Protein AF-A0A8S3QRK7-F1 (afdb_monomer_lite)

Radius of gyration: 41.33 Å; chains: 1; bounding box: 120×88×128 Å

pLDDT: mean 77.32, std 17.97, range [23.8, 95.69]

Organism: Mytilus edulis (NCBI:txid6550)

Sequence (782 aa):
MSKAIRRMPQVSPADESDDGESGDDTVDPDEPVIAGEGIGENAKVAPPQDMGSVPGYPNVKFDASLLPPPPSIVPKASDYKQPEFTKVPVITEETARTALLDYVEDQFCWGKGTAKKLQFTNLQSSTSYHYILETYTETRSTKYENVAFKGQPIDGPQYGIPPGPWDIITNPCDIFSDEIRKMEVPHTASVKPCHRCKATGYLICSSCSGRGRKRCGGCNGRGRKRRRVKRKNGWRTVTRTCGGCHGTGKRRCHRCSGTGRVVCGTCEGTTQLKWFIQLTITWKNNLGHHIVEKTDLPDELIKDVAGTLGFQDTQPRVLPIAMFPEPEINQASHRLVNEHSRFPNCRILMQRHVIRMVPVTQCDYQHKETTLNYFVYGLDCKVHAPTYPDQCCWGCTILPNAGGPDSVDKNDPVILEGIGENDKVGLPTDLQVIPGYSIEGGSLPPPMPPLATSVPDKASYKQPEMQEVPVISHERAKKALLDHIETQCCWGKGTANKITTFENLESSTTYHYTLETFTETRSTQWQMEPFRGQFIDGPENGIPVHPWGIPLTSVEQFRDFETRSVEVPHTASVRPCHRCQAGGFLICAGCEGRGRLHCGMCKGKGRRQQRVKDSQGVWRSGVHRCDICDGSGKKPCSRCNGTARVTCPSCQGQTRLKWYIQLLVTWKTYKGDHAVGKSNVPKVLVTRVPGTIAFEDVQPMLYPITKSPDPEIMTASARLLAEHKFPHSLILMQRHKIKVVPVTKCEYRHNNKLMSYYVYGLDCRVHAPDYPDQCCYGCEIM

InterPro domains:
  IPR036410 Heat shock protein DnaJ, cysteine-rich domain superfamily [SSF57938] (203-262)
  IPR052789 Protein SSUH2 homolog [PTHR48465] (41-399)

Foldseek 3Di:
DDDDDDDDDDDDDDDDDDDDDDPDPDDDPPDDDPPDVWAAPPDDFDDDPDLDAAVLCRPAAQDKDWDFDDPDPQDDFPDADAFDDDDFDAQDPVNLLVQVLVVQVVVPQFDCVCSVPWDFPDKDKDKKKKKKKKWKWKIKIKHKDKAACPPFDFQAQVNHHFDHLNRPDDDALDTLDKDKDKDFTGRFKDKDFDRNTSLQQKGQHPQCRLQQKAFDPQPRLQQWDWDWDQDPVGTDIDIGGDPQCRSRRIGGDPQCRSRSIGGDPRNRSNRMMIMTMMMMMIIHIDMDIDMDDDDPDDRVVVVPAAFAWRDKDKALAHDQHCDDPPRVSSVSSVVVSVVSVDDGSIDGRMMMITMTIKMKMWTWTDDPPDIAIKMFIHPVRHIGGPPRPRNRDPDDDDDDDDDDDDDDDDDDDDDDDDDDPDDDDDDPSHQDDAPQADAPKDWRRDDDDPPPPDPDPPVPFDAFDDDDDDFDDPVRLLVQVVVQQVVPPFFDCVVSVPCPDFPDKDKWKKKKKKKKFKWKIKIKYKDKAADPPDDFQALVNHRFDNLNRDDDDDDDTPDAKDKDKDFTGRFKDKDFDPQCRLQQKDQPPLPRLQQKDFDPQCRLQQWHFDFDQDPVRDTDTDTGGPPVCRSRRIGGRPRCRSRRIGGDPRNRSSRMMMMTMMMMMMIHMDMDMDMDIDDPPPRVVQNPAAFAWSDKDKDLDDDQRPDDPDVVSSVSSNVVSVVPDDSSIRGRMMMITMGMKMKIWTWDDDPNDIAIKIQIHPVRHIDGPPRPSRRDPDDDDD

Structure (mmCIF, N/CA/C/O backbone):
data_AF-A0A8S3QRK7-F1
#
_entry.id   AF-A0A8S3QRK7-F1
#
loop_
_atom_site.group_PDB
_atom_site.id
_atom_site.type_symbol
_atom_site.label_atom_id
_atom_site.label_alt_id
_atom_site.label_comp_id
_atom_site.label_asym_id
_atom_site.label_entity_id
_atom_site.label_seq_id
_atom_site.pdbx_PDB_ins_code
_atom_site.Cartn_x
_atom_site.Cartn_y
_atom_site.Cartn_z
_atom_site.occupancy
_atom_site.B_iso_or_equiv
_atom_site.auth_seq_id
_atom_site.auth_comp_id
_atom_site.auth_asym_id
_atom_site.auth_atom_id
_atom_site.pdbx_PDB_model_num
ATOM 1 N N . MET A 1 1 ? 40.173 -3.203 51.740 1.00 38.53 1 MET A N 1
ATOM 2 C CA . MET A 1 1 ? 41.051 -4.299 51.277 1.00 38.53 1 MET A CA 1
ATOM 3 C C . MET A 1 1 ? 41.452 -4.013 49.841 1.00 38.53 1 MET A C 1
ATOM 5 O O . MET A 1 1 ? 40.620 -3.571 49.062 1.00 38.53 1 MET A O 1
ATOM 9 N N . SER A 1 2 ? 42.746 -4.119 49.567 1.00 25.12 2 SER A N 1
ATOM 10 C CA . SER A 1 2 ? 43.460 -3.431 48.489 1.00 25.12 2 SER A CA 1
ATOM 11 C C . SER A 1 2 ? 43.555 -4.206 47.167 1.00 25.12 2 SER A C 1
ATOM 13 O O . SER A 1 2 ? 43.561 -5.431 47.175 1.00 25.12 2 SER A O 1
ATOM 15 N N . LYS A 1 3 ? 43.853 -3.426 46.111 1.00 26.28 3 LYS A N 1
ATOM 16 C CA . LYS A 1 3 ? 44.486 -3.738 44.803 1.00 26.28 3 LYS A CA 1
ATOM 17 C C . LYS A 1 3 ? 43.565 -4.320 43.718 1.00 26.28 3 LYS A C 1
ATOM 19 O O . LYS A 1 3 ? 42.946 -5.346 43.926 1.00 26.28 3 LYS A O 1
ATOM 24 N N . ALA A 1 4 ? 43.340 -3.674 42.567 1.00 27.09 4 ALA A N 1
ATOM 25 C CA . ALA A 1 4 ? 44.208 -3.007 41.572 1.00 27.09 4 ALA A CA 1
ATOM 26 C C . ALA A 1 4 ? 44.928 -3.967 40.599 1.00 27.09 4 ALA A C 1
ATOM 28 O O . ALA A 1 4 ? 45.833 -4.691 40.999 1.00 27.09 4 ALA A O 1
ATOM 29 N N . ILE A 1 5 ? 44.501 -3.874 39.327 1.00 33.59 5 ILE A N 1
ATOM 30 C CA . ILE A 1 5 ? 45.236 -3.864 38.042 1.00 33.59 5 ILE A CA 1
ATOM 31 C C . ILE A 1 5 ? 46.516 -4.707 37.950 1.00 33.59 5 ILE A C 1
ATOM 33 O O . ILE A 1 5 ? 47.474 -4.441 38.672 1.00 33.59 5 ILE A O 1
ATOM 37 N N . ARG A 1 6 ? 46.638 -5.529 36.890 1.00 24.94 6 ARG A N 1
ATOM 38 C CA . ARG A 1 6 ? 47.936 -5.721 36.214 1.00 24.94 6 ARG A CA 1
ATOM 39 C C . ARG A 1 6 ? 47.849 -6.117 34.736 1.00 24.94 6 ARG A C 1
ATOM 41 O O . ARG A 1 6 ? 47.090 -6.994 34.343 1.00 24.94 6 ARG A O 1
ATOM 48 N N . ARG A 1 7 ? 48.682 -5.411 33.962 1.00 23.80 7 ARG A N 1
ATOM 49 C CA . ARG A 1 7 ? 49.132 -5.651 32.583 1.00 23.80 7 ARG A CA 1
ATOM 50 C C . ARG A 1 7 ? 50.128 -6.829 32.501 1.00 23.80 7 ARG A C 1
ATOM 52 O O . ARG A 1 7 ? 50.676 -7.237 33.520 1.00 23.80 7 ARG A O 1
ATOM 59 N N . MET A 1 8 ? 50.352 -7.254 31.250 1.00 27.61 8 MET A N 1
ATOM 60 C CA . MET A 1 8 ? 51.307 -8.218 30.650 1.00 27.61 8 MET A CA 1
ATOM 61 C C . MET A 1 8 ? 52.702 -8.384 31.291 1.00 27.61 8 MET A C 1
ATOM 63 O O . MET A 1 8 ? 53.181 -7.476 31.970 1.00 27.61 8 MET A O 1
ATOM 67 N N . PRO A 1 9 ? 53.392 -9.507 30.988 1.00 28.62 9 PRO A N 1
ATOM 68 C CA . PRO A 1 9 ? 54.599 -9.471 30.121 1.00 28.62 9 PRO A CA 1
ATOM 69 C C . PRO A 1 9 ? 54.679 -10.665 29.120 1.00 28.62 9 PRO A C 1
ATOM 71 O O . PRO A 1 9 ? 54.172 -11.740 29.411 1.00 28.62 9 PRO A O 1
ATOM 74 N N . GLN A 1 10 ? 55.092 -10.492 27.852 1.00 26.31 10 GLN A N 1
ATOM 75 C CA . GLN A 1 10 ? 56.479 -10.488 27.317 1.00 26.31 10 GLN A CA 1
ATOM 76 C C . GLN A 1 10 ? 57.283 -11.768 27.614 1.00 26.31 10 GLN A C 1
ATOM 78 O O . GLN A 1 10 ? 57.706 -11.895 28.753 1.00 26.31 10 GLN A O 1
ATOM 83 N N . VAL A 1 11 ? 57.557 -12.606 26.591 1.00 27.70 11 VAL A N 1
ATOM 84 C CA . VAL A 1 11 ? 58.864 -13.264 26.312 1.00 27.70 11 VAL A CA 1
ATOM 85 C C . VAL A 1 11 ? 58.927 -13.726 24.833 1.00 27.70 11 VAL A C 1
ATOM 87 O O . VAL A 1 11 ? 58.122 -14.547 24.403 1.00 27.70 11 VAL A O 1
ATOM 90 N N . SER A 1 12 ? 59.920 -13.228 24.094 1.00 24.08 12 SER A N 1
ATOM 91 C CA . SER A 1 12 ? 60.694 -13.930 23.036 1.00 24.08 12 SER A CA 1
ATOM 92 C C . SER A 1 12 ? 62.141 -14.088 23.579 1.00 24.08 12 SER A C 1
ATOM 94 O O . SER A 1 12 ? 62.391 -13.474 24.624 1.00 24.08 12 SER A O 1
ATOM 96 N N . PRO A 1 13 ? 63.134 -14.766 22.942 1.00 36.44 13 PRO A N 1
ATOM 97 C CA . PRO A 1 13 ? 63.190 -15.387 21.599 1.00 36.44 13 PRO A CA 1
ATOM 98 C C . PRO A 1 13 ? 63.900 -16.778 21.524 1.00 36.44 13 PRO A C 1
ATOM 100 O O . PRO A 1 13 ? 64.480 -17.226 22.509 1.00 36.44 13 PRO A O 1
ATOM 103 N N . ALA A 1 14 ? 63.869 -17.423 20.341 1.00 26.25 14 ALA A N 1
ATOM 104 C CA . ALA A 1 14 ? 65.021 -17.966 19.572 1.00 26.25 14 ALA A CA 1
ATOM 105 C C . ALA A 1 14 ? 64.597 -19.101 18.597 1.00 26.25 14 ALA A C 1
ATOM 107 O O . ALA A 1 14 ? 64.141 -20.147 19.052 1.00 26.25 14 ALA A O 1
ATOM 108 N N . ASP A 1 15 ? 64.685 -18.813 17.286 1.00 26.77 15 ASP A N 1
ATOM 109 C CA . ASP A 1 15 ? 65.333 -19.545 16.163 1.00 26.77 15 ASP A CA 1
ATOM 110 C C . ASP A 1 15 ? 65.410 -21.097 16.222 1.00 26.77 15 ASP A C 1
ATOM 112 O O . ASP A 1 15 ? 65.725 -21.666 17.258 1.00 26.77 15 ASP A O 1
ATOM 116 N N . GLU A 1 16 ? 65.213 -21.907 15.169 1.00 27.02 16 GLU A N 1
ATOM 117 C CA . GLU A 1 16 ? 65.354 -21.729 13.712 1.00 27.02 16 GLU A CA 1
ATOM 118 C C . GLU A 1 16 ? 64.815 -22.990 12.965 1.00 27.02 16 GLU A C 1
ATOM 120 O O . GLU A 1 16 ? 64.745 -24.071 13.555 1.00 27.02 16 GLU A O 1
ATOM 125 N N . SER A 1 17 ? 64.576 -22.853 11.646 1.00 28.77 17 SER A N 1
ATOM 126 C CA . SER A 1 17 ? 64.361 -23.870 10.574 1.00 28.77 17 SER A CA 1
ATOM 127 C C . SER A 1 17 ? 62.949 -24.471 10.371 1.00 28.77 17 SER A C 1
ATOM 129 O O . SER A 1 17 ? 62.286 -24.861 11.324 1.00 28.77 17 SER A O 1
ATOM 131 N N . ASP A 1 18 ? 62.412 -24.683 9.165 1.00 29.08 18 ASP A N 1
ATOM 132 C CA . ASP A 1 18 ? 62.626 -24.141 7.813 1.00 29.08 18 ASP A CA 1
ATOM 133 C C . ASP A 1 18 ? 61.410 -24.572 6.950 1.00 29.08 18 ASP A C 1
ATOM 135 O O . ASP A 1 18 ? 60.822 -25.632 7.183 1.00 29.08 18 ASP A O 1
ATOM 139 N N . ASP A 1 19 ? 61.052 -23.725 5.988 1.00 30.27 19 ASP A N 1
ATOM 140 C CA . ASP A 1 19 ? 60.281 -23.935 4.751 1.00 30.27 19 ASP A CA 1
ATOM 141 C C . ASP A 1 19 ? 58.889 -24.616 4.714 1.00 30.27 19 ASP A C 1
ATOM 143 O O . ASP A 1 19 ? 58.715 -25.835 4.652 1.00 30.27 19 ASP A O 1
ATOM 147 N N . GLY A 1 20 ? 57.871 -23.765 4.511 1.00 29.98 20 GLY A N 1
ATOM 148 C CA . GLY A 1 20 ? 56.581 -24.096 3.899 1.00 29.98 20 GLY A CA 1
ATOM 149 C C . GLY A 1 20 ? 56.244 -23.100 2.782 1.00 29.98 20 GLY A C 1
ATOM 150 O O . GLY A 1 20 ? 55.612 -22.076 3.037 1.00 29.98 20 GLY A O 1
ATOM 151 N N . GLU A 1 21 ? 56.680 -23.404 1.555 1.00 30.44 21 GLU A N 1
ATOM 152 C CA . GLU A 1 21 ? 56.497 -22.592 0.343 1.00 30.44 21 GLU A CA 1
ATOM 153 C C . GLU A 1 21 ? 55.028 -22.236 0.043 1.00 30.44 21 GLU A C 1
ATOM 155 O O . GLU A 1 21 ? 54.152 -23.086 -0.156 1.00 30.44 21 GLU A O 1
ATOM 160 N N . SER A 1 22 ? 54.804 -20.932 -0.093 1.00 33.75 22 SER A N 1
ATOM 161 C CA . SER A 1 22 ? 53.692 -20.301 -0.788 1.00 33.75 22 SER A CA 1
ATOM 162 C C . SER A 1 22 ? 53.735 -20.631 -2.284 1.00 33.75 22 SER A C 1
ATOM 164 O O . SER A 1 22 ? 54.725 -20.397 -2.971 1.00 33.75 22 SER A O 1
ATOM 166 N N . GLY A 1 23 ? 52.625 -21.145 -2.818 1.00 29.89 23 GLY A N 1
ATOM 167 C CA . GLY A 1 23 ? 52.457 -21.378 -4.251 1.00 29.89 23 GLY A CA 1
ATOM 168 C C . GLY A 1 23 ? 52.388 -20.066 -5.032 1.00 29.89 23 GLY A C 1
ATOM 169 O O . GLY A 1 23 ? 51.312 -19.490 -5.178 1.00 29.89 23 GLY A O 1
ATOM 170 N N . ASP A 1 24 ? 53.543 -19.638 -5.527 1.00 31.92 24 ASP A N 1
ATOM 171 C CA . ASP A 1 24 ? 53.763 -18.535 -6.457 1.00 31.92 24 ASP A CA 1
ATOM 172 C C . ASP A 1 24 ? 53.063 -18.788 -7.810 1.00 31.92 24 ASP A C 1
ATOM 174 O O . ASP A 1 24 ? 53.354 -19.747 -8.540 1.00 31.92 24 ASP A O 1
ATOM 178 N N . ASP A 1 25 ? 52.111 -17.914 -8.148 1.00 37.47 25 ASP A N 1
ATOM 179 C CA . ASP A 1 25 ? 51.519 -17.787 -9.481 1.00 37.47 25 ASP A CA 1
ATOM 180 C C . ASP A 1 25 ? 52.553 -17.137 -10.420 1.00 37.47 25 ASP A C 1
ATOM 182 O O . ASP A 1 25 ? 52.428 -15.985 -10.837 1.00 37.47 25 ASP A O 1
ATOM 186 N N . THR A 1 26 ? 53.575 -17.911 -10.791 1.00 36.44 26 THR A N 1
ATOM 187 C CA . THR A 1 26 ? 54.553 -17.519 -11.810 1.00 36.44 26 THR A CA 1
ATOM 188 C C . THR A 1 26 ? 53.845 -17.220 -13.133 1.00 36.44 26 THR A C 1
ATOM 190 O O . THR A 1 26 ? 53.310 -18.095 -13.829 1.00 36.44 26 THR A O 1
ATOM 193 N N . VAL A 1 27 ? 53.813 -15.932 -13.466 1.00 41.88 27 VAL A N 1
ATOM 194 C CA . VAL A 1 27 ? 53.479 -15.415 -14.789 1.00 41.88 27 VAL A CA 1
ATOM 195 C C . VAL A 1 27 ? 54.663 -15.718 -15.703 1.00 41.88 27 VAL A C 1
ATOM 197 O O . VAL A 1 27 ? 55.794 -15.362 -15.399 1.00 41.88 27 VAL A O 1
ATOM 200 N N . ASP A 1 28 ? 54.391 -16.397 -16.814 1.00 41.81 28 ASP A N 1
ATOM 201 C CA . ASP A 1 28 ? 55.352 -16.623 -17.896 1.00 41.81 28 ASP A CA 1
ATOM 202 C C . ASP A 1 28 ? 55.795 -15.251 -18.467 1.00 41.81 28 ASP A C 1
ATOM 204 O O . ASP A 1 28 ? 54.913 -14.512 -18.925 1.00 41.81 28 ASP A O 1
ATOM 208 N N . PRO A 1 29 ? 57.086 -14.855 -18.401 1.00 43.78 29 PRO A N 1
ATOM 209 C CA . PRO A 1 29 ? 57.529 -13.500 -18.754 1.00 43.78 29 PRO A CA 1
ATOM 210 C C . PRO A 1 29 ? 57.492 -13.186 -20.260 1.00 43.78 29 PRO A C 1
ATOM 212 O O . PRO A 1 29 ? 57.568 -12.017 -20.628 1.00 43.78 29 PRO A O 1
ATOM 215 N N . ASP A 1 30 ? 57.339 -14.196 -21.125 1.00 47.94 30 ASP A N 1
ATOM 216 C CA . ASP A 1 30 ? 57.608 -14.069 -22.567 1.00 47.94 30 ASP A CA 1
ATOM 217 C C . ASP A 1 30 ? 56.362 -14.086 -23.482 1.00 47.94 30 ASP A C 1
ATOM 219 O O . ASP A 1 30 ? 56.488 -14.152 -24.706 1.00 47.94 30 ASP A O 1
ATOM 223 N N . GLU A 1 31 ? 55.136 -14.000 -22.948 1.00 45.09 31 GLU A N 1
ATOM 224 C CA . GLU A 1 31 ? 53.922 -13.885 -23.780 1.00 45.09 31 GLU A CA 1
ATOM 225 C C . GLU A 1 31 ? 53.383 -12.440 -23.760 1.00 45.09 31 GLU A C 1
ATOM 227 O O . GLU A 1 31 ? 53.051 -11.934 -22.683 1.00 45.09 31 GLU A O 1
ATOM 232 N N . PRO A 1 32 ? 53.243 -11.756 -24.917 1.00 42.19 32 PRO A N 1
ATOM 233 C CA . PRO A 1 32 ? 52.868 -10.349 -24.951 1.00 42.19 32 PRO A CA 1
ATOM 234 C C . PRO A 1 32 ? 51.498 -10.150 -24.303 1.00 42.19 32 PRO A C 1
ATOM 236 O O . PRO A 1 32 ? 50.467 -10.644 -24.774 1.00 42.19 32 PRO A O 1
ATOM 239 N N . VAL A 1 33 ? 51.487 -9.384 -23.213 1.00 41.53 33 VAL A N 1
ATOM 240 C CA . VAL A 1 33 ? 50.273 -8.773 -22.687 1.00 41.53 33 VAL A CA 1
ATOM 241 C C . VAL A 1 33 ? 49.735 -7.906 -23.817 1.00 41.53 33 VAL A C 1
ATOM 243 O O . VAL A 1 33 ? 50.352 -6.906 -24.177 1.00 41.53 33 VAL A O 1
ATOM 246 N N . ILE A 1 34 ? 48.594 -8.274 -24.403 1.00 44.50 34 ILE A N 1
ATOM 247 C CA . ILE A 1 34 ? 47.823 -7.313 -25.193 1.00 44.50 34 ILE A CA 1
ATOM 248 C C . ILE A 1 34 ? 47.352 -6.273 -24.177 1.00 44.50 34 ILE A C 1
ATOM 250 O O . ILE A 1 34 ? 46.317 -6.443 -23.528 1.00 44.50 34 ILE A O 1
ATOM 254 N N . ALA A 1 35 ? 48.177 -5.248 -23.977 1.00 42.56 35 ALA A N 1
ATOM 255 C CA . ALA A 1 35 ? 47.887 -4.065 -23.195 1.00 42.56 35 ALA A CA 1
ATOM 256 C C . ALA A 1 35 ? 46.782 -3.297 -23.926 1.00 42.56 35 ALA A C 1
ATOM 258 O O . ALA A 1 35 ? 47.019 -2.340 -24.651 1.00 42.56 35 ALA A O 1
ATOM 259 N N . GLY A 1 36 ? 45.549 -3.780 -23.797 1.00 49.16 36 GLY A N 1
ATOM 260 C CA . GLY A 1 36 ? 44.389 -2.946 -24.038 1.00 49.16 36 GLY A CA 1
ATOM 261 C C . GLY A 1 36 ? 44.282 -1.978 -22.870 1.00 49.16 36 GLY A C 1
ATOM 262 O O . GLY A 1 36 ? 44.277 -2.422 -21.722 1.00 49.16 36 GLY A O 1
ATOM 263 N N . GLU A 1 37 ? 44.189 -0.685 -23.163 1.00 57.41 37 GLU A N 1
ATOM 264 C CA . GLU A 1 37 ? 43.936 0.423 -22.231 1.00 57.41 37 GLU A CA 1
ATOM 265 C C . GLU A 1 37 ? 42.558 0.289 -21.537 1.00 57.41 37 GLU A C 1
ATOM 267 O O . GLU A 1 37 ? 41.652 1.099 -21.711 1.00 57.41 37 GLU A O 1
ATOM 272 N N . GLY A 1 38 ? 42.342 -0.791 -20.789 1.00 61.28 38 GLY A N 1
ATOM 273 C CA . GLY A 1 38 ? 41.076 -1.124 -20.147 1.00 61.28 38 GLY A CA 1
ATOM 274 C C . GLY A 1 38 ? 41.192 -1.133 -18.628 1.00 61.28 38 GLY A C 1
ATOM 275 O O . GLY A 1 38 ? 42.216 -1.497 -18.056 1.00 61.28 38 GLY A O 1
ATOM 276 N N . ILE A 1 39 ? 40.111 -0.760 -17.949 1.00 80.25 39 ILE A N 1
ATOM 277 C CA . ILE A 1 39 ? 40.047 -0.793 -16.486 1.00 80.25 39 ILE A CA 1
ATOM 278 C C . ILE A 1 39 ? 39.768 -2.225 -16.020 1.00 80.25 39 ILE A C 1
ATOM 280 O O . ILE A 1 39 ? 38.842 -2.876 -16.507 1.00 80.25 39 ILE A O 1
ATOM 284 N N . GLY A 1 40 ? 40.555 -2.717 -15.060 1.00 81.69 40 GLY A N 1
ATOM 285 C CA . GLY A 1 40 ? 40.331 -4.005 -14.401 1.00 81.69 40 GLY A CA 1
ATOM 286 C C . GLY A 1 40 ? 39.002 -4.065 -13.649 1.00 81.69 40 GLY A C 1
ATOM 287 O O . GLY A 1 40 ? 38.612 -3.111 -12.989 1.00 81.69 40 GLY A O 1
ATOM 288 N N . GLU A 1 41 ? 38.324 -5.211 -13.688 1.00 81.56 41 GLU A N 1
ATOM 289 C CA . GLU A 1 41 ? 37.039 -5.433 -13.002 1.00 81.56 41 GLU A CA 1
ATOM 290 C C . GLU A 1 41 ? 37.052 -5.099 -11.494 1.00 81.56 41 GLU A C 1
ATOM 292 O O . GLU A 1 41 ? 36.041 -4.637 -10.965 1.00 81.56 41 GLU A O 1
ATOM 297 N N . ASN A 1 42 ? 38.199 -5.281 -10.828 1.00 81.94 42 ASN A N 1
ATOM 298 C CA . ASN A 1 42 ? 38.391 -5.007 -9.397 1.00 81.94 42 ASN A CA 1
ATOM 299 C C . ASN A 1 42 ? 38.954 -3.603 -9.104 1.00 81.94 42 ASN A C 1
ATOM 301 O O . ASN A 1 42 ? 39.226 -3.284 -7.947 1.00 81.94 42 ASN A O 1
ATOM 305 N N . ALA A 1 43 ? 39.177 -2.772 -10.123 1.00 79.62 43 ALA A N 1
ATOM 306 C CA . ALA A 1 43 ? 39.686 -1.424 -9.916 1.00 79.62 43 ALA A CA 1
ATOM 307 C C . ALA A 1 43 ? 38.621 -0.558 -9.227 1.00 79.62 43 ALA A C 1
ATOM 309 O O . ALA A 1 43 ? 37.479 -0.467 -9.685 1.00 79.62 43 ALA A O 1
ATOM 310 N N . LYS A 1 44 ? 39.004 0.103 -8.131 1.00 74.25 44 LYS A N 1
ATOM 311 C CA . LYS A 1 44 ? 38.175 1.127 -7.490 1.00 74.25 44 LYS A CA 1
ATOM 312 C C . LYS A 1 44 ? 38.301 2.411 -8.304 1.00 74.25 44 LYS A C 1
ATOM 314 O O . LYS A 1 44 ? 39.379 2.991 -8.373 1.00 74.25 44 LYS A O 1
ATOM 319 N N . VAL A 1 45 ? 37.209 2.831 -8.932 1.00 81.06 45 VAL A N 1
ATOM 320 C CA . VAL A 1 45 ? 37.145 4.080 -9.695 1.00 81.06 45 VAL A CA 1
ATOM 321 C C . VAL A 1 45 ? 36.178 5.010 -8.984 1.00 81.06 45 VAL A C 1
ATOM 323 O O . VAL A 1 45 ? 35.024 4.643 -8.777 1.00 81.06 45 VAL A O 1
ATOM 326 N N . ALA A 1 46 ? 36.661 6.184 -8.582 1.00 74.12 46 ALA A N 1
ATOM 327 C CA . ALA A 1 46 ? 35.828 7.186 -7.934 1.00 74.12 46 ALA A CA 1
ATOM 328 C C . ALA A 1 46 ? 34.799 7.776 -8.924 1.00 74.12 46 ALA A C 1
ATOM 330 O O . ALA A 1 46 ? 35.068 7.819 -10.132 1.00 74.12 46 ALA A O 1
ATOM 331 N N . PRO A 1 47 ? 33.635 8.241 -8.436 1.00 74.44 47 PRO A N 1
ATOM 332 C CA . PRO A 1 47 ? 32.715 9.059 -9.221 1.00 74.44 47 PRO A CA 1
ATOM 333 C C . PRO A 1 47 ? 33.398 10.327 -9.769 1.00 74.44 47 PRO A C 1
ATOM 335 O O . PRO A 1 47 ? 34.442 10.732 -9.248 1.00 74.44 47 PRO A O 1
ATOM 338 N N . PRO A 1 48 ? 32.829 10.977 -10.804 1.00 75.44 48 PRO A N 1
ATOM 339 C CA . PRO A 1 48 ? 33.341 12.252 -11.308 1.00 75.44 48 PRO A CA 1
ATOM 340 C C . PRO A 1 48 ? 33.467 13.285 -10.178 1.00 75.44 48 PRO A C 1
ATOM 342 O O . PRO A 1 48 ? 32.526 13.468 -9.418 1.00 75.44 48 PRO A O 1
ATOM 345 N N . GLN A 1 49 ? 34.613 13.961 -10.056 1.00 65.50 49 GLN A N 1
ATOM 346 C CA . GLN A 1 49 ? 34.833 14.934 -8.973 1.00 65.50 49 GLN A CA 1
ATOM 347 C C . GLN A 1 49 ? 34.071 16.250 -9.179 1.00 65.50 49 GLN A C 1
ATOM 349 O O . GLN A 1 49 ? 33.741 16.911 -8.200 1.00 65.50 49 GLN A O 1
ATOM 354 N N . ASP A 1 50 ? 33.763 16.603 -10.429 1.00 68.94 50 ASP A N 1
ATOM 355 C CA . ASP A 1 50 ? 33.022 17.814 -10.766 1.00 68.94 50 ASP A CA 1
ATOM 356 C C . ASP A 1 50 ? 31.668 17.460 -11.392 1.00 68.94 50 ASP A C 1
ATOM 358 O O . ASP A 1 50 ? 31.566 16.923 -12.505 1.00 68.94 50 ASP A O 1
ATOM 362 N N . MET A 1 51 ? 30.607 17.735 -10.634 1.00 78.44 51 MET A N 1
ATOM 363 C CA . MET A 1 51 ? 29.241 17.564 -11.106 1.00 78.44 51 MET A CA 1
ATOM 364 C C . MET A 1 51 ? 28.650 18.829 -11.737 1.00 78.44 51 MET A C 1
ATOM 366 O O . MET A 1 51 ? 27.623 18.706 -12.408 1.00 78.44 51 MET A O 1
ATOM 370 N N . GLY A 1 52 ? 29.339 19.971 -11.645 1.00 71.50 52 GLY A N 1
ATOM 371 C CA . GLY A 1 52 ? 28.806 21.301 -11.928 1.00 71.50 52 GLY A CA 1
ATOM 372 C C . GLY A 1 52 ? 27.979 21.854 -10.761 1.00 71.50 52 GLY A C 1
ATOM 373 O O . GLY A 1 52 ? 27.507 21.107 -9.903 1.00 71.50 52 GLY A O 1
ATOM 374 N N . SER A 1 53 ? 27.799 23.177 -10.726 1.00 75.56 53 SER A N 1
ATOM 375 C CA . SER A 1 53 ? 26.895 23.837 -9.773 1.00 75.56 53 SER A CA 1
ATOM 376 C C . SER A 1 53 ? 25.468 23.835 -10.319 1.00 75.56 53 SER A C 1
ATOM 378 O O . SER A 1 53 ? 25.239 24.276 -11.446 1.00 75.56 53 SER A O 1
ATOM 380 N N . VAL A 1 54 ? 24.510 23.346 -9.529 1.00 83.06 54 VAL A N 1
ATOM 381 C CA . VAL A 1 54 ? 23.084 23.340 -9.879 1.00 83.06 54 VAL A CA 1
ATOM 382 C C . VAL A 1 54 ? 22.371 24.436 -9.072 1.00 83.06 54 VAL A C 1
ATOM 384 O O . VAL A 1 54 ? 22.474 24.434 -7.840 1.00 83.06 54 VAL A O 1
ATOM 387 N N . PRO A 1 55 ? 21.649 25.378 -9.716 1.00 78.44 55 PRO A N 1
ATOM 388 C CA . PRO A 1 55 ? 20.906 26.428 -9.017 1.00 78.44 55 PRO A CA 1
ATOM 389 C C . PRO A 1 55 ? 19.958 25.848 -7.959 1.00 78.44 55 PRO A C 1
ATOM 391 O O . PRO A 1 55 ? 19.234 24.900 -8.238 1.00 78.44 55 PRO A O 1
ATOM 394 N N . GLY A 1 56 ? 19.988 26.387 -6.736 1.00 77.94 56 GLY A N 1
ATOM 395 C CA . GLY A 1 56 ? 19.196 25.879 -5.602 1.00 77.94 56 GLY A CA 1
ATOM 396 C C . GLY A 1 56 ? 19.802 24.672 -4.866 1.00 77.94 56 GLY A C 1
ATOM 397 O O . GLY A 1 56 ? 19.324 24.316 -3.790 1.00 77.94 56 GLY A O 1
ATOM 398 N N . TYR A 1 57 ? 20.889 24.089 -5.386 1.00 85.94 57 TYR A N 1
ATOM 399 C CA . TYR A 1 57 ? 21.536 22.879 -4.861 1.00 85.94 57 TYR A CA 1
ATOM 400 C C . TYR A 1 57 ? 23.073 23.016 -4.743 1.00 85.94 57 TYR A C 1
ATOM 402 O O . TYR A 1 57 ? 23.812 22.145 -5.206 1.00 85.94 57 TYR A O 1
ATOM 410 N N . PRO A 1 58 ? 23.606 24.075 -4.098 1.00 75.69 58 PRO A N 1
ATOM 411 C CA . PRO A 1 58 ? 25.043 24.378 -4.122 1.00 75.69 58 PRO A CA 1
ATOM 412 C C . PRO A 1 58 ? 25.928 23.364 -3.374 1.00 75.69 58 PRO A C 1
ATOM 414 O O . PRO A 1 58 ? 27.130 23.320 -3.608 1.00 75.69 58 PRO A O 1
ATOM 417 N N . ASN A 1 59 ? 25.355 22.552 -2.476 1.00 78.25 59 ASN A N 1
ATOM 418 C CA . ASN A 1 59 ? 26.100 21.692 -1.544 1.00 78.25 59 ASN A CA 1
ATOM 419 C C . ASN A 1 59 ? 25.806 20.190 -1.711 1.00 78.25 59 ASN A C 1
ATOM 421 O O . ASN A 1 59 ? 26.020 19.417 -0.775 1.00 78.25 59 ASN A O 1
ATOM 425 N N . VAL A 1 60 ? 25.278 19.762 -2.862 1.00 84.75 60 VAL A N 1
ATOM 426 C CA . VAL A 1 60 ? 24.946 18.345 -3.080 1.00 84.75 60 VAL A CA 1
ATOM 427 C C . VAL A 1 60 ? 26.219 17.518 -3.222 1.00 84.75 60 VAL A C 1
ATOM 429 O O . VAL A 1 60 ? 27.117 17.846 -3.994 1.00 84.75 60 VAL A O 1
ATOM 432 N N . LYS A 1 61 ? 26.286 16.421 -2.466 1.00 86.56 61 LYS A N 1
ATOM 433 C CA . LYS A 1 61 ? 27.403 15.470 -2.456 1.00 86.56 61 LYS A CA 1
ATOM 434 C C . LYS A 1 61 ? 26.955 14.119 -3.016 1.00 86.56 61 LYS A C 1
ATOM 436 O O . LYS A 1 61 ? 25.782 13.912 -3.321 1.00 86.56 61 LYS A O 1
ATOM 441 N N . PHE A 1 62 ? 27.895 13.187 -3.155 1.00 85.31 62 PHE A N 1
ATOM 442 C CA . PHE A 1 62 ? 27.574 11.786 -3.459 1.00 85.31 62 PHE A CA 1
ATOM 443 C C . PHE A 1 62 ? 26.936 11.063 -2.263 1.00 85.31 62 PHE A C 1
ATOM 445 O O . PHE A 1 62 ? 26.146 10.140 -2.450 1.00 85.31 62 PHE A O 1
ATOM 452 N N . ASP A 1 63 ? 27.213 11.544 -1.049 1.00 85.31 63 ASP A N 1
ATOM 453 C CA . ASP A 1 63 ? 26.545 11.109 0.174 1.00 85.31 63 ASP A CA 1
ATOM 454 C C . ASP A 1 63 ? 25.321 11.977 0.482 1.00 85.31 63 ASP A C 1
ATOM 456 O O . ASP A 1 63 ? 25.271 13.169 0.154 1.00 85.31 63 ASP A O 1
ATOM 460 N N . ALA A 1 64 ? 24.334 11.374 1.147 1.00 83.50 64 ALA A N 1
ATOM 461 C CA . ALA A 1 64 ? 23.116 12.062 1.557 1.00 83.50 64 ALA A CA 1
ATOM 462 C C . ALA A 1 64 ? 23.440 13.242 2.481 1.00 83.50 64 ALA A C 1
ATOM 464 O O . ALA A 1 64 ? 24.008 13.075 3.559 1.00 83.50 64 ALA A O 1
ATOM 465 N N . SER A 1 65 ? 23.050 14.439 2.053 1.00 85.06 65 SER A N 1
ATOM 466 C CA . SER A 1 65 ? 23.216 15.675 2.814 1.00 85.06 65 SER A CA 1
ATOM 467 C C . SER A 1 65 ? 21.851 16.147 3.306 1.00 85.06 65 SER A C 1
ATOM 469 O O . SER A 1 65 ? 20.957 16.385 2.492 1.00 85.06 65 SER A O 1
ATOM 471 N N . LEU A 1 66 ? 21.676 16.244 4.629 1.00 87.12 66 LEU A N 1
ATOM 472 C CA . LEU A 1 66 ? 20.442 16.748 5.238 1.00 87.12 66 LEU A CA 1
ATOM 473 C C . LEU A 1 66 ? 20.254 18.231 4.921 1.00 87.12 66 LEU A C 1
ATOM 475 O O . LEU A 1 66 ? 21.211 19.006 4.914 1.00 87.12 66 LEU A O 1
ATOM 479 N N . LEU A 1 67 ? 19.006 18.611 4.679 1.00 87.25 67 LEU A N 1
ATOM 480 C CA . LEU A 1 67 ? 18.623 19.965 4.320 1.00 87.25 67 LEU A CA 1
ATOM 481 C C . LEU A 1 67 ? 17.849 20.600 5.476 1.00 87.25 67 LEU A C 1
ATOM 483 O O . LEU A 1 67 ? 16.853 20.024 5.920 1.00 87.25 67 LEU A O 1
ATOM 487 N N . PRO A 1 68 ? 18.268 21.779 5.966 1.00 85.44 68 PRO A N 1
ATOM 488 C CA . PRO A 1 68 ? 17.533 22.460 7.018 1.00 85.44 68 PRO A CA 1
ATOM 489 C C . PRO A 1 68 ? 16.153 22.888 6.493 1.00 85.44 68 PRO A C 1
ATOM 491 O O . PRO A 1 68 ? 16.057 23.351 5.351 1.00 85.44 68 PRO A O 1
ATOM 494 N N . PRO A 1 69 ? 15.079 22.731 7.287 1.00 84.25 69 PRO A N 1
ATOM 495 C CA . PRO A 1 69 ? 13.758 23.208 6.909 1.00 84.25 69 PRO A CA 1
ATOM 496 C C . PRO A 1 69 ? 13.711 24.739 6.857 1.00 84.25 69 PRO A C 1
ATOM 498 O O . PRO A 1 69 ? 14.417 25.399 7.628 1.00 84.25 69 PRO A O 1
ATOM 501 N N . PRO A 1 70 ? 12.870 25.327 5.986 1.00 80.50 70 PRO A N 1
ATOM 502 C CA . PRO A 1 70 ? 12.644 26.762 5.992 1.00 80.50 70 PRO A CA 1
ATOM 503 C C . PRO A 1 70 ? 12.023 27.188 7.334 1.00 80.50 70 PRO A C 1
ATOM 505 O O . PRO A 1 70 ? 11.306 26.397 7.962 1.00 80.50 70 PRO A O 1
ATOM 508 N N . PRO A 1 71 ? 12.264 28.430 7.791 1.00 69.62 71 PRO A N 1
ATOM 509 C CA . PRO A 1 71 ? 11.623 28.958 8.989 1.00 69.62 71 PRO A CA 1
ATOM 510 C C . PRO A 1 71 ? 10.098 28.939 8.806 1.00 69.62 71 PRO A C 1
ATOM 512 O O . PRO A 1 71 ? 9.538 29.680 8.005 1.00 69.62 71 PRO A O 1
ATOM 515 N N . SER A 1 72 ? 9.420 28.041 9.522 1.00 58.06 72 SER A N 1
ATOM 516 C CA . SER A 1 72 ? 7.969 27.873 9.429 1.00 58.06 72 SER A CA 1
ATOM 517 C C . SER A 1 72 ? 7.261 28.889 10.325 1.00 58.06 72 SER A C 1
ATOM 519 O O . SER A 1 72 ? 7.569 28.979 11.513 1.00 58.06 72 SER A O 1
ATOM 521 N N . ILE A 1 73 ? 6.241 29.574 9.797 1.00 55.94 73 ILE A N 1
ATOM 522 C CA . ILE A 1 73 ? 5.198 30.200 10.621 1.00 55.94 73 ILE A CA 1
ATOM 523 C C . ILE A 1 73 ? 4.383 29.038 11.184 1.00 55.94 73 ILE A C 1
ATOM 525 O O . ILE A 1 73 ? 3.622 28.394 10.467 1.00 55.94 73 ILE A O 1
ATOM 529 N N . VAL A 1 74 ? 4.652 28.661 12.428 1.00 57.25 74 VAL A N 1
ATOM 530 C CA . VAL A 1 74 ? 3.954 27.551 13.074 1.00 57.25 74 VAL A CA 1
ATOM 531 C C . VAL A 1 74 ? 2.546 28.038 13.428 1.00 57.25 74 VAL A C 1
ATOM 533 O O . VAL A 1 74 ? 2.441 29.028 14.160 1.00 57.25 74 VAL A O 1
ATOM 536 N N . PRO A 1 75 ? 1.468 27.401 12.931 1.00 58.69 75 PRO A N 1
ATOM 537 C CA . PRO A 1 75 ? 0.124 27.718 13.390 1.00 58.69 75 PRO A CA 1
ATOM 538 C C . PRO A 1 75 ? 0.075 27.510 14.902 1.00 58.69 75 PRO A C 1
ATOM 540 O O . PRO A 1 75 ? 0.507 26.467 15.402 1.00 58.69 75 PRO A O 1
ATOM 543 N N . LYS A 1 76 ? -0.395 28.518 15.638 1.00 58.50 76 LYS A N 1
ATOM 544 C CA . LYS A 1 76 ? -0.651 28.359 17.071 1.00 58.50 76 LYS A CA 1
ATOM 545 C C . LYS A 1 76 ? -1.770 27.328 17.244 1.00 58.50 76 LYS A C 1
ATOM 547 O O . LYS A 1 76 ? -2.636 27.224 16.376 1.00 58.50 76 LYS A O 1
ATOM 552 N N . ALA A 1 77 ? -1.722 26.568 18.339 1.00 62.91 77 ALA A N 1
ATOM 553 C CA . ALA A 1 77 ? -2.813 25.678 18.725 1.00 62.91 77 ALA A CA 1
ATOM 554 C C . ALA A 1 77 ? -4.136 26.455 18.669 1.00 62.91 77 ALA A C 1
ATOM 556 O O . ALA A 1 77 ? -4.188 27.605 19.115 1.00 62.91 77 ALA A O 1
ATOM 557 N N . SER A 1 78 ? -5.143 25.859 18.035 1.00 59.44 78 SER A N 1
ATOM 558 C CA . SER A 1 78 ? -6.358 26.589 17.647 1.00 59.44 78 SER A CA 1
ATOM 559 C C . SER A 1 78 ? -7.430 26.565 18.727 1.00 59.44 78 SER A C 1
ATOM 561 O O . SER A 1 78 ? -8.130 27.557 18.830 1.00 59.44 78 SER A O 1
ATOM 563 N N . ASP A 1 79 ? -7.465 25.535 19.585 1.00 64.06 79 ASP A N 1
ATOM 564 C CA . ASP A 1 79 ? -8.332 25.447 20.768 1.00 64.06 79 ASP A CA 1
ATOM 565 C C . ASP A 1 79 ? -7.778 24.436 21.793 1.00 64.06 79 ASP A C 1
ATOM 567 O O . ASP A 1 79 ? -7.120 23.454 21.432 1.00 64.06 79 ASP A O 1
ATOM 571 N N . TYR A 1 80 ? -8.040 24.662 23.086 1.00 61.53 80 TYR A N 1
ATOM 572 C CA . TYR A 1 80 ? -7.644 23.751 24.168 1.00 61.53 80 TYR A CA 1
ATOM 573 C C . TYR A 1 80 ? -8.734 22.692 24.385 1.00 61.53 80 TYR A C 1
ATOM 575 O O . TYR A 1 80 ? -9.786 22.992 24.950 1.00 61.53 80 TYR A O 1
ATOM 583 N N . LYS A 1 81 ? -8.500 21.448 23.950 1.00 63.94 81 LYS A N 1
ATOM 584 C CA . LYS A 1 81 ? -9.417 20.329 24.217 1.00 63.94 81 LYS A CA 1
ATOM 585 C C . LYS A 1 81 ? -9.075 19.670 25.546 1.00 63.94 81 LYS A C 1
ATOM 587 O O . LYS A 1 81 ? -7.955 19.205 25.736 1.00 63.94 81 LYS A O 1
ATOM 592 N N . GLN A 1 82 ? -10.050 19.610 26.450 1.00 62.44 82 GLN A N 1
ATOM 593 C CA . GLN A 1 82 ? -9.910 18.878 27.707 1.00 62.44 82 GLN A CA 1
ATOM 594 C C . GLN A 1 82 ? -10.479 17.457 27.598 1.00 62.44 82 GLN A C 1
ATOM 596 O O . GLN A 1 82 ? -11.436 17.239 26.854 1.00 62.44 82 GLN A O 1
ATOM 601 N N . PRO A 1 83 ? -9.898 16.487 28.321 1.00 62.25 83 PRO A N 1
ATOM 602 C CA . PRO A 1 83 ? -10.406 15.124 28.353 1.00 62.25 83 PRO A CA 1
ATOM 603 C C . PRO A 1 83 ? -11.782 15.033 29.021 1.00 62.25 83 PRO A C 1
ATOM 605 O O . PRO A 1 83 ? -11.958 15.476 30.153 1.00 62.25 83 PRO A O 1
ATOM 608 N N . GLU A 1 84 ? -12.744 14.412 28.335 1.00 61.94 84 GLU A N 1
ATOM 609 C CA . GLU A 1 84 ? -14.033 14.017 28.913 1.00 61.94 84 GLU A CA 1
ATOM 610 C C . GLU A 1 84 ? -13.900 12.645 29.591 1.00 61.94 84 GLU A C 1
ATOM 612 O O . GLU A 1 84 ? -13.502 11.663 28.962 1.00 61.94 84 GLU A O 1
ATOM 617 N N . PHE A 1 85 ? -14.252 12.554 30.876 1.00 58.97 85 PHE A N 1
ATOM 618 C CA . PHE A 1 85 ? -14.117 11.310 31.636 1.00 58.97 85 PHE A CA 1
ATOM 619 C C . PHE A 1 85 ? -15.206 10.304 31.281 1.00 58.97 85 PHE A C 1
ATOM 621 O O . PHE A 1 85 ? -16.391 10.528 31.526 1.00 58.97 85 PHE A O 1
ATOM 628 N N . THR A 1 86 ? -14.786 9.154 30.754 1.00 60.66 86 THR A N 1
ATOM 629 C CA . THR A 1 86 ? -15.643 7.980 30.560 1.00 60.66 86 THR A CA 1
ATOM 630 C C . THR A 1 86 ? -15.321 6.930 31.621 1.00 60.66 86 THR A C 1
ATOM 632 O O . THR A 1 86 ? -14.161 6.740 31.982 1.00 60.66 86 THR A O 1
ATOM 635 N N . LYS A 1 87 ? -16.342 6.241 32.145 1.00 58.94 87 LYS A N 1
ATOM 636 C CA . LYS A 1 87 ? -16.137 5.148 33.107 1.00 58.94 87 LYS A CA 1
ATOM 637 C C . LYS A 1 87 ? -15.454 3.969 32.407 1.00 58.94 87 LYS A C 1
ATOM 639 O O . LYS A 1 87 ? -15.937 3.509 31.376 1.00 58.94 87 LYS A O 1
ATOM 644 N N . VAL A 1 88 ? -14.344 3.500 32.970 1.00 64.12 88 VAL A N 1
ATOM 645 C CA . VAL A 1 88 ? -13.563 2.369 32.449 1.00 64.12 88 VAL A CA 1
ATOM 646 C C . VAL A 1 88 ? -14.270 1.053 32.803 1.00 64.12 88 VAL A C 1
ATOM 648 O O . VAL A 1 88 ? -14.801 0.940 33.912 1.00 64.12 88 VAL A O 1
ATOM 651 N N . PRO A 1 89 ? -14.311 0.061 31.895 1.00 65.25 89 PRO A N 1
ATOM 652 C CA . PRO A 1 89 ? -14.838 -1.262 32.212 1.00 65.25 89 PRO A CA 1
ATOM 653 C C . PRO A 1 89 ? -14.017 -1.927 33.324 1.00 65.25 89 PRO A C 1
ATOM 655 O O . PRO A 1 89 ? -12.790 -1.955 33.278 1.00 65.25 89 PRO A O 1
ATOM 658 N N . VAL A 1 90 ? -14.716 -2.459 34.325 1.00 78.19 90 VAL A N 1
ATOM 659 C CA . VAL A 1 90 ? -14.128 -3.183 35.457 1.00 78.19 90 VAL A CA 1
ATOM 660 C C . VAL A 1 90 ? -14.071 -4.667 35.108 1.00 78.19 90 VAL A C 1
ATOM 662 O O . VAL A 1 90 ? -15.062 -5.226 34.634 1.00 78.19 90 VAL A O 1
ATOM 665 N N . ILE A 1 91 ? -12.925 -5.310 35.339 1.00 82.31 91 ILE A N 1
ATOM 666 C CA . ILE A 1 91 ? -12.783 -6.758 35.157 1.00 82.31 91 ILE A CA 1
ATOM 667 C C . ILE A 1 91 ? -13.545 -7.440 36.294 1.00 82.31 91 ILE A C 1
ATOM 669 O O . ILE A 1 91 ? -13.273 -7.199 37.469 1.00 82.31 91 ILE A O 1
ATOM 673 N N . THR A 1 92 ? -14.536 -8.263 35.948 1.00 85.94 92 THR A N 1
ATOM 674 C CA . THR A 1 92 ? -15.333 -8.983 36.951 1.00 85.94 92 THR A CA 1
ATOM 675 C C . THR A 1 92 ? -14.556 -10.165 37.524 1.00 85.94 92 THR A C 1
ATOM 677 O O . THR A 1 92 ? -13.653 -10.693 36.876 1.00 85.94 92 THR A O 1
ATOM 680 N N . GLU A 1 93 ? -14.942 -10.625 38.714 1.00 86.31 93 GLU A N 1
ATOM 681 C CA . GLU A 1 93 ? -14.356 -11.814 39.343 1.00 86.31 93 GLU A CA 1
ATOM 682 C C . GLU A 1 93 ? -14.409 -13.048 38.427 1.00 86.31 93 GLU A C 1
ATOM 684 O O . GLU A 1 93 ? -13.428 -13.781 38.301 1.00 86.31 93 GLU A O 1
ATOM 689 N N . GLU A 1 94 ? -15.531 -13.247 37.732 1.00 86.25 94 GLU A N 1
ATOM 690 C CA . GLU A 1 94 ? -15.713 -14.369 36.810 1.00 86.25 94 GLU A CA 1
ATOM 691 C C . GLU A 1 94 ? -14.768 -14.269 35.604 1.00 86.25 94 GLU A C 1
ATOM 693 O O . GLU A 1 94 ? -14.136 -15.252 35.209 1.00 86.25 94 GLU A O 1
ATOM 698 N N . THR A 1 95 ? -14.601 -13.059 35.061 1.00 86.00 95 THR A N 1
ATOM 699 C CA . THR A 1 95 ? -13.637 -12.785 33.986 1.00 86.00 95 THR A CA 1
ATOM 700 C C . THR A 1 95 ? -12.206 -13.040 34.456 1.00 86.00 95 THR A C 1
ATOM 702 O O . THR A 1 95 ? -11.438 -13.687 33.748 1.00 86.00 95 THR A O 1
ATOM 705 N N . ALA A 1 96 ? -11.851 -12.592 35.663 1.00 87.62 96 ALA A N 1
ATOM 706 C CA . ALA A 1 96 ? -10.513 -12.771 36.215 1.00 87.62 96 ALA A CA 1
ATOM 707 C C . ALA A 1 96 ? -10.178 -14.244 36.502 1.00 87.62 96 ALA A C 1
ATOM 709 O O . ALA A 1 96 ? -9.038 -14.674 36.300 1.00 87.62 96 ALA A O 1
ATOM 710 N N . ARG A 1 97 ? -11.168 -15.028 36.947 1.00 88.25 97 ARG A N 1
ATOM 711 C CA . ARG A 1 97 ? -11.045 -16.478 37.148 1.00 88.25 97 ARG A CA 1
ATOM 712 C C . ARG A 1 97 ? -10.848 -17.211 35.825 1.00 88.25 97 ARG A C 1
ATOM 714 O O . ARG A 1 97 ? -9.956 -18.051 35.722 1.00 88.25 97 ARG A O 1
ATOM 721 N N . THR A 1 98 ? -11.661 -16.876 34.826 1.00 88.25 98 THR A N 1
ATOM 722 C CA . THR A 1 98 ? -11.601 -17.492 33.493 1.00 88.25 98 THR A CA 1
ATOM 723 C C . THR A 1 98 ? -10.258 -17.203 32.823 1.00 88.25 98 THR A C 1
ATOM 725 O O . THR A 1 98 ? -9.576 -18.132 32.407 1.00 88.25 98 THR A O 1
ATOM 728 N N . ALA A 1 99 ? -9.806 -15.945 32.850 1.00 88.94 99 ALA A N 1
ATOM 729 C CA . ALA A 1 99 ? -8.524 -15.545 32.272 1.00 88.94 99 ALA A CA 1
ATOM 730 C C . ALA A 1 99 ? -7.331 -16.310 32.875 1.00 88.94 99 ALA A C 1
ATOM 732 O O . ALA A 1 99 ? -6.426 -16.724 32.152 1.00 88.94 99 ALA A O 1
ATOM 733 N N . LEU A 1 100 ? -7.325 -16.539 34.196 1.00 89.00 100 LEU A N 1
ATOM 734 C CA . LEU A 1 100 ? -6.271 -17.327 34.841 1.00 89.00 100 LEU A CA 1
ATOM 735 C C . LEU A 1 100 ? -6.305 -18.801 34.417 1.00 89.00 100 LEU A C 1
ATOM 737 O O . LEU A 1 100 ? -5.246 -19.403 34.250 1.00 89.00 100 LEU A O 1
ATOM 741 N N . LEU A 1 101 ? -7.492 -19.394 34.265 1.00 87.81 101 LEU A N 1
ATOM 742 C CA . LEU A 1 101 ? -7.626 -20.783 33.818 1.00 87.81 101 LEU A CA 1
ATOM 743 C C . LEU A 1 101 ? -7.081 -20.968 32.401 1.00 87.81 101 LEU A C 1
ATOM 745 O O . LEU A 1 101 ? -6.293 -21.892 32.194 1.00 87.81 101 LEU A O 1
ATOM 749 N N . ASP A 1 102 ? -7.435 -20.065 31.486 1.00 87.88 102 ASP A N 1
ATOM 750 C CA . ASP A 1 102 ? -6.948 -20.067 30.104 1.00 87.88 102 ASP A CA 1
ATOM 751 C C . ASP A 1 102 ? -5.421 -19.888 30.070 1.00 87.88 102 ASP A C 1
ATOM 753 O O . ASP A 1 102 ? -4.701 -20.666 29.444 1.00 87.88 102 ASP A O 1
ATOM 757 N N . TYR A 1 103 ? -4.894 -18.935 30.846 1.00 87.31 103 TYR A N 1
ATOM 758 C CA . TYR A 1 103 ? -3.453 -18.692 30.937 1.00 87.31 103 TYR A CA 1
ATOM 759 C C . TYR A 1 103 ? -2.669 -19.911 31.440 1.00 87.31 103 TYR A C 1
ATOM 761 O O . TYR A 1 103 ? -1.620 -20.237 30.889 1.00 87.31 103 TYR A O 1
ATOM 769 N N . VAL A 1 104 ? -3.161 -20.602 32.475 1.00 87.75 104 VAL A N 1
ATOM 770 C CA . VAL A 1 104 ? -2.517 -21.815 33.013 1.00 87.75 104 VAL A CA 1
ATOM 771 C C . VAL A 1 104 ? -2.645 -22.990 32.037 1.00 87.75 104 VAL A C 1
ATOM 773 O O . VAL A 1 104 ? -1.768 -23.851 32.007 1.00 87.75 104 VAL A O 1
ATOM 776 N N . GLU A 1 105 ? -3.710 -23.049 31.236 1.00 83.94 105 GLU A N 1
ATOM 777 C CA . GLU A 1 105 ? -3.878 -24.062 30.191 1.00 83.94 105 GLU A CA 1
ATOM 778 C C . GLU A 1 105 ? -2.853 -23.934 29.062 1.00 83.94 105 GLU A C 1
ATOM 780 O O . GLU A 1 105 ? -2.347 -24.961 28.601 1.00 83.94 105 GLU A O 1
ATOM 785 N N . ASP A 1 106 ? -2.470 -22.710 28.711 1.00 82.12 106 ASP A N 1
ATOM 786 C CA . ASP A 1 106 ? -1.424 -22.443 27.721 1.00 82.12 106 ASP A CA 1
ATOM 787 C C . ASP A 1 106 ? -0.001 -22.751 28.231 1.00 82.12 106 ASP A C 1
ATOM 789 O O . ASP A 1 106 ? 0.930 -22.918 27.436 1.00 82.12 106 ASP A O 1
ATOM 793 N N . GLN A 1 107 ? 0.203 -22.873 29.549 1.00 78.69 107 GLN A N 1
ATOM 794 C CA . GLN A 1 107 ? 1.500 -23.229 30.132 1.00 78.69 107 GLN A CA 1
ATOM 795 C C . GLN A 1 107 ? 1.632 -24.750 30.308 1.00 78.69 107 GLN A C 1
ATOM 797 O O . GLN A 1 107 ? 1.184 -25.329 31.297 1.00 78.69 107 GLN A O 1
ATOM 802 N N . PHE A 1 108 ? 2.334 -25.401 29.372 1.00 70.50 108 PHE A N 1
ATOM 803 C CA . PHE A 1 108 ? 2.501 -26.866 29.291 1.00 70.50 108 PHE A CA 1
ATOM 804 C C . PHE A 1 108 ? 2.930 -27.562 30.603 1.00 70.50 108 PHE A C 1
ATOM 806 O O . PHE A 1 108 ? 2.597 -28.725 30.823 1.00 70.50 108 PHE A O 1
ATOM 813 N N . CYS A 1 109 ? 3.651 -26.862 31.484 1.00 74.06 109 CYS A N 1
ATOM 814 C CA . CYS A 1 109 ? 4.221 -27.422 32.713 1.00 74.06 109 CYS A CA 1
ATOM 815 C C . CYS A 1 109 ? 3.526 -26.958 34.010 1.00 74.06 109 CYS A C 1
ATOM 817 O O . CYS A 1 109 ? 4.036 -27.221 35.101 1.00 74.06 109 CYS A O 1
ATOM 819 N N . TRP A 1 110 ? 2.415 -26.218 33.931 1.00 80.69 110 TRP A N 1
ATOM 820 C CA . TRP A 1 110 ? 1.766 -25.648 35.117 1.00 80.69 110 TRP A CA 1
ATOM 821 C C . TRP A 1 110 ? 0.575 -26.494 35.580 1.00 80.69 110 TRP A C 1
ATOM 823 O O . TRP A 1 110 ? -0.232 -26.985 34.788 1.00 80.69 110 TRP A O 1
ATOM 833 N N . GLY A 1 111 ? 0.449 -26.687 36.892 1.00 76.94 111 GLY A N 1
ATOM 834 C CA . GLY A 1 111 ? -0.655 -27.450 37.470 1.00 76.94 111 GLY A CA 1
ATOM 835 C C . GLY A 1 111 ? -1.953 -26.641 37.509 1.00 76.94 111 GLY A C 1
ATOM 836 O O . GLY A 1 111 ? -2.019 -25.595 38.133 1.00 76.94 111 GLY A O 1
ATOM 837 N N . LYS A 1 112 ? -3.040 -27.164 36.927 1.00 81.81 112 LYS A N 1
ATOM 838 C CA . LYS A 1 112 ? -4.378 -26.521 36.943 1.00 81.81 112 LYS A CA 1
ATOM 839 C C . LYS A 1 112 ? -5.098 -26.605 38.301 1.00 81.81 112 LYS A C 1
ATOM 841 O O . LYS A 1 112 ? -6.203 -26.082 38.458 1.00 81.81 112 LYS A O 1
ATOM 846 N N . GLY A 1 113 ? -4.524 -27.328 39.265 1.00 80.31 113 GLY A N 1
ATOM 847 C CA . GLY A 1 113 ? -5.156 -27.654 40.544 1.00 80.31 113 GLY A CA 1
ATOM 848 C C . GLY A 1 113 ? -5.442 -26.417 41.389 1.00 80.31 113 GLY A C 1
ATOM 849 O O . GLY A 1 113 ? -6.559 -26.277 41.892 1.00 80.31 113 GLY A O 1
ATOM 850 N N . THR A 1 114 ? -4.470 -25.507 41.487 1.00 81.88 114 THR A N 1
ATOM 851 C CA . THR A 1 114 ? -4.639 -24.244 42.214 1.00 81.88 114 THR A CA 1
ATOM 852 C C . THR A 1 114 ? -5.614 -23.304 41.507 1.00 81.88 114 THR A C 1
ATOM 854 O O . THR A 1 114 ? -6.497 -22.763 42.163 1.00 81.88 114 THR A O 1
ATOM 857 N N . ALA A 1 115 ? -5.547 -23.180 40.174 1.00 82.44 115 ALA A N 1
ATOM 858 C CA . ALA A 1 115 ? -6.433 -22.288 39.408 1.00 82.44 115 ALA A CA 1
ATOM 859 C C . ALA A 1 115 ? -7.923 -22.641 39.568 1.00 82.44 115 ALA A C 1
ATOM 861 O O . ALA A 1 115 ? -8.764 -21.759 39.698 1.00 82.44 115 ALA A O 1
ATOM 862 N N . LYS A 1 116 ? -8.257 -23.938 39.617 1.00 83.06 116 LYS A N 1
ATOM 863 C CA . LYS A 1 116 ? -9.646 -24.412 39.765 1.00 83.06 116 LYS A CA 1
ATOM 864 C C . LYS A 1 116 ? -10.216 -24.269 41.177 1.00 83.06 116 LYS A C 1
ATOM 866 O O . LYS A 1 116 ? -11.432 -24.277 41.333 1.00 83.06 116 LYS A O 1
ATOM 871 N N . LYS A 1 117 ? -9.357 -24.241 42.200 1.00 81.50 117 LYS A N 1
ATOM 872 C CA . LYS A 1 117 ? -9.763 -24.297 43.616 1.00 81.50 117 LYS A CA 1
ATOM 873 C C . LYS A 1 117 ? -9.538 -22.990 44.369 1.00 81.50 117 LYS A C 1
ATOM 875 O O . LYS A 1 117 ? -9.953 -22.904 45.522 1.00 81.50 117 LYS A O 1
ATOM 880 N N . LEU A 1 118 ? -8.863 -22.012 43.765 1.00 83.31 118 LEU A N 1
ATOM 881 C CA . LEU A 1 118 ? -8.589 -20.745 44.429 1.00 83.31 118 LEU A CA 1
ATOM 882 C C . LEU A 1 118 ? -9.885 -19.993 44.736 1.00 83.31 118 LEU A C 1
ATOM 884 O O . LEU A 1 118 ? -10.821 -19.955 43.934 1.00 83.31 118 LEU A O 1
ATOM 888 N N . GLN A 1 119 ? -9.904 -19.388 45.916 1.00 81.62 119 GLN A N 1
ATOM 889 C CA . GLN A 1 119 ? -10.930 -18.454 46.350 1.00 81.62 119 GLN A CA 1
ATOM 890 C C . GLN A 1 119 ? -10.269 -17.093 46.512 1.00 81.62 119 GLN A C 1
ATOM 892 O O . GLN A 1 119 ? -9.225 -16.980 47.162 1.00 81.62 119 GLN A O 1
ATOM 897 N N . PHE A 1 120 ? -10.862 -16.077 45.895 1.00 85.25 120 PHE A N 1
ATOM 898 C CA . PHE A 1 120 ? -10.353 -14.722 46.001 1.00 85.25 120 PHE A CA 1
ATOM 899 C C . PHE A 1 120 ? -10.594 -14.188 47.406 1.00 85.25 120 PHE A C 1
ATOM 901 O O . PHE A 1 120 ? -11.707 -14.267 47.926 1.00 85.25 120 PHE A O 1
ATOM 908 N N . THR A 1 121 ? -9.554 -13.631 48.014 1.00 86.75 121 THR A N 1
ATOM 909 C CA . THR A 1 121 ? -9.679 -12.888 49.269 1.00 86.75 121 THR A CA 1
ATOM 910 C C . THR A 1 121 ? -9.966 -11.419 49.010 1.00 86.75 121 THR A C 1
ATOM 912 O O . THR A 1 121 ? -10.646 -10.781 49.811 1.00 86.75 121 THR A O 1
ATOM 915 N N . ASN A 1 122 ? -9.450 -10.878 47.907 1.00 86.88 122 ASN A N 1
ATOM 916 C CA . ASN A 1 122 ? -9.582 -9.473 47.559 1.00 86.88 122 ASN A CA 1
ATOM 917 C C . ASN A 1 122 ? -9.359 -9.265 46.049 1.00 86.88 122 ASN A C 1
ATOM 919 O O . ASN A 1 122 ? -8.479 -9.890 45.457 1.00 86.88 122 ASN A O 1
ATOM 923 N N . LEU A 1 123 ? -10.150 -8.381 45.433 1.00 88.88 123 LEU A N 1
ATOM 924 C CA . LEU A 1 123 ? -9.965 -7.936 44.050 1.00 88.88 123 LEU A CA 1
ATOM 925 C C . LEU A 1 123 ? -9.799 -6.418 44.044 1.00 88.88 123 LEU A C 1
ATOM 927 O O . LEU A 1 123 ? -10.747 -5.681 44.319 1.00 88.88 123 LEU A O 1
ATOM 931 N N . GLN A 1 124 ? -8.600 -5.947 43.713 1.00 88.56 124 GLN A N 1
ATOM 932 C CA . GLN A 1 124 ? -8.306 -4.522 43.596 1.00 88.56 124 GLN A CA 1
ATOM 933 C C . GLN A 1 124 ? -8.294 -4.129 42.125 1.00 88.56 124 GLN A C 1
ATOM 935 O O . GLN A 1 124 ? -7.302 -4.317 41.419 1.00 88.56 124 GLN A O 1
ATOM 940 N N . SER A 1 125 ? -9.415 -3.590 41.654 1.00 88.19 125 SER A N 1
ATOM 941 C CA . SER A 1 125 ? -9.502 -3.021 40.313 1.00 88.19 125 SER A CA 1
ATOM 942 C C . SER A 1 125 ? -8.945 -1.601 40.293 1.00 88.19 125 SER A C 1
ATOM 944 O O . SER A 1 125 ? -9.346 -0.742 41.080 1.00 88.19 125 SER A O 1
ATOM 946 N N . SER A 1 126 ? -8.049 -1.344 39.352 1.00 88.44 126 SER A N 1
ATOM 947 C CA . SER A 1 126 ? -7.445 -0.047 39.078 1.00 88.44 126 SER A CA 1
ATOM 948 C C . SER A 1 126 ? -7.472 0.233 37.569 1.00 88.44 126 SER A C 1
ATOM 950 O O . SER A 1 126 ? -7.894 -0.584 36.746 1.00 88.44 126 SER A O 1
ATOM 952 N N . THR A 1 127 ? -7.088 1.446 37.184 1.00 88.94 127 THR A N 1
ATOM 953 C CA . THR A 1 127 ? -6.913 1.825 35.780 1.00 88.94 127 THR A CA 1
ATOM 954 C C . THR A 1 127 ? -5.496 2.328 35.608 1.00 88.94 127 THR A C 1
ATOM 956 O O . THR A 1 127 ? -5.105 3.291 36.267 1.00 88.94 127 THR A O 1
ATOM 959 N N . SER A 1 128 ? -4.760 1.698 34.700 1.00 90.94 128 SER A N 1
ATOM 960 C CA . SER A 1 128 ? -3.482 2.203 34.227 1.00 90.94 128 SER A CA 1
ATOM 961 C C . SER A 1 128 ? -3.701 3.176 33.069 1.00 90.94 128 SER A C 1
ATOM 963 O O . SER A 1 128 ? -4.550 2.952 32.197 1.00 90.94 128 SER A O 1
ATOM 965 N N . TYR A 1 129 ? -2.940 4.267 33.049 1.00 90.62 129 TYR A N 1
ATOM 966 C CA . TYR A 1 129 ? -2.983 5.263 31.982 1.00 90.62 129 TYR A CA 1
ATOM 967 C C . TYR A 1 129 ? -1.715 5.181 31.140 1.00 90.62 129 TYR A C 1
ATOM 969 O O . TYR A 1 129 ? -0.620 5.456 31.620 1.00 90.62 129 TYR A O 1
ATOM 977 N N . HIS A 1 130 ? -1.867 4.865 29.855 1.00 90.81 130 HIS A N 1
ATOM 978 C CA . HIS A 1 130 ? -0.786 4.899 28.874 1.00 90.81 130 HIS A CA 1
ATOM 979 C C . HIS A 1 130 ? -0.909 6.164 28.033 1.00 90.81 130 HIS A C 1
ATOM 981 O O . HIS A 1 130 ? -1.729 6.246 27.115 1.00 90.81 130 HIS A O 1
ATOM 987 N N . TYR A 1 131 ? -0.103 7.164 28.374 1.00 93.56 131 TYR A N 1
ATOM 988 C CA . TYR A 1 131 ? 0.007 8.409 27.634 1.00 93.56 131 TYR A CA 1
ATOM 989 C C . TYR A 1 131 ? 1.079 8.303 26.549 1.00 93.56 131 TYR A C 1
ATOM 991 O O . TYR A 1 131 ? 2.212 7.879 26.789 1.00 93.56 131 TYR A O 1
ATOM 999 N N . ILE A 1 132 ? 0.706 8.706 25.340 1.00 92.75 132 ILE A N 1
ATOM 1000 C CA . ILE A 1 132 ? 1.551 8.724 24.158 1.00 92.75 132 ILE A CA 1
ATOM 1001 C C . ILE A 1 132 ? 1.471 10.125 23.551 1.00 92.75 132 ILE A C 1
ATOM 1003 O O . ILE A 1 132 ? 0.383 10.618 23.240 1.00 92.75 132 ILE A O 1
ATOM 1007 N N . LEU A 1 133 ? 2.627 10.760 23.375 1.00 94.88 133 LEU A N 1
ATOM 1008 C CA . LEU A 1 133 ? 2.777 11.935 22.529 1.00 94.88 133 LEU A CA 1
ATOM 1009 C C . LEU A 1 133 ? 3.394 11.508 21.204 1.00 94.88 133 LEU A C 1
ATOM 1011 O O . LEU A 1 133 ? 4.559 11.119 21.142 1.00 94.88 133 LEU A O 1
ATOM 1015 N N . GLU A 1 134 ? 2.629 11.634 20.134 1.00 94.44 134 GLU A N 1
ATOM 1016 C CA . GLU A 1 134 ? 3.097 11.378 18.779 1.00 94.44 134 GLU A CA 1
ATOM 1017 C C . GLU A 1 134 ? 3.519 12.699 18.148 1.00 94.44 134 GLU A C 1
ATOM 1019 O O . GLU A 1 134 ? 2.762 13.670 18.151 1.00 94.44 134 GLU A O 1
ATOM 1024 N N . THR A 1 135 ? 4.742 12.780 17.629 1.00 93.69 135 THR A N 1
ATOM 1025 C CA . THR A 1 135 ? 5.238 13.963 16.919 1.00 93.69 135 THR A CA 1
ATOM 1026 C C . THR A 1 135 ? 5.726 13.583 15.538 1.00 93.69 135 THR A C 1
ATOM 1028 O O . THR A 1 135 ? 6.779 12.965 15.368 1.00 93.69 135 THR A O 1
ATOM 1031 N N . TYR A 1 136 ? 4.947 13.989 14.544 1.00 94.00 136 TYR A N 1
ATOM 1032 C CA . TYR A 1 136 ? 5.165 13.636 13.159 1.00 94.00 136 TYR A CA 1
ATOM 1033 C C . TYR A 1 136 ? 6.050 14.667 12.471 1.00 94.00 136 TYR A C 1
ATOM 1035 O O . TYR A 1 136 ? 5.712 15.852 12.383 1.00 94.00 136 TYR A O 1
ATOM 1043 N N . THR A 1 137 ? 7.207 14.213 12.005 1.00 92.06 137 THR A N 1
ATOM 1044 C CA . THR A 1 137 ? 8.268 15.065 11.470 1.00 92.06 137 THR A CA 1
ATOM 1045 C C . THR A 1 137 ? 8.627 14.691 10.047 1.00 92.06 137 THR A C 1
ATOM 1047 O O . THR A 1 137 ? 8.644 13.515 9.709 1.00 92.06 137 THR A O 1
ATOM 1050 N N . GLU A 1 138 ? 9.003 15.686 9.256 1.00 92.38 138 GLU A N 1
ATOM 1051 C CA . GLU A 1 138 ? 9.556 15.545 7.916 1.00 92.38 138 GLU A CA 1
ATOM 1052 C C . GLU A 1 138 ? 11.025 15.980 7.901 1.00 92.38 138 GLU A C 1
ATOM 1054 O O . GLU A 1 138 ? 11.380 17.053 8.400 1.00 92.38 138 GLU A O 1
ATOM 1059 N N . THR A 1 139 ? 11.877 15.172 7.279 1.00 92.38 139 THR A N 1
ATOM 1060 C CA . THR A 1 139 ? 13.260 15.529 6.945 1.00 92.38 139 THR A CA 1
ATOM 1061 C C . THR A 1 139 ? 13.489 15.364 5.454 1.00 92.38 139 THR A C 1
ATOM 1063 O O . THR A 1 139 ? 12.909 14.484 4.818 1.00 92.38 139 THR A O 1
ATOM 1066 N N . ARG A 1 140 ? 14.349 16.210 4.886 1.00 93.00 140 ARG A N 1
ATOM 1067 C CA . ARG A 1 140 ? 14.742 16.132 3.479 1.00 93.00 140 ARG A CA 1
ATOM 1068 C C . ARG A 1 140 ? 16.251 16.021 3.369 1.00 93.00 140 ARG A C 1
ATOM 1070 O O . ARG A 1 140 ? 16.991 16.670 4.106 1.00 93.00 140 ARG A O 1
ATOM 1077 N N . SER A 1 141 ? 16.710 15.202 2.436 1.00 93.12 141 SER A N 1
ATOM 1078 C CA . SER A 1 141 ? 18.123 15.088 2.089 1.00 93.12 141 SER A CA 1
ATOM 1079 C C . SER A 1 141 ? 18.305 14.955 0.589 1.00 93.12 141 SER A C 1
ATOM 1081 O O . SER A 1 141 ? 17.422 14.464 -0.115 1.00 93.12 141 SER A O 1
ATOM 1083 N N . THR A 1 142 ? 19.456 15.397 0.096 1.00 93.75 142 THR A N 1
ATOM 1084 C CA . THR A 1 142 ? 19.804 15.305 -1.324 1.00 93.75 142 THR A CA 1
ATOM 1085 C C . THR A 1 142 ? 21.148 14.633 -1.517 1.00 93.75 142 THR A C 1
ATOM 1087 O O . THR A 1 142 ? 22.040 14.744 -0.672 1.00 93.75 142 THR A O 1
ATOM 1090 N N . LYS A 1 143 ? 21.281 13.921 -2.633 1.00 93.56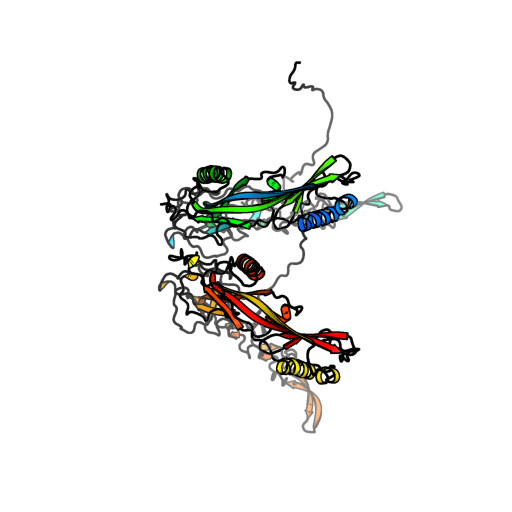 143 LYS A N 1
ATOM 1091 C CA . LYS A 1 143 ? 22.550 13.375 -3.115 1.00 93.56 143 LYS A CA 1
ATOM 1092 C C . LYS A 1 143 ? 22.536 13.236 -4.629 1.00 93.56 143 LYS A C 1
ATOM 1094 O O . LYS A 1 143 ? 21.465 13.162 -5.232 1.00 93.56 143 LYS A O 1
ATOM 1099 N N . TYR A 1 144 ? 23.715 13.140 -5.226 1.00 93.00 144 TYR A N 1
ATOM 1100 C CA . TYR A 1 144 ? 23.836 12.688 -6.604 1.00 93.00 144 TYR A CA 1
ATOM 1101 C C . TYR A 1 144 ? 23.569 11.189 -6.700 1.00 93.00 144 TYR A C 1
ATOM 1103 O O . TYR A 1 144 ? 24.144 10.395 -5.957 1.00 93.00 144 TYR A O 1
ATOM 1111 N N . GLU A 1 145 ? 22.729 10.811 -7.653 1.00 93.44 145 GLU A N 1
ATOM 1112 C CA . GLU A 1 145 ? 22.449 9.422 -7.994 1.00 93.44 145 GLU A CA 1
ATOM 1113 C C . GLU A 1 145 ? 22.644 9.217 -9.499 1.00 93.44 145 GLU A C 1
ATOM 1115 O O . GLU A 1 145 ? 22.617 10.173 -10.285 1.00 93.44 145 GLU A O 1
ATOM 1120 N N . ASN A 1 146 ? 22.907 7.974 -9.904 1.00 92.62 146 ASN A N 1
ATOM 1121 C CA . ASN A 1 146 ? 23.082 7.637 -11.311 1.00 92.62 146 ASN A CA 1
ATOM 1122 C C . ASN A 1 146 ? 22.459 6.298 -11.687 1.00 92.62 146 ASN A C 1
ATOM 1124 O O . ASN A 1 146 ? 22.418 5.363 -10.892 1.00 92.62 146 ASN A O 1
ATOM 1128 N N . VAL A 1 147 ? 22.024 6.207 -12.941 1.00 91.69 147 VAL A N 1
ATOM 1129 C CA . VAL A 1 147 ? 21.513 4.980 -13.559 1.00 91.69 147 VAL A CA 1
ATOM 1130 C C . VAL A 1 147 ? 22.113 4.800 -14.953 1.00 91.69 147 VAL A C 1
ATOM 1132 O O . VAL A 1 147 ? 22.542 5.767 -15.588 1.00 91.69 147 VAL A O 1
ATOM 1135 N N . ALA A 1 148 ? 22.147 3.562 -15.453 1.00 92.00 148 ALA A N 1
ATOM 1136 C CA . ALA A 1 148 ? 22.596 3.268 -16.813 1.00 92.00 148 ALA A CA 1
ATOM 1137 C C . ALA A 1 148 ? 21.765 4.051 -17.840 1.00 92.00 148 ALA A C 1
ATOM 1139 O O . ALA A 1 148 ? 20.534 3.987 -17.816 1.00 92.00 148 ALA A O 1
ATOM 1140 N N . PHE A 1 149 ? 22.421 4.772 -18.752 1.00 90.56 149 PHE A N 1
ATOM 1141 C CA . PHE A 1 149 ? 21.718 5.539 -19.776 1.00 90.56 149 PHE A CA 1
ATOM 1142 C C . PHE A 1 149 ? 21.384 4.651 -20.979 1.00 90.56 149 PHE A C 1
ATOM 1144 O O . PHE A 1 149 ? 22.256 4.296 -21.764 1.00 90.56 149 PHE A O 1
ATOM 1151 N N . LYS A 1 150 ? 20.110 4.295 -21.133 1.00 86.62 150 LYS A N 1
ATOM 1152 C CA . LYS A 1 150 ? 19.591 3.414 -22.194 1.00 86.62 150 LYS A CA 1
ATOM 1153 C C . LYS A 1 150 ? 18.823 4.186 -23.276 1.00 86.62 150 LYS A C 1
ATOM 1155 O O . LYS A 1 150 ? 18.047 3.586 -24.010 1.00 86.62 150 LYS A O 1
ATOM 1160 N N . GLY A 1 151 ? 19.016 5.506 -23.345 1.00 77.69 151 GLY A N 1
ATOM 1161 C CA . GLY A 1 151 ? 18.214 6.405 -24.180 1.00 77.69 151 GLY A CA 1
ATOM 1162 C C . GLY A 1 151 ? 16.940 6.907 -23.496 1.00 77.69 151 GLY A C 1
ATOM 1163 O O . GLY A 1 151 ? 15.997 7.263 -24.183 1.00 77.69 151 GLY A O 1
ATOM 1164 N N . GLN A 1 152 ? 16.883 6.910 -22.157 1.00 78.62 152 GLN A N 1
ATOM 1165 C CA . GLN A 1 152 ? 15.745 7.492 -21.434 1.00 78.62 152 GLN A CA 1
ATOM 1166 C C . GLN A 1 152 ? 15.678 9.014 -21.667 1.00 78.62 152 GLN A C 1
ATOM 1168 O O . GLN A 1 152 ? 16.724 9.637 -21.863 1.00 78.62 152 GLN A O 1
ATOM 1173 N N . PRO A 1 153 ? 14.503 9.660 -21.569 1.00 69.88 153 PRO A N 1
ATOM 1174 C CA . PRO A 1 153 ? 14.423 11.119 -21.574 1.00 69.88 153 PRO A CA 1
ATOM 1175 C C . PRO A 1 153 ? 15.234 11.733 -20.421 1.00 69.88 153 PRO A C 1
ATOM 1177 O O . PRO A 1 153 ? 15.286 11.202 -19.306 1.00 69.88 153 PRO A O 1
ATOM 1180 N N . ILE A 1 154 ? 15.852 12.880 -20.698 1.00 78.06 154 ILE A N 1
ATOM 1181 C CA . ILE A 1 154 ? 16.699 13.615 -19.756 1.00 78.06 154 ILE A CA 1
ATOM 1182 C C . ILE A 1 154 ? 16.053 14.961 -19.477 1.00 78.06 154 ILE A C 1
ATOM 1184 O O . ILE A 1 154 ? 16.058 15.838 -20.337 1.00 78.06 154 ILE A O 1
ATOM 1188 N N . ASP A 1 155 ? 15.526 15.114 -18.269 1.00 80.06 155 ASP A N 1
ATOM 1189 C CA . ASP A 1 155 ? 15.029 16.389 -17.766 1.00 80.06 155 ASP A CA 1
ATOM 1190 C C . ASP A 1 155 ? 16.186 17.211 -17.177 1.00 80.06 155 ASP A C 1
ATOM 1192 O O . ASP A 1 155 ? 16.457 17.185 -15.976 1.00 80.06 155 ASP A O 1
ATOM 1196 N N . GLY A 1 156 ? 16.951 17.847 -18.064 1.00 76.25 156 GLY A N 1
ATOM 1197 C CA . GLY A 1 156 ? 18.097 18.674 -17.695 1.00 76.25 156 GLY A CA 1
ATOM 1198 C C . GLY A 1 156 ? 17.788 20.168 -17.557 1.00 76.25 156 GLY A C 1
ATOM 1199 O O . GLY A 1 156 ? 16.668 20.600 -17.834 1.00 76.25 156 GLY A O 1
ATOM 1200 N N . PRO A 1 157 ? 18.801 20.981 -17.200 1.00 76.19 157 PRO A N 1
ATOM 1201 C CA . PRO A 1 157 ? 18.647 22.420 -16.951 1.00 76.19 157 PRO A CA 1
ATOM 1202 C C . PRO A 1 157 ? 18.098 23.224 -18.138 1.00 76.19 157 PRO A C 1
ATOM 1204 O O . PRO A 1 157 ? 17.609 24.336 -17.970 1.00 76.19 157 PRO A O 1
ATOM 1207 N N . GLN A 1 158 ? 18.169 22.678 -19.354 1.00 75.19 158 GLN A N 1
ATOM 1208 C CA . GLN A 1 158 ? 17.596 23.288 -20.552 1.00 75.19 158 GLN A CA 1
ATOM 1209 C C . GLN A 1 158 ? 16.056 23.320 -20.560 1.00 75.19 158 GLN A C 1
ATOM 1211 O O . GLN A 1 158 ? 15.484 24.046 -21.367 1.00 75.19 158 GLN A O 1
ATOM 1216 N N . TYR A 1 159 ? 15.391 22.545 -19.696 1.00 67.50 159 TYR A N 1
ATOM 1217 C CA . TYR A 1 159 ? 13.926 22.464 -19.616 1.00 67.50 159 TYR A CA 1
ATOM 1218 C C . TYR A 1 159 ? 13.320 23.293 -18.477 1.00 67.50 159 TYR A C 1
ATOM 1220 O O . TYR A 1 159 ? 12.097 23.373 -18.377 1.00 67.50 159 TYR A O 1
ATOM 1228 N N . GLY A 1 160 ? 14.145 23.932 -17.643 1.00 76.19 160 GLY A N 1
ATOM 1229 C CA . GLY A 1 160 ? 13.674 24.777 -16.552 1.00 76.19 160 GLY A CA 1
ATOM 1230 C C . GLY A 1 160 ? 14.708 24.979 -15.450 1.00 76.19 160 GLY A C 1
ATOM 1231 O O . GLY A 1 160 ? 15.788 24.390 -15.451 1.00 76.19 160 GLY A O 1
ATOM 1232 N N . ILE A 1 161 ? 14.363 25.831 -14.484 1.00 79.06 161 ILE A N 1
ATOM 1233 C CA . ILE A 1 161 ? 15.158 26.027 -13.268 1.00 79.06 161 ILE A CA 1
ATOM 1234 C C . ILE A 1 161 ? 14.733 24.959 -12.252 1.00 79.06 161 ILE A C 1
ATOM 1236 O O . ILE A 1 161 ? 13.535 24.851 -11.980 1.00 79.06 161 ILE A O 1
ATOM 1240 N N . PRO A 1 162 ? 15.669 24.188 -11.666 1.00 82.31 162 PRO A N 1
ATOM 1241 C CA . PRO A 1 162 ? 15.335 23.221 -10.627 1.00 82.31 162 PRO A CA 1
ATOM 1242 C C . PRO A 1 162 ? 14.608 23.886 -9.445 1.00 82.31 162 PRO A C 1
ATOM 1244 O O . PRO A 1 162 ? 15.103 24.891 -8.926 1.00 82.31 162 PRO A O 1
ATOM 1247 N N . PRO A 1 163 ? 13.463 23.347 -8.985 1.00 85.81 163 PRO A N 1
ATOM 1248 C CA . PRO A 1 163 ? 12.772 23.878 -7.813 1.00 85.81 163 PRO A CA 1
ATOM 1249 C C . PRO A 1 163 ? 13.617 23.672 -6.553 1.00 85.81 163 PRO A C 1
ATOM 1251 O O . PRO A 1 163 ? 14.351 22.684 -6.449 1.00 85.81 163 PRO A O 1
ATOM 1254 N N . GLY A 1 164 ? 13.490 24.565 -5.568 1.00 85.50 164 GLY A N 1
ATOM 1255 C CA . GLY A 1 164 ? 14.170 24.405 -4.289 1.00 85.50 164 GLY A CA 1
ATOM 1256 C C . GLY A 1 164 ? 13.737 23.114 -3.578 1.00 85.50 164 GLY A C 1
ATOM 1257 O O . GLY A 1 164 ? 12.606 22.651 -3.759 1.00 85.50 164 GLY A O 1
ATOM 1258 N N . PRO A 1 165 ? 14.592 22.516 -2.728 1.00 86.06 165 PRO A N 1
ATOM 1259 C CA . PRO A 1 165 ? 14.292 21.219 -2.131 1.00 86.06 165 PRO A CA 1
ATOM 1260 C C . PRO A 1 165 ? 13.004 21.170 -1.312 1.00 86.06 165 PRO A C 1
ATOM 1262 O O . PRO A 1 165 ? 12.447 20.089 -1.164 1.00 86.06 165 PRO A O 1
ATOM 1265 N N . TRP A 1 166 ? 12.558 22.304 -0.759 1.00 85.56 166 TRP A N 1
ATOM 1266 C CA . TRP A 1 166 ? 11.329 22.444 0.033 1.00 85.56 166 TRP A CA 1
ATOM 1267 C C . TRP A 1 166 ? 10.141 22.999 -0.765 1.00 85.56 166 TRP A C 1
ATOM 1269 O O . TRP A 1 166 ? 9.015 22.918 -0.280 1.00 85.56 166 TRP A O 1
ATOM 1279 N N . ASP A 1 167 ? 10.373 23.488 -1.987 1.00 83.56 167 ASP A N 1
ATOM 1280 C CA . ASP A 1 167 ? 9.323 23.952 -2.908 1.00 83.56 167 ASP A CA 1
ATOM 1281 C C . ASP A 1 167 ? 8.650 22.777 -3.634 1.00 83.56 167 ASP A C 1
ATOM 1283 O O . ASP A 1 167 ? 7.559 22.900 -4.187 1.00 83.56 167 ASP A O 1
ATOM 1287 N N . ILE A 1 168 ? 9.286 21.600 -3.604 1.00 77.94 168 ILE A N 1
ATOM 1288 C CA . ILE A 1 168 ? 8.708 20.352 -4.099 1.00 77.94 168 ILE A CA 1
ATOM 1289 C C . ILE A 1 168 ? 7.621 19.903 -3.113 1.00 77.94 168 ILE A C 1
ATOM 1291 O O . ILE A 1 168 ? 7.908 19.381 -2.032 1.00 77.94 168 ILE A O 1
ATOM 1295 N N . ILE A 1 169 ? 6.360 20.126 -3.472 1.00 76.19 169 ILE A N 1
ATOM 1296 C CA . ILE A 1 169 ? 5.218 19.775 -2.626 1.00 76.19 169 ILE A CA 1
ATOM 1297 C C . ILE A 1 169 ? 5.017 18.259 -2.628 1.00 76.19 169 ILE A C 1
ATOM 1299 O O . ILE A 1 169 ? 4.773 17.645 -3.664 1.00 76.19 169 ILE A O 1
ATOM 1303 N N . THR A 1 170 ? 5.095 17.654 -1.446 1.00 68.50 170 THR A N 1
ATOM 1304 C CA . THR A 1 170 ? 4.893 16.217 -1.245 1.00 68.50 170 THR A CA 1
ATOM 1305 C C . THR A 1 170 ? 4.200 15.984 0.084 1.00 68.50 170 THR A C 1
ATOM 1307 O O . THR A 1 170 ? 4.668 16.483 1.106 1.00 68.50 170 THR A O 1
ATOM 1310 N N . ASN A 1 171 ? 3.141 15.179 0.079 1.00 75.12 171 ASN A N 1
ATOM 1311 C CA . ASN A 1 171 ? 2.437 14.786 1.295 1.00 75.12 171 ASN A CA 1
ATOM 1312 C C . ASN A 1 171 ? 2.679 13.300 1.590 1.00 75.12 171 ASN A C 1
ATOM 1314 O O . ASN A 1 171 ? 2.746 12.519 0.630 1.00 75.12 171 ASN A O 1
ATOM 1318 N N . PRO A 1 172 ? 2.803 12.910 2.867 1.00 76.00 172 PRO A N 1
ATOM 1319 C CA . PRO A 1 172 ? 2.834 11.504 3.252 1.00 76.00 172 PRO A CA 1
ATOM 1320 C C . PRO A 1 172 ? 1.490 10.832 2.955 1.00 76.00 172 PRO A C 1
ATOM 1322 O O . PRO A 1 172 ? 0.457 11.504 2.911 1.00 76.00 172 PRO A O 1
ATOM 1325 N N . CYS A 1 173 ? 1.506 9.517 2.745 1.00 65.81 173 CYS A N 1
ATOM 1326 C CA . CYS A 1 173 ? 0.296 8.730 2.483 1.00 65.81 173 CYS A CA 1
ATOM 1327 C C . CYS A 1 173 ? -0.600 8.610 3.724 1.00 65.81 173 CYS A C 1
ATOM 1329 O O . CYS A 1 173 ? -1.820 8.558 3.597 1.00 65.81 173 CYS A O 1
ATOM 1331 N N . ASP A 1 174 ? 0.004 8.582 4.915 1.00 76.12 174 ASP A N 1
ATOM 1332 C CA . ASP A 1 174 ? -0.692 8.526 6.199 1.00 76.12 174 ASP A CA 1
ATOM 1333 C C . ASP A 1 174 ? 0.029 9.394 7.244 1.00 76.12 174 ASP A C 1
ATOM 1335 O O . ASP A 1 174 ? 1.256 9.557 7.226 1.00 76.12 174 ASP A O 1
ATOM 1339 N N . ILE A 1 175 ? -0.738 10.002 8.146 1.00 79.56 175 ILE A N 1
ATOM 1340 C CA . ILE A 1 175 ? -0.205 10.860 9.208 1.00 79.56 175 ILE A CA 1
ATOM 1341 C C . ILE A 1 175 ? 0.094 9.972 10.417 1.00 79.56 175 ILE A C 1
ATOM 1343 O O . ILE A 1 175 ? -0.728 9.141 10.785 1.00 79.56 175 ILE A O 1
ATOM 1347 N N . PHE A 1 176 ? 1.243 10.190 11.066 1.00 83.25 176 PHE A N 1
ATOM 1348 C CA . PHE A 1 176 ? 1.744 9.360 12.175 1.00 83.25 176 PHE A CA 1
ATOM 1349 C C . PHE A 1 176 ? 2.235 7.959 11.761 1.00 83.25 176 PHE A C 1
ATOM 1351 O O . PHE A 1 176 ? 2.390 7.085 12.612 1.00 83.25 176 PHE A O 1
ATOM 1358 N N . SER A 1 177 ? 2.571 7.778 10.483 1.00 83.12 177 SER A N 1
ATOM 1359 C CA . SER A 1 177 ? 3.163 6.549 9.944 1.00 83.12 177 SER A CA 1
ATOM 1360 C C . SER A 1 177 ? 4.527 6.843 9.314 1.00 83.12 177 SER A C 1
ATOM 1362 O O . SER A 1 177 ? 4.681 7.837 8.610 1.00 83.12 177 SER A O 1
ATOM 1364 N N . ASP A 1 178 ? 5.525 5.998 9.571 1.00 85.12 178 ASP A N 1
ATOM 1365 C CA . ASP A 1 178 ? 6.873 6.176 9.018 1.00 85.12 178 ASP A CA 1
ATOM 1366 C C . ASP A 1 178 ? 6.881 5.906 7.504 1.00 85.12 178 ASP A C 1
ATOM 1368 O O . ASP A 1 178 ? 6.433 4.856 7.042 1.00 85.12 178 ASP A O 1
ATOM 1372 N N . GLU A 1 179 ? 7.427 6.837 6.718 1.00 89.69 179 GLU A N 1
ATOM 1373 C CA . GLU A 1 179 ? 7.490 6.730 5.256 1.00 89.69 179 GLU A CA 1
ATOM 1374 C C . GLU A 1 179 ? 8.796 7.332 4.717 1.00 89.69 179 GLU A C 1
ATOM 1376 O O . GLU A 1 179 ? 9.233 8.402 5.140 1.00 89.69 179 GLU A O 1
ATOM 1381 N N . ILE A 1 180 ? 9.407 6.671 3.727 1.00 88.81 180 ILE A N 1
ATOM 1382 C CA . ILE A 1 180 ? 10.536 7.217 2.963 1.00 88.81 180 ILE A CA 1
ATOM 1383 C C . ILE A 1 180 ? 10.157 7.288 1.490 1.00 88.81 180 ILE A C 1
ATOM 1385 O O . ILE A 1 180 ? 9.862 6.269 0.865 1.00 88.81 180 ILE A O 1
ATOM 1389 N N . ARG A 1 181 ? 10.271 8.480 0.903 1.00 87.88 181 ARG A N 1
ATOM 1390 C CA . ARG A 1 181 ? 10.039 8.716 -0.523 1.00 87.88 181 ARG A CA 1
ATOM 1391 C C . ARG A 1 181 ? 11.293 9.245 -1.196 1.00 87.88 181 ARG A C 1
ATOM 1393 O O . ARG A 1 181 ? 11.931 10.177 -0.715 1.00 87.88 181 ARG A O 1
ATOM 1400 N N . LYS A 1 182 ? 11.643 8.638 -2.328 1.00 89.56 182 LYS A N 1
ATOM 1401 C CA . LYS A 1 182 ? 12.790 9.016 -3.158 1.00 89.56 182 LYS A CA 1
ATOM 1402 C C . LYS A 1 182 ? 12.286 9.472 -4.514 1.00 89.56 182 LYS A C 1
ATOM 1404 O O . LYS A 1 182 ? 11.469 8.785 -5.120 1.00 89.56 182 LYS A O 1
ATOM 1409 N N . MET A 1 183 ? 12.784 10.604 -4.985 1.00 86.62 183 MET A N 1
ATOM 1410 C CA . MET A 1 183 ? 12.419 11.144 -6.289 1.00 86.62 183 MET A CA 1
ATOM 1411 C C . MET A 1 183 ? 13.577 11.912 -6.912 1.00 86.62 183 MET A C 1
ATOM 1413 O O . MET A 1 183 ? 14.452 12.427 -6.219 1.00 86.62 183 MET A O 1
ATOM 1417 N N . GLU A 1 184 ? 13.574 11.973 -8.235 1.00 86.31 184 GLU A N 1
ATOM 1418 C CA . GLU A 1 184 ? 14.469 12.829 -9.003 1.00 86.31 184 GLU A CA 1
ATOM 1419 C C . GLU A 1 184 ? 14.009 14.287 -8.889 1.00 86.31 184 GLU A C 1
ATOM 1421 O O . GLU A 1 184 ? 12.816 14.577 -8.995 1.00 86.31 184 GLU A O 1
ATOM 1426 N N . VAL A 1 185 ? 14.948 15.201 -8.640 1.00 87.00 185 VAL A N 1
ATOM 1427 C CA . VAL A 1 185 ? 14.672 16.639 -8.657 1.00 87.00 185 VAL A CA 1
ATOM 1428 C C . VAL A 1 185 ? 14.522 17.089 -10.117 1.00 87.00 185 VAL A C 1
ATOM 1430 O O . VAL A 1 185 ? 15.456 16.868 -10.899 1.00 87.00 185 VAL A O 1
ATOM 1433 N N . PRO A 1 186 ? 13.406 17.749 -10.483 1.00 85.00 186 PRO A N 1
ATOM 1434 C CA . PRO A 1 186 ? 13.188 18.242 -11.841 1.00 85.00 186 PRO A CA 1
ATOM 1435 C C . PRO A 1 186 ? 14.328 19.127 -12.352 1.00 85.00 186 PRO A C 1
ATOM 1437 O O . PRO A 1 186 ? 14.920 19.895 -11.590 1.00 85.00 186 PRO A O 1
ATOM 1440 N N . HIS A 1 187 ? 14.616 19.027 -13.646 1.00 83.88 187 HIS A N 1
ATOM 1441 C CA . HIS A 1 187 ? 15.624 19.805 -14.376 1.00 83.88 187 HIS A CA 1
ATOM 1442 C C . HIS A 1 187 ? 17.080 19.614 -13.907 1.00 83.88 187 HIS A C 1
ATOM 1444 O O . HIS A 1 187 ? 17.956 20.413 -14.244 1.00 83.88 187 HIS A O 1
ATOM 1450 N N . THR A 1 188 ? 17.380 18.566 -13.130 1.00 87.25 188 THR A N 1
ATOM 1451 C CA . THR A 1 188 ? 18.748 18.285 -12.639 1.00 87.25 188 THR A CA 1
ATOM 1452 C C . THR A 1 188 ? 19.463 17.171 -13.398 1.00 87.25 188 THR A C 1
ATOM 1454 O O . THR A 1 188 ? 20.631 16.880 -13.117 1.00 87.25 188 THR A O 1
ATOM 1457 N N . ALA A 1 189 ? 18.791 16.534 -14.357 1.00 89.00 189 ALA A N 1
ATOM 1458 C CA . ALA A 1 189 ? 19.330 15.378 -15.046 1.00 89.00 189 ALA A CA 1
ATOM 1459 C C . ALA A 1 189 ? 20.406 15.760 -16.071 1.00 89.00 189 ALA A C 1
ATOM 1461 O O . ALA A 1 189 ? 20.302 16.744 -16.798 1.00 89.00 189 ALA A O 1
ATOM 1462 N N . SER A 1 190 ? 21.440 14.935 -16.196 1.00 89.50 190 SER A N 1
ATOM 1463 C CA . SER A 1 190 ? 22.464 15.070 -17.232 1.00 89.50 190 SER A CA 1
ATOM 1464 C C . SER A 1 190 ? 23.037 13.710 -17.612 1.00 89.50 190 SER A C 1
ATOM 1466 O O . SER A 1 190 ? 23.036 12.775 -16.815 1.00 89.50 190 SER A O 1
ATOM 1468 N N . VAL A 1 191 ? 23.541 13.581 -18.838 1.00 91.00 191 VAL A N 1
ATOM 1469 C CA . VAL A 1 191 ? 24.228 12.363 -19.282 1.00 91.00 191 VAL A CA 1
ATOM 1470 C C . VAL A 1 191 ? 25.723 12.596 -19.207 1.00 91.00 191 VAL A C 1
ATOM 1472 O O . VAL A 1 191 ? 26.232 13.583 -19.735 1.00 91.00 191 VAL A O 1
ATOM 1475 N N . LYS A 1 192 ? 26.436 11.682 -18.550 1.00 90.88 192 LYS A N 1
ATOM 1476 C CA . LYS A 1 192 ? 27.897 11.719 -18.465 1.00 90.88 192 LYS A CA 1
ATOM 1477 C C . LYS A 1 192 ? 28.497 10.366 -18.851 1.00 90.88 192 LYS A C 1
ATOM 1479 O O . LYS A 1 192 ? 27.867 9.327 -18.627 1.00 90.88 192 LYS A O 1
ATOM 1484 N N . PRO A 1 193 ? 29.726 10.347 -19.396 1.00 92.44 193 PRO A N 1
ATOM 1485 C CA . PRO A 1 193 ? 30.475 9.117 -19.624 1.00 92.44 193 PRO A CA 1
ATOM 1486 C C . PRO A 1 193 ? 30.530 8.247 -18.364 1.00 92.44 193 PRO A C 1
ATOM 1488 O O . PRO A 1 193 ? 30.716 8.750 -17.252 1.00 92.44 193 PRO A O 1
ATOM 1491 N N . CYS A 1 194 ? 30.395 6.929 -18.517 1.00 92.69 194 CYS A N 1
ATOM 1492 C CA . CYS A 1 194 ? 30.514 6.021 -17.383 1.00 92.69 194 CYS A CA 1
ATOM 1493 C C . CYS A 1 194 ? 31.925 6.106 -16.792 1.00 92.69 194 CYS A C 1
ATOM 1495 O O . CYS A 1 194 ? 32.895 5.693 -17.432 1.00 92.69 194 CYS A O 1
ATOM 1497 N N . HIS A 1 195 ? 32.021 6.601 -15.557 1.00 89.62 195 HIS A N 1
ATOM 1498 C CA . HIS A 1 195 ? 33.284 6.753 -14.837 1.00 89.62 195 HIS A CA 1
ATOM 1499 C C . HIS A 1 195 ? 33.972 5.398 -14.626 1.00 89.62 195 HIS A C 1
ATOM 1501 O O . HIS A 1 195 ? 35.165 5.265 -14.886 1.00 89.62 195 HIS A O 1
ATOM 1507 N N . ARG A 1 196 ? 33.213 4.353 -14.264 1.00 90.75 196 ARG A N 1
ATOM 1508 C CA . ARG A 1 196 ? 33.761 3.028 -13.940 1.00 90.75 196 ARG A CA 1
ATOM 1509 C C . ARG A 1 196 ? 34.469 2.343 -15.106 1.00 90.75 196 ARG A C 1
ATOM 1511 O O . ARG A 1 196 ? 35.506 1.726 -14.899 1.00 90.75 196 ARG A O 1
ATOM 1518 N N . CYS A 1 197 ? 33.915 2.414 -16.316 1.00 91.12 197 CYS A N 1
ATOM 1519 C CA . CYS A 1 197 ? 34.525 1.806 -17.503 1.00 91.12 197 CYS A CA 1
ATOM 1520 C C . CYS A 1 197 ? 35.182 2.829 -18.437 1.00 91.12 197 CYS A C 1
ATOM 1522 O O . CYS A 1 197 ? 35.557 2.449 -19.543 1.00 91.12 197 CYS A O 1
ATOM 1524 N N . LYS A 1 198 ? 35.262 4.114 -18.057 1.00 90.38 198 LYS A N 1
ATOM 1525 C CA . LYS A 1 198 ? 35.696 5.220 -18.936 1.00 90.38 198 LYS A CA 1
ATOM 1526 C C . LYS A 1 198 ? 35.027 5.162 -20.318 1.00 90.38 198 LYS A C 1
ATOM 1528 O O . LYS A 1 198 ? 35.695 5.149 -21.342 1.00 90.38 198 LYS A O 1
ATOM 1533 N N . ALA A 1 199 ? 33.699 5.019 -20.330 1.00 90.00 199 ALA A N 1
ATOM 1534 C CA . ALA A 1 199 ? 32.881 4.890 -21.545 1.00 90.00 199 ALA A CA 1
ATOM 1535 C C . ALA A 1 199 ? 33.230 3.736 -22.513 1.00 90.00 199 ALA A C 1
ATOM 1537 O O . ALA A 1 199 ? 32.759 3.712 -23.644 1.00 90.00 199 ALA A O 1
ATOM 1538 N N . THR A 1 200 ? 33.975 2.719 -22.078 1.00 90.00 200 THR A N 1
ATOM 1539 C CA . THR A 1 200 ? 34.226 1.532 -22.920 1.00 90.00 200 THR A CA 1
ATOM 1540 C C . THR A 1 200 ? 33.071 0.525 -22.923 1.00 90.00 200 THR A C 1
ATOM 1542 O O . THR A 1 200 ? 32.982 -0.298 -23.825 1.00 90.00 200 THR A O 1
ATOM 1545 N N . GLY A 1 201 ? 32.202 0.548 -21.904 1.00 90.44 201 GLY A N 1
ATOM 1546 C CA . GLY A 1 201 ? 31.104 -0.411 -21.709 1.00 90.44 201 GLY A CA 1
ATOM 1547 C C . GLY A 1 201 ? 31.533 -1.751 -21.097 1.00 90.44 201 GLY A C 1
ATOM 1548 O O . GLY A 1 201 ? 30.687 -2.537 -20.671 1.00 90.44 201 GLY A O 1
ATOM 1549 N N . TYR A 1 202 ? 32.837 -2.006 -20.970 1.00 92.25 202 TYR A N 1
ATOM 1550 C CA . TYR A 1 202 ? 33.374 -3.282 -20.500 1.00 92.25 202 TYR A CA 1
ATOM 1551 C C . TYR A 1 202 ? 34.536 -3.075 -19.522 1.00 92.25 202 TYR A C 1
ATOM 1553 O O . TYR A 1 202 ? 35.194 -2.041 -19.520 1.00 92.25 202 TYR A O 1
ATOM 1561 N N . LEU A 1 203 ? 34.801 -4.072 -18.683 1.00 92.06 203 LEU A N 1
ATOM 1562 C CA . LEU A 1 203 ? 35.955 -4.125 -17.787 1.00 92.06 203 LEU A CA 1
ATOM 1563 C C . LEU A 1 203 ? 36.836 -5.320 -18.161 1.00 92.06 203 LEU A C 1
ATOM 1565 O O . LEU A 1 203 ? 36.350 -6.342 -18.657 1.00 92.06 203 LEU A O 1
ATOM 1569 N N . ILE A 1 204 ? 38.141 -5.215 -17.921 1.00 91.88 204 ILE A N 1
ATOM 1570 C CA . ILE A 1 204 ? 39.071 -6.330 -18.115 1.00 91.88 204 ILE A CA 1
ATOM 1571 C C . ILE A 1 204 ? 38.725 -7.417 -17.101 1.00 91.88 204 ILE A C 1
ATOM 1573 O O . ILE A 1 204 ? 38.694 -7.170 -15.894 1.00 91.88 204 ILE A O 1
ATOM 1577 N N . CYS A 1 205 ? 38.490 -8.634 -17.594 1.00 92.44 205 CYS A N 1
ATOM 1578 C CA . CYS A 1 205 ? 38.140 -9.768 -16.752 1.00 92.44 205 CYS A CA 1
ATOM 1579 C C . CYS A 1 205 ? 39.275 -10.051 -15.762 1.00 92.44 205 CYS A C 1
ATOM 1581 O O . CYS A 1 205 ? 40.340 -10.532 -16.165 1.00 92.44 205 CYS A O 1
ATOM 1583 N N . SER A 1 206 ? 39.019 -9.808 -14.473 1.00 90.06 206 SER A N 1
ATOM 1584 C CA . SER A 1 206 ? 39.977 -10.037 -13.377 1.00 90.06 206 SER A CA 1
ATOM 1585 C C . SER A 1 206 ? 40.453 -11.489 -13.345 1.00 90.06 206 SER A C 1
ATOM 1587 O O . SER A 1 206 ? 41.622 -11.793 -13.152 1.00 90.06 206 SER A O 1
ATOM 1589 N N . SER A 1 207 ? 39.532 -12.402 -13.639 1.00 88.25 207 SER A N 1
ATOM 1590 C CA . SER A 1 207 ? 39.747 -13.839 -13.598 1.00 88.25 207 SER A CA 1
ATOM 1591 C C . SER A 1 207 ? 40.815 -14.351 -14.569 1.00 88.25 207 SER A C 1
ATOM 1593 O O . SER A 1 207 ? 41.487 -15.328 -14.249 1.00 88.25 207 SER A O 1
ATOM 1595 N N . CYS A 1 208 ? 40.944 -13.772 -15.762 1.00 91.38 208 CYS A N 1
ATOM 1596 C CA . CYS A 1 208 ? 41.955 -14.182 -16.748 1.00 91.38 208 CYS A CA 1
ATOM 1597 C C . CYS A 1 208 ? 42.949 -13.067 -17.083 1.00 91.38 208 CYS A C 1
ATOM 1599 O O . CYS A 1 208 ? 43.730 -13.225 -18.023 1.00 91.38 208 CYS A O 1
ATOM 1601 N N . SER A 1 209 ? 42.888 -11.944 -16.365 1.00 88.69 209 SER A N 1
ATOM 1602 C CA . SER A 1 209 ? 43.674 -10.735 -16.634 1.00 88.69 209 SER A CA 1
ATOM 1603 C C . SER A 1 209 ? 43.558 -10.292 -18.098 1.00 88.69 209 SER A C 1
ATOM 1605 O O . SER A 1 209 ? 44.555 -10.062 -18.767 1.00 88.69 209 SER A O 1
ATOM 1607 N N . GLY A 1 210 ? 42.343 -10.305 -18.655 1.00 86.75 210 GLY A N 1
ATOM 1608 C CA . GLY A 1 210 ? 42.120 -9.915 -20.057 1.00 86.75 210 GLY A CA 1
ATOM 1609 C C . GLY A 1 210 ? 42.431 -10.971 -21.122 1.00 86.75 210 GLY A C 1
ATOM 1610 O O . GLY A 1 210 ? 42.007 -10.822 -22.261 1.00 86.75 210 GLY A O 1
ATOM 1611 N N . ARG A 1 211 ? 43.078 -12.089 -20.774 1.00 89.25 211 ARG A N 1
ATOM 1612 C CA . ARG A 1 211 ? 43.562 -13.085 -21.755 1.00 89.25 211 ARG A CA 1
ATOM 1613 C C . ARG A 1 211 ? 42.481 -13.977 -22.378 1.00 89.25 211 ARG A C 1
ATOM 1615 O O . ARG A 1 211 ? 42.769 -14.773 -23.266 1.00 89.25 211 ARG A O 1
ATOM 1622 N N . GLY A 1 212 ? 41.258 -13.971 -21.846 1.00 88.94 212 GLY A N 1
ATOM 1623 C CA . GLY A 1 212 ? 40.159 -14.855 -22.273 1.00 88.94 212 GLY A CA 1
ATOM 1624 C C . GLY A 1 212 ? 40.358 -16.345 -21.949 1.00 88.94 212 GLY A C 1
ATOM 1625 O O . GLY A 1 212 ? 39.421 -17.144 -22.011 1.00 88.94 212 GLY A O 1
ATOM 1626 N N . ARG A 1 213 ? 41.558 -16.756 -21.535 1.00 90.56 213 ARG A N 1
ATOM 1627 C CA . ARG A 1 213 ? 41.899 -18.129 -21.158 1.00 90.56 213 ARG A CA 1
ATOM 1628 C C . ARG A 1 213 ? 42.662 -18.144 -19.837 1.00 90.56 213 ARG A C 1
ATOM 1630 O O . ARG A 1 213 ? 43.362 -17.192 -19.512 1.00 90.56 213 ARG A O 1
ATOM 1637 N N . LYS A 1 214 ? 42.524 -19.228 -19.076 1.00 90.25 214 LYS A N 1
ATOM 1638 C CA . LYS A 1 214 ? 43.278 -19.480 -17.839 1.00 90.25 214 LYS A CA 1
ATOM 1639 C C . LYS A 1 214 ? 44.136 -20.730 -17.978 1.00 90.25 214 LYS A C 1
ATOM 1641 O O . LYS A 1 214 ? 43.794 -21.631 -18.750 1.00 90.25 214 LYS A O 1
ATOM 1646 N N . ARG A 1 215 ? 45.210 -20.822 -17.192 1.00 91.38 215 ARG A N 1
ATOM 1647 C CA . ARG A 1 215 ? 46.011 -22.045 -17.062 1.00 91.38 215 ARG A CA 1
ATOM 1648 C C . ARG A 1 215 ? 45.099 -23.219 -16.696 1.00 91.38 215 ARG A C 1
ATOM 1650 O O . ARG A 1 215 ? 44.252 -23.124 -15.809 1.00 91.38 215 ARG A O 1
ATOM 1657 N N . CYS A 1 216 ? 45.223 -24.335 -17.410 1.00 91.06 216 CYS A N 1
ATOM 1658 C CA . CYS A 1 216 ? 44.445 -25.527 -17.103 1.00 91.06 216 CYS A CA 1
ATOM 1659 C C . CYS A 1 216 ? 44.985 -26.167 -15.821 1.00 91.06 216 CYS A C 1
ATOM 1661 O O . CYS A 1 216 ? 45.983 -26.887 -15.891 1.00 91.06 216 CYS A O 1
ATOM 1663 N N . GLY A 1 217 ? 44.299 -25.968 -14.690 1.00 86.75 217 GLY A N 1
ATOM 1664 C CA . GLY A 1 217 ? 44.652 -26.604 -13.411 1.00 86.75 217 GLY A CA 1
ATOM 1665 C C . GLY A 1 217 ? 44.675 -28.135 -13.485 1.00 86.75 217 GLY A C 1
ATOM 1666 O O . GLY A 1 217 ? 45.496 -28.788 -12.863 1.00 86.75 217 GLY A O 1
ATOM 1667 N N . GLY A 1 218 ? 43.877 -28.743 -14.370 1.00 85.75 218 GLY A N 1
ATOM 1668 C CA . GLY A 1 218 ? 43.897 -30.195 -14.560 1.00 85.75 218 GLY A CA 1
ATOM 1669 C C . GLY A 1 218 ? 45.226 -30.760 -15.087 1.00 85.75 218 GLY A C 1
ATOM 1670 O O . GLY A 1 218 ? 45.468 -31.952 -14.916 1.00 85.75 218 GLY A O 1
ATOM 1671 N N . CYS A 1 219 ? 46.059 -29.958 -15.754 1.00 90.06 219 CYS A N 1
ATOM 1672 C CA . CYS A 1 219 ? 47.380 -30.368 -16.259 1.00 90.06 219 CYS A CA 1
ATOM 1673 C C . CYS A 1 219 ? 48.497 -29.373 -15.909 1.00 90.06 219 CYS A C 1
ATOM 1675 O O . CYS A 1 219 ? 49.572 -29.440 -16.502 1.00 90.06 219 CYS A O 1
ATOM 1677 N N . ASN A 1 220 ? 48.224 -28.422 -15.013 1.00 87.31 220 ASN A N 1
ATOM 1678 C CA . ASN A 1 220 ? 49.113 -27.319 -14.641 1.00 87.31 220 ASN A CA 1
ATOM 1679 C C . ASN A 1 220 ? 49.755 -26.617 -15.850 1.00 87.31 220 ASN A C 1
ATOM 1681 O O . ASN A 1 220 ? 50.951 -26.339 -15.866 1.00 87.31 220 ASN A O 1
ATOM 1685 N N . GLY A 1 221 ? 48.974 -26.352 -16.900 1.00 86.31 221 GLY A N 1
ATOM 1686 C CA . GLY A 1 221 ? 49.469 -25.681 -18.112 1.00 86.31 221 GLY A CA 1
ATOM 1687 C C . GLY A 1 221 ? 50.176 -26.577 -19.134 1.00 86.31 221 GLY A C 1
ATOM 1688 O O . GLY A 1 221 ? 50.353 -26.165 -20.270 1.00 86.31 221 GLY A O 1
ATOM 1689 N N . ARG A 1 222 ? 50.507 -27.831 -18.803 1.00 87.81 222 ARG A N 1
ATOM 1690 C CA . ARG A 1 222 ? 51.345 -28.696 -19.659 1.00 87.81 222 ARG A CA 1
ATOM 1691 C C . ARG A 1 222 ? 50.626 -29.299 -20.872 1.00 87.81 222 ARG A C 1
ATOM 1693 O O . ARG A 1 222 ? 51.238 -30.016 -21.657 1.00 87.81 222 ARG A O 1
ATOM 1700 N N . GLY A 1 223 ? 49.302 -29.161 -20.961 1.00 87.06 223 GLY A N 1
ATOM 1701 C CA . GLY A 1 223 ? 48.477 -29.782 -22.010 1.00 87.06 223 GLY A CA 1
ATOM 1702 C C . GLY A 1 223 ? 48.387 -31.314 -21.941 1.00 87.06 223 GLY A C 1
ATOM 1703 O O . GLY A 1 223 ? 47.589 -31.929 -22.647 1.00 87.06 223 GLY A O 1
ATOM 1704 N N . ARG A 1 224 ? 49.151 -31.965 -21.059 1.00 89.06 224 ARG A N 1
ATOM 1705 C CA . ARG A 1 224 ? 49.245 -33.423 -20.925 1.00 89.06 224 ARG A CA 1
ATOM 1706 C C . ARG A 1 224 ? 49.212 -33.829 -19.450 1.00 89.06 224 ARG A C 1
ATOM 1708 O O . ARG A 1 224 ? 49.688 -33.089 -18.594 1.00 89.06 224 ARG A O 1
ATOM 1715 N N . LYS A 1 225 ? 48.657 -35.005 -19.148 1.00 86.38 225 LYS A N 1
ATOM 1716 C CA . LYS A 1 225 ? 48.655 -35.616 -17.808 1.00 86.38 225 LYS A CA 1
ATOM 1717 C C . LYS A 1 225 ? 49.447 -36.920 -17.826 1.00 86.38 225 LYS A C 1
ATOM 1719 O O . LYS A 1 225 ? 49.334 -37.701 -18.772 1.00 86.38 225 LYS A O 1
ATOM 1724 N N . ARG A 1 226 ? 50.226 -37.170 -16.775 1.00 85.88 226 ARG A N 1
ATOM 1725 C CA . ARG A 1 226 ? 50.930 -38.443 -16.570 1.00 85.88 226 ARG A CA 1
ATOM 1726 C C . ARG A 1 226 ? 50.047 -39.363 -15.729 1.00 85.88 226 ARG A C 1
ATOM 1728 O O . ARG A 1 226 ? 49.545 -38.940 -14.694 1.00 85.88 226 ARG A O 1
ATOM 1735 N N . ARG A 1 227 ? 49.843 -40.607 -16.168 1.00 81.75 227 ARG A N 1
ATOM 1736 C CA . ARG A 1 227 ? 49.116 -41.636 -15.409 1.00 81.75 227 ARG A CA 1
ATOM 1737 C C . ARG A 1 227 ? 49.976 -42.885 -15.289 1.00 81.75 227 ARG A C 1
ATOM 1739 O O . ARG A 1 227 ? 50.448 -43.398 -16.302 1.00 81.75 227 ARG A O 1
ATOM 1746 N N . ARG A 1 228 ? 50.141 -43.402 -14.071 1.00 83.00 228 ARG A N 1
ATOM 1747 C CA . ARG A 1 228 ? 50.706 -44.738 -13.853 1.00 83.00 228 ARG A CA 1
ATOM 1748 C C . ARG A 1 228 ? 49.660 -45.787 -14.204 1.00 83.00 228 ARG A C 1
ATOM 1750 O O . ARG A 1 228 ? 48.524 -45.723 -13.745 1.00 83.00 228 ARG A O 1
ATOM 1757 N N . VAL A 1 229 ? 50.031 -46.726 -15.060 1.00 82.69 229 VAL A N 1
ATOM 1758 C CA . VAL A 1 229 ? 49.160 -47.816 -15.498 1.00 82.69 229 VAL A CA 1
ATOM 1759 C C . VAL A 1 229 ? 49.893 -49.123 -15.252 1.00 82.69 229 VAL A C 1
ATOM 1761 O O . VAL A 1 229 ? 51.035 -49.285 -15.689 1.00 82.69 229 VAL A O 1
ATOM 1764 N N . LYS A 1 230 ? 49.248 -50.047 -14.538 1.00 81.25 230 LYS A N 1
ATOM 1765 C CA . LYS A 1 230 ? 49.775 -51.393 -14.324 1.00 81.25 230 LYS A CA 1
ATOM 1766 C C . LYS A 1 230 ? 49.642 -52.170 -15.632 1.00 81.25 230 LYS A C 1
ATOM 1768 O O . LYS A 1 230 ? 48.549 -52.277 -16.186 1.00 81.25 230 LYS A O 1
ATOM 1773 N N . ARG A 1 231 ? 50.761 -52.666 -16.153 1.00 79.75 231 ARG A N 1
ATOM 1774 C CA . ARG A 1 231 ? 50.797 -53.631 -17.258 1.00 79.75 231 ARG A CA 1
ATOM 1775 C C . ARG A 1 231 ? 51.363 -54.952 -16.739 1.00 79.75 231 ARG A C 1
ATOM 1777 O O . ARG A 1 231 ? 51.817 -55.023 -15.599 1.00 79.75 231 ARG A O 1
ATOM 1784 N N . LYS A 1 232 ? 51.344 -55.989 -17.581 1.00 78.88 232 LYS A N 1
ATOM 1785 C CA . LYS A 1 232 ? 51.826 -57.341 -17.241 1.00 78.88 232 LYS A CA 1
ATOM 1786 C C . LYS A 1 232 ? 53.269 -57.360 -16.695 1.00 78.88 232 LYS A C 1
ATOM 1788 O O . LYS A 1 232 ? 53.609 -58.246 -15.932 1.00 78.88 232 LYS A O 1
ATOM 1793 N N . ASN A 1 233 ? 54.076 -56.346 -17.017 1.00 75.06 233 ASN A N 1
ATOM 1794 C CA . ASN A 1 233 ? 55.508 -56.258 -16.718 1.00 75.06 233 ASN A CA 1
ATOM 1795 C C . ASN A 1 233 ? 55.827 -55.148 -15.688 1.00 75.06 233 ASN A C 1
ATOM 1797 O O . ASN A 1 233 ? 56.920 -54.588 -15.704 1.00 75.06 233 ASN A O 1
ATOM 1801 N N . GLY A 1 234 ? 54.853 -54.746 -14.862 1.00 79.94 234 GLY A N 1
ATOM 1802 C CA . GLY A 1 234 ? 55.009 -53.695 -13.849 1.00 79.94 234 GLY A CA 1
ATOM 1803 C C . GLY A 1 234 ? 54.298 -52.376 -14.178 1.00 79.94 234 GLY A C 1
ATOM 1804 O O . GLY A 1 234 ? 53.516 -52.263 -15.129 1.00 79.94 234 GLY A O 1
ATOM 1805 N N . TRP A 1 235 ? 54.533 -51.360 -13.347 1.00 81.94 235 TRP A N 1
ATOM 1806 C CA . TRP A 1 235 ? 53.932 -50.033 -13.495 1.00 81.94 235 TRP A CA 1
ATOM 1807 C C . TRP A 1 235 ? 54.681 -49.207 -14.544 1.00 81.94 235 TRP A C 1
ATOM 1809 O O . TRP A 1 235 ? 55.871 -48.949 -14.399 1.00 81.94 235 TRP A O 1
ATOM 1819 N N . ARG A 1 236 ? 53.982 -48.732 -15.583 1.00 80.31 236 ARG A N 1
ATOM 1820 C CA . ARG A 1 236 ? 54.533 -47.768 -16.551 1.00 80.31 236 ARG A CA 1
ATOM 1821 C C . ARG A 1 236 ? 53.786 -46.442 -16.474 1.00 80.31 236 ARG A C 1
ATOM 1823 O O . ARG A 1 236 ? 52.559 -46.414 -16.378 1.00 80.31 236 ARG A O 1
ATOM 1830 N N . THR A 1 237 ? 54.521 -45.338 -16.547 1.00 83.50 237 THR A N 1
ATOM 1831 C CA . THR A 1 237 ? 53.940 -43.993 -16.638 1.00 83.50 237 THR A CA 1
ATOM 1832 C C . THR A 1 237 ? 53.625 -43.685 -18.097 1.00 83.50 237 THR A C 1
ATOM 1834 O O . THR A 1 237 ? 54.523 -43.641 -18.931 1.00 83.50 237 THR A O 1
ATOM 1837 N N . VAL A 1 238 ? 52.351 -43.467 -18.416 1.00 82.62 238 VAL A N 1
ATOM 1838 C CA . VAL A 1 238 ? 51.892 -43.095 -19.760 1.00 82.62 238 VAL A CA 1
ATOM 1839 C C . VAL A 1 238 ? 51.442 -41.637 -19.744 1.00 82.62 238 VAL A C 1
ATOM 1841 O O . VAL A 1 238 ? 50.675 -41.221 -18.872 1.00 82.62 238 VAL A O 1
ATOM 1844 N N . THR A 1 239 ? 51.912 -40.858 -20.716 1.00 85.88 239 THR A N 1
ATOM 1845 C CA . THR A 1 239 ? 51.503 -39.463 -20.913 1.00 85.88 239 THR A CA 1
ATOM 1846 C C . THR A 1 239 ? 50.309 -39.421 -21.858 1.00 85.88 239 THR A C 1
ATOM 1848 O O . THR A 1 239 ? 50.381 -39.941 -22.968 1.00 85.88 239 THR A O 1
ATOM 1851 N N . ARG A 1 240 ? 49.203 -38.803 -21.438 1.00 87.12 240 ARG A N 1
ATOM 1852 C CA . ARG A 1 240 ? 48.006 -38.613 -22.271 1.00 87.12 240 ARG A CA 1
ATOM 1853 C C . ARG A 1 240 ? 47.698 -37.134 -22.430 1.00 87.12 240 ARG A C 1
ATOM 1855 O O . ARG A 1 240 ? 47.929 -36.349 -21.510 1.00 87.12 240 ARG A O 1
ATOM 1862 N N . THR A 1 241 ? 47.136 -36.761 -23.573 1.00 90.31 241 THR A N 1
ATOM 1863 C CA . THR A 1 241 ? 46.589 -35.421 -23.797 1.00 90.31 241 THR A CA 1
ATOM 1864 C C . THR A 1 241 ? 45.544 -35.109 -22.729 1.00 90.31 241 THR A C 1
ATOM 1866 O O . THR A 1 241 ? 44.702 -35.946 -22.397 1.00 90.31 241 THR A O 1
ATOM 1869 N N . CYS A 1 242 ? 45.618 -33.920 -22.140 1.00 88.88 242 CYS A N 1
ATOM 1870 C CA . CYS A 1 242 ? 44.657 -33.500 -21.134 1.00 88.88 242 CYS A CA 1
ATOM 1871 C C . CYS A 1 242 ? 43.296 -33.271 -21.802 1.00 88.88 242 CYS A C 1
ATOM 1873 O O . CYS A 1 242 ? 43.154 -32.345 -22.596 1.00 88.88 242 CYS A O 1
ATOM 1875 N N . GLY A 1 243 ? 42.293 -34.082 -21.451 1.00 84.50 243 GLY A N 1
ATOM 1876 C CA . GLY A 1 243 ? 40.934 -33.942 -21.990 1.00 84.50 243 GLY A CA 1
ATOM 1877 C C . GLY A 1 243 ? 40.269 -32.610 -21.630 1.00 84.50 243 GLY A C 1
ATOM 1878 O O . GLY A 1 243 ? 39.535 -32.061 -22.434 1.00 84.50 243 GLY A O 1
ATOM 1879 N N . GLY A 1 244 ? 40.590 -32.029 -20.467 1.00 82.69 244 GLY A N 1
ATOM 1880 C CA . GLY A 1 244 ? 39.973 -30.778 -20.007 1.00 82.69 244 GLY A CA 1
ATOM 1881 C C . GLY A 1 244 ? 40.423 -29.508 -20.745 1.00 82.69 244 GLY A C 1
ATOM 1882 O O . GLY A 1 244 ? 39.753 -28.482 -20.637 1.00 82.69 244 GLY A O 1
ATOM 1883 N N . CYS A 1 245 ? 41.552 -29.544 -21.460 1.00 88.81 245 CYS A N 1
ATOM 1884 C CA . CYS A 1 245 ? 42.040 -28.443 -22.308 1.00 88.81 245 CYS A CA 1
ATOM 1885 C C . CYS A 1 245 ? 42.369 -28.887 -23.741 1.00 88.81 245 CYS A C 1
ATOM 1887 O O . CYS A 1 245 ? 42.963 -28.117 -24.494 1.00 88.81 245 CYS A O 1
ATOM 1889 N N . HIS A 1 246 ? 42.032 -30.130 -24.100 1.00 88.69 246 HIS A N 1
ATOM 1890 C CA . HIS A 1 246 ? 42.321 -30.755 -25.394 1.00 88.69 246 HIS A CA 1
ATOM 1891 C C . HIS A 1 246 ? 43.770 -30.570 -25.872 1.00 88.69 246 HIS A C 1
ATOM 1893 O O . HIS A 1 246 ? 44.024 -30.334 -27.046 1.00 88.69 246 HIS A O 1
ATOM 1899 N N . GLY A 1 247 ? 44.740 -30.648 -24.957 1.00 87.06 247 GLY A N 1
ATOM 1900 C CA . GLY A 1 247 ? 46.161 -30.536 -25.310 1.00 87.06 247 GLY A CA 1
ATOM 1901 C C . GLY A 1 247 ? 46.747 -29.127 -25.288 1.00 87.06 247 GLY A C 1
ATOM 1902 O O . GLY A 1 247 ? 47.963 -28.998 -25.289 1.00 87.06 247 GLY A O 1
ATOM 1903 N N . THR A 1 248 ? 45.922 -28.083 -25.187 1.00 89.25 248 THR A N 1
ATOM 1904 C CA . THR A 1 248 ? 46.378 -26.682 -25.308 1.00 89.25 248 THR A CA 1
ATOM 1905 C C . THR A 1 248 ? 47.013 -26.107 -24.040 1.00 89.25 248 THR A C 1
ATOM 1907 O O . THR A 1 248 ? 47.551 -25.008 -24.062 1.00 89.25 248 THR A O 1
ATOM 1910 N N . GLY A 1 249 ? 46.876 -26.784 -22.895 1.00 88.94 249 GLY A N 1
ATOM 1911 C CA . GLY A 1 249 ? 47.369 -26.283 -21.605 1.00 88.94 249 GLY A CA 1
ATOM 1912 C C . GLY A 1 249 ? 46.562 -25.120 -21.010 1.00 88.94 249 GLY A C 1
ATOM 1913 O O . GLY A 1 249 ? 46.677 -24.848 -19.815 1.00 88.94 249 GLY A O 1
ATOM 1914 N N . LYS A 1 250 ? 45.659 -24.500 -21.775 1.00 91.50 250 LYS A N 1
ATOM 1915 C CA . LYS A 1 250 ? 44.831 -23.355 -21.370 1.00 91.50 250 LYS A CA 1
ATOM 1916 C C . LYS A 1 250 ? 43.340 -23.711 -21.506 1.00 91.50 250 LYS A C 1
ATOM 1918 O O . LYS A 1 250 ? 42.944 -24.415 -22.427 1.00 91.50 250 LYS A O 1
ATOM 1923 N N . ARG A 1 251 ? 42.481 -23.266 -20.588 1.00 90.19 251 ARG A N 1
ATOM 1924 C CA . ARG A 1 251 ? 41.013 -23.418 -20.688 1.00 90.19 251 ARG A CA 1
ATOM 1925 C C . ARG A 1 251 ? 40.374 -22.065 -20.957 1.00 90.19 251 ARG A C 1
ATOM 1927 O O . ARG A 1 251 ? 40.862 -21.053 -20.460 1.00 90.19 251 ARG A O 1
ATOM 1934 N N . ARG A 1 252 ? 39.273 -22.050 -21.713 1.00 91.00 252 ARG A N 1
ATOM 1935 C CA . ARG A 1 252 ? 38.431 -20.856 -21.874 1.00 91.00 252 ARG A CA 1
ATOM 1936 C C . ARG A 1 252 ? 38.023 -20.351 -20.488 1.00 91.00 252 ARG A C 1
ATOM 1938 O O . ARG A 1 252 ? 37.609 -21.142 -19.640 1.00 91.00 252 ARG A O 1
ATOM 1945 N N . CYS A 1 253 ? 38.189 -19.057 -20.241 1.00 92.12 253 CYS A N 1
ATOM 1946 C CA . CYS A 1 253 ? 37.738 -18.451 -18.998 1.00 92.12 253 CYS A CA 1
ATOM 1947 C C . CYS A 1 253 ? 36.207 -18.493 -18.966 1.00 92.12 253 CYS A C 1
ATOM 1949 O O . CYS A 1 253 ? 35.573 -17.980 -19.884 1.00 92.12 253 CYS A O 1
ATOM 1951 N N . HIS A 1 254 ? 35.623 -19.106 -17.934 1.00 90.62 254 HIS A N 1
ATOM 1952 C CA . HIS A 1 254 ? 34.167 -19.211 -17.817 1.00 90.62 254 HIS A CA 1
ATOM 1953 C C . HIS A 1 254 ? 33.520 -17.837 -17.566 1.00 90.62 254 HIS A C 1
ATOM 1955 O O . HIS A 1 254 ? 32.513 -17.527 -18.182 1.00 90.62 254 HIS A O 1
ATOM 1961 N N . ARG A 1 255 ? 34.145 -16.979 -16.742 1.00 89.81 255 ARG A N 1
ATOM 1962 C CA . ARG A 1 255 ? 33.601 -15.669 -16.333 1.00 89.81 255 ARG A CA 1
ATOM 1963 C C . ARG A 1 255 ? 33.392 -14.691 -17.492 1.00 89.81 255 ARG A C 1
ATOM 1965 O O . ARG A 1 255 ? 32.451 -13.917 -17.468 1.00 89.81 255 ARG A O 1
ATOM 1972 N N . CYS A 1 256 ? 34.270 -14.712 -18.495 1.00 89.75 256 CYS A N 1
ATOM 1973 C CA . CYS A 1 256 ? 34.149 -13.873 -19.695 1.00 89.75 256 CYS A CA 1
ATOM 1974 C C . CYS A 1 256 ? 33.837 -14.683 -20.958 1.00 89.75 256 CYS A C 1
ATOM 1976 O O . CYS A 1 256 ? 33.926 -14.163 -22.065 1.00 89.75 256 CYS A O 1
ATOM 1978 N N . SER A 1 257 ? 33.561 -15.982 -20.826 1.00 90.81 257 SER A N 1
ATOM 1979 C CA . SER A 1 257 ? 33.291 -16.881 -21.956 1.00 90.81 257 SER A CA 1
ATOM 1980 C C . SER A 1 257 ? 34.337 -16.844 -23.083 1.00 90.81 257 SER A C 1
ATOM 1982 O O . SER A 1 257 ? 34.047 -17.207 -24.221 1.00 90.81 257 SER A O 1
ATOM 1984 N N . GLY A 1 258 ? 35.580 -16.464 -22.775 1.00 87.94 258 GLY A N 1
ATOM 1985 C CA . GLY A 1 258 ? 36.668 -16.369 -23.751 1.00 87.94 258 GLY A CA 1
ATOM 1986 C C . GLY A 1 258 ? 36.971 -14.974 -24.297 1.00 87.94 258 GLY A C 1
ATOM 1987 O O . GLY A 1 258 ? 37.999 -14.830 -24.948 1.00 87.94 258 GLY A O 1
ATOM 1988 N N . THR A 1 259 ? 36.150 -13.959 -24.019 1.00 89.06 259 THR A N 1
ATOM 1989 C CA . THR A 1 259 ? 36.312 -12.606 -24.594 1.00 89.06 259 THR A CA 1
ATOM 1990 C C . THR A 1 259 ? 37.412 -11.782 -23.922 1.00 89.06 259 THR A C 1
ATOM 1992 O O . THR A 1 259 ? 37.835 -10.761 -24.453 1.00 89.06 259 THR A O 1
ATOM 1995 N N . GLY A 1 260 ? 37.841 -12.177 -22.718 1.00 88.31 260 GLY A N 1
ATOM 1996 C CA . GLY A 1 260 ? 38.769 -11.391 -21.899 1.00 88.31 260 GLY A CA 1
ATOM 1997 C C . GLY A 1 260 ? 38.136 -10.164 -21.234 1.00 88.31 260 GLY A C 1
ATOM 1998 O O . GLY A 1 260 ? 38.774 -9.529 -20.396 1.00 88.31 260 GLY A O 1
ATOM 1999 N N . ARG A 1 261 ? 36.868 -9.864 -21.527 1.00 92.00 261 ARG A N 1
ATOM 2000 C CA . ARG A 1 261 ? 36.149 -8.676 -21.056 1.00 92.00 261 ARG A CA 1
ATOM 2001 C C . ARG A 1 261 ? 34.839 -9.076 -20.385 1.00 92.00 261 ARG A C 1
ATOM 2003 O O . ARG A 1 261 ? 34.214 -10.060 -20.770 1.00 92.00 261 ARG A O 1
ATOM 2010 N N . VAL A 1 262 ? 34.427 -8.323 -19.379 1.00 92.12 262 VAL A N 1
ATOM 2011 C CA . VAL A 1 262 ? 33.122 -8.467 -18.721 1.00 92.12 262 VAL A CA 1
ATOM 2012 C C . VAL A 1 262 ? 32.329 -7.182 -18.921 1.00 92.12 262 VAL A C 1
ATOM 2014 O O . VAL A 1 262 ? 32.918 -6.106 -18.985 1.00 92.12 262 VAL A O 1
ATOM 2017 N N . VAL A 1 263 ? 31.009 -7.278 -19.064 1.00 92.56 263 VAL A N 1
ATOM 2018 C CA . VAL A 1 263 ? 30.149 -6.093 -19.216 1.00 92.56 263 VAL A CA 1
ATOM 2019 C C . VAL A 1 263 ? 30.263 -5.231 -17.958 1.00 92.56 263 VAL A C 1
ATOM 2021 O O . VAL A 1 263 ? 30.284 -5.752 -16.841 1.00 92.56 263 VAL A O 1
ATOM 2024 N N . CYS A 1 264 ? 30.375 -3.913 -18.119 1.00 93.00 264 CYS A N 1
ATOM 2025 C CA . CYS A 1 264 ? 30.408 -3.010 -16.976 1.00 93.00 264 CYS A CA 1
ATOM 2026 C C . CYS A 1 264 ? 29.046 -3.024 -16.272 1.00 93.00 264 CYS A C 1
ATOM 2028 O O . CYS A 1 264 ? 28.063 -2.585 -16.853 1.00 93.00 264 CYS A O 1
ATOM 2030 N N . GLY A 1 265 ? 28.991 -3.470 -15.015 1.00 90.06 265 GLY A N 1
ATOM 2031 C CA . GLY A 1 265 ? 27.732 -3.516 -14.260 1.00 90.06 265 GLY A CA 1
ATOM 2032 C C . GLY A 1 265 ? 27.143 -2.145 -13.909 1.00 90.06 265 GLY A C 1
ATOM 2033 O O . GLY A 1 265 ? 25.951 -2.051 -13.679 1.00 90.06 265 GLY A O 1
ATOM 2034 N N . THR A 1 266 ? 27.947 -1.075 -13.887 1.00 90.81 266 THR A N 1
ATOM 2035 C CA . THR A 1 266 ? 27.465 0.272 -13.520 1.00 90.81 266 THR A CA 1
ATOM 2036 C C . THR A 1 266 ? 26.696 0.952 -14.652 1.00 90.81 266 THR A C 1
ATOM 2038 O O . THR A 1 266 ? 25.680 1.579 -14.395 1.00 90.81 266 THR A O 1
ATOM 2041 N N . CYS A 1 267 ? 27.150 0.824 -15.903 1.00 92.00 267 CYS A N 1
ATOM 2042 C CA . CYS A 1 267 ? 26.411 1.329 -17.069 1.00 92.00 267 CYS A CA 1
ATOM 2043 C C . CYS A 1 267 ? 25.704 0.222 -17.858 1.00 92.00 267 CYS A C 1
ATOM 2045 O O . CYS A 1 267 ? 25.132 0.497 -18.906 1.00 92.00 267 CYS A O 1
ATOM 2047 N N . GLU A 1 268 ? 25.788 -1.031 -17.415 1.00 94.06 268 GLU A N 1
ATOM 2048 C CA . GLU A 1 268 ? 25.221 -2.201 -18.100 1.00 94.06 268 GLU A CA 1
ATOM 2049 C C . GLU A 1 268 ? 25.638 -2.310 -19.583 1.00 94.06 268 GLU A C 1
ATOM 2051 O O . GLU A 1 268 ? 24.881 -2.763 -20.434 1.00 94.06 268 GLU A O 1
ATOM 2056 N N . GLY A 1 269 ? 26.853 -1.860 -19.915 1.00 91.75 269 GLY A N 1
ATOM 2057 C CA . GLY A 1 269 ? 27.375 -1.864 -21.288 1.00 91.75 269 GLY A CA 1
ATOM 2058 C C . GLY A 1 269 ? 27.002 -0.651 -22.147 1.00 91.75 269 GLY A C 1
ATOM 2059 O O . GLY A 1 269 ? 27.551 -0.505 -23.235 1.00 91.75 269 GLY A O 1
ATOM 2060 N N . THR A 1 270 ? 26.162 0.263 -21.656 1.00 92.69 270 THR A N 1
ATOM 2061 C CA . THR A 1 270 ? 25.667 1.436 -22.416 1.00 92.69 270 THR A CA 1
ATOM 2062 C C . THR A 1 270 ? 26.676 2.569 -22.596 1.00 92.69 270 THR A C 1
ATOM 2064 O O . THR A 1 270 ? 26.368 3.556 -23.251 1.00 92.69 270 THR A O 1
ATOM 2067 N N . THR A 1 271 ? 27.859 2.450 -21.981 1.00 92.12 271 THR A N 1
ATOM 2068 C CA . THR A 1 271 ? 28.951 3.447 -21.946 1.00 92.12 271 THR A CA 1
ATOM 2069 C C . THR A 1 271 ? 28.638 4.775 -21.243 1.00 92.12 271 THR A C 1
ATOM 2071 O O . THR A 1 271 ? 29.573 5.484 -20.861 1.00 92.12 271 THR A O 1
ATOM 2074 N N . GLN A 1 272 ? 27.371 5.073 -20.964 1.00 92.56 272 GLN A N 1
ATOM 2075 C CA . GLN A 1 272 ? 26.900 6.346 -20.421 1.00 92.56 272 GLN A CA 1
ATOM 2076 C C . GLN A 1 272 ? 26.053 6.152 -19.156 1.00 92.56 272 GLN A C 1
ATOM 2078 O O . GLN A 1 272 ? 25.471 5.093 -18.920 1.00 92.56 272 GLN A O 1
ATOM 2083 N N . LEU A 1 273 ? 26.001 7.186 -18.321 1.00 93.06 273 LEU A N 1
ATOM 2084 C CA . LEU A 1 273 ? 25.199 7.233 -17.101 1.00 93.06 273 LEU A CA 1
ATOM 2085 C C . LEU A 1 273 ? 24.320 8.480 -17.119 1.00 93.06 273 LEU A C 1
ATOM 2087 O O . LEU A 1 273 ? 24.815 9.577 -17.386 1.00 93.06 273 LEU A O 1
ATOM 2091 N N . LYS A 1 274 ? 23.040 8.310 -16.787 1.00 92.19 274 LYS A N 1
ATOM 2092 C CA . LYS A 1 274 ? 22.154 9.413 -16.422 1.00 92.19 274 LYS A CA 1
ATOM 2093 C C . LYS A 1 274 ? 22.435 9.750 -14.964 1.00 92.19 274 LYS A C 1
ATOM 2095 O O . LYS A 1 274 ? 22.245 8.901 -14.099 1.00 92.19 274 LYS A O 1
ATOM 2100 N N . TRP A 1 275 ? 22.872 10.971 -14.712 1.00 92.75 275 TRP A N 1
ATOM 2101 C CA . TRP A 1 275 ? 23.066 11.551 -13.391 1.00 92.75 275 TRP A CA 1
ATOM 2102 C C . TRP A 1 275 ? 21.942 12.519 -13.076 1.00 92.75 275 TRP A C 1
ATOM 2104 O O . TRP A 1 275 ? 21.496 13.231 -13.970 1.00 92.75 275 TRP A O 1
ATOM 2114 N N . PHE A 1 276 ? 21.525 12.580 -11.821 1.00 91.38 276 PHE A N 1
ATOM 2115 C CA . PHE A 1 276 ? 20.526 13.530 -11.343 1.00 91.38 276 PHE A CA 1
ATOM 2116 C C . PHE A 1 276 ? 20.683 13.750 -9.837 1.00 91.38 276 PHE A C 1
ATOM 2118 O O . PHE A 1 276 ? 21.387 12.995 -9.154 1.00 91.38 276 PHE A O 1
ATOM 2125 N N . ILE A 1 277 ? 20.034 14.786 -9.310 1.00 91.94 277 ILE A N 1
ATOM 2126 C CA . ILE A 1 277 ? 19.924 14.983 -7.865 1.00 91.94 277 ILE A CA 1
ATOM 2127 C C . ILE A 1 277 ? 18.704 14.197 -7.386 1.00 91.94 277 ILE A C 1
ATOM 2129 O O . ILE A 1 277 ? 17.586 14.429 -7.842 1.00 91.94 277 ILE A O 1
ATOM 2133 N N . GLN A 1 278 ? 18.907 13.261 -6.464 1.00 93.44 278 GLN A N 1
ATOM 2134 C CA . GLN A 1 278 ? 17.821 12.550 -5.801 1.00 93.44 278 GLN A CA 1
ATOM 2135 C C . GLN A 1 278 ? 17.445 13.283 -4.513 1.00 93.44 278 GLN A C 1
ATOM 2137 O O . GLN A 1 278 ? 18.276 13.425 -3.613 1.00 93.44 278 GLN A O 1
ATOM 2142 N N . LEU A 1 279 ? 16.181 13.680 -4.395 1.00 91.19 279 LEU A N 1
ATOM 2143 C CA . LEU A 1 279 ? 15.573 14.118 -3.146 1.00 91.19 279 LEU A CA 1
ATOM 2144 C C . LEU A 1 279 ? 15.035 12.896 -2.395 1.00 91.19 279 LEU A C 1
ATOM 2146 O O . LEU A 1 279 ? 14.279 12.093 -2.944 1.00 91.19 279 LEU A O 1
ATOM 2150 N N . THR A 1 280 ? 15.429 12.752 -1.134 1.00 93.62 280 THR A N 1
ATOM 2151 C CA . THR A 1 280 ? 14.891 11.748 -0.212 1.00 93.62 280 THR A CA 1
ATOM 2152 C C . THR A 1 280 ? 14.162 12.463 0.913 1.00 93.62 280 THR A C 1
ATOM 2154 O O . THR A 1 280 ? 14.768 13.256 1.635 1.00 93.62 280 THR A O 1
ATOM 2157 N N . ILE A 1 281 ? 12.872 12.182 1.041 1.00 91.19 281 ILE A N 1
ATOM 2158 C CA . ILE A 1 281 ? 11.978 12.740 2.050 1.00 91.19 281 ILE A CA 1
ATOM 2159 C C . ILE A 1 281 ? 11.645 11.619 3.023 1.00 91.19 281 ILE A C 1
ATOM 2161 O O . ILE A 1 281 ? 11.205 10.551 2.600 1.00 91.19 281 ILE A O 1
ATOM 2165 N N . THR A 1 282 ? 11.885 11.853 4.305 1.00 92.94 282 THR A N 1
ATOM 2166 C CA . THR A 1 282 ? 11.612 10.887 5.368 1.00 92.94 282 THR A CA 1
ATOM 2167 C C . THR A 1 282 ? 10.617 11.506 6.327 1.00 92.94 282 THR A C 1
ATOM 2169 O O . THR A 1 282 ? 10.936 12.490 7.006 1.00 92.94 282 THR A O 1
ATOM 2172 N N . TRP A 1 283 ? 9.434 10.912 6.392 1.00 93.75 283 TRP A N 1
ATOM 2173 C CA . TRP A 1 283 ? 8.456 11.171 7.431 1.00 93.75 283 TRP A CA 1
ATOM 2174 C C . TRP A 1 283 ? 8.620 10.154 8.550 1.00 93.75 283 TRP A C 1
ATOM 2176 O O . TRP A 1 283 ? 8.790 8.962 8.299 1.00 93.75 283 TRP A O 1
ATOM 2186 N N . LYS A 1 284 ? 8.607 10.641 9.787 1.00 93.06 284 LYS A N 1
ATOM 2187 C CA . LYS A 1 284 ? 8.819 9.824 10.979 1.00 93.06 284 LYS A CA 1
ATOM 2188 C C . LYS A 1 284 ? 7.849 10.215 12.081 1.00 93.06 284 LYS A C 1
ATOM 2190 O O . LYS A 1 284 ? 7.717 11.406 12.382 1.00 93.06 284 LYS A O 1
ATOM 2195 N N . ASN A 1 285 ? 7.211 9.230 12.697 1.00 93.88 285 ASN A N 1
ATOM 2196 C CA . ASN A 1 285 ? 6.427 9.382 13.909 1.00 93.88 285 ASN A CA 1
ATOM 2197 C C . ASN A 1 285 ? 7.318 9.160 15.137 1.00 93.88 285 ASN A C 1
ATOM 2199 O O . ASN A 1 285 ? 7.757 8.052 15.434 1.00 93.88 285 ASN A O 1
ATOM 2203 N N . ASN A 1 286 ? 7.618 10.240 15.851 1.00 93.25 286 ASN A N 1
ATOM 2204 C CA . ASN A 1 286 ? 8.429 10.184 17.060 1.00 93.25 286 ASN A CA 1
ATOM 2205 C C . ASN A 1 286 ? 7.501 10.038 18.265 1.00 93.25 286 ASN A C 1
ATOM 2207 O O . ASN A 1 286 ? 6.713 10.942 18.551 1.00 93.25 286 ASN A O 1
ATOM 2211 N N . LEU A 1 287 ? 7.608 8.905 18.956 1.00 92.56 287 LEU A N 1
ATOM 2212 C CA . LEU A 1 287 ? 6.757 8.550 20.086 1.00 92.56 287 LEU A CA 1
ATOM 2213 C C . LEU A 1 287 ? 7.436 8.911 21.409 1.00 92.56 287 LEU A C 1
ATOM 2215 O O . LEU A 1 287 ? 8.560 8.486 21.671 1.00 92.56 287 LEU A O 1
ATOM 2219 N N . GLY A 1 288 ? 6.736 9.664 22.251 1.00 92.50 288 GLY A N 1
ATOM 2220 C CA . GLY A 1 288 ? 7.043 9.820 23.669 1.00 92.50 288 GLY A CA 1
ATOM 2221 C C . GLY A 1 288 ? 6.020 9.039 24.485 1.00 92.50 288 GLY A C 1
ATOM 2222 O O . GLY A 1 288 ? 4.823 9.207 24.267 1.00 92.50 288 GLY A O 1
ATOM 2223 N N . HIS A 1 289 ? 6.464 8.190 25.409 1.00 90.94 289 HIS A N 1
ATOM 2224 C CA . HIS A 1 289 ? 5.575 7.357 26.222 1.00 90.94 289 HIS A CA 1
ATOM 2225 C C . HIS A 1 289 ? 5.687 7.709 27.700 1.00 90.94 289 HIS A C 1
ATOM 2227 O O . HIS A 1 289 ? 6.779 7.956 28.209 1.00 90.94 289 HIS A O 1
ATOM 2233 N N . HIS A 1 290 ? 4.563 7.651 28.400 1.00 94.38 290 HIS A N 1
ATOM 2234 C CA . HIS A 1 290 ? 4.516 7.657 29.852 1.00 94.38 290 HIS A CA 1
ATOM 2235 C C . HIS A 1 290 ? 3.386 6.746 30.322 1.00 94.38 290 HIS A C 1
ATOM 2237 O O . HIS A 1 290 ? 2.306 6.739 29.731 1.00 94.38 290 HIS A O 1
ATOM 2243 N N . ILE A 1 291 ? 3.652 5.951 31.349 1.00 93.38 291 ILE A N 1
ATOM 2244 C CA . ILE A 1 291 ? 2.697 5.000 31.907 1.00 93.38 291 ILE A CA 1
ATOM 2245 C C . ILE A 1 291 ? 2.534 5.358 33.373 1.00 93.38 291 ILE A C 1
ATOM 2247 O O . ILE A 1 291 ? 3.523 5.623 34.050 1.00 93.38 291 ILE A O 1
ATOM 2251 N N . VAL A 1 292 ? 1.284 5.419 33.816 1.00 91.94 292 VAL A N 1
ATOM 2252 C CA . VAL A 1 292 ? 0.930 5.518 35.228 1.00 91.94 292 VAL A CA 1
ATOM 2253 C C . VAL A 1 292 ? 0.208 4.228 35.580 1.00 91.94 292 VAL A C 1
ATOM 2255 O O . VAL A 1 292 ? -0.941 4.023 35.185 1.00 91.94 292 VAL A O 1
ATOM 2258 N N . GLU A 1 293 ? 0.908 3.342 36.270 1.00 90.69 293 GLU A N 1
ATOM 2259 C CA . GLU A 1 293 ? 0.417 2.081 36.821 1.00 90.69 293 GLU A CA 1
ATOM 2260 C C . GLU A 1 293 ? 0.646 2.146 38.341 1.00 90.69 293 GLU A C 1
ATOM 2262 O O . GLU A 1 293 ? 1.694 2.609 38.788 1.00 90.69 293 GLU A O 1
ATOM 2267 N N . LYS A 1 294 ? -0.371 1.808 39.141 1.00 87.44 294 LYS A N 1
ATOM 2268 C CA . LYS A 1 294 ? -0.357 2.010 40.607 1.00 87.44 294 LYS A CA 1
ATOM 2269 C C . LYS A 1 294 ? -0.213 0.706 41.392 1.00 87.44 294 LYS A C 1
ATOM 2271 O O . LYS A 1 294 ? -0.241 0.745 42.621 1.00 87.44 294 LYS A O 1
ATOM 2276 N N . THR A 1 295 ? -0.136 -0.426 40.706 1.00 88.31 295 THR A N 1
ATOM 2277 C CA . THR A 1 295 ? 0.026 -1.759 41.288 1.00 88.31 295 THR A CA 1
ATOM 2278 C C . THR A 1 295 ? 1.467 -2.246 41.098 1.00 88.31 295 THR A C 1
ATOM 2280 O O . THR A 1 295 ? 2.328 -1.506 40.629 1.00 88.31 295 THR A O 1
ATOM 2283 N N . ASP A 1 296 ? 1.749 -3.496 41.472 1.00 88.06 296 ASP A N 1
ATOM 2284 C CA . ASP A 1 296 ? 3.065 -4.112 41.244 1.00 88.06 296 ASP A CA 1
ATOM 2285 C C . ASP A 1 296 ? 3.204 -4.715 39.825 1.00 88.06 296 ASP A C 1
ATOM 2287 O O . ASP A 1 296 ? 4.121 -5.500 39.560 1.00 88.06 296 ASP A O 1
ATOM 2291 N N . LEU A 1 297 ? 2.288 -4.395 38.901 1.00 89.56 297 LEU A N 1
ATOM 2292 C CA . LEU A 1 297 ? 2.326 -4.872 37.520 1.00 89.56 297 LEU A CA 1
ATOM 2293 C C . LEU A 1 297 ? 3.408 -4.113 36.724 1.00 89.56 297 LEU A C 1
ATOM 2295 O O . LEU A 1 297 ? 3.386 -2.887 36.677 1.00 89.56 297 LEU A O 1
ATOM 2299 N N . PRO A 1 298 ? 4.329 -4.802 36.022 1.00 89.69 298 PRO A N 1
ATOM 2300 C CA . PRO A 1 298 ? 5.351 -4.117 35.233 1.00 89.69 298 PRO A CA 1
ATOM 2301 C C . PRO A 1 298 ? 4.781 -3.237 34.106 1.00 89.69 298 PRO A C 1
ATOM 2303 O O . PRO A 1 298 ? 4.084 -3.732 33.217 1.00 89.69 298 PRO A O 1
ATOM 2306 N N . ASP A 1 299 ? 5.182 -1.961 34.070 1.00 87.00 299 ASP A N 1
ATOM 2307 C CA . ASP A 1 299 ? 4.768 -0.962 33.066 1.00 87.00 299 ASP A CA 1
ATOM 2308 C C . ASP A 1 299 ? 4.937 -1.422 31.610 1.00 87.00 299 ASP A C 1
ATOM 2310 O O . ASP A 1 299 ? 4.160 -1.052 30.729 1.00 87.00 299 ASP A O 1
ATOM 2314 N N . GLU A 1 300 ? 5.964 -2.222 31.316 1.00 88.06 300 GLU A N 1
ATOM 2315 C CA . GLU A 1 300 ? 6.228 -2.706 29.957 1.00 88.06 300 GLU A CA 1
ATOM 2316 C C . GLU A 1 300 ? 5.066 -3.538 29.404 1.00 88.06 300 GLU A C 1
ATOM 2318 O O . GLU A 1 300 ? 4.758 -3.437 28.216 1.00 88.06 300 GLU A O 1
ATOM 2323 N N . LEU A 1 301 ? 4.358 -4.270 30.271 1.00 87.44 301 LEU A N 1
ATOM 2324 C CA . LEU A 1 301 ? 3.211 -5.093 29.889 1.00 87.44 301 LEU A CA 1
ATOM 2325 C C . LEU A 1 301 ? 2.009 -4.249 29.441 1.00 87.44 301 LEU A C 1
ATOM 2327 O O . LEU A 1 301 ? 1.189 -4.718 28.655 1.00 87.44 301 LEU A O 1
ATOM 2331 N N . ILE A 1 302 ? 1.919 -2.991 29.886 1.00 87.81 302 ILE A N 1
ATOM 2332 C CA . ILE A 1 302 ? 0.821 -2.071 29.555 1.00 87.81 302 ILE A CA 1
ATOM 2333 C C . ILE A 1 302 ? 0.920 -1.540 28.112 1.00 87.81 302 ILE A C 1
ATOM 2335 O O . ILE A 1 302 ? -0.097 -1.179 27.506 1.00 87.81 302 ILE A O 1
ATOM 2339 N N . LYS A 1 303 ? 2.123 -1.502 27.521 1.00 83.88 303 LYS A N 1
ATOM 2340 C CA . LYS A 1 303 ? 2.341 -0.951 26.167 1.00 83.88 303 LYS A CA 1
ATOM 2341 C C . LYS A 1 303 ? 1.642 -1.765 25.078 1.00 83.88 303 LYS A C 1
ATOM 2343 O O . LYS A 1 303 ? 1.085 -1.174 24.154 1.00 83.88 303 LYS A O 1
ATOM 2348 N N . ASP A 1 304 ? 1.625 -3.088 25.236 1.00 79.31 304 ASP A N 1
ATOM 2349 C CA . ASP A 1 304 ? 1.262 -4.051 24.186 1.00 79.31 304 ASP A CA 1
ATOM 2350 C C . ASP A 1 304 ? -0.117 -4.709 24.395 1.00 79.31 304 ASP A C 1
ATOM 2352 O O . ASP A 1 304 ? -0.419 -5.750 23.803 1.00 79.31 304 ASP A O 1
ATOM 2356 N N . VAL A 1 305 ? -0.958 -4.133 25.259 1.00 79.69 305 VAL A N 1
ATOM 2357 C CA . VAL A 1 305 ? -2.315 -4.633 25.557 1.00 79.69 305 VAL A CA 1
ATOM 2358 C C . VAL A 1 305 ? -3.415 -3.694 25.100 1.00 79.69 305 VAL A C 1
ATOM 2360 O O . VAL A 1 305 ? -3.218 -2.481 24.951 1.00 79.69 305 VAL A O 1
ATOM 2363 N N . ALA A 1 306 ? -4.606 -4.245 24.886 1.00 77.19 306 ALA A N 1
ATOM 2364 C CA . ALA A 1 306 ? -5.762 -3.470 24.465 1.00 77.19 306 ALA A CA 1
ATOM 2365 C C . ALA A 1 306 ? -6.272 -2.576 25.610 1.00 77.19 306 ALA A C 1
ATOM 2367 O O . ALA A 1 306 ? -6.347 -2.983 26.766 1.00 77.19 306 ALA A O 1
ATOM 2368 N N . GLY A 1 307 ? -6.653 -1.343 25.281 1.00 80.38 307 GLY A N 1
ATOM 2369 C CA . GLY A 1 307 ? -7.165 -0.359 26.234 1.00 80.38 307 GLY A CA 1
ATOM 2370 C C . GLY A 1 307 ? -8.235 0.516 25.594 1.00 80.38 307 GLY A C 1
ATOM 2371 O O . GLY A 1 307 ? -8.327 0.603 24.368 1.00 80.38 307 GLY A O 1
ATOM 2372 N N . THR A 1 308 ? -9.040 1.174 26.421 1.00 78.81 308 THR A N 1
ATOM 2373 C CA . THR A 1 308 ? -10.062 2.122 25.957 1.00 78.81 308 THR A CA 1
ATOM 2374 C C . THR A 1 308 ? -9.402 3.462 25.642 1.00 78.81 308 THR A C 1
ATOM 2376 O O . THR A 1 308 ? -8.582 3.944 26.422 1.00 78.81 308 THR A O 1
ATOM 2379 N N . LEU A 1 309 ? -9.743 4.096 24.519 1.00 80.50 309 LEU A N 1
ATOM 2380 C CA . LEU A 1 309 ? -9.269 5.450 24.221 1.00 80.50 309 LEU A CA 1
ATOM 2381 C C . LEU A 1 309 ? -9.929 6.446 25.186 1.00 80.50 309 LEU A C 1
ATOM 2383 O O . LEU A 1 309 ? -11.126 6.693 25.081 1.00 80.50 309 LEU A O 1
ATOM 2387 N N . GLY A 1 310 ? -9.159 6.998 26.125 1.00 77.12 310 GLY A N 1
ATOM 2388 C CA . GLY A 1 310 ? -9.647 7.974 27.104 1.00 77.12 310 GLY A CA 1
ATOM 2389 C C . GLY A 1 310 ? -9.536 9.417 26.627 1.00 77.12 310 GLY A C 1
ATOM 2390 O O . GLY A 1 310 ? -10.395 10.238 26.923 1.00 77.12 310 GLY A O 1
ATOM 2391 N N . PHE A 1 311 ? -8.496 9.736 25.856 1.00 82.94 311 PHE A N 1
ATOM 2392 C CA . PHE A 1 311 ? -8.322 11.069 25.287 1.00 82.94 311 PHE A CA 1
ATOM 2393 C C . PHE A 1 311 ? -7.528 11.018 23.990 1.00 82.94 311 PHE A C 1
ATOM 2395 O O . PHE A 1 311 ? -6.566 10.257 23.873 1.00 82.94 311 PHE A O 1
ATOM 2402 N N . GLN A 1 312 ? -7.906 11.872 23.042 1.00 85.69 312 GLN A N 1
ATOM 2403 C CA . GLN A 1 312 ? -7.138 12.109 21.833 1.00 85.69 312 GLN A CA 1
ATOM 2404 C C . GLN A 1 312 ? -7.288 13.559 21.390 1.00 85.69 312 GLN A C 1
ATOM 2406 O O . GLN A 1 312 ? -8.405 14.048 21.225 1.00 85.69 312 GLN A O 1
ATOM 2411 N N . ASP A 1 313 ? -6.166 14.222 21.137 1.00 83.44 313 ASP A N 1
ATOM 2412 C CA . ASP A 1 313 ? -6.149 15.556 20.543 1.00 83.44 313 ASP A CA 1
ATOM 2413 C C . ASP A 1 313 ? -5.033 15.646 19.509 1.00 83.44 313 ASP A C 1
ATOM 2415 O O . ASP A 1 313 ? -3.913 15.226 19.777 1.00 83.44 313 ASP A O 1
ATOM 2419 N N . THR A 1 314 ? -5.349 16.140 18.314 1.00 87.06 314 THR A N 1
ATOM 2420 C CA . THR A 1 314 ? -4.445 16.173 17.157 1.00 87.06 314 THR A CA 1
ATOM 2421 C C . THR A 1 314 ? -4.387 17.588 16.609 1.00 87.06 314 THR A C 1
ATOM 2423 O O . THR A 1 314 ? -5.392 18.098 16.118 1.00 87.06 314 THR A O 1
ATOM 2426 N N . GLN A 1 315 ? -3.214 18.215 16.663 1.00 83.06 315 GLN A N 1
ATOM 2427 C CA . GLN A 1 315 ? -3.005 19.602 16.236 1.00 83.06 315 GLN A CA 1
ATOM 2428 C C . GLN A 1 315 ? -1.632 19.764 15.561 1.00 83.06 315 GLN A C 1
ATOM 2430 O O . GLN A 1 315 ? -0.737 18.955 15.807 1.00 83.06 315 GLN A O 1
ATOM 2435 N N . PRO A 1 316 ? -1.395 20.815 14.749 1.00 85.19 316 PRO A N 1
ATOM 2436 C CA . PRO A 1 316 ? -0.059 21.110 14.217 1.00 85.19 316 PRO A CA 1
ATOM 2437 C C . PRO A 1 316 ? 0.997 21.231 15.321 1.00 85.19 316 PRO A C 1
ATOM 2439 O O . PRO A 1 316 ? 2.127 20.758 15.178 1.00 85.19 316 PRO A O 1
ATOM 2442 N N . ARG A 1 317 ? 0.607 21.843 16.442 1.00 86.81 317 ARG A N 1
ATOM 2443 C CA . ARG A 1 317 ? 1.308 21.812 17.724 1.00 86.81 317 ARG A CA 1
ATOM 2444 C C . ARG A 1 317 ? 0.275 21.640 18.815 1.00 86.81 317 ARG A C 1
ATOM 2446 O O . ARG A 1 317 ? -0.709 22.375 18.831 1.00 86.81 317 ARG A O 1
ATOM 2453 N N . VAL A 1 318 ? 0.515 20.701 19.710 1.00 88.62 318 VAL A N 1
ATOM 2454 C CA . VAL A 1 318 ? -0.345 20.499 20.874 1.00 88.62 318 VAL A CA 1
ATOM 2455 C C . VAL A 1 318 ? 0.187 21.293 22.066 1.00 88.62 318 VAL A C 1
ATOM 2457 O O . VAL A 1 318 ? 1.387 21.568 22.157 1.00 88.62 318 VAL A O 1
ATOM 2460 N N . LEU A 1 319 ? -0.705 21.689 22.970 1.00 89.00 319 LEU A N 1
ATOM 2461 C CA . LEU A 1 319 ? -0.335 22.301 24.246 1.00 89.00 319 LEU A CA 1
ATOM 2462 C C . LEU A 1 319 ? -0.292 21.228 25.337 1.00 89.00 319 LEU A C 1
ATOM 2464 O O . LEU A 1 319 ? -1.054 20.272 25.257 1.00 89.00 319 LEU A O 1
ATOM 2468 N N . PRO A 1 320 ? 0.542 21.380 26.380 1.00 90.75 320 PRO A N 1
ATOM 2469 C CA . PRO A 1 320 ? 0.526 20.450 27.499 1.00 90.75 320 PRO A CA 1
ATOM 2470 C C . PRO A 1 320 ? -0.863 20.298 28.134 1.00 90.75 320 PRO A C 1
ATOM 2472 O O . PRO A 1 320 ? -1.582 21.280 28.349 1.00 90.75 320 PRO A O 1
ATOM 2475 N N . ILE A 1 321 ? -1.211 19.062 28.484 1.00 89.12 321 ILE A N 1
ATOM 2476 C CA . ILE A 1 321 ? -2.408 18.724 29.251 1.00 89.12 321 ILE A CA 1
ATOM 2477 C C . ILE A 1 321 ? -2.197 19.188 30.701 1.00 89.12 321 ILE A C 1
ATOM 2479 O O . ILE A 1 321 ? -1.191 18.844 31.316 1.00 89.12 321 ILE A O 1
ATOM 2483 N N . ALA A 1 322 ? -3.129 19.979 31.236 1.00 80.06 322 ALA A N 1
ATOM 2484 C CA . ALA A 1 322 ? -3.006 20.620 32.550 1.00 80.06 322 ALA A CA 1
ATOM 2485 C C . ALA A 1 322 ? -4.100 20.213 33.555 1.00 80.06 322 ALA A C 1
ATOM 2487 O O . ALA A 1 322 ? -3.949 20.462 34.746 1.00 80.06 322 ALA A O 1
ATOM 2488 N N . MET A 1 323 ? -5.202 19.607 33.096 1.00 81.19 323 MET A N 1
ATOM 2489 C CA . MET A 1 323 ? -6.382 19.298 33.922 1.00 81.19 323 MET A CA 1
ATOM 2490 C C . MET A 1 323 ? -6.788 17.818 33.881 1.00 81.19 323 MET A C 1
ATOM 2492 O O . MET A 1 323 ? -7.944 17.473 34.117 1.00 81.19 323 MET A O 1
ATOM 2496 N N . PHE A 1 324 ? -5.850 16.919 33.588 1.00 85.44 324 PHE A N 1
ATOM 2497 C CA . PHE A 1 324 ? -6.099 15.492 33.756 1.00 85.44 324 PHE A CA 1
ATOM 2498 C C . PHE A 1 324 ? -6.167 15.144 35.265 1.00 85.44 324 PHE A C 1
ATOM 2500 O O . PHE A 1 324 ? -5.335 15.647 36.023 1.00 85.44 324 PHE A O 1
ATOM 2507 N N . PRO A 1 325 ? -7.118 14.307 35.728 1.00 84.31 325 PRO A N 1
ATOM 2508 C CA . PRO A 1 325 ? -7.281 13.913 37.127 1.00 84.31 325 PRO A CA 1
ATOM 2509 C C . PRO A 1 325 ? -6.054 13.241 37.714 1.00 84.31 325 PRO A C 1
ATOM 2511 O O . PRO A 1 325 ? -5.804 13.372 38.906 1.00 84.31 325 PRO A O 1
ATOM 2514 N N . GLU A 1 326 ? -5.291 12.536 36.879 1.00 87.81 326 GLU A N 1
ATOM 2515 C CA . GLU A 1 326 ? -4.006 11.982 37.276 1.00 87.81 326 GLU A CA 1
ATOM 2516 C C . GLU A 1 326 ? -2.903 13.044 37.096 1.00 87.81 326 GLU A C 1
ATOM 2518 O O . GLU A 1 326 ? -2.544 13.367 35.956 1.00 87.81 326 GLU A O 1
ATOM 2523 N N . PRO A 1 327 ? -2.341 13.610 38.183 1.00 89.69 327 PRO A N 1
ATOM 2524 C CA . PRO A 1 327 ? -1.382 14.713 38.099 1.00 89.69 327 PRO A CA 1
ATOM 2525 C C . PRO A 1 327 ? -0.084 14.326 37.380 1.00 89.69 327 PRO A C 1
ATOM 2527 O O . PRO A 1 327 ? 0.539 15.176 36.740 1.00 89.69 327 PRO A O 1
ATOM 2530 N N . GLU A 1 328 ? 0.307 13.053 37.438 1.00 92.69 328 GLU A N 1
ATOM 2531 C CA . GLU A 1 328 ? 1.488 12.527 36.746 1.00 92.69 328 GLU A CA 1
ATOM 2532 C C . GLU A 1 328 ? 1.363 12.638 35.222 1.00 92.69 328 GLU A C 1
ATOM 2534 O O . GLU A 1 328 ? 2.333 12.988 34.546 1.00 92.69 328 GLU A O 1
ATOM 2539 N N . ILE A 1 329 ? 0.153 12.468 34.677 1.00 92.00 329 ILE A N 1
ATOM 2540 C CA . ILE A 1 329 ? -0.117 12.643 33.245 1.00 92.00 329 ILE A CA 1
ATOM 2541 C C . ILE A 1 329 ? 0.077 14.101 32.829 1.00 92.00 329 ILE A C 1
ATOM 2543 O O . ILE A 1 329 ? 0.679 14.361 31.786 1.00 92.00 329 ILE A O 1
ATOM 2547 N N . ASN A 1 330 ? -0.354 15.061 33.654 1.00 91.69 330 ASN A N 1
ATOM 2548 C CA . ASN A 1 330 ? -0.125 16.482 33.378 1.00 91.69 330 ASN A CA 1
ATOM 2549 C C . ASN A 1 330 ? 1.380 16.790 33.347 1.00 91.69 330 ASN A C 1
ATOM 2551 O O . ASN A 1 330 ? 1.888 17.383 32.392 1.00 91.69 330 ASN A O 1
ATOM 2555 N N . GLN A 1 331 ? 2.129 16.318 34.350 1.00 94.31 331 GLN A N 1
ATOM 2556 C CA . GLN A 1 331 ? 3.583 16.500 34.412 1.00 94.31 331 GLN A CA 1
ATOM 2557 C C . GLN A 1 331 ? 4.292 15.858 33.213 1.00 94.31 331 GLN A C 1
ATOM 2559 O O . GLN A 1 331 ? 5.154 16.482 32.589 1.00 94.31 331 GLN A O 1
ATOM 2564 N N . ALA A 1 332 ? 3.912 14.633 32.851 1.00 94.88 332 ALA A N 1
ATOM 2565 C CA . ALA A 1 332 ? 4.462 13.936 31.697 1.00 94.88 332 ALA A CA 1
ATOM 2566 C C . ALA A 1 332 ? 4.124 14.637 30.382 1.00 94.88 332 ALA A C 1
ATOM 2568 O O . ALA A 1 332 ? 4.991 14.749 29.516 1.00 94.88 332 ALA A O 1
ATOM 2569 N N . SER A 1 333 ? 2.910 15.171 30.242 1.00 94.44 333 SER A N 1
ATOM 2570 C CA . SER A 1 333 ? 2.539 15.981 29.086 1.00 94.44 333 SER A CA 1
ATOM 2571 C C . SER A 1 333 ? 3.401 17.228 28.970 1.00 94.44 333 SER A C 1
ATOM 2573 O O . SER A 1 333 ? 3.859 17.525 27.869 1.00 94.44 333 SER A O 1
ATOM 2575 N N . HIS A 1 334 ? 3.659 17.938 30.068 1.00 93.81 334 HIS A N 1
ATOM 2576 C CA . HIS A 1 334 ? 4.555 19.094 30.062 1.00 93.81 334 HIS A CA 1
ATOM 2577 C C . HIS A 1 334 ? 5.977 18.722 29.633 1.00 93.81 334 HIS A C 1
ATOM 2579 O O . HIS A 1 334 ? 6.546 19.398 28.773 1.00 93.81 334 HIS A O 1
ATOM 2585 N N . ARG A 1 335 ? 6.534 17.636 30.184 1.00 95.69 335 ARG A N 1
ATOM 2586 C CA . ARG A 1 335 ? 7.876 17.151 29.823 1.00 95.69 335 ARG A CA 1
ATOM 2587 C C . ARG A 1 335 ? 7.958 16.761 28.348 1.00 95.69 335 ARG A C 1
ATOM 2589 O O . ARG A 1 335 ? 8.755 17.347 27.621 1.00 95.69 335 ARG A O 1
ATOM 2596 N N . LEU A 1 336 ? 7.090 15.853 27.894 1.00 94.94 336 LEU A N 1
ATOM 2597 C CA . LEU A 1 336 ? 7.134 15.315 26.532 1.00 94.94 336 LEU A CA 1
ATOM 2598 C C . LEU A 1 336 ? 6.874 16.394 25.476 1.00 94.94 336 LEU A C 1
ATOM 2600 O O . LEU A 1 336 ? 7.575 16.437 24.470 1.00 94.94 336 LEU A O 1
ATOM 2604 N N . VAL A 1 337 ? 5.926 17.313 25.699 1.00 93.06 337 VAL A N 1
ATOM 2605 C CA . VAL A 1 337 ? 5.676 18.418 24.752 1.00 93.06 337 VAL A CA 1
ATOM 2606 C C . VAL A 1 337 ? 6.880 19.358 24.665 1.00 93.06 337 VAL A C 1
ATOM 2608 O O . VAL A 1 337 ? 7.219 19.818 23.574 1.00 93.06 337 VAL A O 1
ATOM 2611 N N . ASN A 1 338 ? 7.558 19.625 25.785 1.00 92.12 338 ASN A N 1
ATOM 2612 C CA . ASN A 1 338 ? 8.762 20.451 25.791 1.00 92.12 338 ASN A CA 1
ATOM 2613 C C . ASN A 1 338 ? 9.946 19.755 25.098 1.00 92.12 338 ASN A C 1
ATOM 2615 O O . ASN A 1 338 ? 10.624 20.373 24.278 1.00 92.12 338 ASN A O 1
ATOM 2619 N N . GLU A 1 339 ? 10.162 18.468 25.369 1.00 92.38 339 GLU A N 1
ATOM 2620 C CA . GLU A 1 339 ? 11.178 17.645 24.697 1.00 92.38 339 GLU A CA 1
ATOM 2621 C C . GLU A 1 339 ? 10.931 17.577 23.184 1.00 92.38 339 GLU A C 1
ATOM 2623 O O . GLU A 1 339 ? 11.849 17.756 22.386 1.00 92.38 339 GLU A O 1
ATOM 2628 N N . HIS A 1 340 ? 9.671 17.421 22.780 1.00 91.56 340 HIS A N 1
ATOM 2629 C CA . HIS A 1 340 ? 9.250 17.343 21.382 1.00 91.56 340 HIS A CA 1
ATOM 2630 C C . HIS A 1 340 ? 8.999 18.724 20.746 1.00 91.56 340 HIS A C 1
ATOM 2632 O O . HIS A 1 340 ? 8.477 18.813 19.631 1.00 91.56 340 HIS A O 1
ATOM 2638 N N . SER A 1 341 ? 9.368 19.821 21.415 1.00 85.44 341 SER A N 1
ATOM 2639 C CA . SER A 1 341 ? 9.163 21.180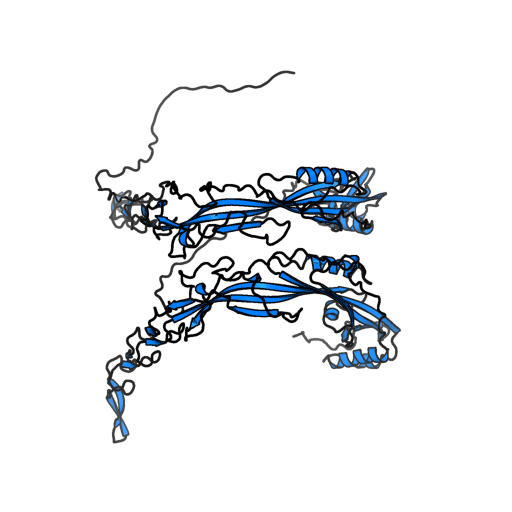 20.893 1.00 85.44 341 SER A CA 1
ATOM 2640 C C . SER A 1 341 ? 10.065 21.493 19.698 1.00 85.44 341 SER A C 1
ATOM 2642 O O . SER A 1 341 ? 9.729 22.335 18.855 1.00 85.44 341 SER A O 1
ATOM 2644 N N . ARG A 1 342 ? 11.221 20.822 19.611 1.00 82.75 342 ARG A N 1
ATOM 2645 C CA . ARG A 1 342 ? 12.235 21.041 18.580 1.00 82.75 342 ARG A CA 1
ATOM 2646 C C . ARG A 1 342 ? 12.899 19.733 18.177 1.00 82.75 342 ARG A C 1
ATOM 2648 O O . ARG A 1 342 ? 13.503 19.055 18.994 1.00 82.75 342 ARG A O 1
ATOM 2655 N N . PHE A 1 343 ? 12.882 19.465 16.877 1.00 84.31 343 PHE A N 1
ATOM 2656 C CA . PHE A 1 343 ? 13.647 18.388 16.262 1.00 84.31 343 PHE A CA 1
ATOM 2657 C C . PHE A 1 343 ? 14.683 19.007 15.312 1.00 84.31 343 PHE A C 1
ATOM 2659 O O . PHE A 1 343 ? 14.294 19.663 14.340 1.00 84.31 343 PHE A O 1
ATOM 2666 N N . PRO A 1 344 ? 15.996 18.866 15.579 1.00 82.44 344 PRO A N 1
ATOM 2667 C CA . PRO A 1 344 ? 17.036 19.429 14.721 1.00 82.44 344 PRO A CA 1
ATOM 2668 C C . PRO A 1 344 ? 16.902 18.945 13.273 1.00 82.44 344 PRO A C 1
ATOM 2670 O O . PRO A 1 344 ? 16.722 17.754 13.036 1.00 82.44 344 PRO A O 1
ATOM 2673 N N . ASN A 1 345 ? 17.000 19.860 12.303 1.00 81.94 345 ASN A N 1
ATOM 2674 C CA . ASN A 1 345 ? 16.874 19.577 10.863 1.00 81.94 345 ASN A CA 1
ATOM 2675 C C . ASN A 1 345 ? 15.553 18.907 10.436 1.00 81.94 345 ASN A C 1
ATOM 2677 O O . ASN A 1 345 ? 15.460 18.387 9.325 1.00 81.94 345 ASN A O 1
ATOM 2681 N N . CYS A 1 346 ? 14.529 18.936 11.290 1.00 87.19 346 CYS A N 1
ATOM 2682 C CA . CYS A 1 346 ? 13.227 18.344 11.021 1.00 87.19 346 CYS A CA 1
ATOM 2683 C C . CYS A 1 346 ? 12.139 19.417 11.022 1.00 87.19 346 CYS A C 1
ATOM 2685 O O . CYS A 1 346 ? 12.126 20.322 11.860 1.00 87.19 346 CYS A O 1
ATOM 2687 N N . ARG A 1 347 ? 11.169 19.277 10.123 1.00 87.69 347 ARG A N 1
ATOM 2688 C CA . ARG A 1 347 ? 9.929 20.049 10.141 1.00 87.69 347 ARG A CA 1
ATOM 2689 C C . ARG A 1 347 ? 8.856 19.237 10.858 1.00 87.69 347 ARG A C 1
ATOM 2691 O O . ARG A 1 347 ? 8.444 18.200 10.358 1.00 87.69 347 ARG A O 1
ATOM 2698 N N . ILE A 1 348 ? 8.379 19.695 12.014 1.00 88.44 348 ILE A N 1
ATOM 2699 C CA . ILE A 1 348 ? 7.219 19.066 12.667 1.00 88.44 348 ILE A CA 1
ATOM 2700 C C . ILE A 1 348 ? 5.957 19.456 11.889 1.00 88.44 348 ILE A C 1
ATOM 2702 O O . ILE A 1 348 ? 5.651 20.650 11.769 1.00 88.44 348 ILE A O 1
ATOM 2706 N N . LEU A 1 349 ? 5.234 18.453 11.399 1.00 87.06 349 LEU A N 1
ATOM 2707 C CA . LEU A 1 349 ? 3.994 18.602 10.643 1.00 87.06 349 LEU A CA 1
ATOM 2708 C C . LEU A 1 349 ? 2.774 18.593 11.564 1.00 87.06 349 LEU A C 1
ATOM 2710 O O . LEU A 1 349 ? 1.946 19.493 11.476 1.00 87.06 349 LEU A O 1
ATOM 2714 N N . MET A 1 350 ? 2.691 17.600 12.454 1.00 88.19 350 MET A N 1
ATOM 2715 C CA . MET A 1 350 ? 1.554 17.372 13.349 1.00 88.19 350 MET A CA 1
ATOM 2716 C C . MET A 1 350 ? 2.015 16.760 14.673 1.00 88.19 350 MET A C 1
ATOM 2718 O O . MET A 1 350 ? 3.039 16.077 14.733 1.00 88.19 350 MET A O 1
ATOM 2722 N N . GLN A 1 351 ? 1.235 16.973 15.726 1.00 90.94 351 GLN A N 1
ATOM 2723 C CA . GLN A 1 351 ? 1.374 16.316 17.019 1.00 90.94 351 GLN A CA 1
ATOM 2724 C C . GLN A 1 351 ? 0.029 15.757 17.474 1.00 90.94 351 GLN A C 1
ATOM 2726 O O . GLN A 1 351 ? -1.025 16.295 17.124 1.00 90.94 351 GLN A O 1
ATOM 2731 N N . ARG A 1 352 ? 0.064 14.672 18.247 1.00 91.12 352 ARG A N 1
ATOM 2732 C CA . ARG A 1 352 ? -1.139 14.048 18.789 1.00 91.12 352 ARG A CA 1
ATOM 2733 C C . ARG A 1 352 ? -0.919 13.533 20.203 1.00 91.12 352 ARG A C 1
ATOM 2735 O O . ARG A 1 352 ? 0.005 12.762 20.444 1.00 91.12 352 ARG A O 1
ATOM 2742 N N . HIS A 1 353 ? -1.787 13.948 21.119 1.00 90.50 353 HIS A N 1
ATOM 2743 C CA . HIS A 1 353 ? -1.955 13.296 22.410 1.00 90.50 353 HIS A CA 1
ATOM 2744 C C . HIS A 1 353 ? -2.825 12.058 22.232 1.00 90.50 353 HIS A C 1
ATOM 2746 O O . HIS A 1 353 ? -3.869 12.128 21.582 1.00 90.50 353 HIS A O 1
ATOM 2752 N N . VAL A 1 354 ? -2.431 10.951 22.849 1.00 88.88 354 VAL A N 1
ATOM 2753 C CA . VAL A 1 354 ? -3.259 9.755 23.009 1.00 88.88 354 VAL A CA 1
ATOM 2754 C C . VAL A 1 354 ? -3.130 9.295 24.452 1.00 88.88 354 VAL A C 1
ATOM 2756 O O . VAL A 1 354 ? -2.027 9.028 24.915 1.00 88.88 354 VAL A O 1
ATOM 2759 N N . ILE A 1 355 ? -4.242 9.193 25.173 1.00 88.62 355 ILE A N 1
ATOM 2760 C CA . ILE A 1 355 ? -4.285 8.548 26.488 1.00 88.62 355 ILE A CA 1
ATOM 2761 C C . ILE A 1 355 ? -5.161 7.315 26.353 1.00 88.62 355 ILE A C 1
ATOM 2763 O O . ILE A 1 355 ? -6.360 7.421 26.075 1.00 88.62 355 ILE A O 1
ATOM 2767 N N . ARG A 1 356 ? -4.562 6.144 26.551 1.00 88.12 356 ARG A N 1
ATOM 2768 C CA . ARG A 1 356 ? -5.283 4.875 26.638 1.00 88.12 356 ARG A CA 1
ATOM 2769 C C . ARG A 1 356 ? -5.474 4.513 28.105 1.00 88.12 356 ARG A C 1
ATOM 2771 O O . ARG A 1 356 ? -4.547 4.636 28.899 1.00 88.12 356 ARG A O 1
ATOM 2778 N N . MET A 1 357 ? -6.670 4.059 28.443 1.00 85.69 357 MET A N 1
ATOM 2779 C CA . MET A 1 357 ? -7.039 3.564 29.764 1.00 85.69 357 MET A CA 1
ATOM 2780 C C . MET A 1 357 ? -7.047 2.040 29.708 1.00 85.69 357 MET A C 1
ATOM 2782 O O . MET A 1 357 ? -7.837 1.443 28.969 1.00 85.69 357 MET A O 1
ATOM 2786 N N . VAL A 1 358 ? -6.146 1.415 30.452 1.00 89.69 358 VAL A N 1
ATOM 2787 C CA . VAL A 1 358 ? -5.970 -0.035 30.501 1.00 89.69 358 VAL A CA 1
ATOM 2788 C C . VAL A 1 358 ? -6.514 -0.516 31.846 1.00 89.69 358 VAL A C 1
ATOM 2790 O O . VAL A 1 358 ? -5.977 -0.119 32.881 1.00 89.69 358 VAL A O 1
ATOM 2793 N N . PRO A 1 359 ? -7.599 -1.312 31.875 1.00 89.88 359 PRO A N 1
ATOM 2794 C CA . PRO A 1 359 ? -8.089 -1.859 33.131 1.00 89.88 359 PRO A CA 1
ATOM 2795 C C . PRO A 1 359 ? -7.064 -2.849 33.684 1.00 89.88 359 PRO A C 1
ATOM 2797 O O . PRO A 1 359 ? -6.512 -3.651 32.931 1.00 89.88 359 PRO A O 1
ATOM 2800 N N . VAL A 1 360 ? -6.819 -2.783 34.988 1.00 91.75 360 VAL A N 1
ATOM 2801 C CA . VAL A 1 360 ? -5.942 -3.700 35.721 1.00 91.75 360 VAL A CA 1
ATOM 2802 C C . VAL A 1 360 ? -6.716 -4.189 36.939 1.00 91.75 360 VAL A C 1
ATOM 2804 O O . VAL A 1 360 ? -7.461 -3.439 37.565 1.00 91.75 360 VAL A O 1
ATOM 2807 N N . THR A 1 361 ? -6.629 -5.469 37.261 1.00 92.06 361 THR A N 1
ATOM 2808 C CA . THR A 1 361 ? -7.221 -6.031 38.476 1.00 92.06 361 THR A CA 1
ATOM 2809 C C . THR A 1 361 ? -6.224 -6.968 39.122 1.00 92.06 361 THR A C 1
ATOM 2811 O O . THR A 1 361 ? -5.887 -8.016 38.567 1.00 92.06 361 THR A O 1
ATOM 2814 N N . GLN A 1 362 ? -5.748 -6.571 40.299 1.00 92.75 362 GLN A N 1
ATOM 2815 C CA . GLN A 1 362 ? -4.963 -7.431 41.168 1.00 92.75 362 GLN A CA 1
ATOM 2816 C C . GLN A 1 362 ? -5.914 -8.371 41.905 1.00 92.75 362 GLN A C 1
ATOM 2818 O O . GLN A 1 362 ? -6.868 -7.937 42.553 1.00 92.75 362 GLN A O 1
ATOM 2823 N N . CYS A 1 363 ? -5.654 -9.662 41.776 1.00 91.62 363 CYS A N 1
ATOM 2824 C CA . CYS A 1 363 ? -6.446 -10.730 42.351 1.00 91.62 363 CYS A CA 1
ATOM 2825 C C . CYS A 1 363 ? -5.632 -11.403 43.451 1.00 91.62 363 CYS A C 1
ATOM 2827 O O . CYS A 1 363 ? -4.722 -12.182 43.157 1.00 91.62 363 CYS A O 1
ATOM 2829 N N . ASP A 1 364 ? -5.964 -11.115 44.705 1.00 90.88 364 ASP A N 1
ATOM 2830 C CA . ASP A 1 364 ? -5.339 -11.753 45.857 1.00 90.88 364 ASP A CA 1
ATOM 2831 C C . ASP A 1 364 ? -6.120 -13.022 46.217 1.00 90.88 364 ASP A C 1
ATOM 2833 O O . ASP A 1 364 ? -7.357 -13.039 46.243 1.00 90.88 364 ASP A O 1
ATOM 2837 N N . TYR A 1 365 ? -5.402 -14.102 46.500 1.00 88.06 365 TYR A N 1
ATOM 2838 C CA . TYR A 1 365 ? -5.983 -15.382 46.885 1.00 88.06 365 TYR A CA 1
ATOM 2839 C C . TYR A 1 365 ? -5.116 -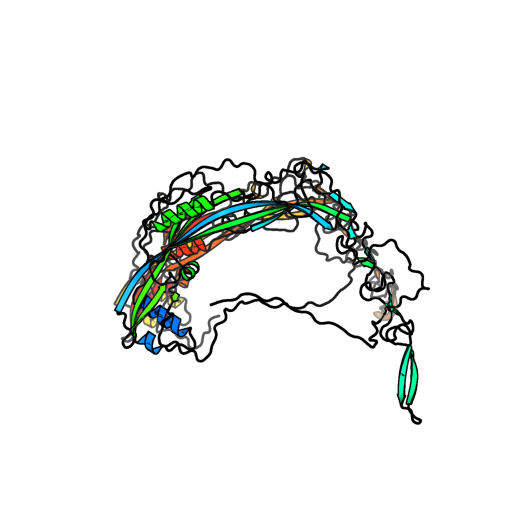16.069 47.935 1.00 88.06 365 TYR A C 1
ATOM 2841 O O . TYR A 1 365 ? -3.898 -15.885 47.998 1.00 88.06 365 TYR A O 1
ATOM 2849 N N . GLN A 1 366 ? -5.743 -16.899 48.767 1.00 84.62 366 GLN A N 1
ATOM 2850 C CA . GLN A 1 366 ? -4.996 -17.749 49.685 1.00 84.62 366 GLN A CA 1
ATOM 2851 C C . GLN A 1 366 ? -4.613 -19.069 49.030 1.00 84.62 366 GLN A C 1
ATOM 2853 O O . GLN A 1 366 ? -5.438 -19.767 48.436 1.00 84.62 366 GLN A O 1
ATOM 2858 N N . HIS A 1 367 ? -3.350 -19.440 49.205 1.00 79.19 367 HIS A N 1
ATOM 2859 C CA . HIS A 1 367 ? -2.847 -20.763 48.890 1.00 79.19 367 HIS A CA 1
ATOM 2860 C C . HIS A 1 367 ? -2.044 -21.280 50.084 1.00 79.19 367 HIS A C 1
ATOM 2862 O O . HIS A 1 367 ? -0.990 -20.737 50.418 1.00 79.19 367 HIS A O 1
ATOM 2868 N N . LYS A 1 368 ? -2.539 -22.345 50.727 1.00 80.12 368 LYS A N 1
ATOM 2869 C CA . LYS A 1 368 ? -2.013 -22.847 52.010 1.00 80.12 368 LYS A CA 1
ATOM 2870 C C . LYS A 1 368 ? -2.020 -21.725 53.066 1.00 80.12 368 LYS A C 1
ATOM 2872 O O . LYS A 1 368 ? -3.075 -21.158 53.306 1.00 80.12 368 LYS A O 1
ATOM 2877 N N . GLU A 1 369 ? -0.877 -21.402 53.672 1.00 80.44 369 GLU A N 1
ATOM 2878 C CA . GLU A 1 369 ? -0.729 -20.347 54.693 1.00 80.44 369 GLU A CA 1
ATOM 2879 C C . GLU A 1 369 ? -0.213 -19.013 54.116 1.00 80.44 369 GLU A C 1
ATOM 2881 O O . GLU A 1 369 ? 0.092 -18.084 54.860 1.00 80.44 369 GLU A O 1
ATOM 2886 N N . THR A 1 370 ? -0.098 -18.904 52.788 1.00 81.75 370 THR A N 1
ATOM 2887 C CA . THR A 1 370 ? 0.448 -17.722 52.106 1.00 81.75 370 THR A CA 1
ATOM 2888 C C . THR A 1 370 ? -0.603 -17.036 51.239 1.00 81.75 370 THR A C 1
ATOM 2890 O O . THR A 1 370 ? -1.313 -17.693 50.474 1.00 81.75 370 THR A O 1
ATOM 2893 N N . THR A 1 371 ? -0.677 -15.708 51.324 1.00 84.12 371 THR A N 1
ATOM 2894 C CA . THR A 1 371 ? -1.421 -14.880 50.366 1.00 84.12 371 THR A CA 1
ATOM 2895 C C . THR A 1 371 ? -0.566 -14.691 49.117 1.00 84.12 371 THR A C 1
ATOM 2897 O O . THR A 1 371 ? 0.564 -14.211 49.210 1.00 84.12 371 THR A O 1
ATOM 2900 N N . LEU A 1 372 ? -1.099 -15.079 47.964 1.00 89.00 372 LEU A N 1
ATOM 2901 C CA . LEU A 1 372 ? -0.485 -14.887 46.652 1.00 89.00 372 LEU A CA 1
ATOM 2902 C C . LEU A 1 372 ? -1.377 -13.973 45.815 1.00 89.00 372 LEU A C 1
ATOM 2904 O O . LEU A 1 372 ? -2.555 -13.789 46.125 1.00 89.00 372 LEU A O 1
ATOM 2908 N N . ASN A 1 373 ? -0.824 -13.413 44.745 1.00 90.38 373 ASN A N 1
ATOM 2909 C CA . ASN A 1 373 ? -1.568 -12.552 43.842 1.00 90.38 373 ASN A CA 1
ATOM 2910 C C . ASN A 1 373 ? -1.263 -12.863 42.376 1.00 90.38 373 ASN A C 1
ATOM 2912 O O . ASN A 1 373 ? -0.280 -13.514 42.027 1.00 90.38 373 ASN A O 1
ATOM 2916 N N . TYR A 1 374 ? -2.149 -12.415 41.505 1.00 92.12 374 TYR A N 1
ATOM 2917 C CA . TYR A 1 374 ? -1.883 -12.304 40.080 1.00 92.12 374 TYR A CA 1
ATOM 2918 C C . TYR A 1 374 ? -2.636 -11.102 39.529 1.00 92.12 374 TYR A C 1
ATOM 2920 O O . TYR A 1 374 ? -3.556 -10.586 40.163 1.00 92.12 374 TYR A O 1
ATOM 2928 N N . PHE A 1 375 ? -2.254 -10.662 38.341 1.00 92.75 375 PHE A N 1
ATOM 2929 C CA . PHE A 1 375 ? -2.861 -9.512 37.690 1.00 92.75 375 PHE A CA 1
ATOM 2930 C C . PHE A 1 375 ? -3.589 -9.955 36.434 1.00 92.75 375 PHE A C 1
ATOM 2932 O O . PHE A 1 375 ? -3.054 -10.739 35.647 1.00 92.75 375 PHE A O 1
ATOM 2939 N N . VAL A 1 376 ? -4.782 -9.408 36.231 1.00 91.25 376 VAL A N 1
ATOM 2940 C CA . VAL A 1 376 ? -5.493 -9.449 34.951 1.00 91.25 376 VAL A CA 1
ATOM 2941 C C . VAL A 1 376 ? -5.539 -8.033 34.410 1.00 91.25 376 VAL A C 1
ATOM 2943 O O . VAL A 1 376 ? -5.906 -7.111 35.138 1.00 91.25 376 VAL A O 1
ATOM 2946 N N . TYR A 1 377 ? -5.129 -7.836 33.164 1.00 90.56 377 TYR A N 1
ATOM 2947 C CA . TYR A 1 377 ? -4.960 -6.503 32.600 1.00 90.56 377 TYR A CA 1
ATOM 2948 C C . TYR A 1 377 ? -5.292 -6.452 31.108 1.00 90.56 377 TYR A C 1
ATOM 2950 O O . TYR A 1 377 ? -5.190 -7.445 30.388 1.00 90.56 377 TYR A O 1
ATOM 2958 N N . GLY A 1 378 ? -5.690 -5.266 30.651 1.00 86.38 378 GLY A N 1
ATOM 2959 C CA . GLY A 1 378 ? -6.117 -5.038 29.272 1.00 86.38 378 GLY A CA 1
ATOM 2960 C C . GLY A 1 378 ? -7.544 -5.501 28.984 1.00 86.38 378 GLY A C 1
ATOM 2961 O O . GLY A 1 378 ? -8.131 -6.306 29.705 1.00 86.38 378 GLY A O 1
ATOM 2962 N N . LEU A 1 379 ? -8.127 -4.969 27.909 1.00 81.00 379 LEU A N 1
ATOM 2963 C CA . LEU A 1 379 ? -9.443 -5.406 27.412 1.00 81.00 379 LEU A CA 1
ATOM 2964 C C . LEU A 1 379 ? -9.404 -6.833 26.845 1.00 81.00 379 LEU A C 1
ATOM 2966 O O . LEU A 1 379 ? -10.431 -7.494 26.746 1.00 81.00 379 LEU A O 1
ATOM 2970 N N . ASP A 1 380 ? -8.212 -7.294 26.488 1.00 84.00 380 ASP A N 1
ATOM 2971 C CA . ASP A 1 380 ? -7.874 -8.653 26.081 1.00 84.00 380 ASP A CA 1
ATOM 2972 C C . ASP A 1 380 ? -7.634 -9.603 27.268 1.00 84.00 380 ASP A C 1
ATOM 2974 O O . ASP A 1 380 ? -7.343 -10.774 27.048 1.00 84.00 380 ASP A O 1
ATOM 2978 N N . CYS A 1 381 ? -7.796 -9.131 28.512 1.00 87.44 381 CYS A N 1
ATOM 2979 C CA . CYS A 1 381 ? -7.726 -9.934 29.738 1.00 87.44 381 CYS A CA 1
ATOM 2980 C C . CYS A 1 381 ? -6.434 -10.765 29.869 1.00 87.44 381 CYS A C 1
ATOM 2982 O O . CYS A 1 381 ? -6.474 -11.920 30.296 1.00 87.44 381 CYS A O 1
ATOM 2984 N N . LYS A 1 382 ? -5.273 -10.189 29.528 1.00 90.38 382 LYS A N 1
ATOM 2985 C CA . LYS A 1 382 ? -3.982 -10.862 29.724 1.00 90.38 382 LYS A CA 1
ATOM 2986 C C . LYS A 1 382 ? -3.704 -11.084 31.206 1.00 90.38 382 LYS A C 1
ATOM 2988 O O . LYS A 1 382 ? -4.120 -10.300 32.056 1.00 90.38 382 LYS A O 1
ATOM 2993 N N . VAL A 1 383 ? -2.948 -12.139 31.501 1.00 91.44 383 VAL A N 1
ATOM 2994 C CA . VAL A 1 383 ? -2.610 -12.543 32.868 1.00 91.44 383 VAL A CA 1
ATOM 2995 C C . VAL A 1 383 ? -1.114 -12.404 33.121 1.00 91.44 383 VAL A C 1
ATOM 2997 O O . VAL A 1 383 ? -0.285 -12.789 32.297 1.00 91.44 383 VAL A O 1
ATOM 3000 N N . HIS A 1 384 ? -0.765 -11.856 34.283 1.00 91.38 384 HIS A N 1
ATOM 3001 C CA . HIS A 1 384 ? 0.589 -11.865 34.823 1.00 91.38 384 HIS A CA 1
ATOM 3002 C C . HIS A 1 384 ? 0.557 -12.527 36.203 1.00 91.38 384 HIS A C 1
ATOM 3004 O O . HIS A 1 384 ? 0.059 -11.948 37.167 1.00 91.38 384 HIS A O 1
ATOM 3010 N N . ALA A 1 385 ? 1.057 -13.763 36.286 1.00 89.31 385 ALA A N 1
ATOM 3011 C CA . ALA A 1 385 ? 1.018 -14.583 37.499 1.00 89.31 385 ALA A CA 1
ATOM 3012 C C . ALA A 1 385 ? 2.424 -15.092 37.892 1.00 89.31 385 ALA A C 1
ATOM 3014 O O . ALA A 1 385 ? 2.665 -16.301 37.880 1.00 89.31 385 ALA A O 1
ATOM 3015 N N . PRO A 1 386 ? 3.376 -14.199 38.231 1.00 82.94 386 PRO A N 1
ATOM 3016 C CA . PRO A 1 386 ? 4.762 -14.578 38.527 1.00 82.94 386 PRO A CA 1
ATOM 3017 C C . PRO A 1 386 ? 4.888 -15.443 39.789 1.00 82.94 386 PRO A C 1
ATOM 3019 O O . PRO A 1 386 ? 5.826 -16.224 39.919 1.00 82.94 386 PRO A O 1
ATOM 3022 N N . THR A 1 387 ? 3.929 -15.339 40.709 1.00 81.88 387 THR A N 1
ATOM 3023 C CA . THR A 1 387 ? 3.914 -16.038 42.001 1.00 81.88 387 THR A CA 1
ATOM 3024 C C . THR A 1 387 ? 2.994 -17.265 42.009 1.00 81.88 387 THR A C 1
ATOM 3026 O O . THR A 1 387 ? 2.706 -17.805 43.075 1.00 81.88 387 THR A O 1
ATOM 3029 N N . TYR A 1 388 ? 2.530 -17.738 40.843 1.00 85.69 388 TYR A N 1
ATOM 3030 C CA . TYR A 1 388 ? 1.666 -18.921 40.762 1.00 85.69 388 TYR A CA 1
ATOM 3031 C C . TYR A 1 388 ? 2.356 -20.166 41.366 1.00 85.69 388 TYR A C 1
ATOM 3033 O O . TYR A 1 388 ? 3.479 -20.476 40.973 1.00 85.69 388 TYR A O 1
ATOM 3041 N N . PRO A 1 389 ? 1.734 -20.901 42.304 1.00 79.25 389 PRO A N 1
ATOM 3042 C CA . PRO A 1 389 ? 2.438 -21.910 43.101 1.00 79.25 389 PRO A CA 1
ATOM 3043 C C . PRO A 1 389 ? 2.692 -23.234 42.363 1.00 79.25 389 PRO A C 1
ATOM 3045 O O . PRO A 1 389 ? 3.652 -23.930 42.681 1.00 79.25 389 PRO A O 1
ATOM 3048 N N . ASP A 1 390 ? 1.882 -23.575 41.355 1.00 78.62 390 ASP A N 1
ATOM 3049 C CA . ASP A 1 390 ? 2.007 -24.831 40.599 1.00 78.62 390 ASP A CA 1
ATOM 3050 C C . ASP A 1 390 ? 2.876 -24.675 39.326 1.00 78.62 390 ASP A C 1
ATOM 3052 O O . ASP A 1 390 ? 2.621 -25.317 38.306 1.00 78.62 390 ASP A O 1
ATOM 3056 N N . GLN A 1 391 ? 3.907 -23.822 39.360 1.00 72.06 391 GLN A N 1
ATOM 3057 C CA . GLN A 1 391 ? 4.894 -23.660 38.280 1.00 72.06 391 GLN A CA 1
ATOM 3058 C C . GLN A 1 391 ? 5.896 -24.833 38.274 1.00 72.06 391 GLN A C 1
ATOM 3060 O O . GLN A 1 391 ? 6.998 -24.730 38.812 1.00 72.06 391 GLN A O 1
ATOM 3065 N N . CYS A 1 392 ? 5.542 -25.990 37.707 1.00 59.16 392 CYS A N 1
ATOM 3066 C CA . CYS A 1 392 ? 6.417 -27.169 37.733 1.00 59.16 392 CYS A CA 1
ATOM 3067 C C . CYS A 1 392 ? 7.314 -27.269 36.486 1.00 59.16 392 CYS A C 1
ATOM 3069 O O . CYS A 1 392 ? 7.084 -28.095 35.612 1.00 59.16 392 CYS A O 1
ATOM 3071 N N . CYS A 1 393 ? 8.385 -26.477 36.397 1.00 51.47 393 CYS A N 1
ATOM 3072 C CA . CYS A 1 393 ? 9.376 -26.617 35.320 1.00 51.47 393 CYS A CA 1
ATOM 3073 C C . CYS A 1 393 ? 10.591 -27.437 35.777 1.00 51.47 393 CYS A C 1
ATOM 3075 O O . CYS A 1 393 ? 11.549 -26.897 36.327 1.00 51.47 393 CYS A O 1
ATOM 3077 N N . TRP A 1 394 ? 10.606 -28.741 35.492 1.00 43.06 394 TRP A N 1
ATOM 3078 C CA . TRP A 1 394 ? 11.849 -29.520 35.506 1.00 43.06 394 TRP A CA 1
ATOM 3079 C C . TRP A 1 394 ? 12.679 -29.154 34.259 1.00 43.06 394 TRP A C 1
ATOM 3081 O O . TRP A 1 394 ? 12.639 -29.844 33.247 1.00 43.06 394 TRP A O 1
ATOM 3091 N N . GLY A 1 395 ? 13.418 -28.040 34.329 1.00 41.69 395 GLY A N 1
ATOM 3092 C CA . GLY A 1 395 ? 14.552 -27.758 33.435 1.00 41.69 395 GLY A CA 1
ATOM 3093 C C . GLY A 1 395 ? 14.281 -27.098 32.072 1.00 41.69 395 GLY A C 1
ATOM 3094 O O . GLY A 1 395 ? 15.095 -27.279 31.169 1.00 41.69 395 GLY A O 1
ATOM 3095 N N . CYS A 1 396 ? 13.210 -26.319 31.885 1.00 38.72 396 CYS A N 1
ATOM 3096 C CA . CYS A 1 396 ? 12.974 -25.598 30.622 1.00 38.72 396 CYS A CA 1
ATOM 3097 C C . CYS A 1 396 ? 13.285 -24.096 30.732 1.00 38.72 396 CYS A C 1
ATOM 3099 O O . CYS A 1 396 ? 12.584 -23.356 31.418 1.00 38.72 396 CYS A O 1
ATOM 3101 N N . THR A 1 397 ? 14.314 -23.644 30.012 1.00 33.59 397 THR A N 1
ATOM 3102 C CA . THR A 1 397 ? 14.611 -22.224 29.773 1.00 33.59 397 THR A CA 1
ATOM 3103 C C . THR A 1 397 ? 13.730 -21.713 28.631 1.00 33.59 397 THR A C 1
ATOM 3105 O O . THR A 1 397 ? 13.806 -22.234 27.519 1.00 33.59 397 THR A O 1
ATOM 3108 N N . ILE A 1 398 ? 12.903 -20.696 28.882 1.00 34.19 398 ILE A N 1
ATOM 3109 C CA . ILE A 1 398 ? 12.103 -20.021 27.849 1.00 34.19 398 ILE A CA 1
ATOM 3110 C C . ILE A 1 398 ? 13.035 -19.102 27.042 1.00 34.19 398 ILE A C 1
ATOM 3112 O O . ILE A 1 398 ? 13.612 -18.168 27.595 1.00 34.19 398 ILE A O 1
ATOM 3116 N N . LEU A 1 399 ? 13.184 -19.361 25.739 1.00 30.25 399 LEU A N 1
ATOM 3117 C CA . LEU A 1 399 ? 13.751 -18.410 24.777 1.00 30.25 399 LEU A CA 1
ATOM 3118 C C . LEU A 1 399 ? 12.609 -17.785 23.956 1.00 30.25 399 LEU A C 1
ATOM 3120 O O . LEU A 1 399 ? 11.727 -18.519 23.506 1.00 30.25 399 LEU A O 1
ATOM 3124 N N . PRO A 1 400 ? 12.607 -16.460 23.727 1.00 30.67 400 PRO A N 1
ATOM 3125 C CA . PRO A 1 400 ? 11.630 -15.814 22.857 1.00 30.67 400 PRO A CA 1
ATOM 3126 C C . PRO A 1 400 ? 11.875 -16.189 21.385 1.00 30.67 400 PRO A C 1
ATOM 3128 O O . PRO A 1 400 ? 12.970 -16.011 20.852 1.00 30.67 400 PRO A O 1
ATOM 3131 N N . ASN A 1 401 ? 10.833 -16.706 20.727 1.00 28.16 401 ASN A N 1
ATOM 3132 C CA . ASN A 1 401 ? 10.815 -17.033 19.301 1.00 28.16 401 ASN A CA 1
ATOM 3133 C C . ASN A 1 401 ? 10.942 -15.764 18.440 1.00 28.16 401 ASN A C 1
ATOM 3135 O O . ASN A 1 401 ? 10.007 -14.970 18.355 1.00 28.16 401 ASN A O 1
ATOM 3139 N N . ALA A 1 402 ? 12.064 -15.618 17.734 1.00 28.23 402 ALA A N 1
ATOM 3140 C CA . ALA A 1 402 ? 12.197 -14.734 16.580 1.00 28.23 402 ALA A CA 1
ATOM 3141 C C . ALA A 1 402 ? 12.071 -15.581 15.302 1.00 28.23 402 ALA A C 1
ATOM 3143 O O . ALA A 1 402 ? 12.970 -16.348 14.965 1.00 28.23 402 ALA A O 1
ATOM 3144 N N . GLY A 1 403 ? 10.934 -15.477 14.611 1.00 28.39 403 GLY A N 1
ATOM 3145 C CA . GLY A 1 403 ? 10.715 -16.121 13.317 1.00 28.39 403 GLY A CA 1
ATOM 3146 C C . GLY A 1 403 ? 11.334 -15.307 12.181 1.00 28.39 403 GLY A C 1
ATOM 3147 O O . GLY A 1 403 ? 10.899 -14.189 11.915 1.00 28.39 403 GLY A O 1
ATOM 3148 N N . GLY A 1 404 ? 12.323 -15.872 11.492 1.00 28.45 404 GLY A N 1
ATOM 3149 C CA . GLY A 1 404 ? 12.771 -15.425 10.171 1.00 28.45 404 GLY A CA 1
ATOM 3150 C C . GLY A 1 404 ? 12.553 -16.549 9.152 1.00 28.45 404 GLY A C 1
ATOM 3151 O O . GLY A 1 404 ? 12.766 -17.707 9.513 1.00 28.45 404 GLY A O 1
ATOM 3152 N N . PRO A 1 405 ? 12.121 -16.268 7.909 1.00 31.91 405 PRO A N 1
ATOM 3153 C CA . PRO A 1 405 ? 12.064 -17.283 6.868 1.00 31.91 405 PRO A CA 1
ATOM 3154 C C . PRO A 1 405 ? 13.314 -17.274 5.977 1.00 31.91 405 PRO A C 1
ATOM 3156 O O . PRO A 1 405 ? 13.779 -16.227 5.518 1.00 31.91 405 PRO A O 1
ATOM 3159 N N . ASP A 1 406 ? 13.804 -18.487 5.729 1.00 27.67 406 ASP A N 1
ATOM 3160 C CA . ASP A 1 406 ? 14.899 -18.844 4.836 1.00 27.67 406 ASP A CA 1
ATOM 3161 C C . ASP A 1 406 ? 14.597 -18.613 3.346 1.00 27.67 406 ASP A C 1
ATOM 3163 O O . ASP A 1 406 ? 13.468 -18.675 2.856 1.00 27.67 406 ASP A O 1
ATOM 3167 N N . SER A 1 407 ? 15.698 -18.393 2.634 1.00 26.83 407 SER A N 1
ATOM 3168 C CA . SER A 1 407 ? 15.885 -18.288 1.189 1.00 26.83 407 SER A CA 1
ATOM 3169 C C . SER A 1 407 ? 15.437 -19.517 0.389 1.00 26.83 407 SER A C 1
ATOM 3171 O O . SER A 1 407 ? 15.738 -20.646 0.772 1.00 26.83 407 SER A O 1
ATOM 3173 N N . VAL A 1 408 ? 14.874 -19.288 -0.805 1.00 29.83 408 VAL A N 1
ATOM 3174 C CA . VAL A 1 408 ? 14.735 -20.309 -1.858 1.00 29.83 408 VAL A CA 1
ATOM 3175 C C . VAL A 1 408 ? 15.508 -19.899 -3.113 1.00 29.83 408 VAL A C 1
ATOM 3177 O O . VAL A 1 408 ? 15.512 -18.742 -3.537 1.00 29.83 408 VAL A O 1
ATOM 3180 N N . ASP A 1 409 ? 16.190 -20.906 -3.645 1.00 27.56 409 ASP A N 1
ATOM 3181 C CA . ASP A 1 409 ? 17.173 -20.925 -4.716 1.00 27.56 409 ASP A CA 1
ATOM 3182 C C . ASP A 1 409 ? 16.577 -20.700 -6.120 1.00 27.56 409 ASP A C 1
ATOM 3184 O O . ASP A 1 409 ? 15.405 -20.970 -6.390 1.00 27.56 409 ASP A O 1
ATOM 3188 N N . LYS A 1 410 ? 17.428 -20.218 -7.030 1.00 27.23 410 LYS A N 1
ATOM 3189 C CA . LYS A 1 410 ? 17.163 -20.012 -8.465 1.00 27.23 410 LYS A CA 1
ATOM 3190 C C . LYS A 1 410 ? 17.567 -21.261 -9.251 1.00 27.23 410 LYS A C 1
ATOM 3192 O O . LYS A 1 410 ? 18.583 -21.855 -8.915 1.00 27.23 410 LYS A O 1
ATOM 3197 N N . ASN A 1 411 ? 16.875 -21.564 -10.357 1.00 25.41 411 ASN A N 1
ATOM 3198 C CA . ASN A 1 411 ? 17.474 -21.771 -11.695 1.00 25.41 411 ASN A CA 1
ATOM 3199 C C . ASN A 1 411 ? 16.457 -22.264 -12.741 1.00 25.41 411 ASN A C 1
ATOM 3201 O O . ASN A 1 411 ? 15.666 -23.153 -12.454 1.00 25.41 411 ASN A O 1
ATOM 3205 N N . ASP A 1 412 ? 16.535 -21.668 -13.942 1.00 24.41 412 ASP A N 1
ATOM 3206 C CA . ASP A 1 412 ? 16.533 -22.275 -15.299 1.00 24.41 412 ASP A CA 1
ATOM 3207 C C . ASP A 1 412 ? 15.936 -21.292 -16.348 1.00 24.41 412 ASP A C 1
ATOM 3209 O O . ASP A 1 412 ? 15.296 -20.311 -15.975 1.00 24.41 412 ASP A O 1
ATOM 3213 N N . PRO A 1 413 ? 16.114 -21.487 -17.672 1.00 27.62 413 PRO A N 1
ATOM 3214 C CA . PRO A 1 413 ? 17.327 -21.305 -18.467 1.00 27.62 413 PRO A CA 1
ATOM 3215 C C . PRO A 1 413 ? 17.170 -20.216 -19.563 1.00 27.62 413 PRO A C 1
ATOM 3217 O O . PRO A 1 413 ? 16.086 -19.730 -19.869 1.00 27.62 413 PRO A O 1
ATOM 3220 N N . VAL A 1 414 ? 18.289 -19.845 -20.192 1.00 26.81 414 VAL A N 1
ATOM 3221 C CA . VAL A 1 414 ? 18.383 -18.851 -21.279 1.00 26.81 414 VAL A CA 1
ATOM 3222 C C . VAL A 1 414 ? 17.913 -19.438 -22.620 1.00 26.81 414 VAL A C 1
ATOM 3224 O O . VAL A 1 414 ? 18.477 -20.433 -23.078 1.00 26.81 414 VAL A O 1
ATOM 3227 N N . ILE A 1 415 ? 16.960 -18.773 -23.286 1.00 27.59 415 ILE A N 1
ATOM 3228 C CA . ILE A 1 415 ? 16.578 -18.997 -24.693 1.00 27.59 415 ILE A CA 1
ATOM 3229 C C . ILE A 1 415 ? 16.800 -17.693 -25.483 1.00 27.59 415 ILE A C 1
ATOM 3231 O O . ILE A 1 415 ? 16.436 -16.609 -25.038 1.00 27.59 415 ILE A O 1
ATOM 3235 N N . LEU A 1 416 ? 17.450 -17.813 -26.644 1.00 33.47 416 LEU A N 1
ATOM 3236 C CA . LEU A 1 416 ? 17.647 -16.764 -27.650 1.00 33.47 416 LEU A CA 1
ATOM 3237 C C . LEU A 1 416 ? 16.402 -16.685 -28.550 1.00 33.47 416 LEU A C 1
ATOM 3239 O O . LEU A 1 416 ? 16.072 -17.695 -29.169 1.00 33.47 416 LEU A O 1
ATOM 3243 N N . GLU A 1 417 ? 15.770 -15.515 -28.698 1.00 29.25 417 GLU A N 1
ATOM 3244 C CA . GLU A 1 417 ? 14.647 -15.324 -29.634 1.00 29.25 417 GLU A CA 1
ATOM 3245 C C . GLU A 1 417 ? 14.843 -14.129 -30.578 1.00 29.25 417 GLU A C 1
ATOM 3247 O O . GLU A 1 417 ? 15.278 -13.045 -30.187 1.00 29.25 417 GLU A O 1
ATOM 3252 N N . GLY A 1 418 ? 14.534 -14.372 -31.856 1.00 31.66 418 GLY A N 1
ATOM 3253 C CA . GLY A 1 418 ? 14.350 -13.364 -32.893 1.00 31.66 418 GLY A CA 1
ATOM 3254 C C . GLY A 1 418 ? 12.911 -12.842 -32.893 1.00 31.66 418 GLY A C 1
ATOM 3255 O O . GLY A 1 418 ? 11.986 -13.547 -32.505 1.00 31.66 418 GLY A O 1
ATOM 3256 N N . ILE A 1 419 ? 12.747 -11.597 -33.337 1.00 36.62 419 ILE A N 1
ATOM 3257 C CA . ILE A 1 419 ? 11.526 -10.796 -33.192 1.00 36.62 419 ILE A CA 1
ATOM 3258 C C . ILE A 1 419 ? 10.371 -11.423 -33.991 1.00 36.62 419 ILE A C 1
ATOM 3260 O O . ILE A 1 419 ? 10.342 -11.369 -35.226 1.00 36.62 419 ILE A O 1
ATOM 3264 N N . GLY A 1 420 ? 9.440 -12.039 -33.264 1.00 32.59 420 GLY A N 1
ATOM 3265 C CA . GLY A 1 420 ? 8.217 -12.661 -33.759 1.00 32.59 420 GLY A CA 1
ATOM 3266 C C . GLY A 1 420 ? 6.979 -11.792 -33.520 1.00 32.59 420 GLY A C 1
ATOM 3267 O O . GLY A 1 420 ? 6.958 -10.868 -32.721 1.00 32.59 420 GLY A O 1
ATOM 3268 N N . GLU A 1 421 ? 5.903 -12.103 -34.236 1.00 40.22 421 GLU A N 1
ATOM 3269 C CA . GLU A 1 421 ? 4.667 -11.311 -34.373 1.00 40.22 421 GLU A CA 1
ATOM 3270 C C . GLU A 1 421 ? 3.816 -11.122 -33.099 1.00 40.22 421 GLU A C 1
ATOM 3272 O O . GLU A 1 421 ? 2.785 -10.447 -33.172 1.00 40.22 421 GLU A O 1
ATOM 3277 N N . ASN A 1 422 ? 4.244 -11.665 -31.955 1.00 39.78 422 ASN A N 1
ATOM 3278 C CA . ASN A 1 422 ? 3.490 -11.712 -30.698 1.00 39.78 422 ASN A CA 1
ATOM 3279 C C . ASN A 1 422 ? 4.220 -11.048 -29.515 1.00 39.78 422 ASN A C 1
ATOM 3281 O O . ASN A 1 422 ? 4.066 -11.477 -28.374 1.00 39.78 422 ASN A O 1
ATOM 3285 N N . ASP A 1 423 ? 4.975 -9.979 -29.760 1.00 37.38 423 ASP A N 1
ATOM 3286 C CA . ASP A 1 423 ? 5.542 -9.188 -28.667 1.00 37.38 423 ASP A CA 1
ATOM 3287 C C . ASP A 1 423 ? 4.474 -8.312 -27.996 1.00 37.38 423 ASP A C 1
ATOM 3289 O O . ASP A 1 423 ? 3.764 -7.532 -28.645 1.00 37.38 423 ASP A O 1
ATOM 3293 N N . LYS A 1 424 ? 4.384 -8.424 -26.663 1.00 36.75 424 LYS A N 1
ATOM 3294 C CA . LYS A 1 424 ? 3.744 -7.413 -25.814 1.00 36.75 424 LYS A CA 1
ATOM 3295 C C . LYS A 1 424 ? 4.444 -6.083 -26.084 1.00 36.75 424 LYS A C 1
ATOM 3297 O O . LYS A 1 424 ? 5.658 -5.975 -25.942 1.00 36.75 424 LYS A O 1
ATOM 3302 N N . VAL A 1 425 ? 3.676 -5.085 -26.508 1.00 40.84 425 VAL A N 1
ATOM 3303 C CA . VAL A 1 425 ? 4.197 -3.771 -26.887 1.00 40.84 425 VAL A CA 1
ATOM 3304 C C . VAL A 1 425 ? 4.768 -3.085 -25.644 1.00 40.84 425 VAL A C 1
ATOM 3306 O O . VAL A 1 425 ? 4.014 -2.637 -24.785 1.00 40.84 425 VAL A O 1
ATOM 3309 N N . GLY A 1 426 ? 6.096 -3.025 -25.535 1.00 41.19 426 GLY A N 1
ATOM 3310 C CA . GLY A 1 426 ? 6.775 -2.157 -24.575 1.00 41.19 426 GLY A CA 1
ATOM 3311 C C . GLY A 1 426 ? 6.580 -0.687 -24.952 1.00 41.19 426 GLY A C 1
ATOM 3312 O O . GLY A 1 426 ? 6.513 -0.349 -26.137 1.00 41.19 426 GLY A O 1
ATOM 3313 N N . LEU A 1 427 ? 6.468 0.187 -23.950 1.00 46.41 427 LEU A N 1
ATOM 3314 C CA . LEU A 1 427 ? 6.424 1.631 -24.170 1.00 46.41 427 LEU A CA 1
ATOM 3315 C C . LEU A 1 427 ? 7.691 2.103 -24.920 1.00 46.41 427 LEU A C 1
ATOM 3317 O O . LEU A 1 427 ? 8.787 1.640 -24.603 1.00 46.41 427 LEU A O 1
ATOM 3321 N N . PRO A 1 428 ? 7.582 3.033 -25.888 1.00 45.19 428 PRO A N 1
ATOM 3322 C CA . PRO A 1 428 ? 8.731 3.689 -26.494 1.00 45.19 428 PRO A CA 1
ATOM 3323 C C . PRO A 1 428 ? 9.609 4.348 -25.425 1.00 45.19 428 PRO A C 1
ATOM 3325 O O . PRO A 1 428 ? 9.115 5.107 -24.593 1.00 45.19 428 PRO A O 1
ATOM 3328 N N . THR A 1 429 ? 10.916 4.110 -25.493 1.00 43.94 429 THR A N 1
ATOM 3329 C CA . THR A 1 429 ? 11.934 4.623 -24.560 1.00 43.94 429 THR A CA 1
ATOM 3330 C C . THR A 1 429 ? 12.052 6.154 -24.524 1.00 43.94 429 THR A C 1
ATOM 3332 O O . THR A 1 429 ? 12.603 6.688 -23.568 1.00 43.94 429 THR A O 1
ATOM 3335 N N . ASP A 1 430 ? 11.479 6.851 -25.515 1.00 45.81 430 ASP A N 1
ATOM 3336 C CA . ASP A 1 430 ? 11.522 8.312 -25.690 1.00 45.81 430 ASP A CA 1
ATOM 3337 C C . ASP A 1 430 ? 10.260 9.046 -25.176 1.00 45.81 430 ASP A C 1
ATOM 3339 O O . ASP A 1 430 ? 10.003 10.200 -25.542 1.00 45.81 430 ASP A O 1
ATOM 3343 N N . LEU A 1 431 ? 9.359 8.388 -24.437 1.00 51.62 431 LEU A N 1
ATOM 3344 C CA . LEU A 1 431 ? 8.186 9.065 -23.856 1.00 51.62 431 LEU A CA 1
ATOM 3345 C C . LEU A 1 431 ? 8.620 9.972 -22.700 1.00 51.62 431 LEU A C 1
ATOM 3347 O O . LEU A 1 431 ? 9.320 9.531 -21.797 1.00 51.62 431 LEU A O 1
ATOM 3351 N N . GLN A 1 432 ? 8.222 11.245 -22.748 1.00 49.31 432 GLN A N 1
ATOM 3352 C CA . GLN A 1 432 ? 8.618 12.269 -21.779 1.00 49.31 432 GLN A CA 1
ATOM 3353 C C . GLN A 1 432 ? 8.120 11.896 -20.373 1.00 49.31 432 GLN A C 1
ATOM 3355 O O . GLN A 1 432 ? 6.952 11.555 -20.199 1.00 49.31 432 GLN A O 1
ATOM 3360 N N . VAL A 1 433 ? 8.996 11.959 -19.364 1.00 52.34 433 VAL A N 1
ATOM 3361 C CA . VAL A 1 433 ? 8.590 11.831 -17.956 1.00 52.34 433 VAL A CA 1
ATOM 3362 C C . VAL A 1 433 ? 7.880 13.131 -17.583 1.00 52.34 433 VAL A C 1
ATOM 3364 O O . VAL A 1 433 ? 8.509 14.186 -17.574 1.00 52.34 433 VAL A O 1
ATOM 3367 N N . ILE A 1 434 ? 6.575 13.071 -17.314 1.00 53.44 434 ILE A N 1
ATOM 3368 C CA . ILE A 1 434 ? 5.785 14.235 -16.896 1.00 53.44 434 ILE A CA 1
ATOM 3369 C C . ILE A 1 434 ? 5.631 14.175 -15.366 1.00 53.44 434 ILE A C 1
ATOM 3371 O O . ILE A 1 434 ? 5.121 13.172 -14.858 1.00 53.44 434 ILE A O 1
ATOM 3375 N N . PRO A 1 435 ? 6.076 15.194 -14.604 1.00 46.88 435 PRO A N 1
ATOM 3376 C CA . PRO A 1 435 ? 5.956 15.208 -13.146 1.00 46.88 435 PRO A CA 1
ATOM 3377 C C . PRO A 1 435 ? 4.516 14.947 -12.673 1.00 46.88 435 PRO A C 1
ATOM 3379 O O . PRO A 1 435 ? 3.573 15.561 -13.163 1.00 46.88 435 PRO A O 1
ATOM 3382 N N . GLY A 1 436 ? 4.344 14.022 -11.723 1.00 49.28 436 GLY A N 1
ATOM 3383 C CA . GLY A 1 436 ? 3.027 13.602 -11.220 1.00 49.28 436 GLY A CA 1
ATOM 3384 C C . GLY A 1 436 ? 2.374 12.441 -11.983 1.00 49.28 436 GLY A C 1
ATOM 3385 O O . GLY A 1 436 ? 1.332 11.958 -11.548 1.00 49.28 436 GLY A O 1
ATOM 3386 N N . TYR A 1 437 ? 2.987 11.950 -13.065 1.00 56.03 437 TYR A N 1
ATOM 3387 C CA . TYR A 1 437 ? 2.467 10.857 -13.891 1.00 56.03 437 TYR A CA 1
ATOM 3388 C C . TYR A 1 437 ? 3.426 9.660 -13.926 1.00 56.03 437 TYR A C 1
ATOM 3390 O O . TYR A 1 437 ? 4.635 9.818 -14.099 1.00 56.03 437 TYR A O 1
ATOM 3398 N N . SER A 1 438 ? 2.897 8.445 -13.761 1.00 51.72 438 SER A N 1
ATOM 3399 C CA . SER A 1 438 ? 3.702 7.215 -13.736 1.00 51.72 438 SER A CA 1
ATOM 3400 C C . SER A 1 438 ? 3.785 6.563 -15.116 1.00 51.72 438 SER A C 1
ATOM 3402 O O . SER A 1 438 ? 2.795 6.465 -15.834 1.00 51.72 438 SER A O 1
ATOM 3404 N N . ILE A 1 439 ? 4.973 6.064 -15.470 1.00 47.59 439 ILE A N 1
ATOM 3405 C CA . ILE A 1 439 ? 5.231 5.400 -16.760 1.00 47.59 439 ILE A CA 1
ATOM 3406 C C . ILE A 1 439 ? 4.757 3.935 -16.753 1.00 47.59 439 ILE A C 1
ATOM 3408 O O . ILE A 1 439 ? 4.345 3.425 -17.791 1.00 47.59 439 ILE A O 1
ATOM 3412 N N . GLU A 1 440 ? 4.774 3.274 -15.592 1.00 44.31 440 GLU A N 1
ATOM 3413 C CA . GLU A 1 440 ? 4.552 1.822 -15.463 1.00 44.31 440 GLU A CA 1
ATOM 3414 C C . GLU A 1 440 ? 3.152 1.423 -14.965 1.00 44.31 440 GLU A C 1
ATOM 3416 O O . GLU A 1 440 ? 2.899 0.242 -14.751 1.00 44.31 440 GLU A O 1
ATOM 3421 N N . GLY A 1 441 ? 2.217 2.371 -14.829 1.00 50.25 441 GLY A N 1
ATOM 3422 C CA . GLY A 1 441 ? 0.896 2.093 -14.263 1.00 50.25 441 GLY A CA 1
ATOM 3423 C C . GLY A 1 441 ? 0.974 1.872 -12.751 1.00 50.25 441 GLY A C 1
ATOM 3424 O O . GLY A 1 441 ? 1.413 0.834 -12.269 1.00 50.25 441 GLY A O 1
ATOM 3425 N N . GLY A 1 442 ? 0.545 2.865 -11.977 1.00 47.84 442 GLY A N 1
ATOM 3426 C CA . GLY A 1 442 ? 0.552 2.797 -10.516 1.00 47.84 442 GLY A CA 1
ATOM 3427 C C . GLY A 1 442 ? -0.571 3.631 -9.916 1.00 47.84 442 GLY A C 1
ATOM 3428 O O . GLY A 1 442 ? -0.975 4.642 -10.496 1.00 47.84 442 GLY A O 1
ATOM 3429 N N . SER A 1 443 ? -1.095 3.188 -8.769 1.00 53.56 443 SER A N 1
ATOM 3430 C CA . SER A 1 443 ? -2.042 3.979 -7.978 1.00 53.56 443 SER A CA 1
ATOM 3431 C C . SER A 1 443 ? -1.335 5.230 -7.469 1.00 53.56 443 SER A C 1
ATOM 3433 O O . SER A 1 443 ? -0.260 5.144 -6.876 1.00 53.56 443 SER A O 1
ATOM 3435 N N . LEU A 1 444 ? -1.933 6.389 -7.706 1.00 60.12 444 LEU A N 1
ATOM 3436 C CA . LEU A 1 444 ? -1.428 7.670 -7.240 1.00 60.12 444 LEU A CA 1
ATOM 3437 C C . LEU A 1 444 ? -1.899 7.898 -5.800 1.00 60.12 444 LEU A C 1
ATOM 3439 O O . LEU A 1 444 ? -3.076 7.659 -5.511 1.00 60.12 444 LEU A O 1
ATOM 3443 N N . PRO A 1 445 ? -1.027 8.375 -4.897 1.00 58.41 445 PRO A N 1
ATOM 3444 C CA . PRO A 1 445 ? -1.443 8.706 -3.543 1.00 58.41 445 PRO A CA 1
ATOM 3445 C C . PRO A 1 445 ? -2.463 9.855 -3.584 1.00 58.41 445 PRO A C 1
ATOM 3447 O O . PRO A 1 445 ? -2.288 10.786 -4.382 1.00 58.41 445 PRO A O 1
ATOM 3450 N N . PRO A 1 446 ? -3.533 9.801 -2.774 1.00 59.69 446 PRO A N 1
ATOM 3451 C CA . PRO A 1 446 ? -4.528 10.862 -2.723 1.00 59.69 446 PRO A CA 1
ATOM 3452 C C . PRO A 1 446 ? -3.940 12.181 -2.197 1.00 59.69 446 PRO A C 1
ATOM 3454 O O . PRO A 1 446 ? -2.972 12.173 -1.432 1.00 59.69 446 PRO A O 1
ATOM 3457 N N . PRO A 1 447 ? -4.489 13.340 -2.609 1.00 54.31 447 PRO A N 1
ATOM 3458 C CA . PRO A 1 447 ? -4.136 14.622 -2.025 1.00 54.31 447 PRO A CA 1
ATOM 3459 C C . PRO A 1 447 ? -4.540 14.617 -0.550 1.00 54.31 447 PRO A C 1
ATOM 3461 O O . PRO A 1 447 ? -5.472 13.915 -0.156 1.00 54.31 447 PRO A O 1
ATOM 3464 N N . MET A 1 448 ? -3.851 15.423 0.261 1.00 40.81 448 MET A N 1
ATOM 3465 C CA . MET A 1 448 ? -4.266 15.660 1.643 1.00 40.81 448 MET A CA 1
ATOM 3466 C C . MET A 1 448 ? -5.748 16.074 1.626 1.00 40.81 448 MET A C 1
ATOM 3468 O O . MET A 1 448 ? -6.103 16.917 0.791 1.00 40.81 448 MET A O 1
ATOM 3472 N N . PRO A 1 449 ? -6.612 15.512 2.494 1.00 44.53 449 PRO A N 1
ATOM 3473 C CA . PRO A 1 449 ? -7.939 16.075 2.659 1.00 44.53 449 PRO A CA 1
ATOM 3474 C C . PRO A 1 449 ? -7.755 17.569 2.951 1.00 44.53 449 PRO A C 1
ATOM 3476 O O . PRO A 1 449 ? -6.861 17.911 3.736 1.00 44.53 449 PRO A O 1
ATOM 3479 N N . PRO A 1 450 ? -8.512 18.474 2.303 1.00 32.75 450 PRO A N 1
ATOM 3480 C CA . PRO A 1 450 ? -8.472 19.876 2.692 1.00 32.75 450 PRO A CA 1
ATOM 3481 C C . PRO A 1 450 ? -8.650 19.933 4.210 1.00 32.75 450 PRO A C 1
ATOM 3483 O O . PRO A 1 450 ? -9.464 19.172 4.740 1.00 32.75 450 PRO A O 1
ATOM 3486 N N . LEU A 1 451 ? -7.879 20.785 4.911 1.00 33.75 451 LEU A N 1
ATOM 3487 C CA . LEU A 1 451 ? -8.212 21.136 6.293 1.00 33.75 451 LEU A CA 1
ATOM 3488 C C . LEU A 1 451 ? -9.705 21.423 6.271 1.00 33.75 451 LEU A C 1
ATOM 3490 O O . LEU A 1 451 ? -10.118 22.358 5.586 1.00 33.75 451 LEU A O 1
ATOM 3494 N N . ALA A 1 452 ? -10.500 20.567 6.910 1.00 31.89 452 ALA A N 1
ATOM 3495 C CA . ALA A 1 452 ? -11.929 20.749 6.943 1.00 31.89 452 ALA A CA 1
ATOM 3496 C C . ALA A 1 452 ? -12.148 22.097 7.627 1.00 31.89 452 ALA A C 1
ATOM 3498 O O . ALA A 1 452 ? -12.042 22.218 8.844 1.00 31.89 452 ALA A O 1
ATOM 3499 N N . THR A 1 453 ? -12.413 23.128 6.825 1.00 32.59 453 THR A N 1
ATOM 3500 C CA . THR A 1 453 ? -12.783 24.471 7.280 1.00 32.59 453 THR A CA 1
ATOM 3501 C C . THR A 1 453 ? -14.112 24.452 8.033 1.00 32.59 453 THR A C 1
ATOM 3503 O O . THR A 1 453 ? -14.525 25.456 8.598 1.00 32.59 453 THR A O 1
ATOM 3506 N N . SER A 1 454 ? -14.734 23.282 8.125 1.00 38.75 454 SER A N 1
ATOM 3507 C CA . SER A 1 454 ? -15.726 22.923 9.117 1.00 38.75 454 SER A CA 1
ATOM 3508 C C . SER A 1 454 ? -15.681 21.405 9.304 1.00 38.75 454 SER A C 1
ATOM 3510 O O . SER A 1 454 ? -16.366 20.681 8.583 1.00 38.75 454 SER A O 1
ATOM 3512 N N . VAL A 1 455 ? -14.871 20.889 10.237 1.00 38.91 455 VAL A N 1
ATOM 3513 C CA . VAL A 1 455 ? -15.245 19.620 10.885 1.00 38.91 455 VAL A CA 1
ATOM 3514 C C . VAL A 1 455 ? -16.553 19.939 11.608 1.00 38.91 455 VAL A C 1
ATOM 3516 O O . VAL A 1 455 ? -16.528 20.805 12.486 1.00 38.91 455 VAL A O 1
ATOM 3519 N N . PRO A 1 456 ? -17.700 19.351 11.227 1.00 39.16 456 PRO A N 1
ATOM 3520 C CA . PRO A 1 456 ? -18.930 19.567 11.967 1.00 39.16 456 PRO A CA 1
ATOM 3521 C C . PRO A 1 456 ? -18.691 19.119 13.406 1.00 39.16 456 PRO A C 1
ATOM 3523 O O . PRO A 1 456 ? -18.142 18.036 13.636 1.00 39.16 456 PRO A O 1
ATOM 3526 N N . ASP A 1 457 ? -19.058 19.973 14.358 1.00 43.19 457 ASP A N 1
ATOM 3527 C CA . ASP A 1 457 ? -18.896 19.714 15.783 1.00 43.19 457 ASP A CA 1
ATOM 3528 C C . ASP A 1 457 ? -19.490 18.339 16.146 1.00 43.19 457 ASP A C 1
ATOM 3530 O O . ASP A 1 457 ? -20.514 17.935 15.580 1.00 43.19 457 ASP A O 1
ATOM 3534 N N . LYS A 1 458 ? -18.875 17.614 17.091 1.00 44.84 458 LYS A N 1
ATOM 3535 C CA . LYS A 1 458 ? -19.313 16.274 17.551 1.00 44.84 458 LYS A CA 1
ATOM 3536 C C . LYS A 1 458 ? -20.781 16.285 18.014 1.00 44.84 458 LYS A C 1
ATOM 3538 O O . LYS A 1 458 ? -21.445 15.251 18.006 1.00 44.84 458 LYS A O 1
ATOM 3543 N N . ALA A 1 459 ? -21.296 17.462 18.364 1.00 42.75 459 ALA A N 1
ATOM 3544 C CA . ALA A 1 459 ? -22.684 17.717 18.732 1.00 42.75 459 ALA A CA 1
ATOM 3545 C C . ALA A 1 459 ? -23.692 17.722 17.557 1.00 42.75 459 ALA A C 1
ATOM 3547 O O . ALA A 1 459 ? -24.893 17.673 17.807 1.00 42.75 459 ALA A O 1
ATOM 3548 N N . SER A 1 460 ? -23.245 17.773 16.294 1.00 43.59 460 SER A N 1
ATOM 3549 C CA . SER A 1 460 ? -24.117 17.875 15.104 1.00 43.59 460 SER A CA 1
ATOM 3550 C C . SER A 1 460 ? -24.504 16.532 14.461 1.00 43.59 460 SER A C 1
ATOM 3552 O O . SER A 1 460 ? -25.337 16.503 13.553 1.00 43.59 460 SER A O 1
ATOM 3554 N N . TYR A 1 461 ? -23.932 15.416 14.926 1.00 54.12 461 TYR A N 1
ATOM 3555 C CA . TYR A 1 461 ? -24.162 14.088 14.349 1.00 54.12 461 TYR A CA 1
ATOM 3556 C C . TYR A 1 461 ? -25.485 13.495 14.828 1.00 54.12 461 TYR A C 1
ATOM 3558 O O . TYR A 1 461 ? -25.764 13.439 16.031 1.00 54.12 461 TYR A O 1
ATOM 3566 N N . LYS A 1 462 ? -26.285 12.999 13.879 1.00 58.53 462 LYS A N 1
ATOM 3567 C CA . LYS A 1 462 ? -27.552 12.329 14.183 1.00 58.53 462 LYS A CA 1
ATOM 3568 C C . LYS A 1 462 ? -27.276 11.095 15.044 1.00 58.53 462 LYS A C 1
ATOM 3570 O O . LYS A 1 462 ? -26.308 10.375 14.816 1.00 58.53 462 LYS A O 1
ATOM 3575 N N . GLN A 1 463 ? -28.136 10.840 16.024 1.00 61.91 463 GLN A N 1
ATOM 3576 C CA . GLN A 1 463 ? -28.117 9.602 16.802 1.00 61.91 463 GLN A CA 1
ATOM 3577 C C . GLN A 1 463 ? -29.378 8.786 16.492 1.00 61.91 463 GLN A C 1
ATOM 3579 O O . GLN A 1 463 ? -30.399 9.376 16.135 1.00 61.91 463 GLN A O 1
ATOM 3584 N N . PRO A 1 464 ? -29.329 7.449 16.605 1.00 62.12 464 PRO A N 1
ATOM 3585 C CA . PRO A 1 464 ? -30.494 6.599 16.394 1.00 62.12 464 PRO A CA 1
ATOM 3586 C C . PRO A 1 464 ? -31.601 6.922 17.409 1.00 62.12 464 PRO A C 1
ATOM 3588 O O . PRO A 1 464 ? -31.366 6.874 18.618 1.00 62.12 464 PRO A O 1
ATOM 3591 N N . GLU A 1 465 ? -32.808 7.215 16.925 1.00 58.41 465 GLU A N 1
ATOM 3592 C CA . GLU A 1 465 ? -34.015 7.335 17.751 1.00 58.41 465 GLU A CA 1
ATOM 3593 C C . GLU A 1 465 ? -34.718 5.974 17.879 1.00 58.41 465 GLU A C 1
ATOM 3595 O O . GLU A 1 465 ? -34.662 5.129 16.981 1.00 58.41 465 GLU A O 1
ATOM 3600 N N . MET A 1 466 ? -35.363 5.733 19.023 1.00 53.44 466 MET A N 1
ATOM 3601 C CA . MET A 1 466 ? -36.039 4.464 19.306 1.00 53.44 466 MET A CA 1
ATOM 3602 C C . MET A 1 466 ? -37.314 4.328 18.461 1.00 53.44 466 MET A C 1
ATOM 3604 O O . MET A 1 466 ? -38.208 5.163 18.557 1.00 53.44 466 MET A O 1
ATOM 3608 N N . GLN A 1 467 ? -37.419 3.255 17.670 1.00 54.97 467 GLN A N 1
ATOM 3609 C CA . GLN A 1 467 ? -38.640 2.892 16.941 1.00 54.97 467 GLN A CA 1
ATOM 3610 C C . GLN A 1 467 ? -39.274 1.622 17.515 1.00 54.97 467 GLN A C 1
ATOM 3612 O O . GLN A 1 467 ? -38.579 0.655 17.836 1.00 54.97 467 GLN A O 1
ATOM 3617 N N . GLU A 1 468 ? -40.604 1.633 17.617 1.00 54.31 468 GLU A N 1
ATOM 3618 C CA . GLU A 1 468 ? -41.405 0.493 18.060 1.00 54.31 468 GLU A CA 1
ATOM 3619 C C . GLU A 1 468 ? -41.471 -0.618 17.004 1.00 54.31 468 GLU A C 1
ATOM 3621 O O . GLU A 1 468 ? -41.398 -0.392 15.793 1.00 54.31 468 GLU A O 1
ATOM 3626 N N . VAL A 1 469 ? -41.593 -1.852 17.489 1.00 56.03 469 VAL A N 1
ATOM 3627 C CA . VAL A 1 469 ? -41.478 -3.072 16.688 1.00 56.03 469 VAL A CA 1
ATOM 3628 C C . VAL A 1 469 ? -42.840 -3.445 16.100 1.00 56.03 469 VAL A C 1
ATOM 3630 O O . VAL A 1 469 ? -43.793 -3.614 16.861 1.00 56.03 469 VAL A O 1
ATOM 3633 N N . PRO A 1 470 ? -42.963 -3.657 14.778 1.00 60.28 470 PRO A N 1
ATOM 3634 C CA . PRO A 1 470 ? -44.187 -4.200 14.209 1.00 60.28 470 PRO A CA 1
ATOM 3635 C C . PRO A 1 470 ? -44.364 -5.663 14.638 1.00 60.28 470 PRO A C 1
ATOM 3637 O O . PRO A 1 470 ? -43.568 -6.534 14.282 1.00 60.28 470 PRO A O 1
ATOM 3640 N N . VAL A 1 471 ? -45.420 -5.928 15.408 1.00 65.75 471 VAL A N 1
ATOM 3641 C CA . VAL A 1 471 ? -45.809 -7.273 15.853 1.00 65.75 471 VAL A CA 1
ATOM 3642 C C . VAL A 1 471 ? -46.517 -7.997 14.707 1.00 65.75 471 VAL A C 1
ATOM 3644 O O . VAL A 1 471 ? -47.456 -7.473 14.106 1.00 65.75 471 VAL A O 1
ATOM 3647 N N . ILE A 1 472 ? -46.068 -9.210 14.384 1.00 79.69 472 ILE A N 1
ATOM 3648 C CA . ILE A 1 472 ? -46.726 -10.062 13.386 1.00 79.69 472 ILE A CA 1
ATOM 3649 C C . ILE A 1 472 ? -47.952 -10.750 14.006 1.00 79.69 472 ILE A C 1
ATOM 3651 O O . ILE A 1 472 ? -47.904 -11.215 15.142 1.00 79.69 472 ILE A O 1
ATOM 3655 N N . SER A 1 473 ? -49.066 -10.831 13.271 1.00 81.69 473 SER A N 1
ATOM 3656 C CA . SER A 1 473 ? -50.260 -11.544 13.742 1.00 81.69 473 SER A CA 1
ATOM 3657 C C . SER A 1 473 ? -50.074 -13.066 13.687 1.00 81.69 473 SER A C 1
ATOM 3659 O O . SER A 1 473 ? -49.311 -13.578 12.862 1.00 81.69 473 SER A O 1
ATOM 3661 N N . HIS A 1 474 ? -50.831 -13.803 14.511 1.00 79.81 474 HIS A N 1
ATOM 3662 C CA . HIS A 1 474 ? -50.873 -15.274 14.480 1.00 79.81 474 HIS A CA 1
ATOM 3663 C C . HIS A 1 474 ? -51.124 -15.821 13.066 1.00 79.81 474 HIS A C 1
ATOM 3665 O O . HIS A 1 474 ? -50.428 -16.725 12.604 1.00 79.81 474 HIS A O 1
ATOM 3671 N N . GLU A 1 475 ? -52.086 -15.243 12.347 1.00 82.69 475 GLU A N 1
ATOM 3672 C CA . GLU A 1 475 ? -52.448 -15.669 10.992 1.00 82.69 475 GLU A CA 1
ATOM 3673 C C . GLU A 1 475 ? -51.294 -15.483 10.005 1.00 82.69 475 GLU A C 1
ATOM 3675 O O . GLU A 1 475 ? -51.000 -16.373 9.204 1.00 82.69 475 GLU A O 1
ATOM 3680 N N . ARG A 1 476 ? -50.590 -14.348 10.094 1.00 84.38 476 ARG A N 1
ATOM 3681 C CA . ARG A 1 476 ? -49.476 -14.025 9.200 1.00 84.38 476 ARG A CA 1
ATOM 3682 C C . ARG A 1 476 ? -48.242 -14.881 9.498 1.00 84.38 476 ARG A C 1
ATOM 3684 O O . ARG A 1 476 ? -47.580 -15.315 8.559 1.00 84.38 476 ARG A O 1
ATOM 3691 N N . ALA A 1 477 ? -47.976 -15.191 10.768 1.00 85.75 477 ALA A N 1
ATOM 3692 C CA . ALA A 1 477 ? -46.894 -16.091 11.170 1.00 85.75 477 ALA A CA 1
ATOM 3693 C C . ALA A 1 477 ? -47.134 -17.546 10.728 1.00 85.75 477 ALA A C 1
ATOM 3695 O O . ALA A 1 477 ? -46.201 -18.219 10.282 1.00 85.75 477 ALA A O 1
ATOM 3696 N N . LYS A 1 478 ? -48.382 -18.033 10.807 1.00 87.62 478 LYS A N 1
ATOM 3697 C CA . LYS A 1 478 ? -48.758 -19.366 10.304 1.00 87.62 478 LYS A CA 1
ATOM 3698 C C . LYS A 1 478 ? -48.676 -19.433 8.780 1.00 87.62 478 LYS A C 1
ATOM 3700 O O . LYS A 1 478 ? -48.139 -20.398 8.239 1.00 87.62 478 LYS A O 1
ATOM 3705 N N . LYS A 1 479 ? -49.180 -18.408 8.087 1.00 87.69 479 LYS A N 1
ATOM 3706 C CA . LYS A 1 479 ? -49.117 -18.329 6.623 1.00 87.69 479 LYS A CA 1
ATOM 3707 C C . LYS A 1 479 ? -47.672 -18.361 6.117 1.00 87.69 479 LYS A C 1
ATOM 3709 O O . LYS A 1 479 ? -47.371 -19.153 5.237 1.00 87.69 479 LYS A O 1
ATOM 3714 N N . ALA A 1 480 ? -46.773 -17.595 6.738 1.00 89.19 480 ALA A N 1
ATOM 3715 C CA . ALA A 1 480 ? -45.352 -17.590 6.388 1.00 89.19 480 ALA A CA 1
ATOM 3716 C C . ALA A 1 480 ? -44.705 -18.987 6.474 1.00 89.19 480 ALA A C 1
ATOM 3718 O O . ALA A 1 480 ? -43.918 -19.359 5.606 1.00 89.19 480 ALA A O 1
ATOM 3719 N N . LEU A 1 481 ? -45.060 -19.786 7.491 1.00 88.88 481 LEU A N 1
ATOM 3720 C CA . LEU A 1 481 ? -44.591 -21.171 7.615 1.00 88.88 481 LEU A CA 1
ATOM 3721 C C . LEU A 1 481 ? -45.116 -22.060 6.481 1.00 88.88 481 LEU A C 1
ATOM 3723 O O . LEU A 1 481 ? -44.354 -22.853 5.935 1.00 88.88 481 LEU A O 1
ATOM 3727 N N . LEU A 1 482 ? -46.394 -21.930 6.115 1.00 88.00 482 LEU A N 1
ATOM 3728 C CA . LEU A 1 482 ? -46.991 -22.697 5.016 1.00 88.00 482 LEU A CA 1
ATOM 3729 C C . LEU A 1 482 ? -46.358 -22.344 3.664 1.00 88.00 482 LEU A C 1
ATOM 3731 O O . LEU A 1 482 ? -45.990 -23.254 2.923 1.00 88.00 482 LEU A O 1
ATOM 3735 N N . ASP A 1 483 ? -46.163 -21.053 3.392 1.00 88.31 483 ASP A N 1
ATOM 3736 C CA . ASP A 1 483 ? -45.506 -20.565 2.175 1.00 88.31 483 ASP A CA 1
ATOM 3737 C C . ASP A 1 483 ? -44.046 -21.062 2.114 1.00 88.31 483 ASP A C 1
ATOM 3739 O O . ASP A 1 483 ? -43.564 -21.494 1.068 1.00 88.31 483 ASP A O 1
ATOM 3743 N N . HIS A 1 484 ? -43.336 -21.084 3.249 1.00 88.19 484 HIS A N 1
ATOM 3744 C CA . HIS A 1 484 ? -41.985 -21.643 3.322 1.00 88.19 484 HIS A CA 1
ATOM 3745 C C . HIS A 1 484 ? -41.958 -23.145 3.026 1.00 88.19 484 HIS A C 1
ATOM 3747 O O . HIS A 1 484 ? -41.134 -23.580 2.225 1.00 88.19 484 HIS A O 1
ATOM 3753 N N . ILE A 1 485 ? -42.875 -23.924 3.609 1.00 87.75 485 ILE A N 1
ATOM 3754 C CA . ILE A 1 485 ? -42.998 -25.368 3.353 1.00 87.75 485 ILE A CA 1
ATOM 3755 C C . ILE A 1 485 ? -43.225 -25.640 1.862 1.00 87.75 485 ILE A C 1
ATOM 3757 O O . ILE A 1 485 ? -42.643 -26.574 1.326 1.00 87.75 485 ILE A O 1
ATOM 3761 N N . GLU A 1 486 ? -44.012 -24.813 1.169 1.00 85.25 486 GLU A N 1
ATOM 3762 C CA . GLU A 1 486 ? -44.235 -24.957 -0.279 1.00 85.25 486 GLU A CA 1
ATOM 3763 C C . GLU A 1 486 ? -42.956 -24.824 -1.113 1.00 85.25 486 GLU A C 1
ATOM 3765 O O . GLU A 1 486 ? -42.848 -25.445 -2.169 1.00 85.25 486 GLU A O 1
ATOM 3770 N N . THR A 1 487 ? -41.971 -24.064 -0.630 1.00 82.25 487 THR A N 1
ATOM 3771 C CA . THR A 1 487 ? -40.662 -23.943 -1.291 1.00 82.25 487 THR A CA 1
ATOM 3772 C C . THR A 1 487 ? -39.697 -25.086 -0.971 1.00 82.25 487 THR A C 1
ATOM 3774 O O . THR A 1 487 ? -38.662 -25.197 -1.626 1.00 82.25 487 THR A O 1
ATOM 3777 N N . GLN A 1 488 ? -40.011 -25.940 0.010 1.00 82.06 488 GLN A N 1
ATOM 3778 C CA . GLN A 1 488 ? -39.156 -27.047 0.437 1.00 82.06 488 GLN A CA 1
ATOM 3779 C C . GLN A 1 488 ? -39.726 -28.379 -0.066 1.00 82.06 488 GLN A C 1
ATOM 3781 O O . GLN A 1 488 ? -40.778 -28.834 0.375 1.00 82.06 488 GLN A O 1
ATOM 3786 N N . CYS A 1 489 ? -39.007 -29.051 -0.968 1.00 74.88 489 CYS A N 1
ATOM 3787 C CA . CYS A 1 489 ? -39.492 -30.259 -1.646 1.00 74.88 489 CYS A CA 1
ATOM 3788 C C . CYS A 1 489 ? -39.793 -31.454 -0.715 1.00 74.88 489 CYS A C 1
ATOM 3790 O O . CYS A 1 489 ? -40.538 -32.349 -1.106 1.00 74.88 489 CYS A O 1
ATOM 3792 N N . CYS A 1 490 ? -39.254 -31.462 0.509 1.00 78.81 490 CYS A N 1
ATOM 3793 C CA . CYS A 1 490 ? -39.334 -32.588 1.446 1.00 78.81 490 CYS A CA 1
ATOM 3794 C C . CYS A 1 490 ? -40.052 -32.253 2.766 1.00 78.81 490 CYS A C 1
ATOM 3796 O O . CYS A 1 490 ? -39.857 -32.962 3.754 1.00 78.81 490 CYS A O 1
ATOM 3798 N N . TRP A 1 491 ? -40.820 -31.161 2.832 1.00 84.56 491 TRP A N 1
ATOM 3799 C CA . TRP A 1 491 ? -41.503 -30.736 4.059 1.00 84.56 491 TRP A CA 1
ATOM 3800 C C . TRP A 1 491 ? -43.012 -31.002 3.964 1.00 84.56 491 TRP A C 1
ATOM 3802 O O . TRP A 1 491 ? -43.686 -30.558 3.035 1.00 84.56 491 TRP A O 1
ATOM 3812 N N . GLY A 1 492 ? -43.565 -31.735 4.930 1.00 81.62 492 GLY A N 1
ATOM 3813 C CA . GLY A 1 492 ? -45.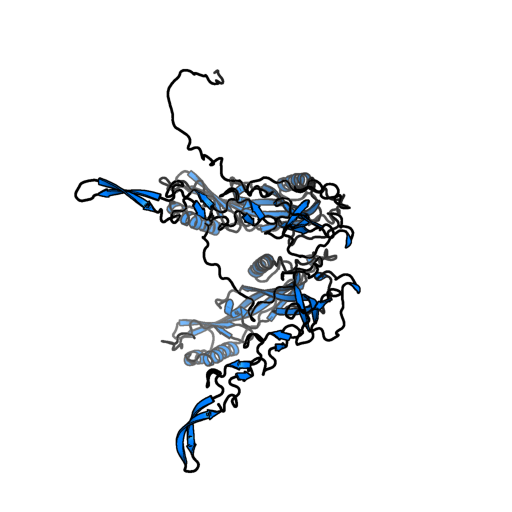002 -32.003 5.010 1.00 81.62 492 GLY A CA 1
ATOM 3814 C C . GLY A 1 492 ? -45.784 -30.822 5.593 1.00 81.62 492 GLY A C 1
ATOM 3815 O O . GLY A 1 492 ? -45.354 -30.200 6.553 1.00 81.62 492 GLY A O 1
ATOM 3816 N N . LYS A 1 493 ? -46.980 -30.524 5.064 1.00 84.69 493 LYS A N 1
ATOM 3817 C CA . LYS A 1 493 ? -47.877 -29.481 5.622 1.00 84.69 493 LYS A CA 1
ATOM 3818 C C . LYS A 1 493 ? -48.699 -29.959 6.829 1.00 84.69 493 LYS A C 1
ATOM 3820 O O . LYS A 1 493 ? -49.429 -29.170 7.430 1.00 84.69 493 LYS A O 1
ATOM 3825 N N . GLY A 1 494 ? -48.636 -31.251 7.162 1.00 82.88 494 GLY A N 1
ATOM 3826 C CA . GLY A 1 494 ? -49.513 -31.902 8.139 1.00 82.88 494 GLY A CA 1
ATOM 3827 C C . GLY A 1 494 ? -49.421 -31.271 9.525 1.00 82.88 494 GLY A C 1
ATOM 3828 O O . GLY A 1 494 ? -50.448 -30.937 10.122 1.00 82.88 494 GLY A O 1
ATOM 3829 N N . THR A 1 495 ? -48.203 -31.046 10.007 1.00 83.75 495 THR A N 1
ATOM 3830 C CA . THR A 1 495 ? -47.946 -30.391 11.287 1.00 83.75 495 THR A CA 1
ATOM 3831 C C . THR A 1 495 ? -48.294 -28.906 11.249 1.00 83.75 495 THR A C 1
ATOM 3833 O O . THR A 1 495 ? -48.962 -28.431 12.163 1.00 83.75 495 THR A O 1
ATOM 3836 N N . ALA A 1 496 ? -47.943 -28.176 10.184 1.00 82.88 496 ALA A N 1
ATOM 3837 C CA . ALA A 1 496 ? -48.236 -26.740 10.089 1.00 82.88 496 ALA A CA 1
ATOM 3838 C C . ALA A 1 496 ? -49.746 -26.442 10.047 1.00 82.88 496 ALA A C 1
ATOM 3840 O O . ALA A 1 496 ? -50.209 -25.486 10.670 1.00 82.88 496 ALA A O 1
ATOM 3841 N N . ASN A 1 497 ? -50.542 -27.284 9.382 1.00 85.06 497 ASN A N 1
ATOM 3842 C CA . ASN A 1 497 ? -51.998 -27.127 9.330 1.00 85.06 497 ASN A CA 1
ATOM 3843 C C . ASN A 1 497 ? -52.661 -27.291 10.705 1.00 85.06 497 ASN A C 1
ATOM 3845 O O . ASN A 1 497 ? -53.604 -26.556 11.011 1.00 85.06 497 ASN A O 1
ATOM 3849 N N . LYS A 1 498 ? -52.132 -28.198 11.540 1.00 84.06 498 LYS A N 1
ATOM 3850 C CA . LYS A 1 498 ? -52.615 -28.488 12.901 1.00 84.06 498 LYS A CA 1
ATOM 3851 C C . LYS A 1 498 ? -52.303 -27.385 13.919 1.00 84.06 498 LYS A C 1
ATOM 3853 O O . LYS A 1 498 ? -52.871 -27.403 15.004 1.00 84.06 498 LYS A O 1
ATOM 3858 N N . ILE A 1 499 ? -51.447 -26.417 13.583 1.00 81.56 499 ILE A N 1
ATOM 3859 C CA . ILE A 1 499 ? -51.181 -25.255 14.439 1.00 81.56 499 ILE A CA 1
ATOM 3860 C C . ILE A 1 499 ? -52.410 -24.338 14.407 1.00 81.56 499 ILE A C 1
ATOM 3862 O O . ILE A 1 499 ? -52.595 -23.568 13.466 1.00 81.56 499 ILE A O 1
ATOM 3866 N N . THR A 1 500 ? -53.293 -24.434 15.399 1.00 71.88 500 THR A N 1
ATOM 3867 C CA . THR A 1 500 ? -54.471 -23.554 15.533 1.00 71.88 500 THR A CA 1
ATOM 3868 C C . THR A 1 500 ? -54.190 -22.334 16.406 1.00 71.88 500 THR A C 1
ATOM 3870 O O . THR A 1 500 ? -54.725 -21.261 16.148 1.00 71.88 500 THR A O 1
ATOM 3873 N N . THR A 1 501 ? -53.319 -22.482 17.404 1.00 77.56 501 THR A N 1
ATOM 3874 C CA . THR A 1 501 ? -52.911 -21.441 18.357 1.00 77.56 501 THR A CA 1
ATOM 3875 C C . THR A 1 501 ? -51.441 -21.633 18.719 1.00 77.56 501 THR A C 1
ATOM 3877 O O . THR A 1 501 ? -51.007 -22.769 18.910 1.00 77.56 501 THR A O 1
ATOM 3880 N N . PHE A 1 502 ? -50.683 -20.541 18.823 1.00 82.94 502 PHE A N 1
ATOM 3881 C CA . PHE A 1 502 ? -49.325 -20.568 19.372 1.00 82.94 502 PHE A CA 1
ATOM 3882 C C . PHE A 1 502 ? -49.376 -20.547 20.900 1.00 82.94 502 PHE A C 1
ATOM 3884 O O . PHE A 1 502 ? -50.248 -19.894 21.473 1.00 82.94 502 PHE A O 1
ATOM 3891 N N . GLU A 1 503 ? -48.457 -21.262 21.549 1.00 82.50 503 GLU A N 1
ATOM 3892 C CA . GLU A 1 503 ? -48.301 -21.208 23.011 1.00 82.50 503 GLU A CA 1
ATOM 3893 C C . GLU A 1 503 ? -47.654 -19.895 23.436 1.00 82.50 503 GLU A C 1
ATOM 3895 O O . GLU A 1 503 ? -47.982 -19.344 24.483 1.00 82.50 503 GLU A O 1
ATOM 3900 N N . ASN A 1 504 ? -46.759 -19.385 22.593 1.00 83.31 504 ASN A N 1
ATOM 3901 C CA . ASN A 1 504 ? -46.051 -18.143 22.814 1.00 83.31 504 ASN A CA 1
ATOM 3902 C C . ASN A 1 504 ? -45.637 -17.537 21.469 1.00 83.31 504 ASN A C 1
ATOM 3904 O O . ASN A 1 504 ? -45.281 -18.257 20.526 1.00 83.31 504 ASN A O 1
ATOM 3908 N N . LEU A 1 505 ? -45.688 -16.210 21.388 1.00 85.19 505 LEU A N 1
ATOM 3909 C CA . LEU A 1 505 ? -45.322 -15.448 20.201 1.00 85.19 505 LEU A CA 1
ATOM 3910 C C . LEU A 1 505 ? -44.408 -14.287 20.609 1.00 85.19 505 LEU A C 1
ATOM 3912 O O . LEU A 1 505 ? -44.849 -13.158 20.826 1.00 85.19 505 LEU A O 1
ATOM 3916 N N . GLU A 1 506 ? -43.114 -14.568 20.731 1.00 84.38 506 GLU A N 1
ATOM 3917 C CA . GLU A 1 506 ? -42.136 -13.593 21.215 1.00 84.38 506 GLU A CA 1
ATOM 3918 C C . GLU A 1 506 ? -41.559 -12.800 20.050 1.00 84.38 506 GLU A C 1
ATOM 3920 O O . GLU A 1 506 ? -40.787 -13.316 19.238 1.00 84.38 506 GLU A O 1
ATOM 3925 N N . SER A 1 507 ? -41.926 -11.523 19.965 1.00 82.06 507 SER A N 1
ATOM 3926 C CA . SER A 1 507 ? -41.332 -10.601 18.998 1.00 82.06 507 SER A CA 1
ATOM 3927 C C . SER A 1 507 ? -40.075 -9.960 19.580 1.00 82.06 507 SER A C 1
ATOM 3929 O O . SER A 1 507 ? -40.064 -9.455 20.698 1.00 82.06 507 SER A O 1
ATOM 3931 N N . SER A 1 508 ? -39.006 -9.971 18.796 1.00 81.88 508 SER A N 1
ATOM 3932 C CA . SER A 1 508 ? -37.708 -9.398 19.131 1.00 81.88 508 SER A CA 1
ATOM 3933 C C . SER A 1 508 ? -37.157 -8.633 17.931 1.00 81.88 508 SER A C 1
ATOM 3935 O O . SER A 1 508 ? -37.469 -8.933 16.776 1.00 81.88 508 SER A O 1
ATOM 3937 N N . THR A 1 509 ? -36.326 -7.630 18.189 1.00 77.69 509 THR A N 1
ATOM 3938 C CA . THR A 1 509 ? -35.600 -6.916 17.140 1.00 77.69 509 THR A CA 1
ATOM 3939 C C . THR A 1 509 ? -34.219 -7.509 16.953 1.00 77.69 509 THR A C 1
ATOM 3941 O O . THR A 1 509 ? -33.527 -7.870 17.906 1.00 77.69 509 THR A O 1
ATOM 3944 N N . THR A 1 510 ? -33.812 -7.610 15.694 1.00 85.75 510 THR A N 1
ATOM 3945 C CA . THR A 1 510 ? -32.411 -7.802 15.331 1.00 85.75 510 THR A CA 1
ATOM 3946 C C . THR A 1 510 ? -31.966 -6.582 14.542 1.00 85.75 510 THR A C 1
ATOM 3948 O O . THR A 1 510 ? -32.612 -6.186 13.573 1.00 85.75 510 THR A O 1
ATOM 3951 N N . TYR A 1 511 ? -30.880 -5.962 14.971 1.00 86.88 511 TYR A N 1
ATOM 3952 C CA . TYR A 1 511 ? -30.283 -4.818 14.307 1.00 86.88 511 TYR A CA 1
ATOM 3953 C C . TYR A 1 511 ? -29.196 -5.301 13.359 1.00 86.88 511 TYR A C 1
ATOM 3955 O O . TYR A 1 511 ? -28.380 -6.146 13.712 1.00 86.88 511 TYR A O 1
ATOM 3963 N N . HIS A 1 512 ? -29.181 -4.755 12.153 1.00 89.31 512 HIS A N 1
ATOM 3964 C CA . HIS A 1 512 ? -28.150 -4.957 11.152 1.00 89.31 512 HIS A CA 1
ATOM 3965 C C . HIS A 1 512 ? -27.496 -3.611 10.867 1.00 89.31 512 HIS A C 1
ATOM 3967 O O . HIS A 1 512 ? -28.078 -2.754 10.200 1.00 89.31 512 HIS A O 1
ATOM 3973 N N . TYR A 1 513 ? -26.312 -3.425 11.426 1.00 91.19 513 TYR A N 1
ATOM 3974 C CA . TYR A 1 513 ? -25.459 -2.280 11.191 1.00 91.19 513 TYR A CA 1
ATOM 3975 C C . TYR A 1 513 ? -24.587 -2.523 9.958 1.00 91.19 513 TYR A C 1
ATOM 3977 O O . TYR A 1 513 ? -23.932 -3.558 9.857 1.00 91.19 513 TYR A O 1
ATOM 3985 N N . THR A 1 514 ? -24.561 -1.552 9.054 1.00 91.25 514 THR A N 1
ATOM 3986 C CA . THR A 1 514 ? -23.694 -1.536 7.880 1.00 91.25 514 THR A CA 1
ATOM 3987 C C . THR A 1 514 ? -22.920 -0.220 7.855 1.00 91.25 514 THR A C 1
ATOM 3989 O O . THR A 1 514 ? -23.514 0.859 7.943 1.00 91.25 514 THR A O 1
ATOM 3992 N N . LEU A 1 515 ? -21.600 -0.316 7.714 1.00 93.44 515 LEU A N 1
ATOM 3993 C CA . LEU A 1 515 ? -20.722 0.796 7.375 1.00 93.44 515 LEU A CA 1
ATOM 3994 C C . LEU A 1 515 ? -20.360 0.694 5.900 1.00 93.44 515 LEU A C 1
ATOM 3996 O O . LEU A 1 515 ? -19.750 -0.287 5.473 1.00 93.44 515 LEU A O 1
ATOM 4000 N N . GLU A 1 516 ? -20.669 1.728 5.131 1.00 93.50 516 GLU A N 1
ATOM 4001 C CA . GLU A 1 516 ? -20.218 1.832 3.748 1.00 93.50 516 GLU A CA 1
ATOM 4002 C C . GLU A 1 516 ? -19.192 2.951 3.621 1.00 93.50 516 GLU A C 1
ATOM 4004 O O . GLU A 1 516 ? -19.399 4.063 4.100 1.00 93.50 516 GLU A O 1
ATOM 4009 N N . THR A 1 517 ? -18.063 2.673 2.981 1.00 91.06 517 THR A N 1
ATOM 4010 C CA . THR A 1 517 ? -17.013 3.660 2.717 1.00 91.06 517 THR A CA 1
ATOM 4011 C C . THR A 1 517 ? -16.811 3.777 1.219 1.00 91.06 517 THR A C 1
ATOM 4013 O O . THR A 1 517 ? -16.380 2.827 0.565 1.00 91.06 517 THR A O 1
ATOM 4016 N N . PHE A 1 518 ? -17.176 4.933 0.676 1.00 89.88 518 PHE A N 1
ATOM 4017 C CA . PHE A 1 518 ? -17.048 5.260 -0.733 1.00 89.88 518 PHE A CA 1
ATOM 4018 C C . PHE A 1 518 ? -15.706 5.938 -0.983 1.00 89.88 518 PHE A C 1
ATOM 4020 O O . PHE A 1 518 ? -15.414 7.004 -0.436 1.00 89.88 518 PHE A O 1
ATOM 4027 N N . THR A 1 519 ? -14.887 5.293 -1.804 1.00 86.75 519 THR A N 1
ATOM 4028 C CA . THR A 1 519 ? -13.506 5.698 -2.058 1.00 86.75 519 THR A CA 1
ATOM 4029 C C . THR A 1 519 ? -13.261 5.982 -3.530 1.00 86.75 519 THR A C 1
ATOM 4031 O O . THR A 1 519 ? -13.900 5.377 -4.391 1.00 86.75 519 THR A O 1
ATOM 4034 N N . GLU A 1 520 ? -12.293 6.849 -3.803 1.00 87.50 520 GLU A N 1
ATOM 4035 C CA . GLU A 1 520 ? -11.759 7.135 -5.130 1.00 87.50 520 GLU A CA 1
ATOM 4036 C C . GLU A 1 520 ? -10.269 6.784 -5.194 1.00 87.50 520 GLU A C 1
ATOM 4038 O O . GLU A 1 520 ? -9.481 7.176 -4.329 1.00 87.50 520 GLU A O 1
ATOM 4043 N N . THR A 1 521 ? -9.858 6.079 -6.244 1.00 83.75 521 THR A N 1
ATOM 4044 C CA . THR A 1 521 ? -8.450 5.884 -6.599 1.00 83.75 521 THR A CA 1
ATOM 4045 C C . THR A 1 521 ? -8.183 6.434 -7.988 1.00 83.75 521 THR A C 1
ATOM 4047 O O . THR A 1 521 ? -9.005 6.308 -8.897 1.00 83.75 521 THR A O 1
ATOM 4050 N N . ARG A 1 522 ? -7.009 7.040 -8.169 1.00 85.75 522 ARG A N 1
ATOM 4051 C CA . ARG A 1 522 ? -6.539 7.519 -9.470 1.00 85.75 522 ARG A CA 1
ATOM 4052 C C . ARG A 1 522 ? -5.267 6.785 -9.853 1.00 85.75 522 ARG A C 1
ATOM 4054 O O . ARG A 1 522 ? -4.393 6.581 -9.019 1.00 85.75 522 ARG A O 1
ATOM 4061 N N . SER A 1 523 ? -5.146 6.400 -11.114 1.00 81.88 523 SER A N 1
ATOM 4062 C CA . SER A 1 523 ? -3.930 5.811 -11.681 1.00 81.88 523 SER A CA 1
ATOM 4063 C C . SER A 1 523 ? -3.719 6.334 -13.093 1.00 81.88 523 SER A C 1
ATOM 4065 O O . SER A 1 523 ? -4.660 6.789 -13.739 1.00 81.88 523 SER A O 1
ATOM 4067 N N . THR A 1 524 ? -2.480 6.322 -13.569 1.00 80.06 524 THR A N 1
ATOM 4068 C CA . THR A 1 524 ? -2.138 6.869 -14.889 1.00 80.06 524 THR A CA 1
ATOM 4069 C C . THR A 1 524 ? -1.405 5.829 -15.710 1.00 80.06 524 THR A C 1
ATOM 4071 O O . THR A 1 524 ? -0.614 5.056 -15.172 1.00 80.06 524 THR A O 1
ATOM 4074 N N . GLN A 1 525 ? -1.693 5.793 -17.008 1.00 79.94 525 GLN A N 1
ATOM 4075 C CA . GLN A 1 525 ? -1.015 4.918 -17.957 1.00 79.94 525 GLN A CA 1
ATOM 4076 C C . GLN A 1 525 ? -0.870 5.616 -19.305 1.00 79.94 525 GLN A C 1
ATOM 4078 O O . GLN A 1 525 ? -1.724 6.408 -19.702 1.00 79.94 525 GLN A O 1
ATOM 4083 N N . TRP A 1 526 ? 0.188 5.293 -20.040 1.00 80.81 526 TRP A N 1
ATOM 4084 C CA . TRP A 1 526 ? 0.298 5.724 -21.428 1.00 80.81 526 TRP A CA 1
ATOM 4085 C C . TRP A 1 526 ? -0.646 4.930 -22.317 1.00 80.81 526 TRP A C 1
ATOM 4087 O O . TRP A 1 526 ? -0.732 3.705 -22.218 1.00 80.81 526 TRP A O 1
ATOM 4097 N N . GLN A 1 527 ? -1.303 5.635 -23.228 1.00 85.38 527 GLN A N 1
ATOM 4098 C CA . GLN A 1 527 ? -2.102 5.045 -24.286 1.00 85.38 527 GLN A CA 1
ATOM 4099 C C . GLN A 1 527 ? -1.632 5.505 -25.657 1.00 85.38 527 GLN A C 1
ATOM 4101 O O . GLN A 1 527 ? -0.985 6.547 -25.809 1.00 85.38 527 GLN A O 1
ATOM 4106 N N . MET A 1 528 ? -1.954 4.689 -26.660 1.00 86.94 528 MET A N 1
ATOM 4107 C CA . MET A 1 528 ? -1.672 4.995 -28.054 1.00 86.94 528 MET A CA 1
ATOM 4108 C C . MET A 1 528 ? -2.860 4.649 -28.948 1.00 86.94 528 MET A C 1
ATOM 4110 O O . MET A 1 528 ? -3.487 3.604 -28.784 1.00 86.94 528 MET A O 1
ATOM 4114 N N . GLU A 1 529 ? -3.106 5.479 -29.956 1.00 89.12 529 GLU A N 1
ATOM 4115 C CA . GLU A 1 529 ? -4.111 5.220 -30.986 1.00 89.12 529 GLU A CA 1
ATOM 4116 C C . GLU A 1 529 ? -3.632 5.654 -32.386 1.00 89.12 529 GLU A C 1
ATOM 4118 O O . GLU A 1 529 ? -2.721 6.482 -32.507 1.00 89.12 529 GLU A O 1
ATOM 4123 N N . PRO A 1 530 ? -4.202 5.107 -33.479 1.00 91.88 530 PRO A N 1
ATOM 4124 C CA . PRO A 1 530 ? -3.898 5.561 -34.833 1.00 91.88 530 PRO A CA 1
ATOM 4125 C C . PRO A 1 530 ? -4.192 7.052 -35.021 1.00 91.88 530 PRO A C 1
ATOM 4127 O O . PRO A 1 530 ? -5.321 7.509 -34.822 1.00 91.88 530 PRO A O 1
ATOM 4130 N N . PHE A 1 531 ? -3.190 7.805 -35.477 1.00 91.12 531 PHE A N 1
ATOM 4131 C CA . PHE A 1 531 ? -3.383 9.216 -35.794 1.00 91.12 531 PHE A CA 1
ATOM 4132 C C . PHE A 1 531 ? -4.074 9.361 -37.154 1.00 91.12 531 PHE A C 1
ATOM 4134 O O . PHE A 1 531 ? -3.535 8.949 -38.177 1.00 91.12 531 PHE A O 1
ATOM 4141 N N . ARG A 1 532 ? -5.270 9.948 -37.160 1.00 89.81 532 ARG A N 1
ATOM 4142 C CA . ARG A 1 532 ? -6.143 10.165 -38.325 1.00 89.81 532 ARG A CA 1
ATOM 4143 C C . ARG A 1 532 ? -6.381 11.655 -38.607 1.00 89.81 532 ARG A C 1
ATOM 4145 O O . ARG A 1 532 ? -7.326 11.992 -39.309 1.00 89.81 532 ARG A O 1
ATOM 4152 N N . GLY A 1 533 ? -5.554 12.539 -38.042 1.00 82.81 533 GLY A N 1
ATOM 4153 C CA . GLY A 1 533 ? -5.754 13.991 -38.114 1.00 82.81 533 GLY A CA 1
ATOM 4154 C C . GLY A 1 533 ? -6.660 14.547 -37.013 1.00 82.81 533 GLY A C 1
ATOM 4155 O O . GLY A 1 533 ? -7.239 15.612 -37.193 1.00 82.81 533 GLY A O 1
ATOM 4156 N N . GLN A 1 534 ? -6.810 13.831 -35.891 1.00 84.62 534 GLN A N 1
ATOM 4157 C CA . GLN A 1 534 ? -7.516 14.349 -34.716 1.00 84.62 534 GLN A CA 1
ATOM 4158 C C . GLN A 1 534 ? -6.793 15.581 -34.141 1.00 84.62 534 GLN A C 1
ATOM 4160 O O . GLN A 1 534 ? -5.587 15.741 -34.336 1.00 84.62 534 GLN A O 1
ATOM 4165 N N . PHE A 1 535 ? -7.516 16.422 -33.393 1.00 84.06 535 PHE A N 1
ATOM 4166 C CA . PHE A 1 535 ? -6.905 17.493 -32.602 1.00 84.06 535 PHE A CA 1
ATOM 4167 C C . PHE A 1 535 ? -5.930 16.910 -31.570 1.00 84.06 535 PHE A C 1
ATOM 4169 O O . PHE A 1 535 ? -6.202 15.870 -30.963 1.00 84.06 535 PHE A O 1
ATOM 4176 N N . ILE A 1 536 ? -4.791 17.579 -31.390 1.00 87.00 536 ILE A N 1
ATOM 4177 C CA . ILE A 1 536 ? -3.725 17.162 -30.484 1.00 87.00 536 ILE A CA 1
ATOM 4178 C C . ILE A 1 536 ? -3.573 18.237 -29.427 1.00 87.00 536 ILE A C 1
ATOM 4180 O O . ILE A 1 536 ? -3.113 19.339 -29.714 1.00 87.00 536 ILE A O 1
ATOM 4184 N N . ASP A 1 537 ? -3.973 17.894 -28.208 1.00 83.12 537 ASP A N 1
ATOM 4185 C CA . ASP A 1 537 ? -3.707 18.729 -27.053 1.00 83.12 537 ASP A CA 1
ATOM 4186 C C . ASP A 1 537 ? -2.332 18.389 -26.468 1.00 83.12 537 ASP A C 1
ATOM 4188 O O . ASP A 1 537 ? -2.210 17.559 -25.561 1.00 83.12 537 ASP A O 1
ATOM 4192 N N . GLY A 1 538 ? -1.287 18.950 -27.076 1.00 81.00 538 GLY A N 1
ATOM 4193 C CA . GLY A 1 538 ? 0.096 18.705 -26.685 1.00 81.00 538 GLY A CA 1
ATOM 4194 C C . GLY A 1 538 ? 0.661 19.711 -25.682 1.00 81.00 538 GLY A C 1
ATOM 4195 O O . GLY A 1 538 ? -0.014 20.681 -25.326 1.00 81.00 538 GLY A O 1
ATOM 4196 N N . PRO A 1 539 ? 1.912 19.499 -25.229 1.00 71.12 539 PRO A N 1
ATOM 4197 C CA . PRO A 1 539 ? 2.597 20.376 -24.274 1.00 71.12 539 PRO A CA 1
ATOM 4198 C C . PRO A 1 539 ? 2.714 21.835 -24.739 1.00 71.12 539 PRO A C 1
ATOM 4200 O O . PRO A 1 539 ? 2.898 22.739 -23.928 1.00 71.12 539 PRO A O 1
ATOM 4203 N N . GLU A 1 540 ? 2.609 22.086 -26.044 1.00 75.44 540 GLU A N 1
ATOM 4204 C CA . GLU A 1 540 ? 2.561 23.425 -26.630 1.00 75.44 540 GLU A CA 1
ATOM 4205 C C . GLU A 1 540 ? 1.330 24.248 -26.209 1.00 75.44 540 GLU A C 1
ATOM 4207 O O . GLU A 1 540 ? 1.385 25.476 -26.248 1.00 75.44 540 GLU A O 1
ATOM 4212 N N . ASN A 1 541 ? 0.240 23.596 -25.788 1.00 73.19 541 ASN A N 1
ATOM 4213 C CA . ASN A 1 541 ? -1.014 24.255 -25.414 1.00 73.19 541 ASN A CA 1
ATOM 4214 C C . ASN A 1 541 ? -1.135 24.523 -23.904 1.00 73.19 541 ASN A C 1
ATOM 4216 O O . ASN A 1 541 ? -2.095 25.168 -23.482 1.00 73.19 541 ASN A O 1
ATOM 4220 N N . GLY A 1 542 ? -0.187 24.049 -23.087 1.00 74.06 542 GLY A N 1
ATOM 4221 C CA . GLY A 1 542 ? -0.214 24.249 -21.640 1.00 74.06 542 GLY A CA 1
ATOM 4222 C C . GLY A 1 542 ? 0.612 23.237 -20.848 1.00 74.06 542 GLY A C 1
ATOM 4223 O O . GLY A 1 542 ? 1.196 22.299 -21.384 1.00 74.06 542 GLY A O 1
ATOM 4224 N N . ILE A 1 543 ? 0.656 23.434 -19.529 1.00 69.62 543 ILE A N 1
ATOM 4225 C CA . ILE A 1 543 ? 1.313 22.508 -18.600 1.00 69.62 543 ILE A CA 1
ATOM 4226 C C . ILE A 1 543 ? 0.300 21.424 -18.203 1.00 69.62 543 ILE A C 1
ATOM 4228 O O . ILE A 1 543 ? -0.803 21.779 -17.779 1.00 69.62 543 ILE A O 1
ATOM 4232 N N . PRO A 1 544 ? 0.649 20.125 -18.274 1.00 72.50 544 PRO A N 1
ATOM 4233 C CA . PRO A 1 544 ? -0.214 19.055 -17.787 1.00 72.50 544 PRO A CA 1
ATOM 4234 C C . PRO A 1 544 ? -0.650 19.293 -16.336 1.00 72.50 544 PRO A C 1
ATOM 4236 O O . PRO A 1 544 ? 0.177 19.442 -15.435 1.00 72.50 544 PRO A O 1
ATOM 4239 N N . VAL A 1 545 ? -1.964 19.332 -16.106 1.00 74.56 545 VAL A N 1
ATOM 4240 C CA . VAL A 1 545 ? -2.556 19.511 -14.768 1.00 74.56 545 VAL A CA 1
ATOM 4241 C C . VAL A 1 545 ? -2.183 18.315 -13.894 1.00 74.56 545 VAL A C 1
ATOM 4243 O O . VAL A 1 545 ? -2.023 17.222 -14.410 1.00 74.56 545 VAL A O 1
ATOM 4246 N N . HIS A 1 546 ? -2.053 18.461 -12.575 1.00 75.75 546 HIS A N 1
ATOM 4247 C CA . HIS A 1 546 ? -1.824 17.310 -11.691 1.00 75.75 546 HIS A CA 1
ATOM 4248 C C . HIS A 1 546 ? -2.995 16.297 -11.769 1.00 75.75 546 HIS A C 1
ATOM 4250 O O . HIS A 1 546 ? -4.144 16.740 -11.836 1.00 75.75 546 HIS A O 1
ATOM 4256 N N . PRO A 1 547 ? -2.776 14.965 -11.677 1.00 78.88 547 PRO A N 1
ATOM 4257 C CA . PRO A 1 547 ? -3.842 13.965 -11.840 1.00 78.88 547 PRO A CA 1
ATOM 4258 C C . PRO A 1 547 ? -5.077 14.183 -10.961 1.00 78.88 547 PRO A C 1
ATOM 4260 O O . PRO A 1 547 ? -6.200 13.940 -11.393 1.00 78.88 547 PRO A O 1
ATOM 4263 N N . TRP A 1 548 ? -4.878 14.654 -9.727 1.00 77.00 548 TRP A N 1
ATOM 4264 C CA . TRP A 1 548 ? -5.951 14.966 -8.772 1.00 77.00 548 TRP A CA 1
ATOM 4265 C C . TRP A 1 548 ? -6.605 16.338 -8.985 1.00 77.00 548 TRP A C 1
ATOM 4267 O O . TRP A 1 548 ? -7.686 16.582 -8.464 1.00 77.00 548 TRP A O 1
ATOM 4277 N N . GLY A 1 549 ? -5.973 17.219 -9.762 1.00 75.44 549 GLY A N 1
ATOM 4278 C CA . GLY A 1 549 ? -6.521 18.516 -10.166 1.00 75.44 549 GLY A CA 1
ATOM 4279 C C . GLY A 1 549 ? -7.408 18.447 -11.412 1.00 75.44 549 GLY A C 1
ATOM 4280 O O . GLY A 1 549 ? -8.004 19.454 -11.778 1.00 75.44 549 GLY A O 1
ATOM 4281 N N . ILE A 1 550 ? -7.508 17.282 -12.066 1.00 79.12 550 ILE A N 1
ATOM 4282 C CA . ILE A 1 550 ? -8.406 17.078 -13.208 1.00 79.12 550 ILE A CA 1
ATOM 4283 C C . ILE A 1 550 ? -9.846 16.978 -12.677 1.00 79.12 550 ILE A C 1
ATOM 4285 O O . ILE A 1 550 ? -10.132 16.052 -11.902 1.00 79.12 550 ILE A O 1
ATOM 4289 N N . PRO A 1 551 ? -10.745 17.911 -13.052 1.00 74.94 551 PRO A N 1
ATOM 4290 C CA . PRO A 1 551 ? -12.132 17.883 -12.615 1.00 74.94 551 PRO A CA 1
ATOM 4291 C C . PRO A 1 551 ? -12.864 16.717 -13.280 1.00 74.94 551 PRO A C 1
ATOM 4293 O O . PRO A 1 551 ? -12.683 16.438 -14.464 1.00 74.94 551 PRO A O 1
ATOM 4296 N N . LEU A 1 552 ? -13.710 16.037 -12.512 1.00 75.88 552 LEU A N 1
ATOM 4297 C CA . LEU A 1 552 ? -14.528 14.926 -12.987 1.00 75.88 552 LEU A CA 1
ATOM 4298 C C . LEU A 1 552 ? -15.992 15.235 -12.706 1.00 75.88 552 LEU A C 1
ATOM 4300 O O . LEU A 1 552 ? -16.323 15.849 -11.692 1.00 75.88 552 LEU A O 1
ATOM 4304 N N . THR A 1 553 ? -16.878 14.782 -13.587 1.00 77.00 553 THR A N 1
ATOM 4305 C CA . THR A 1 553 ? -18.315 14.800 -13.313 1.00 77.00 553 THR A CA 1
ATOM 4306 C C . THR A 1 553 ? -18.603 13.889 -12.124 1.00 77.00 553 THR A C 1
ATOM 4308 O O . THR A 1 553 ? -18.154 12.739 -12.121 1.00 77.00 553 THR A O 1
ATOM 4311 N N . SER A 1 554 ? -19.355 14.388 -11.141 1.00 64.00 554 SER A N 1
ATOM 4312 C CA . SER A 1 554 ? -19.748 13.609 -9.968 1.00 64.00 554 SER A CA 1
ATOM 4313 C C . SER A 1 554 ? -20.426 12.297 -10.377 1.00 64.00 554 SER A C 1
ATOM 4315 O O . SER A 1 554 ? -21.201 12.230 -11.335 1.00 64.00 554 SER A O 1
ATOM 4317 N N . VAL A 1 555 ? -20.079 11.229 -9.664 1.00 79.25 555 VAL A N 1
ATOM 4318 C CA . VAL A 1 555 ? -20.689 9.903 -9.798 1.00 79.25 555 VAL A CA 1
ATOM 4319 C C . VAL A 1 555 ? -21.750 9.715 -8.721 1.00 79.25 555 VAL A C 1
ATOM 4321 O O . VAL A 1 555 ? -21.709 10.362 -7.672 1.00 79.25 555 VAL A O 1
ATOM 4324 N N . GLU A 1 556 ? -22.706 8.825 -8.978 1.00 82.38 556 GLU A N 1
ATOM 4325 C CA . GLU A 1 556 ? -23.657 8.409 -7.951 1.00 82.38 556 GLU A CA 1
ATOM 4326 C C . GLU A 1 556 ? -22.897 7.735 -6.797 1.00 82.38 556 GLU A C 1
ATOM 4328 O O . GLU A 1 556 ? -22.061 6.853 -7.011 1.00 82.38 556 GLU A O 1
ATOM 4333 N N . GLN A 1 557 ? -23.156 8.190 -5.572 1.00 86.00 557 GLN A N 1
ATOM 4334 C CA . GLN A 1 557 ? -22.444 7.733 -4.381 1.00 86.00 557 GLN A CA 1
ATOM 4335 C C . GLN A 1 557 ? -22.880 6.316 -3.986 1.00 86.00 557 GLN A C 1
ATOM 4337 O O . GLN A 1 557 ? -24.020 5.916 -4.213 1.00 86.00 557 GLN A O 1
ATOM 4342 N N . PHE A 1 558 ? -21.979 5.575 -3.336 1.00 84.06 558 PHE A N 1
ATOM 4343 C CA . PHE A 1 558 ? -22.232 4.233 -2.791 1.00 84.06 558 PHE A CA 1
ATOM 4344 C C . PHE A 1 558 ? -22.561 3.130 -3.818 1.00 84.06 558 PHE A C 1
ATOM 4346 O O . PHE A 1 558 ? -23.177 2.121 -3.471 1.00 84.06 558 PHE A O 1
ATOM 4353 N N . ARG A 1 559 ? -22.129 3.286 -5.076 1.00 80.81 559 ARG A N 1
ATOM 4354 C CA . ARG A 1 559 ? -22.113 2.187 -6.055 1.00 80.81 559 ARG A CA 1
ATOM 4355 C C . ARG A 1 559 ? -20.984 1.204 -5.753 1.00 80.81 559 ARG A C 1
ATOM 4357 O O . ARG A 1 559 ? -19.892 1.607 -5.361 1.00 80.81 559 ARG A O 1
ATOM 4364 N N . ASP A 1 560 ? -21.221 -0.080 -6.016 1.00 78.38 560 ASP A N 1
ATOM 4365 C CA . ASP A 1 560 ? -20.245 -1.132 -5.710 1.00 78.38 560 ASP A CA 1
ATOM 4366 C C . ASP A 1 560 ? -18.895 -0.893 -6.415 1.00 78.38 560 ASP A C 1
ATOM 4368 O O . ASP A 1 560 ? -17.843 -0.998 -5.778 1.00 78.38 560 ASP A O 1
ATOM 4372 N N . PHE A 1 561 ? -18.912 -0.535 -7.706 1.00 84.81 561 PHE A N 1
ATOM 4373 C CA . PHE A 1 561 ? -17.705 -0.284 -8.498 1.00 84.81 561 PHE A CA 1
ATOM 4374 C C . PHE A 1 561 ? -18.004 0.479 -9.804 1.00 84.81 561 PHE A C 1
ATOM 4376 O O . PHE A 1 561 ? -18.897 0.087 -10.554 1.00 84.81 561 PHE A O 1
ATOM 4383 N N . GLU A 1 562 ? -17.234 1.525 -10.120 1.00 86.12 562 GLU A N 1
ATOM 4384 C CA . GLU A 1 562 ? -17.256 2.218 -11.421 1.00 86.12 562 GLU A CA 1
ATOM 4385 C C . GLU A 1 562 ? -15.847 2.726 -11.779 1.00 86.12 562 GLU A C 1
ATOM 4387 O O . GLU A 1 562 ? -15.169 3.312 -10.937 1.00 86.12 562 GLU A O 1
ATOM 4392 N N . THR A 1 563 ? -15.405 2.548 -13.030 1.00 86.19 563 THR A N 1
ATOM 4393 C CA . THR A 1 563 ? -14.131 3.099 -13.530 1.00 86.19 563 THR A CA 1
ATOM 4394 C C . THR A 1 563 ? -14.379 3.969 -14.754 1.00 86.19 563 THR A C 1
ATOM 4396 O O . THR A 1 563 ? -15.050 3.548 -15.696 1.00 86.19 563 THR A O 1
ATOM 4399 N N . ARG A 1 564 ? -13.793 5.169 -14.774 1.00 88.06 564 ARG A N 1
ATOM 4400 C CA . ARG A 1 564 ? -13.778 6.060 -15.942 1.00 88.06 564 ARG A CA 1
ATOM 4401 C C . ARG A 1 564 ? -12.354 6.338 -16.385 1.00 88.06 564 ARG A C 1
ATOM 4403 O O . ARG A 1 564 ? -11.434 6.378 -15.571 1.00 88.06 564 ARG A O 1
ATOM 4410 N N . SER A 1 565 ? -12.190 6.561 -17.683 1.00 88.12 565 SER A N 1
ATOM 4411 C CA . SER A 1 565 ? -10.917 6.947 -18.275 1.00 88.12 565 SER A CA 1
ATOM 4412 C C . SER A 1 565 ? -11.012 8.325 -18.911 1.00 88.12 565 SER A C 1
ATOM 4414 O O . SER A 1 565 ? -11.931 8.567 -19.695 1.00 88.12 565 SER A O 1
ATOM 4416 N N . VAL A 1 566 ? -10.047 9.190 -18.625 1.00 88.19 566 VAL A N 1
ATOM 4417 C CA . VAL A 1 566 ? -9.967 10.548 -19.173 1.00 88.19 566 VAL A CA 1
ATOM 4418 C C . VAL A 1 566 ? -8.578 10.756 -19.770 1.00 88.19 566 VAL A C 1
ATOM 4420 O O . VAL A 1 566 ? -7.582 10.317 -19.197 1.00 88.19 566 VAL A O 1
ATOM 4423 N N . GLU A 1 567 ? -8.503 11.385 -20.939 1.00 88.31 567 GLU A N 1
ATOM 4424 C CA . GLU A 1 567 ? -7.228 11.836 -21.503 1.00 88.31 567 GLU A CA 1
ATOM 4425 C C . GLU A 1 567 ? -6.718 13.037 -20.699 1.00 88.31 567 GLU A C 1
ATOM 4427 O O . GLU A 1 567 ? -7.460 13.981 -20.434 1.00 88.31 567 GLU A O 1
ATOM 4432 N N . VAL A 1 568 ? -5.461 12.982 -20.270 1.00 85.06 568 VAL A N 1
ATOM 4433 C CA . VAL A 1 568 ? -4.839 14.050 -19.490 1.00 85.06 568 VAL A CA 1
ATOM 4434 C C . VAL A 1 568 ? -4.541 15.239 -20.412 1.00 85.06 568 VAL A C 1
ATOM 4436 O O . VAL A 1 568 ? -3.811 15.052 -21.394 1.00 85.06 568 VAL A O 1
ATOM 4439 N N . PRO A 1 569 ? -5.029 16.452 -20.087 1.00 84.81 569 PRO A N 1
ATOM 4440 C CA . PRO A 1 569 ? -4.778 17.647 -20.889 1.00 84.81 569 PRO A CA 1
ATOM 4441 C C . PRO A 1 569 ? -3.287 17.917 -21.115 1.00 84.81 569 PRO A C 1
ATOM 4443 O O . PRO A 1 569 ? -2.466 17.692 -20.221 1.00 84.81 569 PRO A O 1
ATOM 4446 N N . HIS A 1 570 ? -2.954 18.425 -22.298 1.00 82.88 570 HIS A N 1
ATOM 4447 C CA . HIS A 1 570 ? -1.606 18.830 -22.721 1.00 82.88 570 HIS A CA 1
ATOM 4448 C C . HIS A 1 570 ? -0.546 17.710 -22.745 1.00 82.88 570 HIS A C 1
ATOM 4450 O O . HIS A 1 570 ? 0.655 17.980 -22.746 1.00 82.88 570 HIS A O 1
ATOM 4456 N N . THR A 1 571 ? -0.954 16.436 -22.752 1.00 82.19 571 THR A N 1
ATOM 4457 C CA . THR A 1 571 ? -0.018 15.290 -22.800 1.00 82.19 571 THR A CA 1
ATOM 4458 C C . THR A 1 571 ? 0.046 14.598 -24.156 1.00 82.19 571 THR A C 1
ATOM 4460 O O . THR A 1 571 ? 0.868 13.695 -24.350 1.00 82.19 571 THR A O 1
ATOM 4463 N N . ALA A 1 572 ? -0.810 14.990 -25.101 1.00 87.19 572 ALA A N 1
ATOM 4464 C CA . ALA A 1 572 ? -0.904 14.316 -26.380 1.00 87.19 572 ALA A CA 1
ATOM 4465 C C . ALA A 1 572 ? 0.291 14.655 -27.281 1.00 87.19 572 ALA A C 1
ATOM 4467 O O . ALA A 1 572 ? 0.742 15.789 -27.376 1.00 87.19 572 ALA A O 1
ATOM 4468 N N . SER A 1 573 ? 0.808 13.672 -28.007 1.00 85.25 573 SER A N 1
ATOM 4469 C CA . SER A 1 573 ? 1.842 13.890 -29.016 1.00 85.25 573 SER A CA 1
ATOM 4470 C C . SER A 1 573 ? 1.692 12.901 -30.159 1.00 85.25 573 SER A C 1
ATOM 4472 O O . SER A 1 573 ? 1.256 11.766 -29.969 1.00 85.25 573 SER A O 1
ATOM 4474 N N . VAL A 1 574 ? 2.067 13.306 -31.371 1.00 86.50 574 VAL A N 1
ATOM 4475 C CA . VAL A 1 574 ? 1.991 12.426 -32.542 1.00 86.50 574 VAL A CA 1
ATOM 4476 C C . VAL A 1 574 ? 3.378 11.987 -32.953 1.00 86.50 574 VAL A C 1
ATOM 4478 O O . VAL A 1 574 ? 4.221 12.803 -33.323 1.00 86.50 574 VAL A O 1
ATOM 4481 N N . ARG A 1 575 ? 3.591 10.675 -32.978 1.00 83.81 575 ARG A N 1
ATOM 4482 C CA . ARG A 1 575 ? 4.896 10.070 -33.239 1.00 83.81 575 ARG A CA 1
ATOM 4483 C C . ARG A 1 575 ? 4.832 9.088 -34.408 1.00 83.81 575 ARG A C 1
ATOM 4485 O O . ARG A 1 575 ? 3.770 8.513 -34.667 1.00 83.81 575 ARG A O 1
ATOM 4492 N N . PRO A 1 576 ? 5.946 8.863 -35.124 1.00 81.62 576 PRO A N 1
ATOM 4493 C CA . PRO A 1 576 ? 6.063 7.739 -36.043 1.00 81.62 576 PRO A CA 1
ATOM 4494 C C . PRO A 1 576 ? 5.677 6.430 -35.349 1.00 81.62 576 PRO A C 1
ATOM 4496 O O . PRO A 1 576 ? 6.025 6.198 -34.190 1.00 81.62 576 PRO A O 1
ATOM 4499 N N . CYS A 1 577 ? 4.949 5.556 -36.038 1.00 82.81 577 CYS A N 1
ATOM 4500 C CA . CYS A 1 577 ? 4.617 4.252 -35.483 1.00 82.81 577 CYS A CA 1
ATOM 4501 C C . CYS A 1 577 ? 5.906 3.446 -35.290 1.00 82.81 577 CYS A C 1
ATOM 4503 O O . CYS A 1 577 ? 6.535 3.062 -36.274 1.00 82.81 577 CYS A O 1
ATOM 4505 N N . HIS A 1 578 ? 6.274 3.167 -34.038 1.00 79.81 578 HIS A N 1
ATOM 4506 C CA . HIS A 1 578 ? 7.487 2.421 -33.686 1.00 79.81 578 HIS A CA 1
ATOM 4507 C C . HIS A 1 578 ? 7.498 1.009 -34.294 1.00 79.81 578 HIS A C 1
ATOM 4509 O O . HIS A 1 578 ? 8.538 0.533 -34.735 1.00 79.81 578 HIS A O 1
ATOM 4515 N N . ARG A 1 579 ? 6.327 0.360 -34.391 1.00 80.88 579 ARG A N 1
ATOM 4516 C CA . ARG A 1 579 ? 6.200 -1.022 -34.874 1.00 80.88 579 ARG A CA 1
ATOM 4517 C C . ARG A 1 579 ? 6.506 -1.175 -36.363 1.00 80.88 579 ARG A C 1
ATOM 4519 O O . ARG A 1 579 ? 7.139 -2.145 -36.752 1.00 80.88 579 ARG A O 1
ATOM 4526 N N . CYS A 1 580 ? 6.049 -0.241 -37.199 1.00 83.06 580 CYS A N 1
ATOM 4527 C CA . CYS A 1 580 ? 6.327 -0.258 -38.641 1.00 83.06 580 CYS A CA 1
ATOM 4528 C C . CYS A 1 580 ? 7.360 0.788 -39.074 1.00 83.06 580 CYS A C 1
ATOM 4530 O O . CYS A 1 580 ? 7.549 0.966 -40.272 1.00 83.06 580 CYS A O 1
ATOM 4532 N N . GLN A 1 581 ? 7.950 1.527 -38.129 1.00 84.12 581 GLN A N 1
ATOM 4533 C CA . GLN A 1 581 ? 8.890 2.629 -38.368 1.00 84.12 581 GLN A CA 1
ATOM 4534 C C . GLN A 1 581 ? 8.381 3.612 -39.439 1.00 84.12 581 GLN A C 1
ATOM 4536 O O . GLN A 1 581 ? 9.047 3.875 -40.433 1.00 84.12 581 GLN A O 1
ATOM 4541 N N . ALA A 1 582 ? 7.145 4.098 -39.271 1.00 83.44 582 ALA A N 1
ATOM 4542 C CA . ALA A 1 582 ? 6.421 4.937 -40.245 1.00 83.44 582 ALA A CA 1
ATOM 4543 C C . ALA A 1 582 ? 6.082 4.293 -41.606 1.00 83.44 582 ALA A C 1
ATOM 4545 O O . ALA A 1 582 ? 5.480 4.940 -42.455 1.00 83.44 582 ALA A O 1
ATOM 4546 N N . GLY A 1 583 ? 6.370 3.010 -41.821 1.00 81.69 583 GLY A N 1
ATOM 4547 C CA . GLY A 1 583 ? 6.080 2.336 -43.088 1.00 81.69 583 GLY A CA 1
ATOM 4548 C C . GLY A 1 583 ? 4.607 1.985 -43.328 1.00 81.69 583 GLY A C 1
ATOM 4549 O O . GLY A 1 583 ? 4.253 1.629 -44.443 1.00 81.69 583 GLY A O 1
ATOM 4550 N N . GLY A 1 584 ? 3.745 2.010 -42.304 1.00 84.44 584 GLY A N 1
ATOM 4551 C CA . GLY A 1 584 ? 2.320 1.633 -42.386 1.00 84.44 584 GLY A CA 1
ATOM 4552 C C . GLY A 1 584 ? 2.050 0.127 -42.547 1.00 84.44 584 GLY A C 1
ATOM 4553 O O . GLY A 1 584 ? 0.942 -0.340 -42.280 1.00 84.44 584 GLY A O 1
ATOM 4554 N N . PHE A 1 585 ? 3.070 -0.655 -42.896 1.00 87.94 585 PHE A N 1
ATOM 4555 C CA . PHE A 1 585 ? 2.980 -2.086 -43.175 1.00 87.94 585 PHE A CA 1
ATOM 4556 C C . PHE A 1 585 ? 4.116 -2.855 -42.494 1.00 87.94 585 PHE A C 1
ATOM 4558 O O . PHE A 1 585 ? 5.198 -2.315 -42.271 1.00 87.94 585 PHE A O 1
ATOM 4565 N N . LEU A 1 586 ? 3.875 -4.128 -42.186 1.00 86.12 586 LEU A N 1
ATOM 4566 C CA . LEU A 1 586 ? 4.864 -5.080 -41.685 1.00 86.12 586 LEU A CA 1
ATOM 4567 C C . LEU A 1 586 ? 5.147 -6.142 -42.745 1.00 86.12 586 LEU A C 1
ATOM 4569 O O . LEU A 1 586 ? 4.288 -6.472 -43.567 1.00 86.12 586 LEU A O 1
ATOM 4573 N N . ILE A 1 587 ? 6.355 -6.699 -42.721 1.00 85.75 587 ILE A N 1
ATOM 4574 C CA . ILE A 1 587 ? 6.702 -7.842 -43.565 1.00 85.75 587 ILE A CA 1
ATOM 4575 C C . ILE A 1 587 ? 5.844 -9.031 -43.127 1.00 85.75 587 ILE A C 1
ATOM 4577 O O . ILE A 1 587 ? 5.775 -9.353 -41.944 1.00 85.75 587 ILE A O 1
ATOM 4581 N N . CYS A 1 588 ? 5.177 -9.691 -44.075 1.00 86.25 588 CYS A N 1
ATOM 4582 C CA . CYS A 1 588 ? 4.335 -10.838 -43.759 1.00 86.25 588 CYS A CA 1
ATOM 4583 C C . CYS A 1 588 ? 5.201 -12.003 -43.266 1.00 86.25 588 CYS A C 1
ATOM 4585 O O . CYS A 1 588 ? 5.863 -12.651 -44.081 1.00 86.25 588 CYS A O 1
ATOM 4587 N N . ALA A 1 589 ? 5.151 -12.307 -41.965 1.00 83.25 589 ALA A N 1
ATOM 4588 C CA . ALA A 1 589 ? 5.922 -13.396 -41.362 1.00 83.25 589 ALA A CA 1
ATOM 4589 C C . ALA A 1 589 ? 5.565 -14.757 -41.974 1.00 83.25 589 ALA A C 1
ATOM 4591 O O . ALA A 1 589 ? 6.439 -15.572 -42.239 1.00 83.25 589 ALA A O 1
ATOM 4592 N N . GLY A 1 590 ? 4.290 -14.960 -42.327 1.00 81.31 590 GLY A N 1
ATOM 4593 C CA . GLY A 1 590 ? 3.822 -16.202 -42.949 1.00 81.31 590 GLY A CA 1
ATOM 4594 C C . GLY A 1 590 ? 4.472 -16.533 -44.298 1.00 81.31 590 GLY A C 1
ATOM 4595 O O . GLY A 1 590 ? 4.378 -17.673 -44.735 1.00 81.31 590 GLY A O 1
ATOM 4596 N N . CYS A 1 591 ? 5.115 -15.571 -44.968 1.00 85.75 591 CYS A N 1
ATOM 4597 C CA . CYS A 1 591 ? 5.897 -15.810 -46.187 1.00 85.75 591 CYS A CA 1
ATOM 4598 C C . CYS A 1 591 ? 7.281 -15.156 -46.168 1.00 85.75 591 CYS A C 1
ATOM 4600 O O . CYS A 1 591 ? 7.929 -15.108 -47.214 1.00 85.75 591 CYS A O 1
ATOM 4602 N N . GLU A 1 592 ? 7.699 -14.605 -45.028 1.00 85.12 592 GLU A N 1
ATOM 4603 C CA . GLU A 1 592 ? 8.948 -13.852 -44.856 1.00 85.12 592 GLU A CA 1
ATOM 4604 C C . GLU A 1 592 ? 9.155 -12.798 -45.961 1.00 85.12 592 GLU A C 1
ATOM 4606 O O . GLU A 1 592 ? 10.208 -12.711 -46.586 1.00 85.12 592 GLU A O 1
ATOM 4611 N N . GLY A 1 593 ? 8.100 -12.050 -46.300 1.00 82.31 593 GLY A N 1
ATOM 4612 C CA . GLY A 1 593 ? 8.184 -11.006 -47.332 1.00 82.31 593 GLY A CA 1
ATOM 4613 C C . GLY A 1 593 ? 8.270 -11.494 -48.782 1.00 82.31 593 GLY A C 1
ATOM 4614 O O . GLY A 1 593 ? 8.458 -10.687 -49.687 1.00 82.31 593 GLY A O 1
ATOM 4615 N N . ARG A 1 594 ? 8.090 -12.792 -49.048 1.00 86.25 594 ARG A N 1
ATOM 4616 C CA . ARG A 1 594 ? 8.105 -13.332 -50.421 1.00 86.25 594 ARG A CA 1
ATOM 4617 C C . ARG A 1 594 ? 6.774 -13.188 -51.159 1.00 86.25 594 ARG A C 1
ATOM 4619 O O . ARG A 1 594 ? 6.727 -13.376 -52.372 1.00 86.25 594 ARG A O 1
ATOM 4626 N N . GLY A 1 595 ? 5.672 -12.952 -50.442 1.00 84.81 595 GLY A N 1
ATOM 4627 C CA . GLY A 1 595 ? 4.303 -12.834 -50.974 1.00 84.81 595 GLY A CA 1
ATOM 4628 C C . GLY A 1 595 ? 3.709 -14.137 -51.515 1.00 84.81 595 GLY A C 1
ATOM 4629 O O . GLY A 1 595 ? 2.496 -14.326 -51.512 1.00 84.81 595 GLY A O 1
ATOM 4630 N N . ARG A 1 596 ? 4.545 -15.092 -51.922 1.00 88.94 596 ARG A N 1
ATOM 4631 C CA . ARG A 1 596 ? 4.141 -16.397 -52.437 1.00 88.94 596 ARG A CA 1
ATOM 4632 C C . ARG A 1 596 ? 4.828 -17.524 -51.678 1.00 88.94 596 ARG A C 1
ATOM 4634 O O . ARG A 1 596 ? 6.014 -17.448 -51.371 1.00 88.94 596 ARG A O 1
ATOM 4641 N N . LEU A 1 597 ? 4.079 -18.590 -51.428 1.00 86.50 597 LEU A N 1
ATOM 4642 C CA . LEU A 1 597 ? 4.536 -19.810 -50.773 1.00 86.50 597 LEU A CA 1
ATOM 4643 C C . LEU A 1 597 ? 4.681 -20.937 -51.786 1.00 86.50 597 LEU A C 1
ATOM 4645 O O . LEU A 1 597 ? 3.965 -20.986 -52.788 1.00 86.50 597 LEU A O 1
ATOM 4649 N N . HIS A 1 598 ? 5.593 -21.869 -51.525 1.00 88.38 598 HIS A N 1
ATOM 4650 C CA . HIS A 1 598 ? 5.708 -23.064 -52.352 1.00 88.38 598 HIS A CA 1
ATOM 4651 C C . HIS A 1 598 ? 4.392 -23.840 -52.342 1.00 88.38 598 HIS A C 1
ATOM 4653 O O . HIS A 1 598 ? 3.787 -24.082 -51.298 1.00 88.38 598 HIS A O 1
ATOM 4659 N N . CYS A 1 599 ? 3.939 -24.248 -53.525 1.00 86.69 599 CYS A N 1
ATOM 4660 C CA . CYS A 1 599 ? 2.782 -25.116 -53.625 1.00 86.69 599 CYS A CA 1
ATOM 4661 C C . CYS A 1 599 ? 3.167 -26.502 -53.090 1.00 86.69 599 CYS A C 1
ATOM 4663 O O . CYS A 1 599 ? 3.869 -27.249 -53.773 1.00 86.69 599 CYS A O 1
ATOM 4665 N N . GLY A 1 600 ? 2.699 -26.849 -51.887 1.00 84.25 600 GLY A N 1
ATOM 4666 C CA . GLY A 1 600 ? 2.980 -28.145 -51.256 1.00 84.25 600 GLY A CA 1
ATOM 4667 C C . GLY A 1 600 ? 2.552 -29.344 -52.111 1.00 84.25 600 GLY A C 1
ATOM 4668 O O . GLY A 1 600 ? 3.250 -30.350 -52.149 1.00 84.25 600 GLY A O 1
ATOM 4669 N N . MET A 1 601 ? 1.480 -29.194 -52.899 1.00 83.88 601 MET A N 1
ATOM 4670 C CA . MET A 1 601 ? 0.933 -30.264 -53.747 1.00 83.88 601 MET A CA 1
ATOM 4671 C C . MET A 1 601 ? 1.835 -30.649 -54.926 1.00 83.88 601 MET A C 1
ATOM 4673 O O . MET A 1 601 ? 1.827 -31.801 -55.345 1.00 83.88 601 MET A O 1
ATOM 4677 N N . CYS A 1 602 ? 2.614 -29.710 -55.471 1.00 86.81 602 CYS A N 1
ATOM 4678 C CA . CYS A 1 602 ? 3.592 -29.993 -56.531 1.00 86.81 602 CYS A CA 1
ATOM 4679 C C . CYS A 1 602 ? 5.044 -29.794 -56.074 1.00 86.81 602 CYS A C 1
ATOM 4681 O O . CYS A 1 602 ? 5.957 -29.826 -56.900 1.00 86.81 602 CYS A O 1
ATOM 4683 N N . LYS A 1 603 ? 5.267 -29.553 -54.773 1.00 85.00 603 LYS A N 1
ATOM 4684 C CA . LYS A 1 603 ? 6.570 -29.235 -54.162 1.00 85.00 603 LYS A CA 1
ATOM 4685 C C . LYS A 1 603 ? 7.360 -28.165 -54.932 1.00 85.00 603 LYS A C 1
ATOM 4687 O O . LYS A 1 603 ? 8.571 -28.267 -55.087 1.00 85.00 603 LYS A O 1
ATOM 4692 N N . GLY A 1 604 ? 6.673 -27.157 -55.472 1.00 81.94 604 GLY A N 1
ATOM 4693 C CA . GLY A 1 604 ? 7.311 -26.081 -56.241 1.00 81.94 604 GLY A CA 1
ATOM 4694 C C . GLY A 1 604 ? 7.523 -26.343 -57.735 1.00 81.94 604 GLY A C 1
ATOM 4695 O O . GLY A 1 604 ? 7.907 -25.418 -58.440 1.00 81.94 604 GLY A O 1
ATOM 4696 N N . LYS A 1 605 ? 7.239 -27.547 -58.248 1.00 87.19 605 LYS A N 1
ATOM 4697 C CA . LYS A 1 605 ? 7.544 -27.926 -59.642 1.00 87.19 605 LYS A CA 1
ATOM 4698 C C . LYS A 1 605 ? 6.532 -27.428 -60.680 1.00 87.19 605 LYS A C 1
ATOM 4700 O O . LYS A 1 605 ? 6.737 -27.621 -61.872 1.00 87.19 605 LYS A O 1
ATOM 4705 N N . GLY A 1 606 ? 5.388 -26.891 -60.251 1.00 82.88 606 GLY A N 1
ATOM 4706 C CA . GLY A 1 606 ? 4.310 -26.448 -61.151 1.00 82.88 606 GLY A CA 1
ATOM 4707 C C . GLY A 1 606 ? 3.550 -27.581 -61.856 1.00 82.88 606 GLY A C 1
ATOM 4708 O O . GLY A 1 606 ? 2.469 -27.364 -62.390 1.00 82.88 606 GLY A O 1
ATOM 4709 N N . ARG A 1 607 ? 4.042 -28.818 -61.798 1.00 84.94 607 ARG A N 1
ATOM 4710 C CA . ARG A 1 607 ? 3.400 -30.010 -62.361 1.00 84.94 607 ARG A CA 1
ATOM 4711 C C . ARG A 1 607 ? 3.281 -31.088 -61.294 1.00 84.94 607 ARG A C 1
ATOM 4713 O O . ARG A 1 607 ? 4.171 -31.214 -60.450 1.00 84.94 607 ARG A O 1
ATOM 4720 N N . ARG A 1 608 ? 2.182 -31.841 -61.307 1.00 83.75 608 ARG A N 1
ATOM 4721 C CA . ARG A 1 608 ? 1.946 -32.954 -60.378 1.00 83.75 608 ARG A CA 1
ATOM 4722 C C . ARG A 1 608 ? 1.454 -34.181 -61.128 1.00 83.75 608 ARG A C 1
ATOM 4724 O O . ARG A 1 608 ? 0.845 -34.068 -62.189 1.00 83.75 608 ARG A O 1
ATOM 4731 N N . GLN A 1 609 ? 1.737 -35.346 -60.567 1.00 82.69 609 GLN A N 1
ATOM 4732 C CA . GLN A 1 609 ? 1.216 -36.599 -61.086 1.00 82.69 609 GLN A CA 1
ATOM 4733 C C . GLN A 1 609 ? -0.236 -36.731 -60.622 1.00 82.69 609 GLN A C 1
ATOM 4735 O O . GLN A 1 609 ? -0.511 -36.639 -59.425 1.00 82.69 609 GLN A O 1
ATOM 4740 N N . GLN A 1 610 ? -1.166 -36.865 -61.561 1.00 74.00 610 GLN A N 1
ATOM 4741 C CA . GLN A 1 610 ? -2.597 -36.916 -61.269 1.00 74.00 610 GLN A CA 1
ATOM 4742 C C . GLN A 1 610 ? -3.275 -37.937 -62.180 1.00 74.00 610 GLN A C 1
ATOM 4744 O O . GLN A 1 610 ? -2.874 -38.111 -63.332 1.00 74.00 610 GLN A O 1
ATOM 4749 N N . ARG A 1 611 ? -4.299 -38.618 -61.652 1.00 78.38 611 ARG A N 1
ATOM 4750 C CA . ARG A 1 611 ? -5.222 -39.420 -62.459 1.00 78.38 611 ARG A CA 1
ATOM 4751 C C . ARG A 1 611 ? -6.322 -38.514 -62.984 1.00 78.38 611 ARG A C 1
ATOM 4753 O O . ARG A 1 611 ? -7.032 -37.904 -62.189 1.00 78.38 611 ARG A O 1
ATOM 4760 N N . VAL A 1 612 ? -6.456 -38.437 -64.301 1.00 72.12 612 VAL A N 1
ATOM 4761 C CA . VAL A 1 612 ? -7.499 -37.655 -64.976 1.00 72.12 612 VAL A CA 1
ATOM 4762 C C . VAL A 1 612 ? -8.251 -38.592 -65.916 1.00 72.12 612 VAL A C 1
ATOM 4764 O O . VAL A 1 612 ? -7.649 -39.508 -66.482 1.00 72.12 612 VAL A O 1
ATOM 4767 N N . LYS A 1 613 ? -9.570 -38.421 -66.034 1.00 76.94 613 LYS A N 1
ATOM 4768 C CA . LYS A 1 613 ? -10.360 -39.144 -67.034 1.00 76.94 613 LYS A CA 1
ATOM 4769 C C . LYS A 1 613 ? -10.064 -38.567 -68.416 1.00 76.94 613 LYS A C 1
ATOM 4771 O O . LYS A 1 613 ? -10.081 -37.348 -68.577 1.00 76.94 613 LYS A O 1
ATOM 4776 N N . ASP A 1 614 ? -9.772 -39.428 -69.382 1.00 73.38 614 ASP A N 1
ATOM 4777 C CA . ASP A 1 614 ? -9.691 -39.028 -70.786 1.00 73.38 614 ASP A CA 1
ATOM 4778 C C . ASP A 1 614 ? -11.092 -38.765 -71.375 1.00 73.38 614 ASP A C 1
ATOM 4780 O O . ASP A 1 614 ? -12.112 -38.915 -70.696 1.00 73.38 614 ASP A O 1
ATOM 4784 N N . SER A 1 615 ? -11.152 -38.352 -72.642 1.00 74.75 615 SER A N 1
ATOM 4785 C CA . SER A 1 615 ? -12.403 -38.070 -73.365 1.00 74.75 615 SER A CA 1
ATOM 4786 C C . SER A 1 615 ? -13.342 -39.279 -73.491 1.00 74.75 615 SER A C 1
ATOM 4788 O O . SER A 1 615 ? -14.496 -39.106 -73.869 1.00 74.75 615 SER A O 1
ATOM 4790 N N . GLN A 1 616 ? -12.878 -40.484 -73.144 1.00 80.88 616 GLN A N 1
ATOM 4791 C CA . GLN A 1 616 ? -13.656 -41.725 -73.109 1.00 80.88 616 GLN A CA 1
ATOM 4792 C C . GLN A 1 616 ? -14.017 -42.151 -71.673 1.00 80.88 616 GLN A C 1
ATOM 4794 O O . GLN A 1 616 ? -14.564 -43.230 -71.455 1.00 80.88 616 GLN A O 1
ATOM 4799 N N . GLY A 1 617 ? -13.732 -41.309 -70.672 1.00 76.25 617 GLY A N 1
ATOM 4800 C CA . GLY A 1 617 ? -14.071 -41.552 -69.270 1.00 76.25 617 GLY A CA 1
ATOM 4801 C C . GLY A 1 617 ? -13.102 -42.478 -68.526 1.00 76.25 617 GLY A C 1
ATOM 4802 O O . GLY A 1 617 ? -13.371 -42.821 -67.368 1.00 76.25 617 GLY A O 1
ATOM 4803 N N . VAL A 1 618 ? -11.973 -42.855 -69.137 1.00 79.50 618 VAL A N 1
ATOM 4804 C CA . VAL A 1 618 ? -10.992 -43.793 -68.574 1.00 79.50 618 VAL A CA 1
ATOM 4805 C C . VAL A 1 618 ? -9.932 -43.040 -67.773 1.00 79.50 618 VAL A C 1
ATOM 4807 O O . VAL A 1 618 ? -9.329 -42.077 -68.239 1.00 79.50 618 VAL A O 1
ATOM 4810 N N . TRP A 1 619 ? -9.674 -43.484 -66.542 1.00 74.88 619 TRP A N 1
ATOM 4811 C CA . TRP A 1 619 ? -8.677 -42.866 -65.666 1.00 74.88 619 TRP A CA 1
ATOM 4812 C C . TRP A 1 619 ? -7.246 -43.201 -66.101 1.00 74.88 619 TRP A C 1
ATOM 4814 O O . TRP A 1 619 ? -6.812 -44.341 -65.931 1.00 74.88 619 TRP A O 1
ATOM 4824 N N . ARG A 1 620 ? -6.471 -42.205 -66.538 1.00 73.38 620 ARG A N 1
ATOM 4825 C CA . ARG A 1 620 ? -5.035 -42.360 -66.835 1.00 73.38 620 ARG A CA 1
ATOM 4826 C C . ARG A 1 620 ? -4.177 -41.528 -65.887 1.00 73.38 620 ARG A C 1
ATOM 4828 O O . ARG A 1 620 ? -4.553 -40.417 -65.524 1.00 73.38 620 ARG A O 1
ATOM 4835 N N . SER A 1 621 ? -3.029 -42.070 -65.481 1.00 74.12 621 SER A N 1
ATOM 4836 C CA . SER A 1 621 ? -2.035 -41.369 -64.655 1.00 74.12 621 SER A CA 1
ATOM 4837 C C . SER A 1 621 ? -1.049 -40.615 -65.549 1.00 74.12 621 SER A C 1
ATOM 4839 O O . SER A 1 621 ? -0.312 -41.245 -66.303 1.00 74.12 621 SER A O 1
ATOM 4841 N N . GLY A 1 622 ? -1.004 -39.286 -65.450 1.00 77.56 622 GLY A N 1
ATOM 4842 C CA . GLY A 1 622 ? -0.106 -38.433 -66.236 1.00 77.56 622 GLY A CA 1
ATOM 4843 C C . GLY A 1 622 ? 0.494 -37.291 -65.414 1.00 77.56 622 GLY A C 1
ATOM 4844 O O . GLY A 1 622 ? 0.063 -37.012 -64.292 1.00 77.56 622 GLY A O 1
ATOM 4845 N N . VAL A 1 623 ? 1.524 -36.630 -65.952 1.00 81.56 623 VAL A N 1
ATOM 4846 C CA . VAL A 1 623 ? 2.096 -35.411 -65.357 1.00 81.56 623 VAL A CA 1
ATOM 4847 C C . VAL A 1 623 ? 1.354 -34.208 -65.923 1.00 81.56 623 VAL A C 1
ATOM 4849 O O . VAL A 1 623 ? 1.599 -33.788 -67.053 1.00 81.56 623 VAL A O 1
ATOM 4852 N N . HIS A 1 624 ? 0.458 -33.639 -65.125 1.00 83.25 624 HIS A N 1
ATOM 4853 C CA . HIS A 1 624 ? -0.383 -32.522 -65.537 1.00 83.25 624 HIS A CA 1
ATOM 4854 C C . HIS A 1 624 ? 0.067 -31.218 -64.875 1.00 83.25 624 HIS A C 1
ATOM 4856 O O . HIS A 1 624 ? 0.755 -31.211 -63.844 1.00 83.25 624 HIS A O 1
ATOM 4862 N N . ARG A 1 625 ? -0.312 -30.092 -65.491 1.00 86.12 625 ARG A N 1
ATOM 4863 C CA . ARG A 1 625 ? -0.186 -28.764 -64.880 1.00 86.12 625 ARG A CA 1
ATOM 4864 C C . ARG A 1 625 ? -0.897 -28.807 -63.529 1.00 86.12 625 ARG A C 1
ATOM 4866 O O . ARG A 1 625 ? -2.018 -29.294 -63.441 1.00 86.12 625 ARG A O 1
ATOM 4873 N N . CYS A 1 626 ? -0.221 -28.365 -62.472 1.00 85.56 626 CYS A N 1
ATOM 4874 C CA . CYS A 1 626 ? -0.805 -28.355 -61.138 1.00 85.56 626 CYS A CA 1
ATOM 4875 C C . CYS A 1 626 ? -1.958 -27.348 -61.125 1.00 85.56 626 CYS A C 1
ATOM 4877 O O . CYS A 1 626 ? -1.709 -26.146 -61.124 1.00 85.56 626 CYS A O 1
ATOM 4879 N N . ASP A 1 627 ? -3.184 -27.854 -61.111 1.00 84.75 627 ASP A N 1
ATOM 4880 C CA . ASP A 1 627 ? -4.448 -27.124 -60.977 1.00 84.75 627 ASP A CA 1
ATOM 4881 C C . ASP A 1 627 ? -4.456 -26.169 -59.775 1.00 84.75 627 ASP A C 1
ATOM 4883 O O . ASP A 1 627 ? -4.906 -25.035 -59.886 1.00 84.75 627 ASP A O 1
ATOM 4887 N N . ILE A 1 628 ? -3.872 -26.563 -58.638 1.00 82.44 628 ILE A N 1
ATOM 4888 C CA . ILE A 1 628 ? -3.929 -25.731 -57.428 1.00 82.44 628 ILE A CA 1
ATOM 4889 C C . ILE A 1 628 ? -2.974 -24.519 -57.454 1.00 82.44 628 ILE A C 1
ATOM 4891 O O . ILE A 1 628 ? -3.112 -23.612 -56.636 1.00 82.44 628 ILE A O 1
ATOM 4895 N N . CYS A 1 629 ? -1.957 -24.489 -58.319 1.00 86.62 629 CYS A N 1
ATOM 4896 C CA . CYS A 1 629 ? -1.096 -23.304 -58.502 1.00 86.62 629 CYS A CA 1
ATOM 4897 C C . CYS A 1 629 ? -1.046 -22.821 -59.953 1.00 86.62 629 CYS A C 1
ATOM 4899 O O . CYS A 1 629 ? -0.158 -22.042 -60.306 1.00 86.62 629 CYS A O 1
ATOM 4901 N N . ASP A 1 630 ? -1.954 -23.333 -60.780 1.00 85.62 630 ASP A N 1
ATOM 4902 C CA . ASP A 1 630 ? -2.015 -23.165 -62.228 1.00 85.62 630 ASP A CA 1
ATOM 4903 C C . ASP A 1 630 ? -0.636 -23.195 -62.916 1.00 85.62 630 ASP A C 1
ATOM 4905 O O . ASP A 1 630 ? -0.256 -22.333 -63.706 1.00 85.62 630 ASP A O 1
ATOM 4909 N N . GLY A 1 631 ? 0.195 -24.185 -62.593 1.00 83.06 631 GLY A N 1
ATOM 4910 C CA . GLY A 1 631 ? 1.509 -24.340 -63.234 1.00 83.06 631 GLY A CA 1
ATOM 4911 C C . GLY A 1 631 ? 2.653 -23.495 -62.670 1.00 83.06 631 GLY A C 1
ATOM 4912 O O . GLY A 1 631 ? 3.808 -23.788 -62.962 1.00 83.06 631 GLY A O 1
ATOM 4913 N N . SER A 1 632 ? 2.382 -22.501 -61.824 1.00 85.94 632 SER A N 1
ATOM 4914 C CA . SER A 1 632 ? 3.409 -21.560 -61.338 1.00 85.94 632 SER A CA 1
ATOM 4915 C C . SER A 1 632 ? 4.347 -22.132 -60.264 1.00 85.94 632 SER A C 1
ATOM 4917 O O . SER A 1 632 ? 5.362 -21.529 -59.923 1.00 85.94 632 SER A O 1
ATOM 4919 N N . GLY A 1 633 ? 3.981 -23.262 -59.652 1.00 85.81 633 GLY A N 1
ATOM 4920 C CA . GLY A 1 633 ? 4.729 -23.861 -58.541 1.00 85.81 633 GLY A CA 1
ATOM 4921 C C . GLY A 1 633 ? 4.610 -23.104 -57.212 1.00 85.81 633 GLY A C 1
ATOM 4922 O O . GLY A 1 633 ? 5.028 -23.622 -56.175 1.00 85.81 633 GLY A O 1
ATOM 4923 N N . LYS A 1 634 ? 3.986 -21.922 -57.190 1.00 89.00 634 LYS A N 1
ATOM 4924 C CA . LYS A 1 634 ? 3.863 -21.065 -56.005 1.00 89.00 634 LYS A CA 1
ATOM 4925 C C . LYS A 1 634 ? 2.427 -20.565 -55.850 1.00 89.00 634 LYS A C 1
ATOM 4927 O O . LYS A 1 634 ? 1.800 -20.171 -56.822 1.00 89.00 634 LYS A O 1
ATOM 4932 N N . LYS A 1 635 ? 1.902 -20.541 -54.630 1.00 88.69 635 LYS A N 1
ATOM 4933 C CA . LYS A 1 635 ? 0.584 -19.964 -54.325 1.00 88.69 635 LYS A CA 1
ATOM 4934 C C . LYS A 1 635 ? 0.737 -18.604 -53.647 1.00 88.69 635 LYS A C 1
ATOM 4936 O O . LYS A 1 635 ? 1.733 -18.421 -52.945 1.00 88.69 635 LYS A O 1
ATOM 4941 N N . PRO A 1 636 ? -0.206 -17.663 -53.818 1.00 87.62 636 PRO A N 1
ATOM 4942 C CA . PRO A 1 636 ? -0.227 -16.462 -52.991 1.00 87.62 636 PRO A CA 1
ATOM 4943 C C . PRO A 1 636 ? -0.298 -16.868 -51.516 1.00 87.62 636 PRO A C 1
ATOM 4945 O O . PRO A 1 636 ? -0.988 -17.821 -51.149 1.00 87.62 636 PRO A O 1
ATOM 4948 N N . CYS A 1 637 ? 0.472 -16.186 -50.674 1.00 89.00 637 CYS A N 1
ATOM 4949 C CA . CYS A 1 637 ? 0.384 -16.369 -49.235 1.00 89.00 637 CYS A CA 1
ATOM 4950 C C . CYS A 1 637 ? -1.008 -15.919 -48.781 1.00 89.00 637 CYS A C 1
ATOM 4952 O O . CYS A 1 637 ? -1.367 -14.769 -49.007 1.00 89.00 637 CYS A O 1
ATOM 4954 N N . SER A 1 638 ? -1.775 -16.795 -48.130 1.00 87.38 638 SER A N 1
ATOM 4955 C CA . SER A 1 638 ? -3.133 -16.486 -47.656 1.00 87.38 638 SER A CA 1
ATOM 4956 C C . SER A 1 638 ? -3.165 -15.362 -46.618 1.00 87.38 638 SER A C 1
ATOM 4958 O O . SER A 1 638 ? -4.157 -14.654 -46.512 1.00 87.38 638 SER A O 1
ATOM 4960 N N . ARG A 1 639 ? -2.064 -15.163 -45.886 1.00 83.69 639 ARG A N 1
ATOM 4961 C CA . ARG A 1 639 ? -1.957 -14.173 -44.808 1.00 83.69 639 ARG A CA 1
ATOM 4962 C C . ARG A 1 639 ? -1.770 -12.732 -45.293 1.00 83.69 639 ARG A C 1
ATOM 4964 O O . ARG A 1 639 ? -2.248 -11.814 -44.645 1.00 83.69 639 ARG A O 1
ATOM 4971 N N . CYS A 1 640 ? -1.090 -12.532 -46.422 1.00 87.06 640 CYS A N 1
ATOM 4972 C CA . CYS A 1 640 ? -0.947 -11.216 -47.069 1.00 87.06 640 CYS A CA 1
ATOM 4973 C C . CYS A 1 640 ? -1.645 -11.143 -48.433 1.00 87.06 640 CYS A C 1
ATOM 4975 O O . CYS A 1 640 ? -1.462 -10.193 -49.180 1.00 87.06 640 CYS A O 1
ATOM 4977 N N . ASN A 1 641 ? -2.393 -12.181 -48.801 1.00 88.44 641 ASN A N 1
ATOM 4978 C CA . ASN A 1 641 ? -3.022 -12.338 -50.108 1.00 88.44 641 ASN A CA 1
ATOM 4979 C C . ASN A 1 641 ? -2.094 -12.031 -51.309 1.00 88.44 641 ASN A C 1
ATOM 4981 O O . ASN A 1 641 ? -2.515 -11.466 -52.313 1.00 88.44 641 ASN A O 1
ATOM 4985 N N . GLY A 1 642 ? -0.804 -12.371 -51.209 1.00 85.31 642 GLY A N 1
ATOM 4986 C CA . GLY A 1 642 ? 0.167 -12.133 -52.284 1.00 85.31 642 GLY A CA 1
ATOM 4987 C C . GLY A 1 642 ? 0.982 -10.837 -52.204 1.00 85.31 642 GLY A C 1
ATOM 4988 O O . GLY A 1 642 ? 1.980 -10.738 -52.914 1.00 85.31 642 GLY A O 1
ATOM 4989 N N . THR A 1 643 ? 0.633 -9.878 -51.343 1.00 87.56 643 THR A N 1
ATOM 4990 C CA . THR A 1 643 ? 1.268 -8.539 -51.300 1.00 87.56 643 THR A CA 1
ATOM 4991 C C . THR A 1 643 ? 2.627 -8.505 -50.596 1.00 87.56 643 THR A C 1
ATOM 4993 O O . THR A 1 643 ? 3.269 -7.458 -50.551 1.00 87.56 643 THR A O 1
ATOM 4996 N N . ALA A 1 644 ? 3.052 -9.624 -49.998 1.00 85.94 644 ALA A N 1
ATOM 4997 C CA . ALA A 1 644 ? 4.245 -9.757 -49.153 1.00 85.94 644 ALA A CA 1
ATOM 4998 C C . ALA A 1 644 ? 4.247 -8.927 -47.855 1.00 85.94 644 ALA A C 1
ATOM 5000 O O . ALA A 1 644 ? 5.124 -9.121 -47.007 1.00 85.94 644 ALA A O 1
ATOM 5001 N N . ARG A 1 645 ? 3.266 -8.044 -47.662 1.00 89.25 645 ARG A N 1
ATOM 5002 C CA . ARG A 1 645 ? 3.171 -7.118 -46.534 1.00 89.25 645 ARG A CA 1
ATOM 5003 C C . ARG A 1 645 ? 1.775 -7.166 -45.928 1.00 89.25 645 ARG A C 1
ATOM 5005 O O . ARG A 1 645 ? 0.790 -7.332 -46.638 1.00 89.25 645 ARG A O 1
ATOM 5012 N N . VAL A 1 646 ? 1.682 -7.011 -44.618 1.00 88.00 646 VAL A N 1
ATOM 5013 C CA . VAL A 1 646 ? 0.406 -6.892 -43.903 1.00 88.00 646 VAL A CA 1
ATOM 5014 C C . VAL A 1 646 ? 0.291 -5.492 -43.322 1.00 88.00 646 VAL A C 1
ATOM 5016 O O . VAL A 1 646 ? 1.294 -4.905 -42.917 1.00 88.00 646 VAL A O 1
ATOM 5019 N N . THR A 1 647 ? -0.913 -4.927 -43.303 1.00 89.75 647 THR A N 1
ATOM 5020 C CA . THR A 1 647 ? -1.153 -3.623 -42.673 1.00 89.75 647 THR A CA 1
ATOM 5021 C C . THR A 1 647 ? -0.717 -3.681 -41.215 1.00 89.75 647 THR A C 1
ATOM 5023 O O . THR A 1 647 ? -1.040 -4.634 -40.507 1.00 89.75 647 THR A O 1
ATOM 5026 N N . CYS A 1 648 ? 0.043 -2.681 -40.766 1.00 87.81 648 CYS A N 1
ATOM 5027 C CA . CYS A 1 648 ? 0.503 -2.632 -39.386 1.00 87.81 648 CYS A CA 1
ATOM 5028 C C . CYS A 1 648 ? -0.717 -2.559 -38.451 1.00 87.81 648 CYS A C 1
ATOM 5030 O O . CYS A 1 648 ? -1.476 -1.596 -38.550 1.00 87.81 648 CYS A O 1
ATOM 5032 N N . PRO A 1 649 ? -0.920 -3.521 -37.533 1.00 84.62 649 PRO A N 1
ATOM 5033 C CA . PRO A 1 649 ? -2.109 -3.543 -36.682 1.00 84.62 649 PRO A CA 1
ATOM 5034 C C . PRO A 1 649 ? -2.107 -2.421 -35.635 1.00 84.62 649 PRO A C 1
ATOM 5036 O O . PRO A 1 649 ? -3.172 -1.982 -35.220 1.00 84.62 649 PRO A O 1
ATOM 5039 N N . SER A 1 650 ? -0.930 -1.913 -35.249 1.00 83.88 650 SER A N 1
ATOM 5040 C CA . SER A 1 650 ? -0.810 -0.836 -34.258 1.00 83.88 650 SER A CA 1
ATOM 5041 C C . SER A 1 650 ? -1.245 0.525 -34.809 1.00 83.88 650 SER A C 1
ATOM 5043 O O . SER A 1 650 ? -1.993 1.230 -34.147 1.00 83.88 650 SER A O 1
ATOM 5045 N N . CYS A 1 651 ? -0.813 0.905 -36.020 1.00 88.00 651 CYS A N 1
ATOM 5046 C CA . CYS A 1 651 ? -1.211 2.179 -36.645 1.00 88.00 651 CYS A CA 1
ATOM 5047 C C . CYS A 1 651 ? -2.310 2.040 -37.701 1.00 88.00 651 CYS A C 1
ATOM 5049 O O . CYS A 1 651 ? -2.726 3.041 -38.274 1.00 88.00 651 CYS A O 1
ATOM 5051 N N . GLN A 1 652 ? -2.755 0.819 -38.003 1.00 91.06 652 GLN A N 1
ATOM 5052 C CA . GLN A 1 652 ? -3.780 0.524 -39.010 1.00 91.06 652 GLN A CA 1
ATOM 5053 C C . GLN A 1 652 ? -3.490 1.173 -40.379 1.00 91.06 652 GLN A C 1
ATOM 5055 O O . GLN A 1 652 ? -4.396 1.643 -41.061 1.00 91.06 652 GLN A O 1
ATOM 5060 N N . GLY A 1 653 ? -2.212 1.237 -40.771 1.00 87.94 653 GLY A N 1
ATOM 5061 C CA . GLY A 1 653 ? -1.770 1.848 -42.031 1.00 87.94 653 GLY A CA 1
ATOM 5062 C C . GLY A 1 653 ? -1.530 3.362 -41.984 1.00 87.94 653 GLY A C 1
ATOM 5063 O O . GLY A 1 653 ? -0.984 3.900 -42.938 1.00 87.94 653 GLY A O 1
ATOM 5064 N N . GLN A 1 654 ? -1.842 4.046 -40.877 1.00 88.50 654 GLN A N 1
ATOM 5065 C CA . GLN A 1 654 ? -1.733 5.511 -40.757 1.00 88.50 654 GLN A CA 1
ATOM 5066 C C . GLN A 1 654 ? -0.302 6.038 -40.607 1.00 88.50 654 GLN A C 1
ATOM 5068 O O . GLN A 1 654 ? -0.096 7.246 -40.568 1.00 88.50 654 GLN A O 1
ATOM 5073 N N . THR A 1 655 ? 0.703 5.162 -40.486 1.00 85.88 655 THR A N 1
ATOM 5074 C CA . THR A 1 655 ? 2.140 5.479 -40.295 1.00 85.88 655 THR A CA 1
ATOM 5075 C C . THR A 1 655 ? 2.505 6.198 -38.988 1.00 85.88 655 THR A C 1
ATOM 5077 O O . THR A 1 655 ? 3.625 6.034 -38.502 1.00 85.88 655 THR A O 1
ATOM 5080 N N . ARG A 1 656 ? 1.570 6.923 -38.366 1.00 87.38 656 ARG A N 1
ATOM 5081 C CA . ARG A 1 656 ? 1.743 7.695 -37.130 1.00 87.38 656 ARG A CA 1
ATOM 5082 C C . ARG A 1 656 ? 0.758 7.242 -36.048 1.00 87.38 656 ARG A C 1
ATOM 5084 O O . ARG A 1 656 ? -0.320 6.727 -36.344 1.00 87.38 656 ARG A O 1
ATOM 5091 N N . LEU A 1 657 ? 1.153 7.424 -34.794 1.00 86.62 657 LEU A N 1
ATOM 5092 C CA . LEU A 1 657 ? 0.363 7.135 -33.598 1.00 86.62 657 LEU A CA 1
ATOM 5093 C C . LEU A 1 657 ? 0.246 8.401 -32.751 1.00 86.62 657 LEU A C 1
ATOM 5095 O O . LEU A 1 657 ? 1.250 9.091 -32.555 1.00 86.62 657 LEU A O 1
ATOM 5099 N N . LYS A 1 658 ? -0.952 8.678 -32.235 1.00 88.50 658 LYS A N 1
ATOM 5100 C CA . LYS A 1 658 ? -1.159 9.627 -31.141 1.00 88.50 658 LYS A CA 1
ATOM 5101 C C . LYS A 1 658 ? -0.853 8.897 -29.836 1.00 88.50 658 LYS A C 1
ATOM 5103 O O . LYS A 1 658 ? -1.375 7.812 -29.609 1.00 88.50 658 LYS A O 1
ATOM 5108 N N . TRP A 1 659 ? 0.000 9.489 -29.019 1.00 86.25 659 TRP A N 1
ATOM 5109 C CA . TRP A 1 659 ? 0.362 9.049 -27.679 1.00 86.25 659 TRP A CA 1
ATOM 5110 C C . TRP A 1 659 ? -0.155 10.065 -26.686 1.00 86.25 659 TRP A C 1
ATOM 5112 O O . TRP A 1 659 ? 0.018 11.254 -26.922 1.00 86.25 659 TRP A O 1
ATOM 5122 N N . TYR A 1 660 ? -0.752 9.619 -25.596 1.00 86.44 660 TYR A N 1
ATOM 5123 C CA . TYR A 1 660 ? -1.256 10.497 -24.546 1.00 86.44 660 TYR A CA 1
ATOM 5124 C C . TYR A 1 660 ? -1.269 9.749 -23.218 1.00 86.44 660 TYR A C 1
ATOM 5126 O O . TYR A 1 660 ? -1.222 8.513 -23.187 1.00 86.44 660 TYR A O 1
ATOM 5134 N N . ILE A 1 661 ? -1.336 10.490 -22.117 1.00 83.00 661 ILE A N 1
ATOM 5135 C CA . ILE A 1 661 ? -1.531 9.884 -20.805 1.00 83.00 661 ILE A CA 1
ATOM 5136 C C . ILE A 1 661 ? -3.029 9.757 -20.554 1.00 83.00 661 ILE A C 1
ATOM 5138 O O . ILE A 1 661 ? -3.793 10.706 -20.711 1.00 83.00 661 ILE A O 1
ATOM 5142 N N . GLN A 1 662 ? -3.455 8.566 -20.158 1.00 87.56 662 GLN A N 1
ATOM 5143 C CA . GLN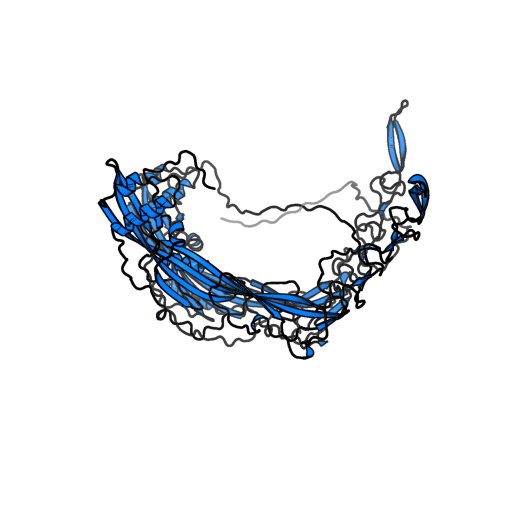 A 1 662 ? -4.813 8.282 -19.734 1.00 87.56 662 GLN A CA 1
ATOM 5144 C C . GLN A 1 662 ? -4.851 8.189 -18.207 1.00 87.56 662 GLN A C 1
ATOM 5146 O O . GLN A 1 662 ? -4.132 7.392 -17.601 1.00 87.56 662 GLN A O 1
ATOM 5151 N N . LEU A 1 663 ? -5.707 8.996 -17.588 1.00 86.00 663 LEU A N 1
ATOM 5152 C CA . LEU A 1 663 ? -6.070 8.904 -16.181 1.00 86.00 663 LEU A CA 1
ATOM 5153 C C . LEU A 1 663 ? -7.213 7.894 -16.037 1.00 86.00 663 LEU A C 1
ATOM 5155 O O . LEU A 1 663 ? -8.278 8.092 -16.621 1.00 86.00 663 LEU A O 1
ATOM 5159 N N . LEU A 1 664 ? -7.015 6.837 -15.251 1.00 85.62 664 LEU A N 1
ATOM 5160 C CA . LEU A 1 664 ? -8.095 5.964 -14.799 1.00 85.62 664 LEU A CA 1
ATOM 5161 C C . LEU A 1 664 ? -8.504 6.365 -13.392 1.00 85.62 664 LEU A C 1
ATOM 5163 O O . LEU A 1 664 ? -7.675 6.378 -12.478 1.00 85.62 664 LEU A O 1
ATOM 5167 N N . VAL A 1 665 ? -9.788 6.640 -13.221 1.00 87.50 665 VAL A N 1
ATOM 5168 C CA . VAL A 1 665 ? -10.379 6.951 -11.923 1.00 87.50 665 VAL A CA 1
ATOM 5169 C C . VAL A 1 665 ? -11.373 5.866 -11.579 1.00 87.50 665 VAL A C 1
ATOM 5171 O O . VAL A 1 665 ? -12.262 5.564 -12.373 1.00 87.50 665 VAL A O 1
ATOM 5174 N N . THR A 1 666 ? -11.176 5.247 -10.422 1.00 86.50 666 THR A N 1
ATOM 5175 C CA . THR A 1 666 ? -11.996 4.141 -9.940 1.00 86.50 666 THR A CA 1
ATOM 5176 C C . THR A 1 666 ? -12.678 4.552 -8.653 1.00 86.50 666 THR A C 1
ATOM 5178 O O . THR A 1 666 ? -12.017 4.908 -7.679 1.00 86.50 666 THR A O 1
ATOM 5181 N N . TRP A 1 667 ? -14.000 4.456 -8.646 1.00 89.75 667 TRP A N 1
ATOM 5182 C CA . TRP A 1 667 ? -14.818 4.605 -7.458 1.00 89.75 667 TRP A CA 1
ATOM 5183 C C . TRP A 1 667 ? -15.264 3.234 -6.976 1.00 89.75 667 TRP A C 1
ATOM 5185 O O . TRP A 1 667 ? -15.691 2.391 -7.769 1.00 89.75 667 TRP A O 1
ATOM 5195 N N . LYS A 1 668 ? -15.151 3.002 -5.672 1.00 89.06 668 LYS A N 1
ATOM 5196 C CA . LYS A 1 668 ? -15.499 1.720 -5.058 1.00 89.06 668 LYS A CA 1
ATOM 5197 C C . LYS A 1 668 ? -16.087 1.925 -3.674 1.00 89.06 668 LYS A C 1
ATOM 5199 O O . LYS A 1 668 ? -15.568 2.735 -2.899 1.00 89.06 668 LYS A O 1
ATOM 5204 N N . THR A 1 669 ? -17.116 1.146 -3.356 1.00 92.00 669 THR A N 1
ATOM 5205 C CA . THR A 1 669 ? -17.699 1.085 -2.015 1.00 92.00 669 THR A CA 1
ATOM 5206 C C . THR A 1 669 ? -17.264 -0.175 -1.290 1.00 92.00 669 THR A C 1
ATOM 5208 O O . THR A 1 669 ? -17.466 -1.291 -1.763 1.00 92.00 669 THR A O 1
ATOM 5211 N N . TYR A 1 670 ? -16.692 0.013 -0.108 1.00 90.81 670 TYR A N 1
ATOM 5212 C CA . TYR A 1 670 ? -16.385 -1.060 0.828 1.00 90.81 670 TYR A CA 1
ATOM 5213 C C . TYR A 1 670 ? -17.480 -1.132 1.885 1.00 90.81 670 TYR A C 1
ATOM 5215 O O . TYR A 1 670 ? -17.867 -0.095 2.424 1.00 90.81 670 TYR A O 1
ATOM 5223 N N . LYS A 1 671 ? -17.982 -2.338 2.163 1.00 91.88 671 LYS A N 1
ATOM 5224 C CA . LYS A 1 671 ? -19.075 -2.579 3.112 1.00 91.88 671 LYS A CA 1
ATOM 5225 C C . LYS A 1 671 ? -18.571 -3.437 4.266 1.00 91.88 671 LYS A C 1
ATOM 5227 O O . LYS A 1 671 ? -17.902 -4.441 4.031 1.00 91.88 671 LYS A O 1
ATOM 5232 N N . GLY A 1 672 ? -18.892 -3.023 5.483 1.00 90.50 672 GLY A N 1
ATOM 5233 C CA . GLY A 1 672 ? -18.689 -3.789 6.703 1.00 90.50 672 GLY A CA 1
ATOM 5234 C C . GLY A 1 672 ? -20.031 -3.985 7.386 1.00 90.50 672 GLY A C 1
ATOM 5235 O O . GLY A 1 672 ? -20.752 -3.012 7.593 1.00 90.50 672 GLY A O 1
ATOM 5236 N N . ASP A 1 673 ? -20.370 -5.224 7.728 1.00 90.12 673 ASP A N 1
ATOM 5237 C CA . ASP A 1 673 ? -21.675 -5.579 8.284 1.00 90.12 673 ASP A CA 1
ATOM 5238 C C . ASP A 1 673 ? -21.540 -6.179 9.685 1.00 90.12 673 ASP A C 1
ATOM 5240 O O . ASP A 1 673 ? -20.593 -6.908 9.997 1.00 90.12 673 ASP A O 1
ATOM 5244 N N . HIS A 1 674 ? -22.518 -5.896 10.538 1.00 89.56 674 HIS A N 1
ATOM 5245 C CA . HIS A 1 674 ? -22.640 -6.488 11.860 1.00 89.56 674 HIS A CA 1
ATOM 5246 C C . HIS A 1 674 ? -24.114 -6.637 12.235 1.00 89.56 674 HIS A C 1
ATOM 5248 O O . HIS A 1 674 ? -24.887 -5.688 12.132 1.00 89.56 674 HIS A O 1
ATOM 5254 N N . ALA A 1 675 ? -24.521 -7.829 12.667 1.00 87.62 675 ALA A N 1
ATOM 5255 C CA . ALA A 1 675 ? -25.896 -8.100 13.068 1.00 87.62 675 ALA A CA 1
ATOM 5256 C C . ALA A 1 675 ? -25.960 -8.568 14.522 1.00 87.62 675 ALA A C 1
ATOM 5258 O O . ALA A 1 675 ? -25.342 -9.571 14.872 1.00 87.62 675 ALA A O 1
ATOM 5259 N N . VAL A 1 676 ? -26.774 -7.888 15.328 1.00 85.81 676 VAL A N 1
ATOM 5260 C CA . VAL A 1 676 ? -26.974 -8.163 16.754 1.00 85.81 676 VAL A CA 1
ATOM 5261 C C . VAL A 1 676 ? -28.459 -8.313 17.073 1.00 85.81 676 VAL A C 1
ATOM 5263 O O . VAL A 1 676 ? -29.307 -7.629 16.505 1.00 85.81 676 VAL A O 1
ATOM 5266 N N . GLY A 1 677 ? -28.801 -9.245 17.958 1.00 81.31 677 GLY A N 1
ATOM 5267 C CA . GLY A 1 677 ? -30.169 -9.432 18.440 1.00 81.31 677 GLY A CA 1
ATOM 5268 C C . GLY A 1 677 ? -30.298 -10.677 19.308 1.00 81.31 677 GLY A C 1
ATOM 5269 O O . GLY A 1 677 ? -29.484 -11.593 19.210 1.00 81.31 677 GLY A O 1
ATOM 5270 N N . LYS A 1 678 ? -31.351 -10.742 20.122 1.00 78.69 678 LYS A N 1
ATOM 5271 C CA . LYS A 1 678 ? -31.540 -11.801 21.133 1.00 78.69 678 LYS A CA 1
ATOM 5272 C C . LYS A 1 678 ? -32.055 -13.137 20.577 1.00 78.69 678 LYS A C 1
ATOM 5274 O O . LYS A 1 678 ? -32.144 -14.109 21.315 1.00 78.69 678 LYS A O 1
ATOM 5279 N N . SER A 1 679 ? -32.430 -13.190 19.298 1.00 80.19 679 SER A N 1
ATOM 5280 C CA . SER A 1 679 ? -32.977 -14.395 18.668 1.00 80.19 679 SER A CA 1
ATOM 5281 C C . SER A 1 679 ? -31.886 -15.380 18.228 1.00 80.19 679 SER A C 1
ATOM 5283 O O . SER A 1 679 ? -30.798 -14.977 17.804 1.00 80.19 679 SER A O 1
ATOM 5285 N N . ASN A 1 680 ? -32.232 -16.673 18.228 1.00 81.88 680 ASN A N 1
ATOM 5286 C CA . ASN A 1 680 ? -31.374 -17.764 17.745 1.00 81.88 680 ASN A CA 1
ATOM 5287 C C . ASN A 1 680 ? -31.348 -17.883 16.210 1.00 81.88 680 ASN A C 1
ATOM 5289 O O . ASN A 1 680 ? -30.831 -18.860 15.676 1.00 81.88 680 ASN A O 1
ATOM 5293 N N . VAL A 1 681 ? -31.906 -16.911 15.480 1.00 84.62 681 VAL A N 1
ATOM 5294 C CA . VAL A 1 681 ? -31.798 -16.888 14.019 1.00 84.62 681 VAL A CA 1
ATOM 5295 C C . VAL A 1 681 ? -30.340 -16.602 13.649 1.00 84.62 681 VAL A C 1
ATOM 5297 O O . VAL A 1 681 ? -29.788 -15.594 14.110 1.00 84.62 681 VAL A O 1
ATOM 5300 N N . PRO A 1 682 ? -29.706 -17.434 12.800 1.00 85.06 682 PRO A N 1
ATOM 5301 C CA . PRO A 1 682 ? -28.352 -17.183 12.332 1.00 85.06 682 PRO A CA 1
ATOM 5302 C C . PRO A 1 682 ? -28.214 -15.777 11.741 1.00 85.06 682 PRO A C 1
ATOM 5304 O O . PRO A 1 682 ? -28.938 -15.397 10.819 1.00 85.06 682 PRO A O 1
ATOM 5307 N N . LYS A 1 683 ? -27.253 -14.998 12.246 1.00 83.12 683 LYS A N 1
ATOM 5308 C CA . LYS A 1 683 ? -27.094 -13.577 11.890 1.00 83.12 683 LYS A CA 1
ATOM 5309 C C . LYS A 1 683 ? -26.872 -13.349 10.390 1.00 83.12 683 LYS A C 1
ATOM 5311 O O . LYS A 1 683 ? -27.359 -12.368 9.839 1.00 83.12 683 LYS A O 1
ATOM 5316 N N . VAL A 1 684 ? -26.241 -14.303 9.706 1.00 81.88 684 VAL A N 1
ATOM 5317 C CA . VAL A 1 684 ? -26.045 -14.296 8.243 1.00 81.88 684 VAL A CA 1
ATOM 5318 C C . VAL A 1 684 ? -27.369 -14.328 7.467 1.00 81.88 684 VAL A C 1
ATOM 5320 O O . VAL A 1 684 ? -27.459 -13.762 6.381 1.00 81.88 684 VAL A O 1
ATOM 5323 N N . LEU A 1 685 ? -28.417 -14.967 7.998 1.00 83.06 685 LEU A N 1
ATOM 5324 C CA . LEU A 1 685 ? -29.740 -14.958 7.362 1.00 83.06 685 LEU A CA 1
ATOM 5325 C C . LEU A 1 685 ? -30.403 -13.582 7.478 1.00 83.06 685 LEU A C 1
ATOM 5327 O O . LEU A 1 685 ? -31.099 -13.152 6.560 1.00 83.06 685 LEU A O 1
ATOM 5331 N N . VAL A 1 686 ? -30.144 -12.878 8.581 1.00 82.25 686 VAL A N 1
ATOM 5332 C CA . VAL A 1 686 ? -30.699 -11.552 8.877 1.00 82.25 686 VAL A CA 1
ATOM 5333 C C . VAL A 1 686 ? -30.097 -10.467 7.975 1.00 82.25 686 VAL A C 1
ATOM 5335 O O . VAL A 1 686 ? -30.805 -9.555 7.544 1.00 82.25 686 VAL A O 1
ATOM 5338 N N . THR A 1 687 ? -28.811 -10.561 7.629 1.00 82.25 687 THR A N 1
ATOM 5339 C CA . THR A 1 687 ? -28.162 -9.561 6.760 1.00 82.25 687 THR A CA 1
ATOM 5340 C C . THR A 1 687 ? -28.772 -9.533 5.350 1.00 82.25 687 THR A C 1
ATOM 5342 O O . THR A 1 687 ? -28.881 -8.462 4.748 1.00 82.25 687 THR A O 1
ATOM 5345 N N . ARG A 1 688 ? -29.271 -10.683 4.869 1.00 84.44 688 ARG A N 1
ATOM 5346 C CA . ARG A 1 688 ? -29.788 -10.904 3.504 1.00 84.44 688 ARG A CA 1
ATOM 5347 C C . ARG A 1 688 ? -31.260 -10.539 3.284 1.00 84.44 688 ARG A C 1
ATOM 5349 O O . ARG A 1 688 ? -31.709 -10.562 2.142 1.00 84.44 688 ARG A O 1
ATOM 5356 N N . VAL A 1 689 ? -32.014 -10.230 4.338 1.00 81.38 689 VAL A N 1
ATOM 5357 C CA . VAL A 1 689 ? -33.446 -9.897 4.233 1.00 81.38 689 VAL A CA 1
ATOM 5358 C C . VAL A 1 689 ? -33.699 -8.387 4.289 1.00 81.38 689 VAL A C 1
ATOM 5360 O O . VAL A 1 689 ? -32.917 -7.646 4.901 1.00 81.38 689 VAL A O 1
ATOM 5363 N N . PRO A 1 690 ? -34.778 -7.891 3.661 1.00 78.25 690 PRO A N 1
ATOM 5364 C CA . PRO A 1 690 ? -35.204 -6.508 3.816 1.00 78.25 690 PRO A CA 1
ATOM 5365 C C . PRO A 1 690 ? -35.620 -6.216 5.265 1.00 78.25 690 PRO A C 1
ATOM 5367 O O . PRO A 1 690 ? -36.185 -7.053 5.970 1.00 78.25 690 PRO A O 1
ATOM 5370 N N . GLY A 1 691 ? -35.347 -4.991 5.698 1.00 81.25 691 GLY A N 1
ATOM 5371 C CA . GLY A 1 691 ? -35.682 -4.465 7.018 1.00 81.25 691 GLY A CA 1
ATOM 5372 C C . GLY A 1 691 ? -35.904 -2.960 6.934 1.00 81.25 691 GLY A C 1
ATOM 5373 O O . GLY A 1 691 ? -35.617 -2.348 5.902 1.00 81.25 691 GLY A O 1
ATOM 5374 N N . THR A 1 692 ? -36.402 -2.366 8.009 1.00 82.50 692 THR A N 1
ATOM 5375 C CA . THR A 1 692 ? -36.663 -0.924 8.075 1.00 82.50 692 THR A CA 1
ATOM 5376 C C . THR A 1 692 ? -35.369 -0.192 8.408 1.00 82.50 692 THR A C 1
ATOM 5378 O O . THR A 1 692 ? -34.649 -0.598 9.316 1.00 82.50 692 THR A O 1
ATOM 5381 N N . ILE A 1 693 ? -35.040 0.877 7.684 1.00 83.25 693 ILE A N 1
ATOM 5382 C CA . ILE A 1 693 ? -33.885 1.719 8.019 1.00 83.25 693 ILE A CA 1
ATOM 5383 C C . ILE A 1 693 ? -34.281 2.571 9.227 1.00 83.25 693 ILE A C 1
ATOM 5385 O O . ILE A 1 693 ? -35.107 3.467 9.095 1.00 83.25 693 ILE A O 1
ATOM 5389 N N . ALA A 1 694 ? -33.718 2.265 10.394 1.00 81.69 694 ALA A N 1
ATOM 5390 C CA . ALA A 1 694 ? -33.968 3.013 11.626 1.00 81.69 694 ALA A CA 1
ATOM 5391 C C . ALA A 1 694 ? -33.007 4.194 11.789 1.00 81.69 694 ALA A C 1
ATOM 5393 O O . ALA A 1 694 ? -33.323 5.171 12.459 1.00 81.69 694 ALA A O 1
ATOM 5394 N N . PHE A 1 695 ? -31.827 4.112 11.174 1.00 84.69 695 PHE A N 1
ATOM 5395 C CA . PHE A 1 695 ? -30.844 5.183 11.199 1.00 84.69 695 PHE A CA 1
ATOM 5396 C C . PHE A 1 695 ? -30.003 5.167 9.927 1.00 84.69 695 PHE A C 1
ATOM 5398 O O . PHE A 1 695 ? -29.549 4.105 9.493 1.00 84.69 695 PHE A O 1
ATOM 5405 N N . GLU A 1 696 ? -29.782 6.346 9.355 1.00 87.00 696 GLU A N 1
ATOM 5406 C CA . GLU A 1 696 ? -28.859 6.571 8.248 1.00 87.00 696 GLU A CA 1
ATOM 5407 C C . GLU A 1 696 ? -28.177 7.928 8.445 1.00 87.00 696 GLU A C 1
ATOM 5409 O O . GLU A 1 696 ? -28.848 8.947 8.634 1.00 87.00 696 GLU A O 1
ATOM 5414 N N . ASP A 1 697 ? -26.847 7.934 8.412 1.00 83.69 697 ASP A N 1
ATOM 5415 C CA . ASP A 1 697 ? -26.040 9.154 8.430 1.00 83.69 697 ASP A CA 1
ATOM 5416 C C . ASP A 1 697 ? -24.941 9.045 7.379 1.00 83.69 697 ASP A C 1
ATOM 5418 O O . ASP A 1 697 ? -24.293 8.004 7.257 1.00 83.69 697 ASP A O 1
ATOM 5422 N N . VAL A 1 698 ? -24.766 10.108 6.599 1.00 85.00 698 VAL A N 1
ATOM 5423 C CA . VAL A 1 698 ? -23.883 10.149 5.433 1.00 85.00 698 VAL A CA 1
ATOM 5424 C C . VAL A 1 698 ? -23.017 11.390 5.534 1.00 85.00 698 VAL A C 1
ATOM 5426 O O . VAL A 1 698 ? -23.525 12.504 5.436 1.00 85.00 698 VAL A O 1
ATOM 5429 N N . GLN A 1 699 ? -21.715 11.198 5.721 1.00 75.56 699 GLN A N 1
ATOM 5430 C CA . GLN A 1 699 ? -20.754 12.285 5.911 1.00 75.56 699 GLN A CA 1
ATOM 5431 C C . GLN A 1 699 ? -19.417 11.949 5.242 1.00 75.56 699 GLN A C 1
ATOM 5433 O O . GLN A 1 699 ? -19.079 10.771 5.131 1.00 75.56 699 GLN A O 1
ATOM 5438 N N . PRO A 1 700 ? -18.601 12.946 4.860 1.00 70.50 700 PRO A N 1
ATOM 5439 C CA . PRO A 1 700 ? -17.237 12.715 4.371 1.00 70.50 700 PRO A CA 1
ATOM 5440 C C . PRO A 1 700 ? -16.354 11.954 5.369 1.00 70.50 700 PRO A C 1
ATOM 5442 O O . PRO A 1 700 ? -15.481 11.185 4.973 1.00 70.50 700 PRO A O 1
ATOM 5445 N N . MET A 1 701 ? -16.608 12.151 6.666 1.00 73.62 701 MET A N 1
ATOM 5446 C CA . MET A 1 701 ? -15.954 11.450 7.764 1.00 73.62 701 MET A CA 1
ATOM 5447 C C . MET A 1 701 ? -16.976 11.193 8.872 1.00 73.62 701 MET A C 1
ATOM 5449 O O . MET A 1 701 ? -17.655 12.120 9.314 1.00 73.62 701 MET A O 1
ATOM 5453 N N . LEU A 1 702 ? -17.095 9.940 9.309 1.00 77.12 702 LEU A N 1
ATOM 5454 C CA . LEU A 1 702 ? -18.020 9.541 10.369 1.00 77.12 702 LEU A CA 1
ATOM 5455 C C . LEU A 1 702 ? -17.292 9.272 11.688 1.00 77.12 702 LEU A C 1
ATOM 5457 O O . LEU A 1 702 ? -16.174 8.758 11.712 1.00 77.12 702 LEU A O 1
ATOM 5461 N N . TYR A 1 703 ? -17.971 9.565 12.797 1.00 75.06 703 TYR A N 1
ATOM 5462 C CA . TYR A 1 703 ? -17.557 9.142 14.135 1.00 75.06 703 TYR A CA 1
ATOM 5463 C C . TYR A 1 703 ? -18.257 7.837 14.539 1.00 75.06 703 TYR A C 1
ATOM 5465 O O . TYR A 1 703 ? -19.336 7.535 14.015 1.00 75.06 703 TYR A O 1
ATOM 5473 N N . PRO A 1 704 ? -17.679 7.060 15.476 1.00 81.44 704 PRO A N 1
ATOM 5474 C CA . PRO A 1 704 ? -18.369 5.920 16.065 1.00 81.44 704 PRO A CA 1
ATOM 5475 C C . PRO A 1 704 ? -19.719 6.324 16.659 1.00 81.44 704 PRO A C 1
ATOM 5477 O O . PRO A 1 704 ? -19.866 7.410 17.225 1.00 81.44 704 PRO A O 1
ATOM 5480 N N . ILE A 1 705 ? -20.700 5.434 16.546 1.00 79.44 705 ILE A N 1
ATOM 5481 C CA . ILE A 1 705 ? -22.024 5.625 17.133 1.00 79.44 705 ILE A CA 1
ATOM 5482 C C . ILE A 1 705 ? -21.878 5.531 18.653 1.00 79.44 705 ILE A C 1
ATOM 5484 O O . ILE A 1 705 ? -21.363 4.541 19.170 1.00 79.44 705 ILE A O 1
ATOM 5488 N N . THR A 1 706 ? -22.320 6.565 19.371 1.00 74.25 706 THR A N 1
ATOM 5489 C CA . THR A 1 706 ? -22.161 6.673 20.834 1.00 74.25 706 THR A CA 1
ATOM 5490 C C . THR A 1 706 ? -23.444 6.385 21.604 1.00 74.25 706 THR A C 1
ATOM 5492 O O . THR A 1 706 ? -23.399 6.214 22.822 1.00 74.25 706 THR A O 1
ATOM 5495 N N . LYS A 1 707 ? -24.591 6.327 20.918 1.00 77.00 707 LYS A N 1
ATOM 5496 C CA . LYS A 1 707 ? -25.883 5.939 21.487 1.00 77.00 707 LYS A CA 1
ATOM 5497 C C . LYS A 1 707 ? -26.565 4.944 20.557 1.00 77.00 707 LYS A C 1
ATOM 5499 O O . LYS A 1 707 ? -26.737 5.212 19.375 1.00 77.00 707 LYS A O 1
ATOM 5504 N N . SER A 1 708 ? -26.952 3.791 21.085 1.00 77.94 708 SER A N 1
ATOM 5505 C CA . SER A 1 708 ? -27.647 2.744 20.334 1.00 77.94 708 SER A CA 1
ATOM 5506 C C . SER A 1 708 ? -28.525 1.917 21.281 1.00 77.94 708 SER A C 1
ATOM 5508 O O . SER A 1 708 ? -28.136 1.746 22.439 1.00 77.94 708 SER A O 1
ATOM 5510 N N . PRO A 1 709 ? -29.668 1.371 20.814 1.00 70.38 709 PRO A N 1
ATOM 5511 C CA . PRO A 1 709 ? -30.477 0.420 21.582 1.00 70.38 709 PRO A CA 1
ATOM 5512 C C . PRO A 1 709 ? -29.705 -0.838 21.999 1.00 70.38 709 PRO A C 1
ATOM 5514 O O . PRO A 1 709 ? -30.042 -1.461 23.002 1.00 70.38 709 PRO A O 1
ATOM 5517 N N . ASP A 1 710 ? -28.679 -1.201 21.227 1.00 79.12 710 ASP A N 1
ATOM 5518 C CA . ASP A 1 710 ? -27.803 -2.334 21.501 1.00 79.12 710 ASP A CA 1
ATOM 5519 C C . ASP A 1 710 ? -26.331 -1.875 21.566 1.00 79.12 710 ASP A C 1
ATOM 5521 O O . ASP A 1 710 ? -25.853 -1.241 20.609 1.00 79.12 710 ASP A O 1
ATOM 5525 N N . PRO A 1 711 ? -25.606 -2.148 22.672 1.00 82.31 711 PRO A N 1
ATOM 5526 C CA . PRO A 1 711 ? -24.227 -1.711 22.843 1.00 82.31 711 PRO A CA 1
ATOM 5527 C C . PRO A 1 711 ? -23.239 -2.364 21.877 1.00 82.31 711 PRO A C 1
ATOM 5529 O O . PRO A 1 711 ? -22.210 -1.752 21.579 1.00 82.31 711 PRO A O 1
ATOM 5532 N N . GLU A 1 712 ? -23.547 -3.535 21.314 1.00 84.44 712 GLU A N 1
ATOM 5533 C CA . GLU A 1 712 ? -22.673 -4.175 20.326 1.00 84.44 712 GLU A CA 1
ATOM 5534 C C . GLU A 1 712 ? -22.585 -3.360 19.030 1.00 84.44 712 GLU A C 1
ATOM 5536 O O . GLU A 1 712 ? -21.541 -3.357 18.383 1.00 84.44 712 GLU A O 1
ATOM 5541 N N . ILE A 1 713 ? -23.619 -2.581 18.681 1.00 84.19 713 ILE A N 1
ATOM 5542 C CA . ILE A 1 713 ? -23.573 -1.669 17.522 1.00 84.19 713 ILE A CA 1
ATOM 5543 C C . ILE A 1 713 ? -22.547 -0.556 17.742 1.00 84.19 713 ILE A C 1
ATOM 5545 O O . ILE A 1 713 ? -21.853 -0.170 16.801 1.00 84.19 713 ILE A O 1
ATOM 5549 N N . MET A 1 714 ? -22.413 -0.051 18.972 1.00 83.69 714 MET A N 1
ATOM 5550 C CA . MET A 1 714 ? -21.420 0.981 19.286 1.00 83.69 714 MET A CA 1
ATOM 5551 C C . MET A 1 714 ? -20.011 0.421 19.076 1.00 83.69 714 MET A C 1
ATOM 5553 O O . MET A 1 714 ? -19.220 0.998 18.325 1.00 83.69 714 MET A O 1
ATOM 5557 N N . THR A 1 715 ? -19.742 -0.764 19.628 1.00 83.75 715 THR A N 1
ATOM 5558 C CA . THR A 1 715 ? -18.479 -1.491 19.437 1.00 83.75 715 THR A CA 1
ATOM 5559 C C . THR A 1 715 ? -18.215 -1.804 17.966 1.00 83.75 715 THR A C 1
ATOM 5561 O O . THR A 1 715 ? -17.118 -1.553 17.465 1.00 83.75 715 THR A O 1
ATOM 5564 N N . ALA A 1 716 ? -19.219 -2.304 17.244 1.00 85.94 716 ALA A N 1
ATOM 5565 C CA . ALA A 1 716 ? -19.107 -2.632 15.830 1.00 85.94 716 ALA A CA 1
ATOM 5566 C C . ALA A 1 716 ? -18.832 -1.395 14.973 1.00 85.94 716 ALA A C 1
ATOM 5568 O O . ALA A 1 716 ? -18.007 -1.469 14.067 1.00 85.94 716 ALA A O 1
ATOM 5569 N N . SER A 1 717 ? -19.458 -0.257 15.282 1.00 87.50 717 SER A N 1
ATOM 5570 C CA . SER A 1 717 ? -19.216 1.000 14.573 1.00 87.50 717 SER A CA 1
ATOM 5571 C C . SER A 1 717 ? -17.792 1.517 14.776 1.00 87.50 717 SER A C 1
ATOM 5573 O O . SER A 1 717 ? -17.139 1.894 13.805 1.00 87.50 717 SER A O 1
ATOM 5575 N N . ALA A 1 718 ? -17.266 1.464 16.005 1.00 80.31 718 ALA A N 1
ATOM 5576 C CA . ALA A 1 718 ? -15.890 1.856 16.301 1.00 80.31 718 ALA A CA 1
ATOM 5577 C C . ALA A 1 718 ? -14.881 0.932 15.607 1.00 80.31 718 ALA A C 1
ATOM 5579 O O . ALA A 1 718 ? -13.934 1.403 14.975 1.00 80.31 718 ALA A O 1
ATOM 5580 N N . ARG A 1 719 ? -15.116 -0.383 15.683 1.00 89.94 719 ARG A N 1
ATOM 5581 C CA . ARG A 1 719 ? -14.272 -1.402 15.056 1.00 89.94 719 ARG A CA 1
ATOM 5582 C C . ARG A 1 719 ? -14.254 -1.261 13.533 1.00 89.94 719 ARG A C 1
ATOM 5584 O O . ARG A 1 719 ? -13.178 -1.165 12.955 1.00 89.94 719 ARG A O 1
ATOM 5591 N N . LEU A 1 720 ? -15.421 -1.194 12.888 1.00 86.50 720 LEU A N 1
ATOM 5592 C CA . LEU A 1 720 ? -15.517 -1.103 11.428 1.00 86.50 720 LEU A CA 1
ATOM 5593 C C . LEU A 1 720 ? -14.923 0.210 10.896 1.00 86.50 720 LEU A C 1
ATOM 5595 O O . LEU A 1 720 ? -14.217 0.184 9.892 1.00 86.50 720 LEU A O 1
ATOM 5599 N N . LEU A 1 721 ? -15.103 1.339 11.591 1.00 83.44 721 LEU A N 1
ATOM 5600 C CA . LEU A 1 721 ? -14.429 2.595 11.230 1.00 83.44 721 LEU A CA 1
ATOM 5601 C C . LEU A 1 721 ? -12.901 2.500 11.363 1.00 83.44 721 LEU A C 1
ATOM 5603 O O . LEU A 1 721 ? -12.182 3.060 10.537 1.00 83.44 721 LEU A O 1
ATOM 5607 N N . ALA A 1 722 ? -12.394 1.788 12.374 1.00 79.25 722 ALA A N 1
ATOM 5608 C CA . ALA A 1 722 ? -10.959 1.571 12.549 1.00 79.25 722 ALA A CA 1
ATOM 5609 C C . ALA A 1 722 ? -10.362 0.618 11.495 1.00 79.25 722 ALA A C 1
ATOM 5611 O O . ALA A 1 722 ? -9.201 0.791 11.116 1.00 79.25 722 ALA A O 1
ATOM 5612 N N . GLU A 1 723 ? -11.141 -0.358 11.022 1.00 84.44 723 GLU A N 1
ATOM 5613 C CA . GLU A 1 723 ? -10.764 -1.316 9.972 1.00 84.44 723 GLU A CA 1
ATOM 5614 C C . GLU A 1 723 ? -10.828 -0.705 8.561 1.00 84.44 723 GLU A C 1
ATOM 5616 O O . GLU A 1 723 ? -10.020 -1.047 7.699 1.00 84.44 723 GLU A O 1
ATOM 5621 N N . HIS A 1 724 ? -11.751 0.229 8.314 1.00 83.31 724 HIS A N 1
ATOM 5622 C CA . HIS A 1 724 ? -11.974 0.879 7.016 1.00 83.31 724 HIS A CA 1
ATOM 5623 C C . HIS A 1 724 ? -10.939 1.984 6.712 1.00 83.31 724 HIS A C 1
ATOM 5625 O O . HIS A 1 724 ? -11.282 3.134 6.424 1.00 83.31 724 HIS A O 1
ATOM 5631 N N . LYS A 1 725 ? -9.650 1.627 6.753 1.00 77.56 725 LYS A N 1
ATOM 5632 C CA . LYS A 1 725 ? -8.523 2.492 6.371 1.00 77.56 725 LYS A CA 1
ATOM 5633 C C . LYS A 1 725 ? -8.041 2.157 4.961 1.00 77.56 725 LYS A C 1
ATOM 5635 O O . LYS A 1 725 ? -7.676 1.019 4.676 1.00 77.56 725 LYS A O 1
ATOM 5640 N N . PHE A 1 726 ? -7.983 3.163 4.089 1.00 77.81 726 PHE A N 1
ATOM 5641 C CA . PHE A 1 726 ? -7.612 2.996 2.681 1.00 77.81 726 PHE A CA 1
ATOM 5642 C C . PHE A 1 726 ? -6.399 3.874 2.322 1.00 77.81 726 PHE A C 1
ATOM 5644 O O . PHE A 1 726 ? -6.575 4.980 1.825 1.00 77.81 726 PHE A O 1
ATOM 5651 N N . PRO A 1 727 ? -5.155 3.405 2.535 1.00 64.56 727 PRO A N 1
ATOM 5652 C CA . PRO A 1 727 ? -3.945 4.232 2.386 1.00 64.56 727 PRO A CA 1
ATOM 5653 C C . PRO A 1 727 ? -3.663 4.698 0.947 1.00 64.56 727 PRO A C 1
ATOM 5655 O O . PRO A 1 727 ? -2.908 5.638 0.727 1.00 64.56 727 PRO A O 1
ATOM 5658 N N . HIS A 1 728 ? -4.273 4.048 -0.046 1.00 68.88 728 HIS A N 1
ATOM 5659 C CA . HIS A 1 728 ? -4.108 4.372 -1.466 1.00 68.88 728 HIS A CA 1
ATOM 5660 C C . HIS A 1 728 ? -5.394 4.913 -2.101 1.00 68.88 728 HIS A C 1
ATOM 5662 O O . HIS A 1 728 ? -5.495 4.963 -3.327 1.00 68.88 728 HIS A O 1
ATOM 5668 N N . SER A 1 729 ? -6.402 5.261 -1.297 1.00 79.62 729 SER A N 1
ATOM 5669 C CA . SER A 1 729 ? -7.701 5.721 -1.790 1.00 79.62 729 SER A CA 1
ATOM 5670 C C . SER A 1 729 ? -8.175 6.937 -1.011 1.00 79.62 729 SER A C 1
ATOM 5672 O O . SER A 1 729 ? -8.066 6.993 0.209 1.00 79.62 729 SER A O 1
ATOM 5674 N N . LEU A 1 730 ? -8.734 7.911 -1.718 1.00 80.50 730 LEU A N 1
ATOM 5675 C CA . LEU A 1 730 ? -9.386 9.050 -1.095 1.00 80.50 730 LEU A CA 1
ATOM 5676 C C . LEU A 1 730 ? -10.771 8.613 -0.616 1.00 80.50 730 LEU A C 1
ATOM 5678 O O . LEU A 1 730 ? -11.587 8.184 -1.430 1.00 80.50 730 LEU A O 1
ATOM 5682 N N . ILE A 1 731 ? -11.054 8.720 0.682 1.00 82.94 731 ILE A N 1
ATOM 5683 C CA . ILE A 1 731 ? -12.420 8.555 1.192 1.00 82.94 731 ILE A CA 1
ATOM 5684 C C . ILE A 1 731 ? -13.209 9.803 0.801 1.00 82.94 731 ILE A C 1
ATOM 5686 O O . ILE A 1 731 ? -12.851 10.912 1.188 1.00 82.94 731 ILE A O 1
ATOM 5690 N N . LEU A 1 732 ? -14.263 9.619 0.010 1.00 83.19 732 LEU A N 1
ATOM 5691 C CA . LEU A 1 732 ? -15.139 10.710 -0.411 1.00 83.19 732 LEU A CA 1
ATOM 5692 C C . LEU A 1 732 ? -16.311 10.878 0.553 1.00 83.19 732 LEU A C 1
ATOM 5694 O O . LEU A 1 732 ? -16.643 11.995 0.931 1.00 83.19 732 LEU A O 1
ATOM 5698 N N . MET A 1 733 ? -16.944 9.759 0.911 1.00 84.50 733 MET A N 1
ATOM 5699 C CA . MET A 1 733 ? -18.114 9.698 1.783 1.00 84.50 733 MET A CA 1
ATOM 5700 C C . MET A 1 733 ? -18.122 8.380 2.551 1.00 84.50 733 MET A C 1
ATOM 5702 O O . MET A 1 733 ? -17.720 7.333 2.039 1.00 84.50 733 MET A O 1
ATOM 5706 N N . GLN A 1 734 ? -18.643 8.414 3.765 1.00 88.88 734 GLN A N 1
ATOM 5707 C CA . GLN A 1 734 ? -18.975 7.247 4.562 1.00 88.88 734 GLN A CA 1
ATOM 5708 C C . GLN A 1 734 ? -20.454 7.295 4.933 1.00 88.88 734 GLN A C 1
ATOM 5710 O O . GLN A 1 734 ? -21.047 8.370 5.039 1.00 88.88 734 GLN A O 1
ATOM 5715 N N . ARG A 1 735 ? -21.051 6.121 5.124 1.00 91.25 735 ARG A N 1
ATOM 5716 C CA . ARG A 1 735 ? -22.452 5.978 5.504 1.00 91.25 735 ARG A CA 1
ATOM 5717 C C . ARG A 1 735 ? -22.615 4.969 6.632 1.00 91.25 735 ARG A C 1
ATOM 5719 O O . ARG A 1 735 ? -22.280 3.798 6.459 1.00 91.25 735 ARG A O 1
ATOM 5726 N N . HIS A 1 736 ? -23.181 5.422 7.749 1.00 88.81 736 HIS A N 1
ATOM 5727 C CA . HIS A 1 736 ? -23.755 4.555 8.775 1.00 88.81 736 HIS A CA 1
ATOM 5728 C C . HIS A 1 736 ? -25.163 4.176 8.356 1.00 88.81 736 HIS A C 1
ATOM 5730 O O . HIS A 1 736 ? -25.950 5.041 7.975 1.00 88.81 736 HIS A O 1
ATOM 5736 N N . LYS A 1 737 ? -25.509 2.901 8.487 1.00 90.06 737 LYS A N 1
ATOM 5737 C CA . LYS A 1 737 ? -26.873 2.428 8.280 1.00 90.06 737 LYS A CA 1
ATOM 5738 C C . LYS A 1 737 ? -27.225 1.397 9.338 1.00 90.06 737 LYS A C 1
ATOM 5740 O O . LYS A 1 737 ? -26.590 0.352 9.405 1.00 90.06 737 LYS A O 1
ATOM 5745 N N . ILE A 1 738 ? -28.247 1.661 10.147 1.00 88.62 738 ILE A N 1
ATOM 5746 C CA . ILE A 1 738 ? -28.833 0.661 11.045 1.00 88.62 738 ILE A CA 1
ATOM 5747 C C . ILE A 1 738 ? -30.183 0.260 10.473 1.00 88.62 738 ILE A C 1
ATOM 5749 O O . ILE A 1 738 ? -31.120 1.056 10.388 1.00 88.62 738 ILE A O 1
ATOM 5753 N N . LYS A 1 739 ? -30.275 -1.004 10.084 1.00 87.56 739 LYS A N 1
ATOM 5754 C CA . LYS A 1 739 ? -31.494 -1.649 9.618 1.00 87.56 739 LYS A CA 1
ATOM 5755 C C . LYS A 1 739 ? -32.076 -2.485 10.754 1.00 87.56 739 LYS A C 1
ATOM 5757 O O . LYS A 1 739 ? -31.384 -3.327 11.314 1.00 87.56 739 LYS A O 1
ATOM 5762 N N . VAL A 1 740 ? -33.347 -2.289 11.072 1.00 86.25 740 VAL A N 1
ATOM 5763 C CA . VAL A 1 740 ? -34.095 -3.122 12.017 1.00 86.25 740 VAL A CA 1
ATOM 5764 C C . VAL A 1 740 ? -34.781 -4.236 11.246 1.00 86.25 740 VAL A C 1
ATOM 5766 O O . VAL A 1 740 ? -35.533 -3.999 10.298 1.00 86.25 740 VAL A O 1
ATOM 5769 N N . VAL A 1 741 ? -34.511 -5.465 11.663 1.00 86.62 741 VAL A N 1
ATOM 5770 C CA . VAL A 1 741 ? -35.129 -6.674 11.137 1.00 86.62 741 VAL A CA 1
ATOM 5771 C C . VAL A 1 741 ? -36.012 -7.267 12.237 1.00 86.62 741 VAL A C 1
ATOM 5773 O O . VAL A 1 741 ? -35.487 -7.670 13.281 1.00 86.62 741 VAL A O 1
ATOM 5776 N N . PRO A 1 742 ? -37.344 -7.310 12.046 1.00 86.38 742 PRO A N 1
ATOM 5777 C CA . PRO A 1 742 ? -38.229 -7.952 13.007 1.00 86.38 742 PRO A CA 1
ATOM 5778 C C . PRO A 1 742 ? -37.991 -9.463 12.989 1.00 86.38 742 PRO A C 1
ATOM 5780 O O . PRO A 1 742 ? -37.833 -10.054 11.916 1.00 86.38 742 PRO A O 1
ATOM 5783 N N . VAL A 1 743 ? -37.954 -10.077 14.172 1.00 88.38 743 VAL A N 1
ATOM 5784 C CA . VAL A 1 743 ? -37.850 -11.528 14.352 1.00 88.38 743 VAL A CA 1
ATOM 5785 C C . VAL A 1 743 ? -38.866 -11.981 15.389 1.00 88.38 743 VAL A C 1
ATOM 5787 O O . VAL A 1 743 ? -38.800 -11.572 16.545 1.00 88.38 743 VAL A O 1
ATOM 5790 N N . THR A 1 744 ? -39.764 -12.876 15.002 1.00 88.81 744 THR A N 1
ATOM 5791 C CA . THR A 1 744 ? -40.773 -13.449 15.891 1.00 88.81 744 THR A CA 1
ATOM 5792 C C . THR A 1 744 ? -40.527 -14.939 16.074 1.00 88.81 744 THR A C 1
ATOM 5794 O O . THR A 1 744 ? -40.541 -15.701 15.105 1.00 88.81 744 THR A O 1
ATOM 5797 N N . LYS A 1 745 ? -40.314 -15.361 17.321 1.00 90.88 745 LYS A N 1
ATOM 5798 C CA . LYS A 1 745 ? -40.275 -16.769 17.717 1.00 90.88 745 LYS A CA 1
ATOM 5799 C C . LYS A 1 745 ? -41.708 -17.255 17.922 1.00 90.88 745 LYS A C 1
ATOM 5801 O O . LYS A 1 745 ? -42.454 -16.681 18.709 1.00 90.88 745 LYS A O 1
ATOM 5806 N N . CYS A 1 746 ? -42.080 -18.300 17.199 1.00 89.94 746 CYS A N 1
ATOM 5807 C CA . CYS A 1 746 ? -43.401 -18.912 17.247 1.00 89.94 746 CYS A CA 1
ATOM 5808 C C . CYS A 1 746 ? -43.278 -20.273 17.928 1.00 89.94 746 CYS A C 1
ATOM 5810 O O . CYS A 1 746 ? -42.659 -21.181 17.367 1.00 89.94 746 CYS A O 1
ATOM 5812 N N . GLU A 1 747 ? -43.848 -20.420 19.123 1.00 89.62 747 GLU A N 1
ATOM 5813 C CA . GLU A 1 747 ? -43.819 -21.673 19.881 1.00 89.62 747 GLU A CA 1
ATOM 5814 C C . GLU A 1 747 ? -45.146 -22.421 19.742 1.00 89.62 747 GLU A C 1
ATOM 5816 O O . GLU A 1 747 ? -46.229 -21.841 19.858 1.00 89.62 747 GLU A O 1
ATOM 5821 N N . TYR A 1 748 ? -45.074 -23.721 19.472 1.00 88.44 748 TYR A N 1
ATOM 5822 C CA . TYR A 1 748 ? -46.239 -24.578 19.274 1.00 88.44 748 TYR A CA 1
ATOM 5823 C C . TYR A 1 748 ? -45.984 -25.980 19.828 1.00 88.44 748 TYR A C 1
ATOM 5825 O O . TYR A 1 748 ? -44.842 -26.436 19.914 1.00 88.44 748 TYR A O 1
ATOM 5833 N N . ARG A 1 749 ? -47.057 -26.691 20.187 1.00 84.38 749 ARG A N 1
ATOM 5834 C CA . ARG A 1 749 ? -46.969 -28.093 20.607 1.00 84.38 749 ARG A CA 1
ATOM 5835 C C . ARG A 1 749 ? -47.163 -29.049 19.445 1.00 84.38 749 ARG A C 1
ATOM 5837 O O . ARG A 1 749 ? -48.123 -28.948 18.684 1.00 84.38 749 ARG A O 1
ATOM 5844 N N . HIS A 1 750 ? -46.291 -30.046 19.383 1.00 82.56 750 HIS A N 1
ATOM 5845 C CA . HIS A 1 750 ? -46.431 -31.207 18.514 1.00 82.56 750 HIS A CA 1
ATOM 5846 C C . HIS A 1 750 ? -46.111 -32.471 19.322 1.00 82.56 750 HIS A C 1
ATOM 5848 O O . HIS A 1 750 ? -45.033 -32.576 19.900 1.00 82.56 750 HIS A O 1
ATOM 5854 N N . ASN A 1 751 ? -47.049 -33.422 19.401 1.00 82.69 751 ASN A N 1
ATOM 5855 C CA . ASN A 1 751 ? -46.902 -34.675 20.164 1.00 82.69 751 ASN A CA 1
ATOM 5856 C C . ASN A 1 751 ? -46.368 -34.474 21.605 1.00 82.69 751 ASN A C 1
ATOM 5858 O O . ASN A 1 751 ? -45.418 -35.136 22.016 1.00 82.69 751 ASN A O 1
ATOM 5862 N N . ASN A 1 752 ? -46.950 -33.533 22.363 1.00 81.19 752 ASN A N 1
ATOM 5863 C CA . ASN A 1 752 ? -46.524 -33.134 23.720 1.00 81.19 752 ASN A CA 1
ATOM 5864 C C . ASN A 1 752 ? -45.091 -32.576 23.853 1.00 81.19 752 ASN A C 1
ATOM 5866 O O . ASN A 1 752 ? -44.625 -32.373 24.973 1.00 81.19 752 ASN A O 1
ATOM 5870 N N . LYS A 1 753 ? -44.403 -32.269 22.749 1.00 83.44 753 LYS A N 1
ATOM 5871 C CA . LYS A 1 753 ? -43.133 -31.534 22.757 1.00 83.44 753 LYS A CA 1
ATOM 5872 C C . LYS A 1 753 ? -43.356 -30.082 22.349 1.00 83.44 753 LYS A C 1
ATOM 5874 O O . LYS A 1 753 ? -44.103 -29.811 21.407 1.00 83.44 753 LYS A O 1
ATOM 5879 N N . LEU A 1 754 ? -42.705 -29.166 23.066 1.00 86.06 754 LEU A N 1
ATOM 5880 C CA . LEU A 1 754 ? -42.645 -27.755 22.702 1.00 86.06 754 LEU A CA 1
ATOM 5881 C C . LEU A 1 754 ? -41.633 -27.585 21.571 1.00 86.06 754 LEU A C 1
ATOM 5883 O O . LEU A 1 754 ? -40.487 -28.013 21.692 1.00 86.06 754 LEU A O 1
ATOM 5887 N N . MET A 1 755 ? -42.075 -26.993 20.472 1.00 87.31 755 MET A N 1
ATOM 5888 C CA . MET A 1 755 ? -41.288 -26.788 19.262 1.00 87.31 755 MET A CA 1
ATOM 5889 C C . MET A 1 755 ? -41.350 -25.313 18.890 1.00 87.31 755 MET A C 1
ATOM 5891 O O . MET A 1 755 ? -42.308 -24.619 19.240 1.00 87.31 755 MET A O 1
ATOM 5895 N N . SER A 1 756 ? -40.344 -24.821 18.171 1.00 89.81 756 SER A N 1
ATOM 5896 C CA . SER A 1 756 ? -40.324 -23.421 17.759 1.00 89.81 756 SER A CA 1
ATOM 5897 C C . SER A 1 756 ? -39.823 -23.238 16.337 1.00 89.81 756 SER A C 1
ATOM 5899 O O . SER A 1 756 ? -39.036 -24.032 15.823 1.00 89.81 756 SER A O 1
ATOM 5901 N N . TYR A 1 757 ? -40.301 -22.182 15.696 1.00 91.19 757 TYR A N 1
ATOM 5902 C CA . TYR A 1 757 ? -39.712 -21.657 14.474 1.00 91.19 757 TYR A CA 1
ATOM 5903 C C . TYR A 1 757 ? -39.661 -20.137 14.543 1.00 91.19 757 TYR A C 1
ATOM 5905 O O . TYR A 1 757 ? -40.320 -19.511 15.374 1.00 91.19 757 TYR A O 1
ATOM 5913 N N . TYR A 1 758 ? -38.876 -19.540 13.660 1.00 91.38 758 TYR A N 1
ATOM 5914 C CA . TYR A 1 758 ? -38.664 -18.104 13.622 1.00 91.38 758 TYR A CA 1
ATOM 5915 C C . TYR A 1 758 ? -39.176 -17.539 12.307 1.00 91.38 758 TYR A C 1
ATOM 5917 O O . TYR A 1 758 ? -38.823 -18.042 11.240 1.00 91.38 758 TYR A O 1
ATOM 5925 N N . VAL A 1 759 ? -39.964 -16.473 12.383 1.00 88.88 759 VAL A N 1
ATOM 5926 C CA . VAL A 1 759 ? -40.313 -15.634 11.234 1.00 88.88 759 VAL A CA 1
ATOM 5927 C C . VAL A 1 759 ? -39.468 -14.373 11.310 1.00 88.88 759 VAL A C 1
ATOM 5929 O O . VAL A 1 759 ? -39.440 -13.725 12.353 1.00 88.88 759 VAL A O 1
ATOM 5932 N N . TYR A 1 760 ? -38.757 -14.025 10.244 1.00 88.31 760 TYR A N 1
ATOM 5933 C CA . TYR A 1 760 ? -37.837 -12.892 10.235 1.00 88.31 760 TYR A CA 1
ATOM 5934 C C . TYR A 1 760 ? -37.886 -12.110 8.920 1.00 88.31 760 TYR A C 1
ATOM 5936 O O . TYR A 1 760 ? -38.184 -12.663 7.862 1.00 88.31 760 TYR A O 1
ATOM 5944 N N . GLY A 1 761 ? -37.568 -10.815 8.986 1.00 84.12 761 GLY A N 1
ATOM 5945 C CA . GLY A 1 761 ? -37.600 -9.934 7.814 1.00 84.12 761 GLY A CA 1
ATOM 5946 C C . GLY A 1 761 ? -38.992 -9.400 7.483 1.00 84.12 761 GLY A C 1
ATOM 5947 O O . GLY A 1 761 ? -40.017 -9.952 7.886 1.00 84.12 761 GLY A O 1
ATOM 5948 N N . LEU A 1 762 ? -39.032 -8.297 6.730 1.00 82.31 762 LEU A N 1
ATOM 5949 C CA . LEU A 1 762 ? -40.295 -7.722 6.238 1.00 82.31 762 LEU A CA 1
ATOM 5950 C C . LEU A 1 762 ? -40.974 -8.614 5.185 1.00 82.31 762 LEU A C 1
ATOM 5952 O O . LEU A 1 762 ? -42.188 -8.537 5.000 1.00 82.31 762 LEU A O 1
ATOM 5956 N N . ASP A 1 763 ? -40.193 -9.476 4.535 1.00 85.88 763 ASP A N 1
ATOM 5957 C CA . ASP A 1 763 ? -40.628 -10.516 3.603 1.00 85.88 763 ASP A CA 1
ATOM 5958 C C . ASP A 1 763 ? -41.078 -11.814 4.305 1.00 85.88 763 ASP A C 1
ATOM 5960 O O . ASP A 1 763 ? -41.429 -12.774 3.628 1.00 85.88 763 ASP A O 1
ATOM 5964 N N . CYS A 1 764 ? -41.113 -11.840 5.646 1.00 87.44 764 CYS A N 1
ATOM 5965 C CA . CYS A 1 764 ? -41.600 -12.958 6.461 1.00 87.44 764 CYS A CA 1
ATOM 5966 C C . CYS A 1 764 ? -40.923 -14.305 6.144 1.00 87.44 764 CYS A C 1
ATOM 5968 O O . CYS A 1 764 ? -41.590 -15.338 6.059 1.00 87.44 764 CYS A O 1
ATOM 5970 N N . ARG A 1 765 ? -39.594 -14.322 5.994 1.00 89.44 765 ARG A N 1
ATOM 5971 C CA . ARG A 1 765 ? -38.847 -15.577 5.834 1.00 89.44 765 ARG A CA 1
ATOM 5972 C C . ARG A 1 765 ? -38.925 -16.432 7.087 1.00 89.44 765 ARG A C 1
ATOM 5974 O O . ARG A 1 765 ? -39.092 -15.921 8.190 1.00 89.44 765 ARG A O 1
ATOM 5981 N N . VAL A 1 766 ? -38.757 -17.738 6.910 1.00 90.44 766 VAL A N 1
ATOM 5982 C CA . VAL A 1 766 ? -38.877 -18.710 7.995 1.00 90.44 766 VAL A CA 1
ATOM 5983 C C . VAL A 1 766 ? -37.568 -19.452 8.203 1.00 90.44 766 VAL A C 1
ATOM 5985 O O . VAL A 1 766 ? -36.925 -19.893 7.254 1.00 90.44 766 VAL A O 1
ATOM 5988 N N . HIS A 1 767 ? -37.179 -19.578 9.468 1.00 89.75 767 HIS A N 1
ATOM 5989 C CA . HIS A 1 767 ? -36.122 -20.465 9.922 1.00 89.75 767 HIS A CA 1
ATOM 5990 C C . HIS A 1 767 ? -36.732 -21.453 10.918 1.00 89.75 767 HIS A C 1
ATOM 5992 O O . HIS A 1 767 ? -37.115 -21.071 12.023 1.00 89.75 767 HIS A O 1
ATOM 5998 N N . ALA A 1 768 ? -36.866 -22.712 10.508 1.00 88.44 768 ALA A N 1
ATOM 5999 C CA . ALA A 1 768 ? -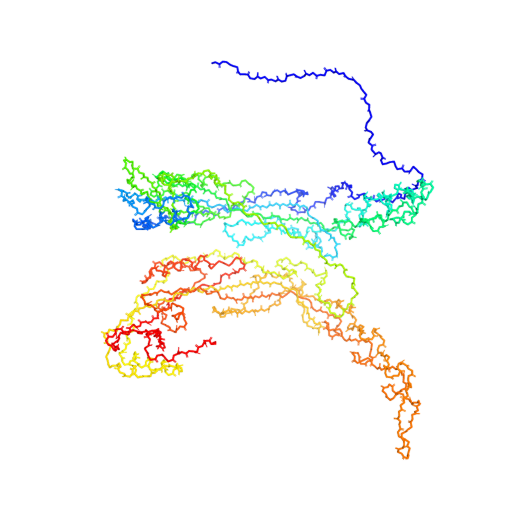37.496 -23.766 11.299 1.00 88.44 768 ALA A CA 1
ATOM 6000 C C . ALA A 1 768 ? -36.562 -24.989 11.388 1.00 88.44 768 ALA A C 1
ATOM 6002 O O . ALA A 1 768 ? -36.814 -25.990 10.719 1.00 88.44 768 ALA A O 1
ATOM 6003 N N . PRO A 1 769 ? -35.458 -24.901 12.157 1.00 82.38 769 PRO A N 1
ATOM 6004 C CA . PRO A 1 769 ? -34.457 -25.969 12.228 1.00 82.38 769 PRO A CA 1
ATOM 6005 C C . PRO A 1 769 ? -35.056 -27.286 12.743 1.00 82.38 769 PRO A C 1
ATOM 6007 O O . PRO A 1 769 ? -34.746 -28.350 12.216 1.00 82.38 769 PRO A O 1
ATOM 6010 N N . ASP A 1 770 ? -35.997 -27.196 13.684 1.00 82.25 770 ASP A N 1
ATOM 6011 C CA . ASP A 1 770 ? -36.591 -28.346 14.369 1.00 82.25 770 ASP A CA 1
ATOM 6012 C C . ASP A 1 770 ? -37.980 -28.725 13.823 1.00 82.25 770 ASP A C 1
ATOM 6014 O O . ASP A 1 770 ? -38.813 -29.263 14.549 1.00 82.25 770 ASP A O 1
ATOM 6018 N N . TYR A 1 771 ? -38.302 -28.407 12.562 1.00 86.06 771 TYR A N 1
ATOM 6019 C CA . TYR A 1 771 ? -39.608 -28.772 11.993 1.00 86.06 771 TYR A CA 1
ATOM 6020 C C . TYR A 1 771 ? -39.769 -30.310 11.902 1.00 86.06 771 TYR A C 1
ATOM 6022 O O . TYR A 1 771 ? -38.869 -30.965 11.384 1.00 86.06 771 TYR A O 1
ATOM 6030 N N . PRO A 1 772 ? -40.881 -30.920 12.363 1.00 80.25 772 PRO A N 1
ATOM 6031 C CA . PRO A 1 772 ? -40.956 -32.373 12.551 1.00 80.25 772 PRO A CA 1
ATOM 6032 C C . PRO A 1 772 ? -41.289 -33.149 11.271 1.00 80.25 772 PRO A C 1
ATOM 6034 O O . PRO A 1 772 ? -40.891 -34.302 11.145 1.00 80.25 772 PRO A O 1
ATOM 6037 N N . ASP A 1 773 ? -41.983 -32.537 10.306 1.00 80.19 773 ASP A N 1
ATOM 6038 C CA . ASP A 1 773 ? -42.388 -33.201 9.057 1.00 80.19 773 ASP A CA 1
ATOM 6039 C C . ASP A 1 773 ? -41.308 -33.046 7.961 1.00 80.19 773 ASP A C 1
ATOM 6041 O O . ASP A 1 773 ? -41.625 -32.786 6.798 1.00 80.19 773 ASP A O 1
ATOM 6045 N N . GLN A 1 774 ? -40.024 -33.163 8.319 1.00 76.12 774 GLN A N 1
ATOM 6046 C CA . GLN A 1 774 ? -38.898 -33.146 7.375 1.00 76.12 774 GLN A CA 1
ATOM 6047 C C . GLN A 1 774 ? -38.603 -34.574 6.887 1.00 76.12 774 GLN A C 1
ATOM 6049 O O . GLN A 1 774 ? -38.154 -35.423 7.652 1.00 76.12 774 GLN A O 1
ATOM 6054 N N . CYS A 1 775 ? -38.827 -34.863 5.605 1.00 63.69 775 CYS A N 1
ATOM 6055 C CA . CYS A 1 775 ? -38.664 -36.203 5.022 1.00 63.69 775 CYS A CA 1
ATOM 6056 C C . CYS A 1 775 ? -37.298 -36.411 4.331 1.00 63.69 775 CYS A C 1
ATOM 6058 O O . CYS A 1 775 ? -37.230 -37.043 3.279 1.00 63.69 775 CYS A O 1
ATOM 6060 N N . CYS A 1 776 ? -36.201 -35.883 4.884 1.00 51.94 776 CYS A N 1
ATOM 6061 C CA . CYS A 1 776 ? -34.869 -35.975 4.269 1.00 51.94 776 CYS A CA 1
ATOM 6062 C C . CYS A 1 776 ? -33.998 -37.084 4.884 1.00 51.94 776 CYS A C 1
ATOM 6064 O O . CYS A 1 776 ? -33.037 -36.798 5.591 1.00 51.94 776 CYS A O 1
ATOM 6066 N N . TYR A 1 777 ? -34.256 -38.349 4.548 1.00 44.62 777 TYR A N 1
ATOM 6067 C CA . TYR A 1 777 ? -33.164 -39.328 4.463 1.00 44.62 777 TYR A CA 1
ATOM 6068 C C . TYR A 1 777 ? -32.631 -39.297 3.020 1.00 44.62 777 TYR A C 1
ATOM 6070 O O . TYR A 1 777 ? -33.164 -39.986 2.156 1.00 44.62 777 TYR A O 1
ATOM 6078 N N . GLY A 1 778 ? -31.609 -38.470 2.745 1.00 46.47 778 GLY A N 1
ATOM 6079 C CA . GLY A 1 778 ? -30.763 -38.628 1.545 1.00 46.47 778 GLY A CA 1
ATOM 6080 C C . GLY A 1 778 ? -30.693 -37.506 0.495 1.00 46.47 778 GLY A C 1
ATOM 6081 O O . GLY A 1 778 ? -30.251 -37.789 -0.612 1.00 46.47 778 GLY A O 1
ATOM 6082 N N . CYS A 1 779 ? -31.077 -36.257 0.776 1.00 41.53 779 CYS A N 1
ATOM 6083 C CA . CYS A 1 779 ? -30.787 -35.139 -0.142 1.00 41.53 779 CYS A CA 1
ATOM 6084 C C . CYS A 1 779 ? -29.558 -34.352 0.336 1.00 41.53 779 CYS A C 1
ATOM 6086 O O . CYS A 1 779 ? -29.663 -33.553 1.265 1.00 41.53 779 CYS A O 1
ATOM 6088 N N . GLU A 1 780 ? -28.400 -34.580 -0.289 1.00 37.88 780 GLU A N 1
ATOM 6089 C CA . GLU A 1 780 ? -27.249 -33.677 -0.177 1.00 37.88 780 GLU A CA 1
ATOM 6090 C C . GLU A 1 780 ? -27.529 -32.386 -0.961 1.00 37.88 780 GLU A C 1
ATOM 6092 O O . GLU A 1 780 ? -28.041 -32.406 -2.081 1.00 37.88 780 GLU A O 1
ATOM 6097 N N . ILE A 1 781 ? -27.231 -31.258 -0.320 1.00 40.53 781 ILE A N 1
ATOM 6098 C CA . ILE A 1 781 ? -27.436 -29.898 -0.822 1.00 40.53 781 ILE A CA 1
ATOM 6099 C C . ILE A 1 781 ? -26.450 -29.659 -1.980 1.00 40.53 781 ILE A C 1
ATOM 6101 O O . ILE A 1 781 ? -25.242 -29.730 -1.757 1.00 40.53 781 ILE A O 1
ATOM 6105 N N . MET A 1 782 ? -26.959 -29.391 -3.192 1.00 31.08 782 MET A N 1
ATOM 6106 C CA . MET A 1 782 ? -26.163 -28.876 -4.323 1.00 31.08 782 MET A CA 1
ATOM 6107 C C . MET A 1 782 ? -25.924 -27.373 -4.211 1.00 31.08 782 MET A C 1
ATOM 6109 O O . MET A 1 782 ? -26.880 -26.654 -3.833 1.00 31.08 782 MET A O 1
#

Secondary structure (DSSP, 8-state):
----------------------------TTS--------BTT---PPPS-----TT-TT--SS-EEEPPP---PPPP---PPPPP-PPPPPPHHHHHHHHHHHHHH-TTB-HHHHHH--EEEEEEEEEEEEEEEEEEEEEEEEEEEEE-SS-----GGG-PPPPTTTS----SSTTS-EEEEEEPTT--EEEE-TTTTTSSEEE-TTTTTSSEEE-GGGTTSSEEEEEEEETTEEEEEEEE-TTTTTSSEEE-TTTTTSSEEE-TTTTTSSEEEEEEEEEEEEEEEEEEEEE--SSS-HHHHHTS--EEEEEEEESSPPPP---SSHHHHHHHHHHHHHTT--TT-EEEEEEEEEEEEEEEEEEEEETTEEEEEEEETTTTEEE-TT-TTB--SS-PPPP----PPP-------------TT---PPPTT----TT--SS-EEEPPPPPP--TT---GGGS--PPP----PPPHHHHHHHHHHHHHH-TTB-SHHHHH--S-SEEEEEEEEEEEEEEEEEEEEEEEEEEE-SS-----GGG-PPPPGGGS--PPPPTT-SEEEEEEEPTT--EEEE-TTTTT-SEEE-GGGTT-SEEE-TTTTTSSEEEEEEE-TTS-EEEEEEE-GGGTTSSEEE-TTTTTSSEEE-TTTTT-SEEEEEEEEEEEEEEEEEEEEEESS-S-HHHHHTS--EEEEEEEESS-PPP---SSHHHHHHHHHHHHH---TTSEEEEEEEEEEEEEEEEEEEEETTEEEEEEEETTTTEEE-TT-S-B--SS----